Protein AF-0000000077104968 (afdb_homodimer)

Radius of gyration: 28.16 Å; Cα contacts (8 Å, |Δi|>4): 1555; chains: 2; bounding box: 53×91×70 Å

InterPro domains:
  IPR008928 Six-hairpin glycosidase superfamily [SSF48208] (10-389)
  IPR010819 N-acylglucosamine 2-epimerase/Cellobiose 2-epimerase [PF07221] (37-367)
  IPR012341 Six-hairpin glycosidase-like superfamily [G3DSA:1.50.10.10] (2-395)

Secondary structure (DSSP, 8-state):
-HHHHHHHHHHHHHHHHIIIIIHHHHHHHTB-TTT-SB--EE-TTS-EEE--EEHHHHHHHHHHHHHHHHHT---HHHHHHHHHHHHHHHHHSB-TTS-B-SEE-TT--EEE--SS-HHHHHHHHHHHHHHHHH--HHHHHHHHHHHHHHHHHHHSTTSSPPSS-TTS--EEHHHHHHHHHHHHHHHTT---HHHHHHHHHHHHHIIIIIEETTTTEE-SEE-TTS----STTTTEE-HHHHHHHHHHHHHHHHHTT--HHHHHHHHHHHHHHHHHHB-TTT-SB-S-EETT-PPPSSTTTT-EEHHHHHHHHHHHHHHHHHH--THHHHHHHHHHHHHHHHSB-TTTSSB-SEE-TTS-EEE--S--SS-SSSHHHHHHHHHHHHHHHHHHHHHHHHH-/-HHHHHHHHHHHHHHHHIIIIIHHHHHHHTB-TTTSSB---B-TTS-B----EEHHHHHHHHHHHHHHHHHT---HHHHHHHHHHHHHHHHHSB-TTS-B-SEE-TT--EEE--SS-HHHHHHHHHHHHHHHHH--HHHHHHHHHHHHHHHHHHHSTTSSPPSS-TTS--EEHHHHHHHHHHHHHHHTT---HHHHHHHHHHHHHIIIIIEETTTTEE-SEE-TTS----STTTTEE-HHHHHHHHHHHHHHHHHTT--HHHHHHHHHHHHHHHHHHB-TTT-SB-S-EETT-PPPSSTTTT-EEHHHHHHHHHHHHHHHHHH--THHHHHHHHHHHHHHHHSB-TTTSSB-SEE-TTS-EEE--S--SS-SSSHHHHHHHHHHHHHHHHHHHHHHHHH-

Organism: NCBI:txid679189

Sequence (800 aa):
MEIKNYISQWEERYHSDLTNNILPFWLTNGLDKEHGGVYTCLDRDGKLMDTTKSVWFQGRFGFITAYAYNHIEKNPAWLEASKSCIDFIIHHCTNEDGRMYFEVTADGTPLRMRRYLFSECFAAIAMSEYSIASGKQEYAEKALEVFHTIQHYANTPGLLEPKYLPAMKCQGHSLTMILINTASRLREAIDAPELTKQIDLSLEKLEKYFVHPEYKAILETVGLNGELIDTLNGRVINPGHCIETSWFILEEARYRNWDSHLVDLGTKILDWSWDWGWDEKYGGIINFRDCKNFPPQDYSQDMKFWWPQTETIIATLYAYLATGDEKYIEKHKMISEWTYRHFPDKEYGEWYGYLHRDGTVAQPAKGNIFKGPFHIPRMMMKSYLLCKDIMEKENESKSRMEIKNYISQWEERYHSDLTNNILPFWLTNGLDKEHGGVYTCLDRDGKLMDTTKSVWFQGRFGFITAYAYNHIEKNPAWLEASKSCIDFIIHHCTNEDGRMYFEVTADGTPLRMRRYLFSECFAAIAMSEYSIASGKQEYAEKALEVFHTIQHYANTPGLLEPKYLPAMKCQGHSLTMILINTASRLREAIDAPELTKQIDLSLEKLEKYFVHPEYKAILETVGLNGELIDTLNGRVINPGHCIETSWFILEEARYRNWDSHLVDLGTKILDWSWDWGWDEKYGGIINFRDCKNFPPQDYSQDMKFWWPQTETIIATLYAYLATGDEKYIEKHKMISEWTYRHFPDKEYGEWYGYLHRDGTVAQPAKGNIFKGPFHIPRMMMKSYLLCKDIMEKENESKSR

Solvent-accessible surface area (backbone atoms only — not comparable to full-atom values): 39017 Å² total; per-residue (Å²): 106,70,62,56,54,51,40,51,53,48,27,51,47,26,52,48,44,36,69,73,30,43,52,52,50,42,64,70,52,18,52,33,87,84,64,39,24,47,42,29,24,19,33,51,79,39,50,77,67,24,64,48,23,31,35,43,49,21,10,33,34,11,22,46,26,11,45,40,27,66,75,72,46,84,44,64,69,32,44,51,49,14,49,32,9,48,51,35,42,74,74,37,37,53,52,96,85,70,48,43,33,43,31,23,39,59,82,31,51,61,34,33,73,59,67,66,63,57,29,46,44,27,37,20,31,14,31,7,36,34,15,60,57,72,66,41,61,68,34,24,53,49,16,49,52,45,48,51,52,50,49,50,45,74,70,36,89,82,68,43,66,69,91,44,36,86,78,49,64,64,45,55,40,64,64,42,46,49,43,33,52,34,26,56,46,32,46,74,48,40,91,50,71,66,31,59,50,43,30,52,49,28,53,49,46,43,60,66,30,31,50,36,75,94,63,44,42,53,38,46,31,23,28,85,80,29,39,84,36,82,36,69,74,28,32,28,26,40,26,30,62,39,21,40,43,12,34,52,36,35,52,51,12,49,76,54,74,53,35,63,69,38,44,51,52,15,47,50,42,31,54,33,22,45,70,71,13,51,31,86,86,63,48,50,39,33,40,46,45,29,68,84,70,51,71,57,78,57,88,56,25,59,23,33,46,45,52,35,45,31,32,43,44,38,25,23,52,49,46,22,66,74,66,68,46,63,67,28,53,53,48,28,50,54,48,45,55,48,46,65,71,50,33,57,34,88,84,64,45,46,42,40,45,39,24,36,51,78,49,47,76,66,46,58,32,48,20,34,82,87,38,54,71,35,51,62,57,47,28,26,52,55,36,26,52,47,32,52,52,43,48,53,52,55,56,52,59,67,75,99,105,71,61,55,53,51,40,54,53,49,28,51,45,25,50,47,44,37,69,73,30,44,52,52,50,43,63,70,53,16,51,34,88,84,63,40,24,46,43,30,23,18,33,51,79,39,50,77,66,23,64,46,23,30,36,44,50,21,10,32,33,10,22,45,25,11,44,38,28,65,74,72,47,86,43,65,68,31,44,50,49,14,50,33,9,48,51,34,42,73,74,39,38,53,52,97,85,69,49,42,33,43,30,21,38,60,84,31,51,61,34,32,74,58,67,66,63,59,28,46,43,27,37,21,30,13,30,7,34,34,15,61,58,72,66,42,62,67,33,24,53,50,18,50,52,43,46,51,52,51,49,51,46,75,71,36,90,80,69,44,65,69,91,44,36,85,79,50,63,63,45,57,39,64,65,41,47,48,43,33,52,34,26,54,45,31,47,75,49,41,90,51,72,66,31,60,49,46,31,53,50,27,53,49,46,41,60,65,32,31,50,38,74,94,61,45,40,54,38,46,32,22,28,84,80,29,40,85,36,82,35,68,73,28,32,27,26,39,26,30,61,39,21,39,42,14,33,52,38,35,53,51,11,50,75,54,72,53,34,63,69,38,44,50,52,16,47,49,40,32,52,33,23,46,70,72,12,51,31,85,87,60,48,50,38,31,39,46,44,28,67,83,70,51,73,58,79,56,89,55,26,57,23,33,46,45,52,36,46,31,30,42,45,38,26,22,52,51,45,22,66,74,66,68,45,63,67,27,52,52,49,28,50,54,48,45,53,48,45,66,70,50,32,57,34,88,84,66,43,47,43,39,45,38,23,36,52,78,50,47,77,65,45,59,32,47,22,35,80,87,37,56,68,33,51,62,57,48,28,26,52,55,37,26,53,47,32,52,52,43,48,51,50,54,54,52,56,70,73,99

Foldseek 3Di:
DVVLVVLVVLLVVLLCQLPPFAVVLQLVQFADPPQFATHFFAFQQSHHDAQKAFLLVLLQLLLLLLVCCVFPHVDVSSLVNNVRSLVLQVPAAADPLRAGAGMAGNNRHGDGRDLARSSLLSSLLSLQSSCVSVVPLVSLVVSVVSVVSNCCQVPDPPNGDDPDDPVAAKDFLQVLQSLLVSLVSSCVRDPDPVSVVSNVVSVVCQVQAQQDVVLLAGWGMAHPRNHQPPDLNSQKGFLLSLLLSLVSLLVVCVVVVNDVVSLVVSVSSLVSSCVVFADPVQGAGFGIAGSVGDDHPDPRRLKHFLQSLLSLLLSLLSNCLSPVDCVSVVSNVRSVVLNVVAFADPPNGAGQGIGGNNRHHPHNTNGDSPDGPHRSSVSSSSSSVSSVSVSVVVVVVVVD/DVVLVVLVVLLVVLLCQLPPFAVVLQLVQFADPPQFATHFFAAQQSHHDAQKAFLLVLLQLLLLLLVCCVFPHVDVSSLVNNVRSLVLQVPAAADPLRAGAGMAGNNRHGDGRALARSSLLSSLLSLQSSCVSVVPLVSLVVSVVSVVSNCCQVPDPPNGDDPDDPVAAKDFLQVLQSLLVSLVSSCVRDPDPVSVVSNVVSVVCQVQAQQDVVLLAGWGMAHPRNHQPPDLNSQKGFLLSLLLSLVSLLVVCVVVVNDPVSLVVSVSSLVSSCVVFADPVQGAGFGIAGSVGDDHPDPRRLKHFLQSLLSLLLSLLSNCLSPVDCVSVVSNVRSVVLNVVAFADPPNGAGQGIGGNNRHHPHSTNGDSPDGPHRSSVSSSSSSVSSVSVSVVVVVVVVD

Nearest PDB structures (foldseek):
  8bry-assembly1_B  TM=9.789E-01  e=4.643E-44  Pedobacter heparinus
  6f04-assembly1_A-2  TM=9.552E-01  e=4.160E-36  Nostoc sp. KVJ10
  1fp3-assembly1_A  TM=9.524E-01  e=2.574E-34  Sus scrofa
  2gz6-assembly1_B  TM=9.515E-01  e=2.846E-34  Anabaena sp. CH1
  2gz6-assembly1_A  TM=9.500E-01  e=4.048E-34  Anabaena sp. CH1

Structure (mmCIF, N/CA/C/O backbone):
data_AF-0000000077104968-model_v1
#
loop_
_entity.id
_entity.type
_entity.pdbx_description
1 polymer 'N-acylglucosamine 2-epimerase'
#
loop_
_atom_site.group_PDB
_atom_site.id
_atom_site.type_symbol
_atom_site.label_atom_id
_atom_site.label_alt_id
_atom_site.label_comp_id
_atom_site.label_asym_id
_atom_site.label_entity_id
_atom_site.label_seq_id
_atom_site.pdbx_PDB_ins_code
_atom_site.Cartn_x
_atom_site.Cartn_y
_atom_site.Cartn_z
_atom_site.occupancy
_atom_site.B_iso_or_equiv
_atom_site.auth_seq_id
_atom_site.auth_comp_id
_atom_site.auth_asym_id
_atom_site.auth_atom_id
_atom_site.pdbx_PDB_model_num
ATOM 1 N N . MET A 1 1 ? -6.152 23.984 39.312 1 64.81 1 MET A N 1
ATOM 2 C CA . MET A 1 1 ? -4.738 23.828 39.625 1 64.81 1 MET A CA 1
ATOM 3 C C . MET A 1 1 ? -4.176 22.562 39 1 64.81 1 MET A C 1
ATOM 5 O O . MET A 1 1 ? -3.113 22.594 38.375 1 64.81 1 MET A O 1
ATOM 9 N N . GLU A 1 2 ? -5.094 21.594 39 1 88.12 2 GLU A N 1
ATOM 10 C CA . GLU A 1 2 ? -4.57 20.344 38.469 1 88.12 2 GLU A CA 1
ATOM 11 C C . GLU A 1 2 ? -4.441 20.375 36.938 1 88.12 2 GLU A C 1
ATOM 13 O O . GLU A 1 2 ? -3.418 19.969 36.406 1 88.12 2 GLU A O 1
ATOM 18 N N . ILE A 1 3 ? -5.375 21.125 36.344 1 92.94 3 ILE A N 1
ATOM 19 C CA . ILE A 1 3 ? -5.34 21.203 34.875 1 92.94 3 ILE A CA 1
ATOM 20 C C . ILE A 1 3 ? -4.25 22.172 34.438 1 92.94 3 ILE A C 1
ATOM 22 O O . ILE A 1 3 ? -3.525 21.906 33.469 1 92.94 3 ILE A O 1
ATOM 26 N N . LYS A 1 4 ? -4.141 23.297 35.156 1 94.75 4 LYS A N 1
ATOM 27 C CA . LYS A 1 4 ? -3.133 24.297 34.844 1 94.75 4 LYS A CA 1
ATOM 28 C C . LYS A 1 4 ? -1.727 23.719 34.906 1 94.75 4 LYS A C 1
ATOM 30 O O . LYS A 1 4 ? -0.895 23.953 34.031 1 94.75 4 LYS A O 1
ATOM 35 N N . ASN A 1 5 ? -1.483 22.953 35.969 1 96.31 5 ASN A N 1
ATOM 36 C CA . ASN A 1 5 ? -0.185 22.297 36.125 1 96.31 5 ASN A CA 1
ATOM 37 C C . ASN A 1 5 ? 0.073 21.297 35 1 96.31 5 ASN A C 1
ATOM 39 O O . ASN A 1 5 ? 1.182 21.234 34.469 1 96.31 5 ASN A O 1
ATOM 43 N N . TYR A 1 6 ? -0.976 20.562 34.719 1 97.5 6 TYR A N 1
ATOM 44 C CA . TYR A 1 6 ? -0.891 19.578 33.656 1 97.5 6 TYR A CA 1
ATOM 45 C C . TYR A 1 6 ? -0.565 20.234 32.344 1 97.5 6 TYR A C 1
ATOM 47 O O . TYR A 1 6 ? 0.36 19.812 31.625 1 97.5 6 TYR A O 1
ATOM 55 N N . ILE A 1 7 ? -1.271 21.25 32 1 98 7 ILE A N 1
ATOM 56 C CA . ILE A 1 7 ? -1.119 21.953 30.734 1 98 7 ILE A CA 1
ATOM 57 C C . ILE A 1 7 ? 0.256 22.609 30.672 1 98 7 ILE A C 1
ATOM 59 O O . ILE A 1 7 ? 0.904 22.625 29.625 1 98 7 ILE A O 1
ATOM 63 N N . SER A 1 8 ? 0.701 2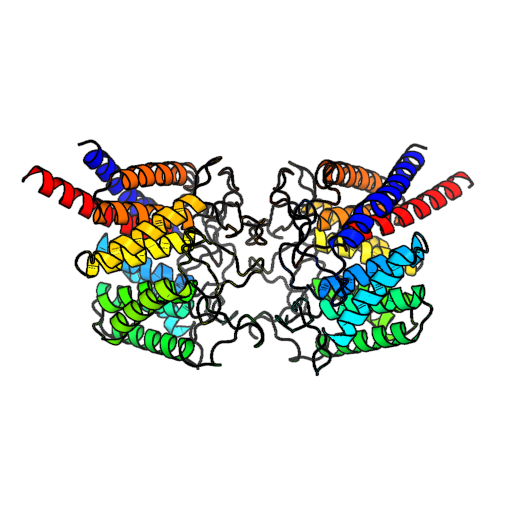3.188 31.75 1 97.62 8 SER A N 1
ATOM 64 C CA . SER A 1 8 ? 2.008 23.828 31.812 1 97.62 8 SER A CA 1
ATOM 65 C C . SER A 1 8 ? 3.129 22.844 31.531 1 97.62 8 SER A C 1
ATOM 67 O O . SER A 1 8 ? 4.098 23.172 30.844 1 97.62 8 SER A O 1
ATOM 69 N N . GLN A 1 9 ? 3.012 21.688 32.062 1 97.94 9 GLN A N 1
ATOM 70 C CA . GLN A 1 9 ? 4.02 20.641 31.859 1 97.94 9 GLN A CA 1
ATOM 71 C C . GLN A 1 9 ? 4.102 20.234 30.391 1 97.94 9 GLN A C 1
ATOM 73 O O . GLN A 1 9 ? 5.199 20.078 29.844 1 97.94 9 GLN A O 1
ATOM 78 N N . TRP A 1 10 ? 2.992 20.078 29.812 1 98.5 10 TRP A N 1
ATOM 79 C CA . TRP A 1 10 ? 2.967 19.688 28.406 1 98.5 10 TRP A CA 1
ATOM 80 C C . TRP A 1 10 ? 3.447 20.828 27.516 1 98.5 10 TRP A C 1
ATOM 82 O O . TRP A 1 10 ? 4.129 20.594 26.516 1 98.5 10 TRP A O 1
ATOM 92 N N . GLU A 1 11 ? 3.027 22.047 27.859 1 98.56 11 GLU A N 1
ATOM 93 C CA . GLU A 1 11 ? 3.516 23.219 27.156 1 98.56 11 GLU A CA 1
ATOM 94 C C . GLU A 1 11 ? 5.039 23.219 27.062 1 98.56 11 GLU A C 1
ATOM 96 O O . GLU A 1 11 ? 5.605 23.391 25.984 1 98.56 11 GLU A O 1
ATOM 101 N N . GLU A 1 12 ? 5.688 23 28.188 1 98.38 12 GLU A N 1
ATOM 102 C CA . GLU A 1 12 ? 7.145 22.984 28.266 1 98.38 12 GLU A CA 1
ATOM 103 C C . GLU A 1 12 ? 7.73 21.828 27.469 1 98.38 12 GLU A C 1
ATOM 105 O O . GLU A 1 12 ? 8.758 21.969 26.797 1 98.38 12 GLU A O 1
ATOM 110 N N . ARG A 1 13 ? 7.113 20.734 27.547 1 98.38 13 ARG A N 1
ATOM 111 C CA . ARG A 1 13 ? 7.59 19.547 26.859 1 98.38 13 ARG A CA 1
ATOM 112 C C . ARG A 1 13 ? 7.551 19.734 25.344 1 98.38 13 ARG A C 1
ATOM 114 O O . ARG A 1 13 ? 8.492 19.359 24.641 1 98.38 13 ARG A O 1
ATOM 121 N N . TYR A 1 14 ? 6.43 20.234 24.828 1 98.81 14 TYR A N 1
ATOM 122 C CA . TYR A 1 14 ? 6.301 20.469 23.406 1 98.81 14 TYR A CA 1
ATOM 123 C C . TYR A 1 14 ? 7.402 21.391 22.906 1 98.81 14 TYR A C 1
ATOM 125 O O . TYR A 1 14 ? 8.047 21.109 21.891 1 98.81 14 TYR A O 1
ATOM 133 N N . HIS A 1 15 ? 7.594 22.484 23.641 1 98.69 15 HIS A N 1
ATOM 134 C CA . HIS A 1 15 ? 8.602 23.469 23.25 1 98.69 15 HIS A CA 1
ATOM 135 C C . HIS A 1 15 ? 10 22.859 23.266 1 98.69 15 HIS A C 1
ATOM 137 O O . HIS A 1 15 ? 10.758 23.016 22.312 1 98.69 15 HIS A O 1
ATOM 143 N N . SER A 1 16 ? 10.32 22.172 24.344 1 98.5 16 SER A N 1
ATOM 144 C CA . SER A 1 16 ? 11.641 21.578 24.516 1 98.5 16 SER A CA 1
ATOM 145 C C . SER A 1 16 ? 11.914 20.516 23.453 1 98.5 16 SER A C 1
ATOM 147 O O . SER A 1 16 ? 12.977 20.516 22.828 1 98.5 16 SER A O 1
ATOM 149 N N . ASP A 1 17 ? 10.953 19.625 23.219 1 98.69 17 ASP A N 1
ATOM 150 C CA . ASP A 1 17 ? 11.125 18.562 22.234 1 98.69 17 ASP A CA 1
ATOM 151 C C . ASP A 1 17 ? 11.305 19.141 20.844 1 98.69 17 ASP A C 1
ATOM 153 O O . ASP A 1 17 ? 12.117 18.641 20.047 1 98.69 17 ASP A O 1
ATOM 157 N N . LEU A 1 18 ? 10.539 20.156 20.5 1 98.81 18 LEU A N 1
ATOM 158 C CA . LEU A 1 18 ? 10.625 20.781 19.188 1 98.81 18 LEU A CA 1
ATOM 159 C C . LEU A 1 18 ? 12.008 21.375 18.969 1 98.81 18 LEU A C 1
ATOM 161 O O . LEU A 1 18 ? 12.641 21.109 17.938 1 98.81 18 LEU A O 1
ATOM 165 N N . THR A 1 19 ? 12.539 22.141 19.938 1 98.62 19 THR A N 1
ATOM 166 C CA . THR A 1 19 ? 13.695 23.016 19.734 1 98.62 19 THR A CA 1
ATOM 167 C C . THR A 1 19 ? 14.992 22.25 20 1 98.62 19 THR A C 1
ATOM 169 O O . THR A 1 19 ? 16.047 22.609 19.469 1 98.62 19 THR A O 1
ATOM 172 N N . ASN A 1 20 ? 14.883 21.172 20.844 1 98.25 20 ASN A N 1
ATOM 173 C CA . ASN A 1 20 ? 16.125 20.516 21.25 1 98.25 20 ASN A CA 1
ATOM 174 C C . ASN A 1 20 ? 16.234 19.125 20.641 1 98.25 20 ASN A C 1
ATOM 176 O O . ASN A 1 20 ? 17.297 18.484 20.75 1 98.25 20 ASN A O 1
ATOM 180 N N . ASN A 1 21 ? 15.18 18.734 19.938 1 98.62 21 ASN A N 1
ATOM 181 C CA . ASN A 1 21 ? 15.219 17.359 19.438 1 98.62 21 ASN A CA 1
ATOM 182 C C . ASN A 1 21 ? 14.766 17.281 17.984 1 98.62 21 ASN A C 1
ATOM 184 O O . ASN A 1 21 ? 15.578 17.047 17.078 1 98.62 21 ASN A O 1
ATOM 188 N N . ILE A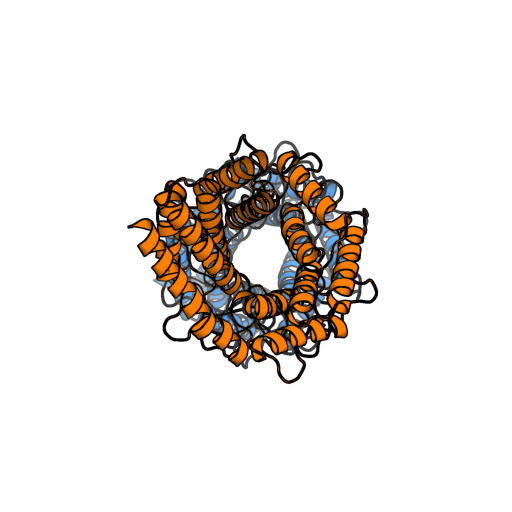 1 22 ? 13.562 17.625 17.703 1 98.81 22 ILE A N 1
ATOM 189 C CA . ILE A 1 22 ? 12.945 17.328 16.406 1 98.81 22 ILE A CA 1
ATOM 190 C C . ILE A 1 22 ? 13.57 18.203 15.328 1 98.81 22 ILE A C 1
ATOM 192 O O . ILE A 1 22 ? 14.102 17.688 14.336 1 98.81 22 ILE A O 1
ATOM 196 N N . LEU A 1 23 ? 13.539 19.547 15.438 1 98.75 23 LEU A N 1
ATOM 197 C CA . LEU A 1 23 ? 14.039 20.438 14.398 1 98.75 23 LEU A CA 1
ATOM 198 C C . LEU A 1 23 ? 15.547 20.281 14.227 1 98.75 23 LEU A C 1
ATOM 200 O O . LEU A 1 23 ? 16.047 20.172 13.102 1 98.75 23 LEU A O 1
ATOM 204 N N . PRO A 1 24 ? 16.344 20.172 15.359 1 98.5 24 PRO A N 1
ATOM 205 C CA . PRO A 1 24 ? 17.781 19.969 15.195 1 98.5 24 PRO A CA 1
ATOM 206 C C . PRO A 1 24 ? 18.109 18.672 14.438 1 98.5 24 PRO A C 1
ATOM 208 O O . PRO A 1 24 ? 19.047 18.641 13.641 1 98.5 24 PRO A O 1
ATOM 211 N N . PHE A 1 25 ? 17.359 17.609 14.641 1 98.69 25 PHE A N 1
ATOM 212 C CA . PHE A 1 25 ? 17.594 16.359 13.938 1 98.69 25 PHE A CA 1
ATOM 213 C C . PHE A 1 25 ? 17.5 16.547 12.43 1 98.69 25 PHE A C 1
ATOM 215 O O . PHE A 1 25 ? 18.375 16.109 11.688 1 98.69 25 PHE A O 1
ATOM 222 N N . TRP A 1 26 ? 16.484 17.203 11.984 1 98.81 26 TRP A N 1
ATOM 223 C CA . TRP A 1 26 ? 16.234 17.344 10.555 1 98.81 26 TRP A CA 1
ATOM 224 C C . TRP A 1 26 ? 17.125 18.406 9.938 1 98.81 26 TRP A C 1
ATOM 226 O O . TRP A 1 26 ? 17.516 18.297 8.781 1 98.81 26 TRP A O 1
ATOM 236 N N . LEU A 1 27 ? 17.469 19.484 10.68 1 98.56 27 LEU A N 1
ATOM 237 C CA . LEU A 1 27 ? 18.391 20.484 10.18 1 98.56 27 LEU A CA 1
ATOM 238 C C . LEU A 1 27 ? 19.781 19.891 9.977 1 98.56 27 LEU A C 1
ATOM 240 O O . LEU A 1 27 ? 20.5 20.281 9.047 1 98.56 27 LEU A O 1
ATOM 244 N N . THR A 1 28 ? 20.109 18.922 10.836 1 98.25 28 THR A N 1
ATOM 245 C CA . THR A 1 28 ? 21.438 18.312 10.789 1 98.25 28 THR A CA 1
ATOM 246 C C . THR A 1 28 ? 21.484 17.219 9.727 1 98.25 28 THR A C 1
ATOM 248 O O . THR A 1 28 ? 22.438 17.172 8.93 1 98.25 28 THR A O 1
ATOM 251 N N . ASN A 1 29 ? 20.438 16.422 9.703 1 98.44 29 ASN A N 1
ATOM 252 C CA . ASN A 1 29 ? 20.547 15.211 8.906 1 98.44 29 ASN A CA 1
ATOM 253 C C . ASN A 1 29 ? 19.75 15.328 7.598 1 98.44 29 ASN A C 1
ATOM 255 O O . ASN A 1 29 ? 20 14.57 6.656 1 98.44 29 ASN A O 1
ATOM 259 N N . GLY A 1 30 ? 18.828 16.25 7.52 1 98.56 30 GLY A N 1
ATOM 260 C CA . GLY A 1 30 ? 17.875 16.25 6.41 1 98.56 30 GLY A CA 1
ATOM 261 C C . GLY A 1 30 ? 18.188 17.297 5.363 1 98.56 30 GLY A C 1
ATOM 262 O O . GLY A 1 30 ? 17.875 17.109 4.184 1 98.56 30 GLY A O 1
ATOM 263 N N . LEU A 1 31 ? 18.797 18.391 5.688 1 98.44 31 LEU A N 1
ATOM 264 C CA . LEU A 1 31 ? 19 19.5 4.758 1 98.44 31 LEU A CA 1
ATOM 265 C C . LEU A 1 31 ? 20.031 19.141 3.699 1 98.44 31 LEU A C 1
ATOM 267 O O . LEU A 1 31 ? 21.094 18.609 4.023 1 98.44 31 LEU A O 1
ATOM 271 N N . ASP A 1 32 ? 19.703 19.328 2.496 1 98.56 32 ASP A N 1
ATOM 272 C CA . ASP A 1 32 ? 20.625 19.156 1.377 1 98.56 32 ASP A CA 1
ATOM 273 C C . ASP A 1 32 ? 21.359 20.453 1.066 1 98.56 32 ASP A C 1
ATOM 275 O O . ASP A 1 32 ? 20.828 21.328 0.364 1 98.56 32 ASP A O 1
ATOM 279 N N . LYS A 1 33 ? 22.531 20.547 1.41 1 96.31 33 LYS A N 1
ATOM 280 C CA . LYS A 1 33 ? 23.312 21.766 1.256 1 96.31 33 LYS A CA 1
ATOM 281 C C . LYS A 1 33 ? 23.859 21.891 -0.163 1 96.31 33 LYS A C 1
ATOM 283 O O . LYS A 1 33 ? 24.312 22.969 -0.564 1 96.31 33 LYS A O 1
ATOM 288 N N . GLU A 1 34 ? 23.75 20.828 -0.854 1 98 34 GLU A N 1
ATOM 289 C CA . GLU A 1 34 ? 24.312 20.828 -2.203 1 98 34 GLU A CA 1
ATOM 290 C C . GLU A 1 34 ? 23.281 21.297 -3.227 1 98 34 GLU A C 1
ATOM 292 O O . GLU A 1 34 ? 23.562 22.219 -4.008 1 98 34 GLU A O 1
ATOM 297 N N . HIS A 1 35 ? 22.078 20.797 -3.184 1 98.38 35 HIS A N 1
ATOM 298 C CA . HIS A 1 35 ? 21.094 21.094 -4.223 1 98.38 35 HIS A CA 1
ATOM 299 C C . HIS A 1 35 ? 19.922 21.891 -3.666 1 98.38 35 HIS A C 1
ATOM 301 O O . HIS A 1 35 ? 19.094 22.391 -4.426 1 98.38 35 HIS A O 1
ATOM 307 N N . GLY A 1 36 ? 19.875 22.016 -2.318 1 98.62 36 GLY A N 1
ATOM 308 C CA . GLY A 1 36 ? 18.734 22.641 -1.68 1 98.62 36 GLY A CA 1
ATOM 309 C C . GLY A 1 36 ? 17.641 21.672 -1.317 1 98.62 36 GLY A C 1
ATOM 310 O O . GLY A 1 36 ? 17.656 20.516 -1.759 1 98.62 36 GLY A O 1
ATOM 311 N N . GLY A 1 37 ? 16.766 22.125 -0.476 1 98.75 37 GLY A N 1
ATOM 312 C CA . GLY A 1 37 ? 15.641 21.297 -0.066 1 98.75 37 GLY A CA 1
ATOM 313 C C . GLY A 1 37 ? 15.977 20.344 1.068 1 98.75 37 GLY A C 1
ATOM 314 O O . GLY A 1 37 ? 16.953 20.547 1.786 1 98.75 37 GLY A O 1
ATOM 315 N N . VAL A 1 38 ? 15.117 19.297 1.199 1 98.88 38 VAL A N 1
ATOM 316 C CA . VAL A 1 38 ? 15.281 18.406 2.346 1 98.88 38 VAL A CA 1
ATOM 317 C C . VAL A 1 38 ? 15.156 16.953 1.9 1 98.88 38 VAL A C 1
ATOM 319 O O . VAL A 1 38 ? 14.32 16.641 1.053 1 98.88 38 VAL A O 1
ATOM 322 N N . TYR A 1 39 ? 16.078 16.109 2.379 1 98.81 39 TYR A N 1
ATOM 323 C CA . TYR A 1 39 ? 15.953 14.664 2.305 1 98.81 39 TYR A CA 1
ATOM 324 C C . TYR A 1 39 ? 15.109 14.125 3.451 1 98.81 39 TYR A C 1
ATOM 326 O O . TYR A 1 39 ? 15.203 14.609 4.582 1 98.81 39 TYR A O 1
ATOM 334 N N . THR A 1 40 ? 14.297 13.117 3.158 1 98.62 40 THR A N 1
ATOM 335 C CA . THR A 1 40 ? 13.492 12.594 4.258 1 98.62 40 THR A CA 1
ATOM 336 C C . THR A 1 40 ? 13.773 11.109 4.477 1 98.62 40 THR A C 1
ATOM 338 O O . THR A 1 40 ? 13.375 10.539 5.496 1 98.62 40 THR A O 1
ATOM 341 N N . CYS A 1 41 ? 14.453 10.406 3.525 1 98.62 41 CYS A N 1
ATOM 342 C CA . CYS A 1 41 ? 14.719 8.977 3.689 1 98.62 41 CYS A CA 1
ATOM 343 C C . CYS A 1 41 ? 15.906 8.75 4.609 1 98.62 41 CYS A C 1
ATOM 345 O O . CYS A 1 41 ? 17 8.391 4.148 1 98.62 41 CYS A O 1
ATOM 347 N N . LEU A 1 42 ? 15.625 8.859 5.855 1 98.75 42 LEU A N 1
ATOM 348 C CA . LEU A 1 42 ? 16.688 8.758 6.852 1 98.75 42 LEU A CA 1
ATOM 349 C C . LEU A 1 42 ? 16.516 7.508 7.703 1 98.75 42 LEU A C 1
ATOM 351 O O . LEU A 1 42 ? 15.398 7.168 8.094 1 98.75 42 LEU A O 1
ATOM 355 N N . ASP A 1 43 ? 17.609 6.832 7.965 1 98.31 43 ASP A N 1
ATOM 356 C CA . ASP A 1 43 ? 17.625 5.695 8.883 1 98.31 43 ASP A CA 1
ATOM 357 C C . ASP A 1 43 ? 17.469 6.16 10.328 1 98.31 43 ASP A C 1
ATOM 359 O O . ASP A 1 43 ? 17.266 7.348 10.586 1 98.31 43 ASP A O 1
ATOM 363 N N . ARG A 1 44 ? 17.609 5.254 11.273 1 98.19 44 ARG A N 1
ATOM 364 C CA . ARG A 1 44 ? 17.344 5.52 12.688 1 98.19 44 ARG A CA 1
ATOM 365 C C . ARG A 1 44 ? 18.281 6.582 13.234 1 98.19 44 ARG A C 1
ATOM 367 O O . ARG A 1 44 ? 17.875 7.457 13.992 1 98.19 44 ARG A O 1
ATOM 374 N N . ASP A 1 45 ? 19.531 6.523 12.805 1 97.81 45 ASP A N 1
ATOM 375 C CA . ASP A 1 45 ? 20.531 7.418 13.375 1 97.81 45 ASP A CA 1
ATOM 376 C C . ASP A 1 45 ? 20.719 8.656 12.5 1 97.81 45 ASP A C 1
ATOM 378 O O . ASP A 1 45 ? 21.656 9.438 12.711 1 97.81 45 ASP A O 1
ATOM 382 N N . GLY A 1 46 ? 19.953 8.75 11.445 1 98 46 GLY A N 1
ATOM 383 C CA . GLY A 1 46 ? 20 9.938 10.602 1 98 46 GLY A CA 1
ATOM 384 C C . GLY A 1 46 ? 20.75 9.719 9.305 1 98 46 GLY A C 1
ATOM 385 O O . GLY A 1 46 ? 20.812 10.617 8.461 1 98 46 GLY A O 1
ATOM 386 N N . LYS A 1 47 ? 21.25 8.5 9.164 1 98 47 LYS A N 1
ATOM 387 C CA . LYS A 1 47 ? 21.938 8.195 7.922 1 98 47 LYS A CA 1
ATOM 388 C C . LYS A 1 47 ? 21 8.25 6.73 1 98 47 LYS A C 1
ATOM 390 O O . LYS A 1 47 ? 19.875 7.75 6.809 1 98 47 LYS A O 1
ATOM 395 N N . LEU A 1 48 ? 21.469 8.875 5.633 1 98.38 48 LEU A N 1
ATOM 396 C CA . LEU A 1 48 ? 20.656 8.992 4.426 1 98.38 48 LEU A CA 1
ATOM 397 C C . LEU A 1 48 ? 20.609 7.656 3.684 1 98.38 48 LEU A C 1
ATOM 399 O O . LEU A 1 48 ? 21.641 7.121 3.285 1 98.38 48 LEU A O 1
ATOM 403 N N . MET A 1 49 ? 19.406 7.121 3.463 1 98.5 49 MET A N 1
ATOM 404 C CA . MET A 1 49 ? 19.219 5.828 2.812 1 98.5 49 MET A CA 1
ATOM 405 C C . MET A 1 49 ? 18.969 6 1.318 1 98.5 49 MET A C 1
ATOM 407 O O . MET A 1 49 ? 19.297 5.121 0.523 1 98.5 49 MET A O 1
ATOM 411 N N . ASP A 1 50 ? 18.297 7.039 0.928 1 98.38 50 ASP A N 1
ATOM 412 C CA . ASP A 1 50 ? 17.781 7.32 -0.41 1 98.38 50 ASP A CA 1
ATOM 413 C C . ASP A 1 50 ? 17.781 8.82 -0.693 1 98.38 50 ASP A C 1
ATOM 415 O O . ASP A 1 50 ? 17.203 9.602 0.068 1 98.38 50 ASP A O 1
ATOM 419 N N . THR A 1 51 ? 18.375 9.242 -1.776 1 98.06 51 THR A N 1
ATOM 420 C CA . THR A 1 51 ? 18.609 10.656 -2.033 1 98.06 51 THR A CA 1
ATOM 421 C C . THR A 1 51 ? 17.438 11.273 -2.799 1 98.06 51 THR A C 1
ATOM 423 O O . THR A 1 51 ? 17.453 12.469 -3.107 1 98.06 51 THR A O 1
ATOM 426 N N . THR A 1 52 ? 16.406 10.461 -3.168 1 98.19 52 THR A N 1
ATOM 427 C CA . THR A 1 52 ? 15.258 11.07 -3.814 1 98.19 52 THR A CA 1
ATOM 428 C C . THR A 1 52 ? 14.516 11.984 -2.842 1 98.19 52 THR A C 1
ATOM 430 O O . THR A 1 52 ? 14.617 11.82 -1.624 1 98.19 52 THR A O 1
ATOM 433 N N . LYS A 1 53 ? 13.844 12.977 -3.389 1 98.75 53 LYS A N 1
ATOM 434 C CA . LYS A 1 53 ? 13.156 13.953 -2.557 1 98.75 53 LYS A CA 1
ATOM 435 C C . LYS A 1 53 ? 11.648 13.906 -2.791 1 98.75 53 LYS A C 1
ATOM 437 O O . LYS A 1 53 ? 11.188 13.938 -3.936 1 98.75 53 LYS A O 1
ATOM 442 N N . SER A 1 54 ? 10.922 13.742 -1.723 1 98.56 54 SER A N 1
ATOM 443 C CA . SER A 1 54 ? 9.477 13.922 -1.756 1 98.56 54 SER A CA 1
ATOM 444 C C . SER A 1 54 ? 9.109 15.398 -1.895 1 98.56 54 SER A C 1
ATOM 446 O O . SER A 1 54 ? 9.477 16.219 -1.049 1 98.56 54 SER A O 1
ATOM 448 N N . VAL A 1 55 ? 8.305 15.711 -2.881 1 98.88 55 VAL A N 1
ATOM 449 C CA . VAL A 1 55 ? 7.922 17.109 -3.07 1 98.88 55 VAL A CA 1
ATOM 450 C C . VAL A 1 55 ? 6.945 17.531 -1.977 1 98.88 55 VAL A C 1
ATOM 452 O O . VAL A 1 55 ? 6.922 18.688 -1.571 1 98.88 55 VAL A O 1
ATOM 455 N N . TRP A 1 56 ? 6.219 16.578 -1.373 1 98.75 56 TRP A N 1
ATOM 456 C CA . TRP A 1 56 ? 5.387 16.859 -0.21 1 98.75 56 TRP A CA 1
ATOM 457 C C . TRP A 1 56 ? 6.195 17.547 0.886 1 98.75 56 TRP A C 1
ATOM 459 O O . TRP A 1 56 ? 5.766 18.562 1.441 1 98.75 56 TRP A O 1
ATOM 469 N N . PHE A 1 57 ? 7.383 17.031 1.056 1 98.81 57 PHE A N 1
ATOM 470 C CA . PHE A 1 57 ? 8.117 17.438 2.246 1 98.81 57 PHE A CA 1
ATOM 471 C C . PHE A 1 57 ? 8.961 18.672 1.96 1 98.81 57 PHE A C 1
ATOM 473 O O . PHE A 1 57 ? 9.43 19.344 2.885 1 98.81 57 PHE A O 1
ATOM 480 N N . GLN A 1 58 ? 9.133 18.984 0.687 1 98.94 58 GLN A N 1
ATOM 481 C CA . GLN A 1 58 ? 9.68 20.312 0.441 1 98.94 58 GLN A CA 1
ATOM 482 C C . GLN A 1 58 ? 8.711 21.391 0.913 1 98.94 58 GLN A C 1
ATOM 484 O O . GLN A 1 58 ? 9.125 22.375 1.535 1 98.94 58 GLN A O 1
ATOM 489 N N . GLY A 1 59 ? 7.465 21.156 0.604 1 98.94 59 GLY A N 1
ATOM 490 C CA . GLY A 1 59 ? 6.453 22.078 1.094 1 98.94 59 GLY A CA 1
ATOM 491 C C . GLY A 1 59 ? 6.23 21.984 2.592 1 98.94 59 GLY A C 1
ATOM 492 O O . GLY A 1 59 ? 6.25 22.984 3.293 1 98.94 59 GLY A O 1
ATOM 493 N N . ARG A 1 60 ? 6.098 20.766 3.145 1 98.94 60 ARG A N 1
ATOM 494 C CA . ARG A 1 60 ? 5.77 20.516 4.543 1 98.94 60 ARG A CA 1
ATOM 495 C C . ARG A 1 60 ? 6.867 21.031 5.465 1 98.94 60 ARG A C 1
ATOM 497 O O . ARG A 1 60 ? 6.582 21.734 6.438 1 98.94 60 ARG A O 1
ATOM 504 N N . PHE A 1 61 ? 8.102 20.688 5.156 1 98.94 61 PHE A N 1
ATOM 505 C CA . PHE A 1 61 ? 9.18 21.156 6.016 1 98.94 61 PHE A CA 1
ATOM 506 C C . PHE A 1 61 ? 9.391 22.656 5.859 1 98.94 61 PHE A C 1
ATOM 508 O O . PHE A 1 61 ? 9.711 23.344 6.832 1 98.94 61 PHE A O 1
ATOM 515 N N . GLY A 1 62 ? 9.266 23.172 4.574 1 98.94 62 GLY A N 1
ATOM 516 C CA . GLY A 1 62 ? 9.281 24.609 4.391 1 98.94 62 GLY A CA 1
ATOM 517 C C . GLY A 1 62 ? 8.266 25.328 5.262 1 98.94 62 GLY A C 1
ATOM 518 O O . GLY A 1 62 ? 8.578 26.359 5.871 1 98.94 62 GLY A O 1
ATOM 519 N N . PHE A 1 63 ? 7.113 24.828 5.281 1 98.94 63 PHE A N 1
ATOM 520 C CA . PHE A 1 63 ? 6.07 25.391 6.129 1 98.94 63 PHE A CA 1
ATOM 521 C C . PHE A 1 63 ? 6.469 25.328 7.598 1 98.94 63 PHE A C 1
ATOM 523 O O . PHE A 1 63 ? 6.367 26.312 8.328 1 98.94 63 PHE A O 1
ATOM 530 N N . ILE A 1 64 ? 6.922 24.172 8.039 1 98.94 64 ILE A N 1
ATOM 531 C CA . ILE A 1 64 ? 7.211 23.891 9.438 1 98.94 64 ILE A CA 1
ATOM 532 C C . ILE A 1 64 ? 8.266 24.875 9.953 1 98.94 64 ILE A C 1
ATOM 534 O O . ILE A 1 64 ? 8.102 25.469 11.016 1 98.94 64 ILE A O 1
ATOM 538 N N . THR A 1 65 ? 9.336 25.062 9.203 1 98.94 65 THR A N 1
ATOM 539 C CA . THR A 1 65 ? 10.438 25.891 9.68 1 98.94 65 THR A CA 1
ATOM 540 C C . THR A 1 65 ? 10.055 27.359 9.648 1 98.94 65 THR A C 1
ATOM 542 O O . THR A 1 65 ? 10.438 28.125 10.531 1 98.94 65 THR A O 1
ATOM 545 N N . ALA A 1 66 ? 9.281 27.75 8.664 1 98.94 66 ALA A N 1
ATOM 546 C CA . ALA A 1 66 ? 8.773 29.109 8.664 1 98.94 66 ALA A CA 1
ATOM 547 C C . ALA A 1 66 ? 7.816 29.344 9.828 1 98.94 66 ALA A C 1
ATOM 549 O O . ALA A 1 66 ? 7.852 30.391 10.477 1 98.94 66 ALA A O 1
ATOM 550 N N . TYR A 1 67 ? 6.941 28.391 10.07 1 98.94 67 TYR A N 1
ATOM 551 C CA . TYR A 1 67 ? 5.98 28.5 11.164 1 98.94 67 TYR A CA 1
ATOM 552 C C . TYR A 1 67 ? 6.691 28.562 12.508 1 98.94 67 TYR A C 1
ATOM 554 O O . TYR A 1 67 ? 6.301 29.344 13.383 1 98.94 67 TYR A O 1
ATOM 562 N N . ALA A 1 68 ? 7.711 27.734 12.656 1 98.94 68 ALA A N 1
ATOM 563 C CA . ALA A 1 68 ? 8.516 27.781 13.875 1 98.94 68 ALA A CA 1
ATOM 564 C C . ALA A 1 68 ? 9.148 29.156 14.055 1 98.94 68 ALA A C 1
ATOM 566 O O . ALA A 1 68 ? 9.141 29.719 15.156 1 98.94 68 ALA A O 1
ATOM 567 N N . TYR A 1 69 ? 9.688 29.703 12.992 1 98.88 69 TYR A N 1
ATOM 568 C CA . TYR A 1 69 ? 10.281 31.031 13.023 1 98.88 69 TYR A CA 1
ATOM 569 C C . TYR A 1 69 ? 9.266 32.062 13.477 1 98.88 69 TYR A C 1
ATOM 571 O O . TYR A 1 69 ? 9.586 32.969 14.273 1 98.88 69 TYR A O 1
ATOM 579 N N . ASN A 1 70 ? 8.078 31.953 12.945 1 98.81 70 ASN A N 1
ATOM 580 C CA . ASN A 1 70 ? 7.039 32.938 13.195 1 98.81 70 ASN A CA 1
ATOM 581 C C . ASN A 1 70 ? 6.488 32.844 14.617 1 98.81 70 ASN A C 1
ATOM 583 O O . ASN A 1 70 ? 6.109 33.844 15.219 1 98.81 70 ASN A O 1
ATOM 587 N N . HIS A 1 71 ? 6.402 31.609 15.227 1 98.44 71 HIS A N 1
ATOM 588 C CA . HIS A 1 71 ? 5.523 31.422 16.375 1 98.44 71 HIS A CA 1
ATOM 589 C C . HIS A 1 71 ? 6.301 30.906 17.578 1 98.44 71 HIS A C 1
ATOM 591 O O . HIS A 1 71 ? 5.797 30.938 18.703 1 98.44 71 HIS A O 1
ATOM 597 N N . ILE A 1 72 ? 7.535 30.453 17.312 1 98.31 72 ILE A N 1
ATOM 598 C CA . ILE A 1 72 ? 8.305 29.875 18.422 1 98.31 72 ILE A CA 1
ATOM 599 C C . ILE A 1 72 ? 9.492 30.781 18.75 1 98.31 72 ILE A C 1
ATOM 601 O O . ILE A 1 72 ? 9.617 31.266 19.875 1 98.31 72 ILE A O 1
ATOM 605 N N . GLU A 1 73 ? 10.344 30.906 17.797 1 97.5 73 GLU A N 1
ATOM 606 C CA . GLU A 1 73 ? 11.523 31.75 17.938 1 97.5 73 GLU A CA 1
ATOM 607 C C . GLU A 1 73 ? 12.039 32.219 16.562 1 97.5 73 GLU A C 1
ATOM 609 O O . GLU A 1 73 ? 11.977 31.453 15.594 1 97.5 73 GLU A O 1
ATOM 614 N N . LYS A 1 74 ? 12.648 33.438 16.562 1 98.38 74 LYS A N 1
ATOM 615 C CA . LYS A 1 74 ? 13.195 33.969 15.312 1 98.38 74 LYS A CA 1
ATOM 616 C C . LYS A 1 74 ? 14.586 33.406 15.047 1 98.38 74 LYS A C 1
ATOM 618 O O . LYS A 1 74 ? 15.57 34.125 15.023 1 98.38 74 LYS A O 1
ATOM 623 N N . ASN A 1 75 ? 14.664 32.156 14.781 1 98.25 75 ASN A N 1
ATOM 624 C CA . ASN A 1 75 ? 15.906 31.484 14.453 1 98.25 75 ASN A CA 1
ATOM 625 C C . ASN A 1 75 ? 16.219 31.547 12.961 1 98.25 75 ASN A C 1
ATOM 627 O O . ASN A 1 75 ? 15.523 30.938 12.148 1 98.25 75 ASN A O 1
ATOM 631 N N . PRO A 1 76 ? 17.281 32.188 12.57 1 98.31 76 PRO A N 1
ATOM 632 C CA . PRO A 1 76 ? 17.578 32.375 11.148 1 98.31 76 PRO A CA 1
ATOM 633 C C . PRO A 1 76 ? 17.781 31.062 10.414 1 98.31 76 PRO A C 1
ATOM 635 O O . PRO A 1 76 ? 17.469 30.969 9.219 1 98.31 76 PRO A O 1
ATOM 638 N N . ALA A 1 77 ? 18.234 30.078 11.102 1 98.38 77 ALA A N 1
ATOM 639 C CA . ALA A 1 77 ? 18.453 28.781 10.469 1 98.38 77 ALA A CA 1
ATOM 640 C C . ALA A 1 77 ? 17.141 28.188 9.992 1 98.38 77 ALA A C 1
ATOM 642 O O . ALA A 1 77 ? 17.094 27.484 8.969 1 98.38 77 ALA A O 1
ATOM 643 N N . TRP A 1 78 ? 16.062 28.406 10.758 1 98.81 78 TRP A N 1
ATOM 644 C CA . TRP A 1 78 ? 14.75 27.906 10.375 1 98.81 78 TRP A CA 1
ATOM 645 C C . TRP A 1 78 ? 14.234 28.641 9.133 1 98.81 78 TRP A C 1
ATOM 647 O O . TRP A 1 78 ? 13.703 28 8.211 1 98.81 78 TRP A O 1
ATOM 657 N N . LEU A 1 79 ? 14.422 29.922 9.117 1 98.81 79 LEU A N 1
ATOM 658 C CA . LEU A 1 79 ? 13.992 30.719 7.977 1 98.81 79 LEU A CA 1
ATOM 659 C C . LEU A 1 79 ? 14.766 30.312 6.719 1 98.81 79 LEU A C 1
ATOM 661 O O . LEU A 1 79 ? 14.188 30.234 5.637 1 98.81 79 LEU A O 1
ATOM 665 N N . GLU A 1 80 ? 16.062 30.125 6.891 1 98.75 80 GLU A N 1
ATOM 666 C CA . GLU A 1 80 ? 16.906 29.703 5.773 1 98.75 80 GLU A CA 1
ATOM 667 C C . GLU A 1 80 ? 16.469 28.328 5.25 1 98.75 80 GLU A C 1
ATOM 669 O O . GLU A 1 80 ? 16.484 28.094 4.039 1 98.75 80 GLU A O 1
ATOM 674 N N . ALA A 1 81 ? 16.141 27.453 6.152 1 98.81 81 ALA A N 1
ATOM 675 C CA . ALA A 1 81 ? 15.68 26.125 5.754 1 98.81 81 ALA A CA 1
ATOM 676 C C . ALA A 1 81 ? 14.383 26.219 4.953 1 98.81 81 ALA A C 1
ATOM 678 O O . ALA A 1 81 ? 14.219 25.516 3.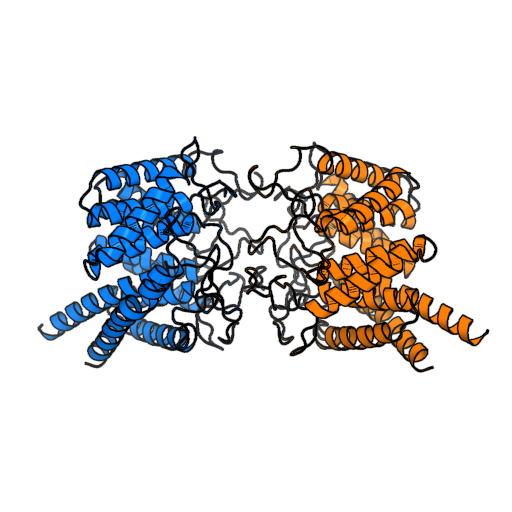947 1 98.81 81 ALA A O 1
ATOM 679 N N . SER A 1 82 ? 13.492 27.031 5.418 1 98.88 82 SER A N 1
ATOM 680 C CA . SER A 1 82 ? 12.234 27.25 4.703 1 98.88 82 SER A CA 1
ATOM 681 C C . SER A 1 82 ? 12.484 27.75 3.287 1 98.88 82 SER A C 1
ATOM 683 O O . SER A 1 82 ? 11.93 27.219 2.324 1 98.88 82 SER A O 1
ATOM 685 N N . LYS A 1 83 ? 13.352 28.766 3.18 1 98.88 83 LYS A N 1
ATOM 686 C CA . LYS A 1 83 ? 13.672 29.344 1.877 1 98.88 83 LYS A CA 1
ATOM 687 C C . LYS A 1 83 ? 14.289 28.297 0.951 1 98.88 83 LYS A C 1
ATOM 689 O O . LYS A 1 83 ? 14 28.281 -0.248 1 98.88 83 LYS A O 1
ATOM 694 N N . SER A 1 84 ? 15.164 27.531 1.527 1 98.88 84 SER A N 1
ATOM 695 C CA . SER A 1 84 ? 15.812 26.484 0.746 1 98.88 84 SER A CA 1
ATOM 696 C C . SER A 1 84 ? 14.789 25.531 0.132 1 98.88 84 SER A C 1
ATOM 698 O O . SER A 1 84 ? 14.883 25.188 -1.05 1 98.88 84 SER A O 1
ATOM 700 N N . CYS A 1 85 ? 13.812 25.094 0.927 1 98.88 85 CYS A N 1
ATOM 701 C CA . CYS A 1 85 ? 12.766 24.188 0.46 1 98.88 85 CYS A CA 1
ATOM 702 C C . CYS A 1 85 ? 11.906 24.844 -0.609 1 98.88 85 CYS A C 1
ATOM 704 O O . CYS A 1 85 ? 11.617 24.25 -1.644 1 98.88 85 CYS A O 1
ATOM 706 N N . ILE A 1 86 ? 11.539 26.062 -0.414 1 98.88 86 ILE A N 1
ATOM 707 C CA . ILE A 1 86 ? 10.656 26.781 -1.32 1 98.88 86 ILE A CA 1
ATOM 708 C C . ILE A 1 86 ? 11.383 27.047 -2.641 1 98.88 86 ILE A C 1
ATOM 710 O O . ILE A 1 86 ? 10.805 26.875 -3.717 1 98.88 86 ILE A O 1
ATOM 714 N N . ASP A 1 87 ? 12.656 27.484 -2.539 1 98.81 87 ASP A N 1
ATOM 715 C CA . ASP A 1 87 ? 13.445 27.688 -3.75 1 98.81 87 ASP A CA 1
ATOM 716 C C . ASP A 1 87 ? 13.555 26.391 -4.559 1 98.81 87 ASP A C 1
ATOM 718 O O . ASP A 1 87 ? 13.461 26.406 -5.785 1 98.81 87 ASP A O 1
ATOM 722 N N . PHE A 1 88 ? 13.766 25.297 -3.893 1 98.88 88 PHE A N 1
ATOM 723 C CA . PHE A 1 88 ? 13.859 24.016 -4.566 1 98.88 88 PHE A CA 1
ATOM 724 C C . PHE A 1 88 ? 12.562 23.688 -5.297 1 98.88 88 PHE A C 1
ATOM 726 O O . PHE A 1 88 ? 12.586 23.203 -6.43 1 98.88 88 PHE A O 1
ATOM 733 N N . ILE A 1 89 ? 11.414 23.922 -4.652 1 98.81 89 ILE A N 1
ATOM 734 C CA . ILE A 1 89 ? 10.117 23.688 -5.277 1 98.81 89 ILE A CA 1
ATOM 735 C C . ILE A 1 89 ? 9.992 24.531 -6.543 1 98.81 89 ILE A C 1
ATOM 737 O O . ILE A 1 89 ? 9.664 24.016 -7.609 1 98.81 89 ILE A O 1
ATOM 741 N N . ILE A 1 90 ? 10.305 25.812 -6.426 1 98.06 90 ILE A N 1
ATOM 742 C CA . ILE A 1 90 ? 10.117 26.781 -7.504 1 98.06 90 ILE A CA 1
ATOM 743 C C . ILE A 1 90 ? 10.992 26.406 -8.695 1 98.06 90 ILE A C 1
ATOM 745 O O . ILE A 1 90 ? 10.547 26.453 -9.844 1 98.06 90 ILE A O 1
ATOM 749 N N . HIS A 1 91 ? 12.125 25.922 -8.43 1 98.12 91 HIS A N 1
ATOM 750 C CA . HIS A 1 91 ? 13.102 25.734 -9.508 1 98.12 91 HIS A CA 1
ATOM 751 C C . HIS A 1 91 ? 12.992 24.344 -10.109 1 98.12 91 HIS A C 1
ATOM 753 O O . HIS A 1 91 ? 13.32 24.141 -11.281 1 98.12 91 HIS A O 1
ATOM 759 N N . HIS A 1 92 ? 12.469 23.359 -9.312 1 98.44 92 HIS A N 1
ATOM 760 C CA . HIS A 1 92 ? 12.703 22.016 -9.797 1 98.44 92 HIS A CA 1
ATOM 761 C C . HIS A 1 92 ? 11.422 21.188 -9.773 1 98.44 92 HIS A C 1
ATOM 763 O O . HIS A 1 92 ? 11.336 20.141 -10.43 1 98.44 92 HIS A O 1
ATOM 769 N N . CYS A 1 93 ? 10.367 21.562 -9.086 1 98.62 93 CYS A N 1
ATOM 770 C CA . CYS A 1 93 ? 9.352 20.578 -8.75 1 98.62 93 CYS A CA 1
ATOM 771 C C . CYS A 1 93 ? 8.055 20.844 -9.516 1 98.62 93 CYS A C 1
ATOM 773 O O . CYS A 1 93 ? 7.051 20.172 -9.289 1 98.62 93 CYS A O 1
ATOM 775 N N . THR A 1 94 ? 8.047 21.812 -10.406 1 97.81 94 THR A N 1
ATOM 776 C CA . THR A 1 94 ? 6.836 22.188 -11.125 1 97.81 94 THR A CA 1
ATOM 777 C C . THR A 1 94 ? 6.98 21.922 -12.617 1 97.81 94 THR A C 1
ATOM 779 O O . THR A 1 94 ? 8.008 22.25 -13.219 1 97.81 94 THR A O 1
ATOM 782 N N . ASN A 1 95 ? 5.992 21.281 -13.219 1 96.62 95 ASN A N 1
ATOM 783 C CA . ASN A 1 95 ? 6.043 21.031 -14.656 1 96.62 95 ASN A CA 1
ATOM 784 C C . ASN A 1 95 ? 5.492 22.219 -15.445 1 96.62 95 ASN A C 1
ATOM 786 O O . ASN A 1 95 ? 5.199 23.266 -14.883 1 96.62 95 ASN A O 1
ATOM 790 N N . GLU A 1 96 ? 5.348 22.062 -16.75 1 95.12 96 GLU A N 1
ATOM 791 C CA . GLU A 1 96 ? 4.992 23.156 -17.641 1 95.12 96 GLU A CA 1
ATOM 792 C C . GLU A 1 96 ? 3.541 23.578 -17.438 1 95.12 96 GLU A C 1
ATOM 794 O O . GLU A 1 96 ? 3.182 24.734 -17.719 1 95.12 96 GLU A O 1
ATOM 799 N N . ASP A 1 97 ? 2.693 22.75 -16.891 1 94.94 97 ASP A N 1
ATOM 800 C CA . ASP A 1 97 ? 1.273 23.031 -16.703 1 94.94 97 ASP A CA 1
ATOM 801 C C . ASP A 1 97 ? 0.999 23.578 -15.305 1 94.94 97 ASP A C 1
ATOM 803 O O . ASP A 1 97 ? -0.157 23.781 -14.93 1 94.94 97 ASP A O 1
ATOM 807 N N . GLY A 1 98 ? 2.004 23.734 -14.508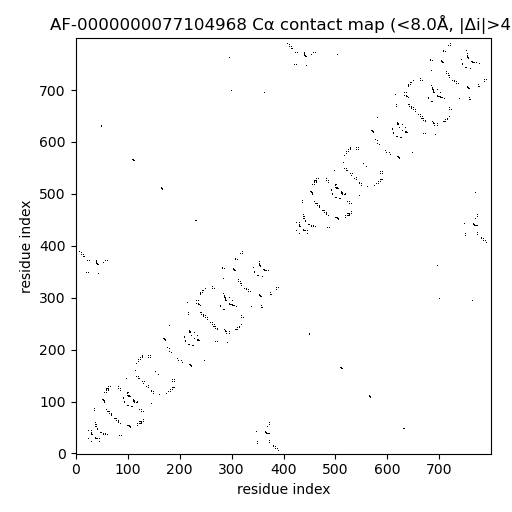 1 96 98 GLY A N 1
ATOM 808 C CA . GLY A 1 98 ? 1.856 24.266 -13.156 1 96 98 GLY A CA 1
ATOM 809 C C . GLY A 1 98 ? 1.64 23.188 -12.117 1 96 98 GLY A C 1
ATOM 810 O O . GLY A 1 98 ? 1.554 23.469 -10.922 1 96 98 GLY A O 1
ATOM 811 N N . ARG A 1 99 ? 1.554 21.938 -12.578 1 97.5 99 ARG A N 1
ATOM 812 C CA . ARG A 1 99 ? 1.423 20.797 -11.672 1 97.5 99 ARG A CA 1
ATOM 813 C C . ARG A 1 99 ? 2.758 20.469 -11.016 1 97.5 99 ARG A C 1
ATOM 815 O O . ARG A 1 99 ? 3.816 20.672 -11.609 1 97.5 99 ARG A O 1
ATOM 822 N N . MET A 1 100 ? 2.678 19.953 -9.836 1 98.69 100 MET A N 1
ATOM 823 C CA . MET A 1 100 ? 3.918 19.609 -9.148 1 98.69 100 MET A CA 1
ATOM 824 C C . MET A 1 100 ? 4.098 18.109 -9.07 1 98.69 100 MET A C 1
ATOM 826 O O . MET A 1 100 ? 3.125 17.359 -8.883 1 98.69 100 MET A O 1
ATOM 830 N N . TYR A 1 101 ? 5.336 17.656 -9.195 1 98.69 101 TYR A N 1
ATOM 831 C CA . TYR A 1 101 ? 5.703 16.25 -9.102 1 98.69 101 TYR A CA 1
ATOM 832 C C . TYR A 1 101 ? 5.52 15.734 -7.684 1 98.69 101 TYR A C 1
ATOM 834 O O . TYR A 1 101 ? 5.367 16.516 -6.742 1 98.69 101 TYR A O 1
ATOM 842 N N . PHE A 1 102 ? 5.484 14.438 -7.516 1 98.44 102 PHE A N 1
ATOM 843 C CA . PHE A 1 102 ? 5.438 13.781 -6.215 1 98.44 102 PHE A CA 1
ATOM 844 C C . PHE A 1 102 ? 6.848 13.492 -5.703 1 98.44 102 PHE A C 1
ATOM 846 O O . PHE A 1 102 ? 7.129 13.672 -4.516 1 98.44 102 PHE A O 1
ATOM 853 N N . GLU A 1 103 ? 7.688 13.055 -6.594 1 98.5 103 GLU A N 1
ATOM 854 C CA . GLU A 1 103 ? 9.039 12.609 -6.277 1 98.5 103 GLU A CA 1
ATOM 855 C C . GLU A 1 103 ? 10.031 13.062 -7.34 1 98.5 103 GLU A C 1
ATOM 857 O O . GLU A 1 103 ? 9.734 13.016 -8.539 1 98.5 103 GLU A O 1
ATOM 862 N N . VAL A 1 104 ? 11.211 13.539 -6.945 1 98.75 104 VAL A N 1
ATOM 863 C CA . VAL A 1 104 ? 12.289 13.961 -7.84 1 98.75 104 VAL A CA 1
ATOM 864 C C . VAL A 1 104 ? 13.625 13.43 -7.328 1 98.75 104 VAL A C 1
ATOM 866 O O . VAL A 1 104 ? 13.719 12.961 -6.188 1 98.75 104 VAL A O 1
ATOM 869 N N . THR A 1 105 ? 14.648 13.469 -8.133 1 98.31 105 THR A N 1
ATOM 870 C CA . THR A 1 105 ? 16 13.117 -7.707 1 98.31 105 THR A CA 1
ATOM 871 C C . THR A 1 105 ? 16.578 14.203 -6.809 1 98.31 105 THR A C 1
ATOM 873 O O . THR A 1 105 ? 15.961 15.25 -6.594 1 98.31 105 THR A O 1
ATOM 876 N N . ALA A 1 106 ? 17.797 13.961 -6.309 1 98.31 106 ALA A N 1
ATOM 877 C CA . ALA A 1 106 ? 18.484 14.922 -5.441 1 98.31 106 ALA A CA 1
ATOM 878 C C . ALA A 1 106 ? 18.609 16.281 -6.117 1 98.31 106 ALA A C 1
ATOM 880 O O . ALA A 1 106 ? 18.391 17.312 -5.48 1 98.31 106 ALA A O 1
ATOM 881 N N . ASP A 1 107 ? 18.859 16.266 -7.383 1 98.25 107 ASP A N 1
ATOM 882 C CA . ASP A 1 107 ? 19.094 17.516 -8.102 1 98.25 107 ASP A CA 1
ATOM 883 C C . ASP A 1 107 ? 17.812 18.078 -8.688 1 98.25 107 ASP A C 1
ATOM 885 O O . ASP A 1 107 ? 17.828 19.062 -9.414 1 98.25 107 ASP A O 1
ATOM 889 N N . GLY A 1 108 ? 16.703 17.375 -8.5 1 98.44 108 GLY A N 1
ATOM 890 C CA . GLY A 1 108 ? 15.414 17.938 -8.875 1 98.44 108 GLY A CA 1
ATOM 891 C C . GLY A 1 108 ? 14.867 17.359 -10.172 1 98.44 108 GLY A C 1
ATOM 892 O O . GLY A 1 108 ? 13.891 17.875 -10.719 1 98.44 108 GLY A O 1
ATOM 893 N N . THR A 1 109 ? 15.469 16.281 -10.695 1 98.44 109 THR A N 1
ATOM 894 C CA . THR A 1 109 ? 14.945 15.617 -11.891 1 98.44 109 THR A CA 1
ATOM 895 C C . THR A 1 109 ? 13.656 14.859 -11.57 1 98.44 109 THR A C 1
ATOM 897 O O . THR A 1 109 ? 13.625 14.047 -10.641 1 98.44 109 THR A O 1
ATOM 900 N N . PRO A 1 110 ? 12.594 15.109 -12.344 1 98.25 110 PRO A N 1
ATOM 901 C CA . PRO A 1 110 ? 11.297 14.508 -12.023 1 98.25 110 PRO A CA 1
ATOM 902 C C . PRO A 1 110 ? 11.312 12.984 -12.117 1 98.25 110 PRO A C 1
ATOM 904 O O . PRO A 1 110 ? 11.852 12.43 -13.086 1 98.25 110 PRO A O 1
ATOM 907 N N . LEU A 1 111 ? 10.688 12.297 -11.156 1 97.94 111 LEU A N 1
ATOM 908 C CA . LEU A 1 111 ? 10.641 10.836 -11.141 1 97.94 111 LEU A CA 1
ATOM 909 C C . LEU A 1 111 ? 9.195 10.344 -11.188 1 97.94 111 LEU A C 1
ATOM 911 O O . LEU A 1 111 ? 8.914 9.312 -11.797 1 97.94 111 LEU A O 1
ATOM 915 N N . ARG A 1 112 ? 8.297 11.031 -10.508 1 97.12 112 ARG A N 1
ATOM 916 C CA . ARG A 1 112 ? 6.91 10.586 -10.422 1 97.12 112 ARG A CA 1
ATOM 917 C C . ARG A 1 112 ? 5.953 11.766 -10.344 1 97.12 112 ARG A C 1
ATOM 919 O O . ARG A 1 112 ? 6.242 12.766 -9.672 1 97.12 112 ARG A O 1
ATOM 926 N N . MET A 1 113 ? 4.855 11.594 -11.023 1 95.94 113 MET A N 1
ATOM 927 C CA . MET A 1 113 ? 3.707 12.492 -10.922 1 95.94 113 MET A CA 1
ATOM 928 C C . MET A 1 113 ? 2.48 11.75 -10.406 1 95.94 113 MET A C 1
ATOM 930 O O . MET A 1 113 ? 2.234 10.609 -10.797 1 95.94 113 MET A O 1
ATOM 934 N N . ARG A 1 114 ? 1.77 12.328 -9.453 1 94.81 114 ARG A N 1
ATOM 935 C CA . ARG A 1 114 ? 0.559 11.703 -8.93 1 94.81 114 ARG A CA 1
ATOM 936 C C . ARG A 1 114 ? -0.688 12.445 -9.398 1 94.81 114 ARG A C 1
ATOM 938 O O . ARG A 1 114 ? -0.604 13.594 -9.828 1 94.81 114 ARG A O 1
ATOM 945 N N . ARG A 1 115 ? -1.819 11.773 -9.242 1 92.38 115 ARG A N 1
ATOM 946 C CA . ARG A 1 115 ? -3.08 12.273 -9.773 1 92.38 115 ARG A CA 1
ATOM 947 C C . ARG A 1 115 ? -3.691 13.32 -8.844 1 92.38 115 ARG A C 1
ATOM 949 O O . ARG A 1 115 ? -4.738 13.891 -9.148 1 92.38 115 ARG A O 1
ATOM 956 N N . TYR A 1 116 ? -3.09 13.492 -7.648 1 93.06 116 TYR A N 1
ATOM 957 C CA . TYR A 1 116 ? -3.689 14.391 -6.668 1 93.06 116 TYR A CA 1
ATOM 958 C C . TYR A 1 116 ? -2.852 15.648 -6.496 1 93.06 116 TYR A C 1
ATOM 960 O O . TYR A 1 116 ? -1.8 15.789 -7.121 1 93.06 116 TYR A O 1
ATOM 968 N N . LEU A 1 117 ? -3.32 16.578 -5.707 1 98.19 117 LEU A N 1
ATOM 969 C CA . LEU A 1 117 ? -2.807 17.953 -5.695 1 98.19 117 LEU A CA 1
ATOM 970 C C . LEU A 1 117 ? -2.111 18.266 -4.375 1 98.19 117 LEU A C 1
ATOM 972 O O . LEU A 1 117 ? -2.053 19.422 -3.953 1 98.19 117 LEU A O 1
ATOM 976 N N . PHE A 1 118 ? -1.586 17.25 -3.686 1 98.5 118 PHE A N 1
ATOM 977 C CA . PHE A 1 118 ? -1.055 17.453 -2.342 1 98.5 118 PHE A CA 1
ATOM 978 C C . PHE A 1 118 ? 0.275 18.203 -2.391 1 98.5 118 PHE A C 1
ATOM 980 O O . PHE A 1 118 ? 0.566 19.016 -1.517 1 98.5 118 PHE A O 1
ATOM 987 N N . SER A 1 119 ? 1.08 17.906 -3.404 1 98.81 119 SER A N 1
ATOM 988 C CA . SER A 1 119 ? 2.318 18.672 -3.543 1 98.81 119 SER A CA 1
ATOM 989 C C . SER A 1 119 ? 2.043 20.172 -3.648 1 98.81 119 SER A C 1
ATOM 991 O O . SER A 1 119 ? 2.707 20.969 -2.994 1 98.81 119 SER A O 1
ATOM 993 N N . GLU A 1 120 ? 1.048 20.5 -4.465 1 98.88 120 GLU A N 1
ATOM 994 C CA . GLU A 1 120 ? 0.673 21.906 -4.652 1 98.88 120 GLU A CA 1
ATOM 995 C C . GLU A 1 120 ? 0.162 22.516 -3.354 1 98.88 120 GLU A C 1
ATOM 997 O O . GLU A 1 120 ? 0.525 23.641 -3.008 1 98.88 120 GLU A O 1
ATOM 1002 N N . CYS A 1 121 ? -0.638 21.75 -2.645 1 98.88 121 CYS A N 1
ATOM 1003 C CA . CYS A 1 121 ? -1.188 22.25 -1.388 1 98.88 121 CYS A CA 1
ATOM 1004 C C . CYS A 1 121 ? -0.077 22.562 -0.395 1 98.88 121 CYS A C 1
ATOM 1006 O O . CYS A 1 121 ? -0.061 23.641 0.198 1 98.88 121 CYS A O 1
ATOM 1008 N N . PHE A 1 122 ? 0.881 21.672 -0.247 1 98.94 122 PHE A N 1
ATOM 1009 C CA . PHE A 1 122 ? 1.936 21.844 0.746 1 98.94 122 PHE A CA 1
ATOM 1010 C C . PHE A 1 122 ? 2.906 22.938 0.323 1 98.94 122 PHE A C 1
ATOM 1012 O O . PHE A 1 122 ? 3.428 23.672 1.165 1 98.94 122 PHE A O 1
ATOM 1019 N N . ALA A 1 123 ? 3.096 23.062 -0.969 1 98.94 123 ALA A N 1
ATOM 1020 C CA . ALA A 1 123 ? 3.908 24.172 -1.464 1 98.94 123 ALA A CA 1
ATOM 1021 C C . ALA A 1 123 ? 3.256 25.5 -1.142 1 98.94 123 ALA A C 1
ATOM 1023 O O . ALA A 1 123 ? 3.93 26.438 -0.704 1 98.94 123 ALA A O 1
ATOM 1024 N N . ALA A 1 124 ? 1.972 25.594 -1.36 1 98.94 124 ALA A N 1
ATOM 1025 C CA . ALA A 1 124 ? 1.242 26.844 -1.145 1 98.94 124 ALA A CA 1
ATOM 1026 C C . ALA A 1 124 ? 1.333 27.281 0.313 1 98.94 124 ALA A C 1
ATOM 1028 O O . ALA A 1 124 ? 1.589 28.453 0.597 1 98.94 124 ALA A O 1
ATOM 1029 N N . ILE A 1 125 ? 1.2 26.344 1.217 1 98.94 125 ILE A N 1
ATOM 1030 C CA . ILE A 1 125 ? 1.207 26.75 2.617 1 98.94 125 ILE A CA 1
ATOM 1031 C C . ILE A 1 125 ? 2.623 27.141 3.031 1 98.94 125 ILE A C 1
ATOM 1033 O O . ILE A 1 125 ? 2.809 28.047 3.859 1 98.94 125 ILE A O 1
ATOM 1037 N N . ALA A 1 126 ? 3.623 26.484 2.473 1 98.94 126 ALA A N 1
ATOM 1038 C CA . ALA A 1 126 ? 5.008 26.859 2.75 1 98.94 126 ALA A CA 1
ATOM 1039 C C . ALA A 1 126 ? 5.289 28.297 2.299 1 98.94 126 ALA A C 1
ATOM 1041 O O . ALA A 1 126 ? 5.848 29.094 3.055 1 98.94 126 ALA A O 1
ATOM 1042 N N . MET A 1 127 ? 4.891 28.609 1.082 1 98.94 127 MET A N 1
ATOM 1043 C CA . MET A 1 127 ? 5.121 29.938 0.529 1 98.94 127 MET A CA 1
ATOM 1044 C C . MET A 1 127 ? 4.367 31 1.329 1 98.94 127 MET A C 1
ATOM 1046 O O . MET A 1 127 ? 4.895 32.094 1.585 1 98.94 127 MET A O 1
ATOM 1050 N N . SER A 1 128 ? 3.207 30.656 1.701 1 98.88 128 SER A N 1
ATOM 1051 C CA . SER A 1 128 ? 2.391 31.578 2.494 1 98.88 128 SER A CA 1
ATOM 1052 C C . SER A 1 128 ? 3.053 31.891 3.83 1 98.88 128 SER A C 1
ATOM 1054 O O . SER A 1 128 ? 3.227 33.062 4.184 1 98.88 128 SER A O 1
ATOM 1056 N N . GLU A 1 129 ? 3.404 30.828 4.594 1 98.88 129 GLU A N 1
ATOM 1057 C CA . GLU A 1 129 ? 4.008 31.031 5.91 1 98.88 129 GLU A CA 1
ATOM 1058 C C . GLU A 1 129 ? 5.352 31.734 5.801 1 98.88 129 GLU A C 1
ATOM 1060 O O . GLU A 1 129 ? 5.699 32.562 6.656 1 98.88 129 GLU A O 1
ATOM 1065 N N . TYR A 1 130 ? 6.094 31.406 4.777 1 98.88 130 TYR A N 1
ATOM 1066 C CA . TYR A 1 130 ? 7.379 32.062 4.547 1 98.88 130 TYR A CA 1
ATOM 1067 C C . TYR A 1 130 ? 7.191 33.531 4.258 1 98.88 130 TYR A C 1
ATOM 1069 O O . TYR A 1 130 ? 8.016 34.375 4.656 1 98.88 130 TYR A O 1
ATOM 1077 N N . SER A 1 131 ? 6.191 33.875 3.484 1 98.88 131 SER A N 1
ATOM 1078 C CA . SER A 1 131 ? 5.891 35.281 3.227 1 98.88 131 SER A CA 1
ATOM 1079 C C . SER A 1 131 ? 5.734 36.062 4.527 1 98.88 131 SER A C 1
ATOM 1081 O O . SER A 1 131 ? 6.297 37.125 4.676 1 98.88 131 SER A O 1
ATOM 1083 N N . ILE A 1 132 ? 5.012 35.531 5.449 1 98.81 132 ILE A N 1
ATOM 1084 C CA . ILE A 1 132 ? 4.82 36.156 6.746 1 98.81 132 ILE A CA 1
ATOM 1085 C C . ILE A 1 132 ? 6.164 36.281 7.465 1 98.81 132 ILE A C 1
ATOM 1087 O O . ILE A 1 132 ? 6.5 37.344 8 1 98.81 132 ILE A O 1
ATOM 1091 N N . ALA A 1 133 ? 6.961 35.219 7.465 1 98.75 133 ALA A N 1
ATOM 1092 C CA . ALA A 1 133 ? 8.227 35.156 8.188 1 98.75 133 ALA A CA 1
ATOM 1093 C C . ALA A 1 133 ? 9.242 36.125 7.625 1 98.75 133 ALA A C 1
ATOM 1095 O O . ALA A 1 133 ? 9.969 36.781 8.375 1 98.75 133 ALA A O 1
ATOM 1096 N N . SER A 1 134 ? 9.305 36.25 6.332 1 98.5 134 SER A N 1
ATOM 1097 C CA . SER A 1 134 ? 10.336 37.031 5.66 1 98.5 134 SER A CA 1
ATOM 1098 C C . SER A 1 134 ? 9.891 38.469 5.434 1 98.5 134 SER A C 1
ATOM 1100 O O . SER A 1 134 ? 10.711 39.344 5.152 1 98.5 134 SER A O 1
ATOM 1102 N N . GLY A 1 135 ? 8.57 38.656 5.418 1 98.19 135 GLY A N 1
ATOM 1103 C CA . GLY A 1 135 ? 8.023 39.938 5.078 1 98.19 135 GLY A CA 1
ATOM 1104 C C . GLY A 1 135 ? 7.926 40.188 3.584 1 98.19 135 GLY A C 1
ATOM 1105 O O . GLY A 1 135 ? 7.566 41.281 3.145 1 98.19 135 GLY A O 1
ATOM 1106 N N . LYS A 1 136 ? 8.195 39.188 2.84 1 98.5 136 LYS A N 1
ATOM 1107 C CA . LYS A 1 136 ? 8.18 39.344 1.387 1 98.5 136 LYS A CA 1
ATOM 1108 C C . LYS A 1 136 ? 6.824 38.938 0.812 1 98.5 136 LYS A C 1
ATOM 1110 O O . LYS A 1 136 ? 6.555 37.75 0.606 1 98.5 136 LYS A O 1
ATOM 1115 N N . GLN A 1 137 ? 6.098 39.844 0.326 1 97.94 137 GLN A N 1
ATOM 1116 C CA . GLN A 1 137 ? 4.719 39.656 -0.116 1 97.94 137 GLN A CA 1
ATOM 1117 C C . GLN A 1 137 ? 4.66 38.812 -1.395 1 97.94 137 GLN A C 1
ATOM 1119 O O . GLN A 1 137 ? 3.65 38.156 -1.669 1 97.94 137 GLN A O 1
ATOM 1124 N N . GLU A 1 138 ? 5.723 38.875 -2.139 1 98.31 138 GLU A N 1
ATOM 1125 C CA . GLU A 1 138 ? 5.754 38.125 -3.402 1 98.31 138 GLU A CA 1
ATOM 1126 C C . GLU A 1 138 ? 5.488 36.656 -3.186 1 98.31 138 GLU A C 1
ATOM 1128 O O . GLU A 1 138 ? 4.918 35.969 -4.051 1 98.31 138 GLU A O 1
ATOM 1133 N N . TYR A 1 139 ? 5.875 36.156 -2.033 1 98.75 139 TYR A N 1
ATOM 1134 C CA . TYR A 1 139 ? 5.664 34.719 -1.763 1 98.75 139 TYR A CA 1
ATOM 1135 C C . TYR A 1 139 ? 4.203 34.438 -1.429 1 98.75 139 TYR A C 1
ATOM 1137 O O . TYR A 1 139 ? 3.697 33.344 -1.699 1 98.75 139 TYR A O 1
ATOM 1145 N N . ALA A 1 140 ? 3.504 35.312 -0.816 1 98.81 140 ALA A N 1
ATOM 1146 C CA . ALA A 1 140 ? 2.061 35.188 -0.629 1 98.81 140 ALA A CA 1
ATOM 1147 C C . ALA A 1 140 ? 1.331 35.188 -1.969 1 98.81 140 ALA A C 1
ATOM 1149 O O . ALA A 1 140 ? 0.373 34.438 -2.162 1 98.81 140 ALA A O 1
ATOM 1150 N N . GLU A 1 141 ? 1.8 36.062 -2.834 1 98.62 141 GLU A N 1
ATOM 1151 C CA . GLU A 1 141 ? 1.214 36.125 -4.172 1 98.62 141 GLU A CA 1
ATOM 1152 C C . GLU A 1 141 ? 1.454 34.812 -4.934 1 98.62 141 GLU A C 1
ATOM 1154 O O . GLU A 1 141 ? 0.561 34.344 -5.625 1 98.62 141 GLU A O 1
ATOM 1159 N N . LYS A 1 142 ? 2.631 34.312 -4.797 1 98.44 142 LYS A N 1
ATOM 1160 C CA . LYS A 1 142 ? 2.945 33.031 -5.418 1 98.44 142 LYS A CA 1
ATOM 1161 C C . LYS A 1 142 ? 2.078 31.906 -4.844 1 98.44 142 LYS A C 1
ATOM 1163 O O . LYS A 1 142 ? 1.659 31 -5.574 1 98.44 142 LYS A O 1
ATOM 1168 N N . ALA A 1 143 ? 1.918 31.906 -3.529 1 98.81 143 ALA A N 1
ATOM 1169 C CA . ALA A 1 143 ? 1.056 30.922 -2.873 1 98.81 143 ALA A CA 1
ATOM 1170 C C . ALA A 1 143 ? -0.361 30.969 -3.439 1 98.81 143 ALA A C 1
ATOM 1172 O O . ALA A 1 143 ? -0.974 29.938 -3.691 1 98.81 143 ALA A O 1
ATOM 1173 N N . LEU A 1 144 ? -0.846 32.156 -3.646 1 98.81 144 LEU A N 1
ATOM 1174 C CA . LEU A 1 144 ? -2.189 32.344 -4.184 1 98.81 144 LEU A CA 1
ATOM 1175 C C . LEU A 1 144 ? -2.275 31.828 -5.621 1 98.81 144 LEU A C 1
ATOM 1177 O O . LEU A 1 144 ? -3.291 31.266 -6.023 1 98.81 144 LEU A O 1
ATOM 1181 N N . GLU A 1 145 ? -1.23 32.094 -6.367 1 98.5 145 GLU A N 1
ATOM 1182 C CA . GLU A 1 145 ? -1.18 31.578 -7.73 1 98.5 145 GLU A CA 1
ATOM 1183 C C . GLU A 1 145 ? -1.24 30.047 -7.742 1 98.5 145 GLU A C 1
ATOM 1185 O O . GLU A 1 145 ? -1.947 29.453 -8.562 1 98.5 145 GLU A O 1
ATOM 1190 N N . VAL A 1 146 ? -0.488 29.406 -6.867 1 98.75 146 VAL A N 1
ATOM 1191 C CA . VAL A 1 146 ? -0.521 27.953 -6.742 1 98.75 146 VAL A CA 1
ATOM 1192 C C . VAL A 1 146 ? -1.927 27.5 -6.352 1 98.75 146 VAL A C 1
ATOM 1194 O O . VAL A 1 146 ? -2.434 26.516 -6.879 1 98.75 146 VAL A O 1
ATOM 1197 N N . PHE A 1 147 ? -2.543 28.234 -5.496 1 98.75 147 PHE A N 1
ATOM 1198 C CA . PHE A 1 147 ? -3.895 27.922 -5.059 1 98.75 147 PHE A CA 1
ATOM 1199 C C . PHE A 1 147 ? -4.871 27.969 -6.23 1 98.75 147 PHE A C 1
ATOM 1201 O O . PHE A 1 147 ? -5.746 27.109 -6.355 1 98.75 147 PHE A O 1
ATOM 1208 N N . HIS A 1 148 ? -4.711 28.969 -7.07 1 98.5 148 HIS A N 1
ATOM 1209 C CA . HIS A 1 148 ? -5.543 29.047 -8.266 1 98.5 148 HIS A CA 1
ATOM 1210 C C . HIS A 1 148 ? -5.352 27.828 -9.164 1 98.5 148 HIS A C 1
ATOM 1212 O O . HIS A 1 148 ? -6.312 27.344 -9.758 1 98.5 148 HIS A O 1
ATOM 1218 N N . THR A 1 149 ? -4.156 27.391 -9.273 1 98.38 149 THR A N 1
ATOM 1219 C CA . THR A 1 149 ? -3.871 26.172 -10.031 1 98.38 149 THR A CA 1
ATOM 1220 C C . THR A 1 149 ? -4.594 24.969 -9.422 1 98.38 149 THR A C 1
ATOM 1222 O O . THR A 1 149 ? -5.176 24.156 -10.141 1 98.38 149 THR A O 1
ATOM 1225 N N . ILE A 1 150 ? -4.57 24.844 -8.094 1 98.56 150 ILE A N 1
ATOM 1226 C CA . ILE A 1 150 ? -5.266 23.766 -7.383 1 98.56 150 ILE A CA 1
ATOM 1227 C C . ILE A 1 150 ? -6.758 23.812 -7.711 1 98.56 150 ILE A C 1
ATOM 1229 O O . ILE A 1 150 ? -7.352 22.797 -8.078 1 98.56 150 ILE A O 1
ATOM 1233 N N . GLN A 1 151 ? -7.32 25.016 -7.629 1 97.88 151 GLN A N 1
ATOM 1234 C CA . GLN A 1 151 ? -8.742 25.172 -7.891 1 97.88 151 GLN A CA 1
ATOM 1235 C C . GLN A 1 151 ? -9.086 24.812 -9.336 1 97.88 151 GLN A C 1
ATOM 1237 O O . GLN A 1 151 ? -10.117 24.188 -9.594 1 97.88 151 GLN A O 1
ATOM 1242 N N . HIS A 1 152 ? -8.25 25.234 -10.219 1 97.88 152 HIS A N 1
ATOM 1243 C CA . HIS A 1 152 ? -8.461 24.938 -11.633 1 97.88 152 HIS A CA 1
ATOM 1244 C C . HIS A 1 152 ? -8.516 23.438 -11.883 1 97.88 152 HIS A C 1
ATOM 1246 O O . HIS A 1 152 ? -9.461 22.938 -12.5 1 97.88 152 HIS A O 1
ATOM 1252 N N . TYR A 1 153 ? -7.562 22.703 -11.352 1 97.44 153 TYR A N 1
ATOM 1253 C CA . TYR A 1 153 ? -7.496 21.266 -11.578 1 97.44 153 TYR A CA 1
ATOM 1254 C C . TYR A 1 153 ? -8.578 20.531 -10.797 1 97.44 153 TYR A C 1
ATOM 1256 O O . TYR A 1 153 ? -9.172 19.578 -11.289 1 97.44 153 TYR A O 1
ATOM 1264 N N . ALA A 1 154 ? -8.844 20.984 -9.594 1 96.19 154 ALA A N 1
ATOM 1265 C CA . ALA A 1 154 ? -9.836 20.328 -8.734 1 96.19 154 ALA A CA 1
ATOM 1266 C C . ALA A 1 154 ? -11.242 20.484 -9.297 1 96.19 154 ALA A C 1
ATOM 1268 O O . ALA A 1 154 ? -12.086 19.609 -9.141 1 96.19 154 ALA A O 1
ATOM 1269 N N . ASN A 1 155 ? -11.477 21.625 -9.992 1 95.31 155 ASN A N 1
ATOM 1270 C CA . ASN A 1 155 ? -12.852 21.969 -10.344 1 95.31 155 ASN A CA 1
ATOM 1271 C C . ASN A 1 155 ? -13.117 21.797 -11.836 1 95.31 155 ASN A C 1
ATOM 1273 O O . ASN A 1 155 ? -14.242 22 -12.297 1 95.31 155 ASN A O 1
ATOM 1277 N N . THR A 1 156 ? -12.148 21.453 -12.625 1 95.75 156 THR A N 1
ATOM 1278 C CA . THR A 1 156 ? -12.352 21.234 -14.055 1 95.75 156 THR A CA 1
ATOM 1279 C C . THR A 1 156 ? -12.391 19.75 -14.383 1 95.75 156 THR A C 1
ATOM 1281 O O . THR A 1 156 ? -11.359 19.078 -14.359 1 95.75 156 THR A O 1
ATOM 1284 N N . PRO A 1 157 ? -13.555 19.266 -14.781 1 90.94 157 PRO A N 1
ATOM 1285 C CA . PRO A 1 157 ? -13.688 17.844 -15.07 1 90.94 157 PRO A CA 1
ATOM 1286 C C . PRO A 1 157 ? -12.727 17.359 -16.156 1 90.94 157 PRO A C 1
ATOM 1288 O O . PRO A 1 157 ? -12.531 18.047 -17.156 1 90.94 157 PRO A O 1
ATOM 1291 N N . GLY A 1 158 ? -12.055 16.234 -15.898 1 91.5 158 GLY A N 1
ATOM 1292 C CA . GLY A 1 158 ? -11.234 15.602 -16.906 1 91.5 158 GLY A CA 1
ATOM 1293 C C . GLY A 1 158 ? -9.773 15.992 -16.828 1 91.5 158 GLY A C 1
ATOM 1294 O O . GLY A 1 158 ? -8.914 15.352 -17.438 1 91.5 158 GLY A O 1
ATOM 1295 N N . LEU A 1 159 ? -9.391 16.984 -15.969 1 93.88 159 LEU A N 1
ATOM 1296 C CA . LEU A 1 159 ? -8.008 17.438 -15.906 1 93.88 159 LEU A CA 1
ATOM 1297 C C . LEU A 1 159 ? -7.172 16.516 -15.023 1 93.88 159 LEU A C 1
ATOM 1299 O O . LEU A 1 159 ? -5.992 16.281 -15.297 1 93.88 159 LEU A O 1
ATOM 1303 N N . LEU A 1 160 ? -7.781 16.062 -13.938 1 92.62 160 LEU A N 1
ATOM 1304 C CA . LEU A 1 160 ? -7.105 15.086 -13.102 1 92.62 160 LEU A CA 1
ATOM 1305 C C . LEU A 1 160 ? -7.555 13.664 -13.445 1 92.62 160 LEU A C 1
ATOM 1307 O O . LEU A 1 160 ? -8.742 13.422 -13.672 1 92.62 160 LEU A O 1
ATOM 1311 N N . GLU A 1 161 ? -6.59 12.797 -13.586 1 89.88 161 GLU A N 1
ATOM 1312 C CA . GLU A 1 161 ? -6.926 11.406 -13.844 1 89.88 161 GLU A CA 1
ATOM 1313 C C . GLU A 1 161 ? -7.719 10.805 -12.688 1 89.88 161 GLU A C 1
ATOM 1315 O O . GLU A 1 161 ? -7.289 10.867 -11.531 1 89.88 161 GLU A O 1
ATOM 1320 N N . PRO A 1 162 ? -8.867 10.195 -13.062 1 89.56 162 PRO A N 1
ATOM 1321 C CA . PRO A 1 162 ? -9.656 9.578 -12 1 89.56 162 PRO A CA 1
ATOM 1322 C C . PRO A 1 162 ? -9.039 8.281 -11.484 1 89.56 162 PRO A C 1
ATOM 1324 O O . PRO A 1 162 ? -8.273 7.629 -12.203 1 89.56 162 PRO A O 1
ATOM 1327 N N . LYS A 1 163 ? -9.391 7.961 -10.258 1 88.69 163 LYS A N 1
ATOM 1328 C CA . LYS A 1 163 ? -8.953 6.699 -9.664 1 88.69 163 LYS A CA 1
ATOM 1329 C C . LYS A 1 163 ? -9.672 5.516 -10.312 1 88.69 163 LYS A C 1
ATOM 1331 O O . LYS A 1 163 ? -9.086 4.441 -10.477 1 88.69 163 LYS A O 1
ATOM 1336 N N . TYR A 1 164 ? -10.914 5.648 -10.602 1 94 164 TYR A N 1
ATOM 1337 C CA . TYR A 1 164 ? -11.758 4.598 -11.156 1 94 164 TYR A CA 1
ATOM 1338 C C . TYR A 1 164 ? -12.203 4.949 -12.57 1 94 164 TYR A C 1
ATOM 1340 O O . TYR A 1 164 ? -12.188 6.117 -12.961 1 94 164 TYR A O 1
ATOM 1348 N N . LEU A 1 165 ? -12.578 3.906 -13.305 1 94.94 165 LEU A N 1
ATOM 1349 C CA . LEU A 1 165 ? -13.195 4.082 -14.617 1 94.94 165 LEU A CA 1
ATOM 1350 C C . LEU A 1 165 ? -14.57 4.734 -14.484 1 94.94 165 LEU A C 1
ATOM 1352 O O . LEU A 1 165 ? -15.102 4.855 -13.383 1 94.94 165 LEU A O 1
ATOM 1356 N N . PRO A 1 166 ? -15.234 5.176 -15.508 1 92.88 166 PRO A N 1
ATOM 1357 C CA . PRO A 1 166 ? -16.406 6.062 -15.484 1 92.88 166 PRO A CA 1
ATOM 1358 C C . PRO A 1 166 ? -17.609 5.43 -14.797 1 92.88 166 PRO A C 1
ATOM 1360 O O . PRO A 1 166 ? -18.5 6.145 -14.328 1 92.88 166 PRO A O 1
ATOM 1363 N N . ALA A 1 167 ? -17.641 4.133 -14.695 1 92.44 167 ALA A N 1
ATOM 1364 C CA . ALA A 1 167 ? -18.781 3.469 -14.094 1 92.44 167 ALA A CA 1
ATOM 1365 C C . ALA A 1 167 ? -18.844 3.732 -12.586 1 92.44 167 ALA A C 1
ATOM 1367 O O . ALA A 1 167 ? -19.891 3.58 -11.969 1 92.44 167 ALA A O 1
ATOM 1368 N N . MET A 1 168 ? -17.781 4.078 -12.047 1 92.94 168 MET A N 1
ATOM 1369 C C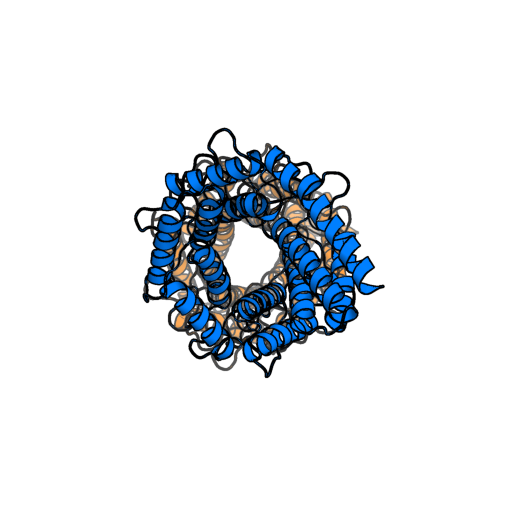A . MET A 1 168 ? -17.719 4.422 -10.625 1 92.94 168 MET A CA 1
ATOM 1370 C C . MET A 1 168 ? -17.25 5.859 -10.43 1 92.94 168 MET A C 1
ATOM 1372 O O . MET A 1 168 ? -16.047 6.117 -10.367 1 92.94 168 MET A O 1
ATOM 1376 N N . LYS A 1 169 ? -18.141 6.727 -10.266 1 91.44 169 LYS A N 1
ATOM 1377 C CA . LYS A 1 169 ? -17.844 8.117 -9.93 1 91.44 169 LYS A CA 1
ATOM 1378 C C . LYS A 1 169 ? -17.859 8.336 -8.422 1 91.44 169 LYS A C 1
ATOM 1380 O O . LYS A 1 169 ? -18.812 7.953 -7.738 1 91.44 169 LYS A O 1
ATOM 1385 N N . CYS A 1 170 ? -16.766 8.875 -7.938 1 95.62 170 CYS A N 1
ATOM 1386 C CA . CYS A 1 170 ? -16.656 9.062 -6.496 1 95.62 170 CYS A CA 1
ATOM 1387 C C . CYS A 1 170 ? -15.859 10.328 -6.176 1 95.62 170 CYS A C 1
ATOM 1389 O O . CYS A 1 170 ? -15.297 10.961 -7.07 1 95.62 170 CYS A O 1
ATOM 1391 N N . GLN A 1 171 ? -15.961 10.812 -5.004 1 95.5 171 GLN A N 1
ATOM 1392 C CA . GLN A 1 171 ? -15.164 11.914 -4.488 1 95.5 171 GLN A CA 1
ATOM 1393 C C . GLN A 1 171 ? -14.492 11.539 -3.17 1 95.5 171 GLN A C 1
ATOM 1395 O O . GLN A 1 171 ? -14.977 10.664 -2.451 1 95.5 171 GLN A O 1
ATOM 1400 N N . GLY A 1 172 ? -13.398 12.219 -2.891 1 96.69 172 GLY A N 1
ATOM 1401 C CA . GLY A 1 172 ? -12.57 11.828 -1.759 1 96.69 172 GLY A CA 1
ATOM 1402 C C . GLY A 1 172 ? -12.578 12.852 -0.639 1 96.69 172 GLY A C 1
ATOM 1403 O O . GLY A 1 172 ? -12.617 14.055 -0.892 1 96.69 172 GLY A O 1
ATOM 1404 N N . HIS A 1 173 ? -12.438 12.359 0.56 1 98.06 173 HIS A N 1
ATOM 1405 C CA . HIS A 1 173 ? -12.398 13.133 1.794 1 98.06 173 HIS A CA 1
ATOM 1406 C C . HIS A 1 173 ? -11.109 13.945 1.894 1 98.06 173 HIS A C 1
ATOM 1408 O O . HIS A 1 173 ? -11.125 15.086 2.355 1 98.06 173 HIS A O 1
ATOM 1414 N N . SER A 1 174 ? -9.992 13.438 1.443 1 97.38 174 SER A N 1
ATOM 1415 C CA . SER A 1 174 ? -8.664 13.984 1.69 1 97.38 174 SER A CA 1
ATOM 1416 C C . SER A 1 174 ? -8.5 15.359 1.055 1 97.38 174 SER A C 1
ATOM 1418 O O . SER A 1 174 ? -7.996 16.281 1.69 1 97.38 174 SER A O 1
ATOM 1420 N N . LEU A 1 175 ? -8.906 15.477 -0.206 1 96.75 175 LEU A N 1
ATOM 1421 C CA . LEU A 1 175 ? -8.766 16.766 -0.871 1 96.75 175 LEU A CA 1
ATOM 1422 C C . LEU A 1 175 ? -9.695 17.812 -0.244 1 96.75 175 LEU A C 1
ATOM 1424 O O . LEU A 1 175 ? -9.312 18.969 -0.077 1 96.75 175 LEU A O 1
ATOM 1428 N N . THR A 1 176 ? -10.883 17.328 0.122 1 97.81 176 THR A N 1
ATOM 1429 C CA . THR A 1 176 ? -11.859 18.219 0.759 1 97.81 176 THR A CA 1
ATOM 1430 C C . THR A 1 176 ? -11.312 18.766 2.072 1 97.81 176 THR A C 1
ATOM 1432 O O . THR A 1 176 ? -11.406 19.969 2.338 1 97.81 176 THR A O 1
ATOM 1435 N N . MET A 1 177 ? -10.703 17.922 2.793 1 98.38 177 MET A N 1
ATOM 1436 C CA . MET A 1 177 ? -10.18 18.312 4.098 1 98.38 177 MET A CA 1
ATOM 1437 C C . MET A 1 177 ? -8.953 19.203 3.949 1 98.38 177 MET A C 1
ATOM 1439 O O . MET A 1 177 ? -8.852 20.234 4.617 1 98.38 177 MET A O 1
ATOM 1443 N N . ILE A 1 178 ? -8.008 18.891 3.076 1 98.62 178 ILE A N 1
ATOM 1444 C CA . ILE A 1 178 ? -6.727 19.578 3.025 1 98.62 178 ILE A CA 1
ATOM 1445 C C . ILE A 1 178 ? -6.918 21 2.498 1 98.62 178 ILE A C 1
ATOM 1447 O O . ILE A 1 178 ? -6.148 21.906 2.834 1 98.62 178 ILE A O 1
ATOM 1451 N N . LEU A 1 179 ? -7.984 21.172 1.705 1 98.69 179 LEU A N 1
ATOM 1452 C CA . LEU A 1 179 ? -8.234 22.5 1.149 1 98.69 179 LEU A CA 1
ATOM 1453 C C . LEU A 1 179 ? -8.719 23.453 2.23 1 98.69 179 LEU A C 1
ATOM 1455 O O . LEU A 1 179 ? -8.57 24.672 2.1 1 98.69 179 LEU A O 1
ATOM 1459 N N . ILE A 1 180 ? -9.297 22.906 3.309 1 98.75 180 ILE A N 1
ATOM 1460 C CA . ILE A 1 180 ? -9.617 23.766 4.445 1 98.75 180 ILE A CA 1
ATOM 1461 C C . ILE A 1 180 ? -8.328 24.328 5.043 1 98.75 180 ILE A C 1
ATOM 1463 O O . ILE A 1 180 ? -8.195 25.531 5.215 1 98.75 180 ILE A O 1
ATOM 1467 N N . ASN A 1 181 ? -7.418 23.422 5.293 1 98.5 181 ASN A N 1
ATOM 1468 C CA . ASN A 1 181 ? -6.152 23.812 5.91 1 98.5 181 ASN A CA 1
ATOM 1469 C C . ASN A 1 181 ? -5.332 24.703 4.984 1 98.5 181 ASN A C 1
ATOM 1471 O O . ASN A 1 181 ? -4.742 25.703 5.426 1 98.5 181 ASN A O 1
ATOM 1475 N N . THR A 1 182 ? -5.285 24.359 3.697 1 98.81 182 THR A N 1
ATOM 1476 C CA . THR A 1 182 ? -4.512 25.125 2.727 1 98.81 182 THR A CA 1
ATOM 1477 C C . THR A 1 182 ? -5.031 26.562 2.629 1 98.81 182 THR A C 1
ATOM 1479 O O . THR A 1 182 ? -4.258 27.516 2.744 1 98.81 182 THR A O 1
ATOM 1482 N N . ALA A 1 183 ? -6.324 26.672 2.471 1 98.88 183 ALA A N 1
ATOM 1483 C CA . ALA A 1 183 ? -6.926 28 2.33 1 98.88 183 ALA A CA 1
ATOM 1484 C C . ALA A 1 183 ? -6.777 28.812 3.613 1 98.88 183 ALA A C 1
ATOM 1486 O O . ALA A 1 183 ? -6.52 30.016 3.564 1 98.88 183 ALA A O 1
ATOM 1487 N N . SER A 1 184 ? -6.957 28.141 4.742 1 98.5 184 SER A N 1
ATOM 1488 C CA . SER A 1 184 ? -6.836 28.828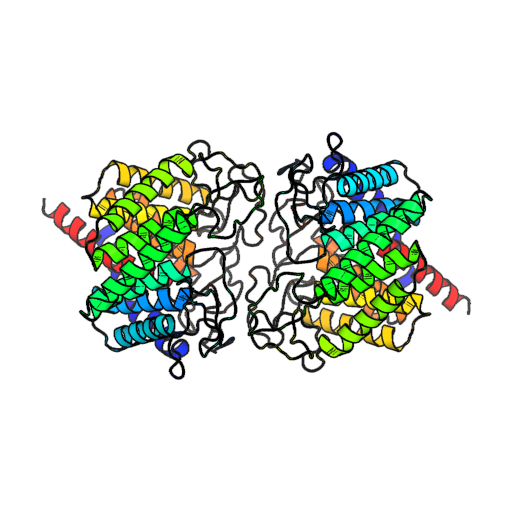 6.02 1 98.5 184 SER A CA 1
ATOM 1489 C C . SER A 1 184 ? -5.426 29.375 6.223 1 98.5 184 SER A C 1
ATOM 1491 O O . SER A 1 184 ? -5.246 30.5 6.711 1 98.5 184 SER A O 1
ATOM 1493 N N . ARG A 1 185 ? -4.406 28.609 5.852 1 98.5 185 ARG A N 1
ATOM 1494 C CA . ARG A 1 185 ? -3.021 29.047 5.992 1 98.5 185 ARG A CA 1
ATOM 1495 C C . ARG A 1 185 ? -2.709 30.203 5.055 1 98.5 185 ARG A C 1
ATOM 1497 O O . ARG A 1 185 ? -2.027 31.156 5.438 1 98.5 185 ARG A O 1
ATOM 1504 N N . LEU A 1 186 ? -3.221 30.109 3.828 1 98.88 186 LEU A N 1
ATOM 1505 C CA . LEU A 1 186 ? -2.984 31.188 2.865 1 98.88 186 LEU A CA 1
ATOM 1506 C C . LEU A 1 186 ? -3.648 32.469 3.32 1 98.88 186 LEU A C 1
ATOM 1508 O O . LEU A 1 186 ? -3.09 33.562 3.143 1 98.88 186 LEU A O 1
ATOM 1512 N N . ARG A 1 187 ? -4.824 32.344 3.891 1 98.31 187 ARG A N 1
ATOM 1513 C CA . ARG A 1 187 ? -5.59 33.531 4.328 1 98.31 187 ARG A CA 1
ATOM 1514 C C . ARG A 1 187 ? -4.824 34.312 5.383 1 98.31 187 ARG A C 1
ATOM 1516 O O . ARG A 1 187 ? -5.016 35.531 5.52 1 98.31 187 ARG A O 1
ATOM 1523 N N . GLU A 1 188 ? -3.936 33.656 6.109 1 97.56 188 GLU A N 1
ATOM 1524 C CA . GLU A 1 188 ? -3.123 34.344 7.117 1 97.56 188 GLU A CA 1
ATOM 1525 C C . GLU A 1 188 ? -2.133 35.312 6.469 1 97.56 188 GLU A C 1
ATOM 1527 O O . GLU A 1 188 ? -1.718 36.281 7.086 1 97.56 188 GLU A O 1
ATOM 1532 N N . ALA A 1 189 ? -1.745 35.094 5.223 1 98.19 189 ALA A N 1
ATOM 1533 C CA . ALA A 1 189 ? -0.682 35.844 4.578 1 98.19 189 ALA A CA 1
ATOM 1534 C C . ALA A 1 189 ? -1.255 36.844 3.564 1 98.19 189 ALA A C 1
ATOM 1536 O O . ALA A 1 189 ? -0.626 37.844 3.252 1 98.19 189 ALA A O 1
ATOM 1537 N N . ILE A 1 190 ? -2.414 36.469 3.047 1 97.62 190 ILE A N 1
ATOM 1538 C CA . ILE A 1 190 ? -2.988 37.312 1.991 1 97.62 190 ILE A CA 1
ATOM 1539 C C . ILE A 1 190 ? -4.512 37.25 2.055 1 97.62 190 ILE A C 1
ATOM 1541 O O . ILE A 1 190 ? -5.086 36.156 2.225 1 97.62 190 ILE A O 1
ATOM 1545 N N . ASP A 1 191 ? -5.117 38.375 1.987 1 93.56 191 ASP A N 1
ATOM 1546 C CA . ASP A 1 191 ? -6.578 38.406 1.994 1 93.56 191 ASP A CA 1
ATOM 1547 C C . ASP A 1 191 ? -7.141 38.219 0.589 1 93.56 191 ASP A C 1
ATOM 1549 O O . ASP A 1 191 ? -6.902 39.062 -0.299 1 93.56 191 ASP A O 1
ATOM 1553 N N . ALA A 1 192 ? -7.754 37.188 0.315 1 96.75 192 ALA A N 1
ATOM 1554 C CA . ALA A 1 192 ? -8.438 36.875 -0.937 1 96.75 192 ALA A CA 1
ATOM 1555 C C . ALA A 1 192 ? -9.75 36.156 -0.674 1 96.75 192 ALA A C 1
ATOM 1557 O O . ALA A 1 192 ? -9.773 35.125 0.009 1 96.75 192 ALA A O 1
ATOM 1558 N N . PRO A 1 193 ? -10.859 36.656 -1.246 1 97 193 PRO A N 1
ATOM 1559 C CA . PRO A 1 193 ? -12.18 36.094 -0.941 1 97 193 PRO A CA 1
ATOM 1560 C C . PRO A 1 193 ? -12.297 34.625 -1.322 1 97 193 PRO A C 1
ATOM 1562 O O . PRO A 1 193 ? -13.047 33.875 -0.687 1 97 193 PRO A O 1
ATOM 1565 N N . GLU A 1 194 ? -11.617 34.219 -2.299 1 97.5 194 GLU A N 1
ATOM 1566 C CA . GLU A 1 194 ? -11.719 32.844 -2.773 1 97.5 194 GLU A CA 1
ATOM 1567 C C . GLU A 1 194 ? -11.219 31.875 -1.72 1 97.5 194 GLU A C 1
ATOM 1569 O O . GLU A 1 194 ? -11.586 30.688 -1.738 1 97.5 194 GLU A O 1
ATOM 1574 N N . LEU A 1 195 ? -10.328 32.312 -0.849 1 98.62 195 LEU A N 1
ATOM 1575 C CA . LEU A 1 195 ? -9.812 31.438 0.195 1 98.62 195 LEU A CA 1
ATOM 1576 C C . LEU A 1 195 ? -10.906 31.078 1.197 1 98.62 195 LEU A C 1
ATOM 1578 O O . LEU A 1 195 ? -11.141 29.906 1.477 1 98.62 195 LEU A O 1
ATOM 1582 N N . THR A 1 196 ? -11.594 32.062 1.724 1 98.25 196 THR A N 1
ATOM 1583 C CA . THR A 1 196 ? -12.703 31.828 2.639 1 98.25 196 THR A CA 1
ATOM 1584 C C . THR A 1 196 ? -13.82 31.062 1.94 1 98.25 196 THR A C 1
ATOM 1586 O O . THR A 1 196 ? -14.445 30.172 2.539 1 98.25 196 THR A O 1
ATOM 1589 N N . LYS A 1 197 ? -14.07 31.391 0.676 1 98.44 197 LYS A N 1
ATOM 1590 C CA . LYS A 1 197 ? -15.078 30.688 -0.103 1 98.44 197 LYS A CA 1
ATOM 1591 C C . LYS A 1 197 ? -14.75 29.203 -0.201 1 98.44 197 LYS A C 1
ATOM 1593 O O . LYS A 1 197 ? -15.641 28.344 -0.113 1 98.44 197 LYS A O 1
ATOM 1598 N N . GLN A 1 198 ? -13.5 28.906 -0.424 1 98.62 198 GLN A N 1
ATOM 1599 C CA . GLN A 1 198 ? -13.07 27.516 -0.498 1 98.62 198 GLN A CA 1
ATOM 1600 C C . GLN A 1 198 ? -13.281 26.797 0.833 1 98.62 198 GLN A C 1
ATOM 1602 O O . GLN A 1 198 ? -13.703 25.641 0.861 1 98.62 198 GLN A O 1
ATOM 1607 N N . ILE A 1 199 ? -12.922 27.422 1.948 1 98.75 199 ILE A N 1
ATOM 1608 C CA . ILE A 1 199 ? -13.133 26.844 3.27 1 98.75 199 ILE A CA 1
ATOM 1609 C C . ILE A 1 199 ? -14.609 26.531 3.465 1 98.75 199 ILE A C 1
ATOM 1611 O O . ILE A 1 199 ? -14.969 25.422 3.877 1 98.75 199 ILE A O 1
ATOM 1615 N N . ASP A 1 200 ? -15.492 27.484 3.094 1 98.69 200 ASP A N 1
ATOM 1616 C CA . ASP A 1 200 ? -16.938 27.297 3.221 1 98.69 200 ASP A CA 1
ATOM 1617 C C . ASP A 1 200 ? -17.406 26.125 2.369 1 98.69 200 ASP A C 1
ATOM 1619 O O . ASP A 1 200 ? -18.203 25.297 2.83 1 98.69 200 ASP A O 1
ATOM 1623 N N . LEU A 1 201 ? -16.906 26.094 1.179 1 98.44 201 LEU A N 1
ATOM 1624 C CA . LEU A 1 201 ? -17.281 25.031 0.263 1 98.44 201 LEU A CA 1
ATOM 1625 C C . LEU A 1 201 ? -16.859 23.672 0.813 1 98.44 201 LEU A C 1
ATOM 1627 O O . LEU A 1 201 ? -17.641 22.703 0.752 1 98.44 201 LEU A O 1
ATOM 1631 N N . SER A 1 202 ? -15.656 23.562 1.314 1 98.75 202 SER A N 1
ATOM 1632 C CA . SER A 1 202 ? -15.156 22.312 1.872 1 98.75 202 SER A CA 1
ATOM 1633 C C . SER A 1 202 ? -15.969 21.875 3.088 1 98.75 202 SER A C 1
ATOM 1635 O O . SER A 1 202 ? -16.281 20.703 3.25 1 98.75 202 SER A O 1
ATOM 1637 N N . LEU A 1 203 ? -16.266 22.828 3.943 1 98.75 203 LEU A N 1
ATOM 1638 C CA . LEU A 1 203 ? -17.062 22.531 5.125 1 98.75 203 LEU A CA 1
ATOM 1639 C C . LEU A 1 203 ? -18.438 22.031 4.723 1 98.75 203 LEU A C 1
ATOM 1641 O O . LEU A 1 203 ? -18.953 21.062 5.309 1 98.75 203 LEU A O 1
ATOM 1645 N N . GLU A 1 204 ? -19.031 22.688 3.756 1 98.44 204 GLU A N 1
ATOM 1646 C CA . GLU A 1 204 ? -20.328 22.266 3.256 1 98.44 204 GLU A CA 1
ATOM 1647 C C . GLU A 1 204 ? -20.281 20.859 2.684 1 98.44 204 GLU A C 1
ATOM 1649 O O . GLU A 1 204 ? -21.156 20.031 2.969 1 98.44 204 GLU A O 1
ATOM 1654 N N . LYS A 1 205 ? -19.281 20.578 1.877 1 98.31 205 LYS A N 1
ATOM 1655 C CA . LYS A 1 205 ? -19.125 19.266 1.271 1 98.31 205 LYS A CA 1
ATOM 1656 C C . LYS A 1 205 ? -18.922 18.188 2.336 1 98.31 205 LYS A C 1
ATOM 1658 O O . LYS A 1 205 ? -19.484 17.094 2.24 1 98.31 205 LYS A O 1
ATOM 1663 N N . LEU A 1 206 ? -18.078 18.5 3.305 1 98.5 206 LEU A N 1
ATOM 1664 C CA . LEU A 1 206 ? -17.812 17.547 4.387 1 98.5 206 LEU A CA 1
ATOM 1665 C C . LEU A 1 206 ? -19.125 17.141 5.07 1 98.5 206 LEU A C 1
ATOM 1667 O O . LEU A 1 206 ? -19.391 15.945 5.238 1 98.5 206 LEU A O 1
ATOM 1671 N N . GLU A 1 207 ? -19.906 18.078 5.434 1 98 207 GLU A N 1
ATOM 1672 C CA . GLU A 1 207 ? -21.141 17.828 6.172 1 98 207 GLU A CA 1
ATOM 1673 C C . GLU A 1 207 ? -22.172 17.125 5.293 1 98 207 GLU A C 1
ATOM 1675 O O . GLU A 1 207 ? -22.906 16.25 5.762 1 98 207 GLU A O 1
ATOM 1680 N N . LYS A 1 208 ? -22.219 17.531 4.074 1 98 208 LYS A N 1
ATOM 1681 C CA . LYS A 1 208 ? -23.25 17.047 3.178 1 98 208 LYS A CA 1
ATOM 1682 C C . LYS A 1 208 ? -22.938 15.648 2.672 1 98 208 LYS A C 1
ATOM 1684 O O . LYS A 1 208 ? -23.844 14.82 2.527 1 98 208 LYS A O 1
ATOM 1689 N N . TYR A 1 209 ? -21.688 15.43 2.391 1 98.5 209 TYR A N 1
ATOM 1690 C CA . TYR A 1 209 ? -21.391 14.227 1.61 1 98.5 209 TYR A CA 1
ATOM 1691 C C . TYR A 1 209 ? -20.625 13.211 2.441 1 98.5 209 TYR A C 1
ATOM 1693 O O . TYR A 1 209 ? -20.766 12 2.236 1 98.5 209 TYR A O 1
ATOM 1701 N N . PHE A 1 210 ? -19.781 13.594 3.355 1 98.75 210 PHE A N 1
ATOM 1702 C CA . PHE A 1 210 ? -18.812 12.672 3.926 1 98.75 210 PHE A CA 1
ATOM 1703 C C . PHE A 1 210 ? -19.219 12.258 5.336 1 98.75 210 PHE A C 1
ATOM 1705 O O . PHE A 1 210 ? -18.766 11.227 5.844 1 98.75 210 PHE A O 1
ATOM 1712 N N . VAL A 1 211 ? -19.969 13.094 6.043 1 98.5 211 VAL A N 1
ATOM 1713 C CA . VAL A 1 211 ? -20.469 12.758 7.371 1 98.5 211 VAL A CA 1
ATOM 1714 C C . VAL A 1 211 ? -21.641 11.773 7.246 1 98.5 211 VAL A C 1
ATOM 1716 O O . VAL A 1 211 ? -22.672 12.109 6.684 1 98.5 211 VAL A O 1
ATOM 1719 N N . HIS A 1 212 ? -21.469 10.609 7.789 1 98.5 212 HIS A N 1
ATOM 1720 C CA . HIS A 1 212 ? -22.5 9.578 7.762 1 98.5 212 HIS A CA 1
ATOM 1721 C C . HIS A 1 212 ? -22.938 9.203 9.172 1 98.5 212 HIS A C 1
ATOM 1723 O O . HIS A 1 212 ? -22.375 8.305 9.797 1 98.5 212 HIS A O 1
ATOM 1729 N N . PRO A 1 213 ? -24 9.766 9.656 1 98.19 213 PRO A N 1
ATOM 1730 C CA . PRO A 1 213 ? -24.438 9.562 11.039 1 98.19 213 PRO A CA 1
ATOM 1731 C C . PRO A 1 213 ? -24.828 8.117 11.328 1 98.19 213 PRO A C 1
ATOM 1733 O O . PRO A 1 213 ? -24.672 7.645 12.461 1 98.19 213 PRO A O 1
ATOM 1736 N N . GLU A 1 214 ? -25.297 7.398 10.289 1 98.06 214 GLU A N 1
ATOM 1737 C CA . GLU A 1 214 ? -25.703 6.012 10.484 1 98.06 214 GLU A CA 1
ATOM 1738 C C . GLU A 1 214 ? -24.531 5.141 10.906 1 98.06 214 GLU A C 1
ATOM 1740 O O . GLU A 1 214 ? -24.703 4.105 11.547 1 98.06 214 GLU A O 1
ATOM 1745 N N . TYR A 1 215 ? -23.344 5.578 10.547 1 98.5 215 TYR A N 1
ATOM 1746 C CA . TYR A 1 215 ? -22.141 4.855 10.922 1 98.5 215 TYR A CA 1
ATOM 1747 C C . TYR A 1 215 ? -21.359 5.609 12 1 98.5 215 TYR A C 1
ATOM 1749 O O . TYR A 1 215 ? -20.359 5.117 12.508 1 98.5 215 TYR A O 1
ATOM 1757 N N . LYS A 1 216 ? -21.781 6.871 12.305 1 98.69 216 LYS A N 1
ATOM 1758 C CA . LYS A 1 216 ? -21.047 7.766 13.195 1 98.69 216 LYS A CA 1
ATOM 1759 C C . LYS A 1 216 ? -19.594 7.918 12.742 1 98.69 216 LYS A C 1
ATOM 1761 O O . LYS A 1 216 ? -18.672 7.703 13.523 1 98.69 216 LYS A O 1
ATOM 1766 N N . ALA A 1 217 ? -19.484 8.297 11.422 1 98.56 217 ALA A N 1
ATOM 1767 C CA . ALA A 1 217 ? -18.141 8.352 10.859 1 98.56 217 ALA A CA 1
ATOM 1768 C C . ALA A 1 217 ? -18.094 9.273 9.641 1 98.56 217 ALA A C 1
ATOM 1770 O O . ALA A 1 217 ? -19.141 9.602 9.07 1 98.56 217 ALA A O 1
ATOM 1771 N N . ILE A 1 218 ? -16.906 9.711 9.383 1 98.62 218 ILE A N 1
ATOM 1772 C CA . ILE A 1 218 ? -16.562 10.25 8.07 1 98.62 218 ILE A CA 1
ATOM 1773 C C . ILE A 1 218 ? -15.961 9.156 7.203 1 98.62 218 ILE A C 1
ATOM 1775 O O . ILE A 1 218 ? -15.047 8.445 7.637 1 98.62 218 ILE A O 1
ATOM 1779 N N . LEU A 1 219 ? -16.5 9.023 6.023 1 98.69 219 LEU A N 1
ATOM 1780 C CA . LEU A 1 219 ? -15.977 8.016 5.105 1 98.69 219 LEU A CA 1
ATOM 1781 C C . LEU A 1 219 ? -14.953 8.625 4.16 1 98.69 219 LEU A C 1
ATOM 1783 O O . LEU A 1 219 ? -15.117 9.766 3.709 1 98.69 219 LEU A O 1
ATOM 1787 N N . GLU A 1 220 ? -13.898 7.863 3.812 1 98.25 220 GLU A N 1
ATOM 1788 C CA . GLU A 1 220 ? -12.781 8.344 3.006 1 98.25 220 GLU A CA 1
ATOM 1789 C C . GLU A 1 220 ? -13.219 8.617 1.568 1 98.25 220 GLU A C 1
ATOM 1791 O O . GLU A 1 220 ? -12.641 9.477 0.893 1 98.25 220 GLU A O 1
ATOM 1796 N N . THR A 1 221 ? -14.086 7.797 1.069 1 98.06 221 THR A N 1
ATOM 1797 C CA . THR A 1 221 ? -14.57 7.898 -0.305 1 98.06 221 THR A CA 1
ATOM 1798 C C . THR A 1 221 ? -16.078 7.668 -0.372 1 98.06 221 THR A C 1
ATOM 1800 O O . THR A 1 221 ? -16.594 6.727 0.233 1 98.06 221 THR A O 1
ATOM 1803 N N . VAL A 1 222 ? -16.781 8.555 -1.062 1 98.38 222 VAL A N 1
ATOM 1804 C CA . VAL A 1 222 ? -18.219 8.438 -1.205 1 98.38 222 VAL A CA 1
ATOM 1805 C C . VAL A 1 222 ? -18.625 8.695 -2.654 1 98.38 222 VAL A C 1
ATOM 1807 O O . VAL A 1 222 ? -17.797 9.133 -3.463 1 98.38 222 VAL A O 1
ATOM 1810 N N . GLY A 1 223 ? -19.891 8.344 -3.006 1 97.12 223 GLY A N 1
ATOM 1811 C CA . GLY A 1 223 ? -20.422 8.75 -4.297 1 97.12 223 GLY A CA 1
ATOM 1812 C C . GLY A 1 223 ? -20.531 10.25 -4.457 1 97.12 223 GLY A C 1
ATOM 1813 O O . GLY A 1 223 ? -20.281 11 -3.512 1 97.12 223 GLY A O 1
ATOM 1814 N N . LEU A 1 224 ? -20.922 10.781 -5.59 1 95.44 224 LEU A N 1
ATOM 1815 C CA . LEU A 1 224 ? -20.938 12.203 -5.918 1 95.44 224 LEU A CA 1
ATOM 1816 C C . LEU A 1 224 ? -21.969 12.938 -5.062 1 95.44 224 LEU A C 1
ATOM 1818 O O . LEU A 1 224 ? -21.828 14.141 -4.828 1 95.44 224 LEU A O 1
ATOM 1822 N N . ASN A 1 225 ? -22.953 12.188 -4.574 1 96.81 225 ASN A N 1
ATOM 1823 C CA . ASN A 1 225 ? -23.969 12.797 -3.723 1 96.81 225 ASN A CA 1
ATOM 1824 C C . ASN A 1 225 ? -23.891 12.266 -2.293 1 96.81 225 ASN A C 1
ATOM 1826 O O . ASN A 1 225 ? -24.891 12.266 -1.569 1 96.81 225 ASN A O 1
ATOM 1830 N N . GLY A 1 226 ? -22.719 11.68 -1.979 1 97.62 226 GLY A N 1
ATOM 1831 C CA . GLY A 1 226 ? -22.484 11.227 -0.617 1 97.62 226 GLY A CA 1
ATOM 1832 C C . GLY A 1 226 ? -22.922 9.797 -0.381 1 97.62 226 GLY A C 1
ATOM 1833 O O . GLY A 1 226 ? -22.891 9.312 0.752 1 97.62 226 GLY A O 1
ATOM 1834 N N . GLU A 1 227 ? -23.25 9.062 -1.424 1 97.69 227 GLU A N 1
ATOM 1835 C CA . GLU A 1 227 ? -23.719 7.684 -1.286 1 97.69 227 GLU A CA 1
ATOM 1836 C C . GLU A 1 227 ? -22.594 6.781 -0.768 1 97.69 227 GLU A C 1
ATOM 1838 O O . GLU A 1 227 ? -21.438 6.934 -1.152 1 97.69 227 GLU A O 1
ATOM 1843 N N . LEU A 1 228 ? -23.062 5.824 0.107 1 98.06 228 LEU A N 1
ATOM 1844 C CA . LEU A 1 228 ? -22.125 4.766 0.472 1 98.06 228 LEU A CA 1
ATOM 1845 C C . LEU A 1 228 ? -21.734 3.939 -0.749 1 98.06 228 LEU A C 1
ATOM 1847 O O . LEU A 1 228 ? -22.609 3.52 -1.521 1 98.06 228 LEU A O 1
ATOM 1851 N N . ILE A 1 229 ? -20.516 3.795 -1.011 1 97.5 229 ILE A N 1
ATOM 1852 C CA . ILE A 1 229 ? -20 2.787 -1.933 1 97.5 229 ILE A CA 1
ATOM 1853 C C . ILE A 1 229 ? -19.703 1.494 -1.174 1 97.5 229 ILE A C 1
ATOM 1855 O O . ILE A 1 229 ? -18.688 1.39 -0.481 1 97.5 229 ILE A O 1
ATOM 1859 N N . ASP A 1 230 ? -20.516 0.503 -1.306 1 97.31 230 ASP A N 1
ATOM 1860 C CA . ASP A 1 230 ? -20.516 -0.66 -0.423 1 97.31 230 ASP A CA 1
ATOM 1861 C C . ASP A 1 230 ? -19.5 -1.698 -0.892 1 97.31 230 ASP A C 1
ATOM 1863 O O . ASP A 1 230 ? -19.859 -2.834 -1.202 1 97.31 230 ASP A O 1
ATOM 1867 N N . THR A 1 231 ? -18.266 -1.328 -0.958 1 97.25 231 THR A N 1
ATOM 1868 C CA . THR A 1 231 ? -17.094 -2.156 -1.234 1 97.25 231 THR A CA 1
ATOM 1869 C C . THR A 1 231 ? -16.078 -2.037 -0.108 1 97.25 231 THR A C 1
ATOM 1871 O O . THR A 1 231 ? -16.203 -1.184 0.771 1 97.25 231 THR A O 1
ATOM 1874 N N . LEU A 1 232 ? -15.055 -2.893 -0.105 1 97.31 232 LEU A N 1
ATOM 1875 C CA . LEU A 1 232 ? -14 -2.848 0.905 1 97.31 232 LEU A CA 1
ATOM 1876 C C . LEU A 1 232 ? -13.336 -1.475 0.937 1 97.31 232 LEU A C 1
ATOM 1878 O O . LEU A 1 232 ? -13.047 -0.946 2.012 1 97.31 232 LEU A O 1
ATOM 1882 N N . ASN A 1 233 ? -13.18 -0.889 -0.225 1 95.31 233 ASN A N 1
ATOM 1883 C CA . ASN A 1 233 ? -12.516 0.41 -0.306 1 95.31 233 ASN A CA 1
ATOM 1884 C C . ASN A 1 233 ? -13.484 1.55 0.005 1 95.31 233 ASN A C 1
ATOM 1886 O O . ASN A 1 233 ? -13.078 2.588 0.528 1 95.31 233 ASN A O 1
ATOM 1890 N N . GLY A 1 234 ? -14.734 1.32 -0.302 1 96.88 234 GLY A N 1
ATOM 1891 C CA . GLY A 1 234 ? -15.719 2.369 -0.119 1 96.88 234 GLY A CA 1
ATOM 1892 C C . GLY A 1 234 ? -16.172 2.527 1.323 1 96.88 234 GLY A C 1
ATOM 1893 O O . GLY A 1 234 ? -16.75 3.551 1.692 1 96.88 234 GLY A O 1
ATOM 1894 N N . ARG A 1 235 ? -15.852 1.567 2.207 1 98.38 235 ARG A N 1
ATOM 1895 C CA . ARG A 1 235 ? -16.328 1.562 3.588 1 98.38 235 ARG A CA 1
ATOM 1896 C C . ARG A 1 235 ? -15.227 2.014 4.547 1 98.38 235 ARG A C 1
ATOM 1898 O O . ARG A 1 235 ? -15.398 1.966 5.766 1 98.38 235 ARG A O 1
ATOM 1905 N N . VAL A 1 236 ? -14.156 2.533 4.055 1 98.56 236 VAL A N 1
ATOM 1906 C CA . VAL A 1 236 ? -12.969 2.807 4.852 1 98.56 236 VAL A CA 1
ATOM 1907 C C . VAL A 1 236 ? -13.203 4.031 5.734 1 98.56 236 VAL A C 1
ATOM 1909 O O . VAL A 1 236 ? -13.648 5.074 5.25 1 98.56 236 VAL A O 1
ATOM 1912 N N . ILE A 1 237 ? -12.945 3.836 6.984 1 98.75 237 ILE A N 1
ATOM 1913 C CA . ILE A 1 237 ? -12.781 4.914 7.957 1 98.75 237 ILE A CA 1
ATOM 1914 C C . ILE A 1 237 ? -11.297 5.07 8.305 1 98.75 237 ILE A C 1
ATOM 1916 O O . ILE A 1 237 ? -10.633 4.09 8.648 1 98.75 237 ILE A O 1
ATOM 1920 N N . ASN A 1 238 ? -10.773 6.184 8.102 1 98.81 238 ASN A N 1
ATOM 1921 C CA . ASN A 1 238 ? -9.445 6.562 8.57 1 98.81 238 ASN A CA 1
ATOM 1922 C C . ASN A 1 238 ? -9.516 7.48 9.789 1 98.81 238 ASN A C 1
ATOM 1924 O O . ASN A 1 238 ? -9.594 8.703 9.648 1 98.81 238 ASN A O 1
ATOM 1928 N N . PRO A 1 239 ? -9.414 6.934 10.969 1 98.75 239 PRO A N 1
ATOM 1929 C CA . PRO A 1 239 ? -9.578 7.758 12.164 1 98.75 239 PRO A CA 1
ATOM 1930 C C . PRO A 1 239 ? -8.617 8.938 12.211 1 98.75 239 PRO A C 1
ATOM 1932 O O . PRO A 1 239 ? -8.992 10.031 12.648 1 98.75 239 PRO A O 1
ATOM 1935 N N . GLY A 1 240 ? -7.41 8.727 11.797 1 98.81 240 GLY A N 1
ATOM 1936 C CA . GLY A 1 240 ? -6.445 9.812 11.773 1 98.81 240 GLY A CA 1
ATOM 1937 C C . GLY A 1 240 ? -6.883 10.977 10.906 1 98.81 240 GLY A C 1
ATOM 1938 O O . GLY A 1 240 ? -6.84 12.133 11.344 1 98.81 240 GLY A O 1
ATOM 1939 N N . HIS A 1 241 ? -7.328 10.703 9.664 1 98.81 241 HIS A N 1
ATOM 1940 C CA . HIS A 1 241 ? -7.836 11.742 8.773 1 98.81 241 HIS A CA 1
ATOM 1941 C C . HIS A 1 241 ? -9.055 12.438 9.367 1 98.81 241 HIS A C 1
ATOM 1943 O O . HIS A 1 241 ? -9.203 13.656 9.242 1 98.81 241 HIS A O 1
ATOM 1949 N N . CYS A 1 242 ? -9.891 11.664 9.969 1 98.88 242 CYS A N 1
ATOM 1950 C CA . CYS A 1 242 ? -11.109 12.211 10.562 1 98.88 242 CYS A CA 1
ATOM 1951 C C . CYS A 1 242 ? -10.773 13.148 11.719 1 98.88 242 CYS A C 1
ATOM 1953 O O . CYS A 1 242 ? -11.344 14.234 11.828 1 98.88 242 CYS A O 1
ATOM 1955 N N . ILE A 1 243 ? -9.867 12.727 12.516 1 98.94 243 ILE A N 1
ATOM 1956 C CA . ILE A 1 243 ? -9.469 13.523 13.672 1 98.94 243 ILE A CA 1
ATOM 1957 C C . ILE A 1 243 ? -8.773 14.797 13.203 1 98.94 243 ILE A C 1
ATOM 1959 O O . ILE A 1 243 ? -9 15.875 13.75 1 98.94 243 ILE A O 1
ATOM 1963 N N . GLU A 1 244 ? -7.93 14.648 12.188 1 98.88 244 GLU A N 1
ATOM 1964 C CA . GLU A 1 244 ? -7.301 15.82 11.586 1 98.88 244 GLU A CA 1
ATOM 1965 C C . GLU A 1 244 ? -8.344 16.797 11.062 1 98.88 244 GLU A C 1
ATOM 1967 O O . GLU A 1 244 ? -8.227 18.016 11.258 1 98.88 244 GLU A O 1
ATOM 1972 N N . THR A 1 245 ? -9.359 16.25 10.43 1 98.88 245 THR A N 1
ATOM 1973 C CA . THR A 1 245 ? -10.461 17.062 9.945 1 98.88 245 THR A CA 1
ATOM 1974 C C . THR A 1 245 ? -11.141 17.797 11.102 1 98.88 245 THR A C 1
ATOM 1976 O O . THR A 1 245 ? -11.492 18.969 10.977 1 98.88 245 THR A O 1
ATOM 1979 N N . SER A 1 246 ? -11.312 17.109 12.188 1 98.88 246 SER A N 1
ATOM 1980 C CA . SER A 1 246 ? -11.945 17.688 13.367 1 98.88 246 SER A CA 1
ATOM 1981 C C . SER A 1 246 ? -11.227 18.953 13.82 1 98.88 246 SER A C 1
ATOM 1983 O O . SER A 1 246 ? -11.859 19.984 14.031 1 98.88 246 SER A O 1
ATOM 1985 N N . TRP A 1 247 ? -9.914 18.844 13.961 1 98.81 247 TRP A N 1
ATOM 1986 C CA . TRP A 1 247 ? -9.281 20.031 14.531 1 98.81 247 TRP A CA 1
ATOM 1987 C C . TRP A 1 247 ? -9.109 21.109 13.477 1 98.81 247 TRP A C 1
ATOM 1989 O O . TRP A 1 247 ? -8.992 22.297 13.805 1 98.81 247 TRP A O 1
ATOM 1999 N N . PHE A 1 248 ? -9.117 20.812 12.078 1 98.88 248 PHE A N 1
ATOM 2000 C CA . PHE A 1 248 ? -9.227 21.844 11.047 1 98.88 248 PHE A CA 1
ATOM 2001 C C . PHE A 1 248 ? -10.523 22.641 11.211 1 98.88 248 PHE A C 1
ATOM 2003 O O . PHE A 1 248 ? -10.523 23.859 11.102 1 98.88 248 PHE A O 1
ATOM 2010 N N . ILE A 1 249 ? -11.609 21.906 11.484 1 98.88 249 ILE A N 1
ATOM 2011 C CA . ILE A 1 249 ? -12.914 22.531 11.672 1 98.88 249 ILE A CA 1
ATOM 2012 C C . ILE A 1 249 ? -12.898 23.391 12.93 1 98.88 249 ILE A C 1
ATOM 2014 O O . ILE A 1 249 ? -13.383 24.531 12.922 1 98.88 249 ILE A O 1
ATOM 2018 N N . LEU A 1 250 ? -12.344 22.875 13.992 1 98.94 250 LEU A N 1
ATOM 2019 C CA . LEU A 1 250 ? -12.305 23.609 15.25 1 98.94 250 LEU A CA 1
ATOM 2020 C C . LEU A 1 250 ? -11.43 24.859 15.125 1 98.94 250 LEU A C 1
ATOM 2022 O O . LEU A 1 250 ? -11.734 25.906 15.711 1 98.94 250 LEU A O 1
ATOM 2026 N N . GLU A 1 251 ? -10.336 24.703 14.383 1 98.81 251 GLU A N 1
ATOM 2027 C CA . GLU A 1 251 ? -9.516 25.891 14.125 1 98.81 251 GLU A CA 1
ATOM 2028 C C . GLU A 1 251 ? -10.297 26.953 13.367 1 98.81 251 GLU A C 1
ATOM 2030 O O . GLU A 1 251 ? -10.188 28.141 13.672 1 98.81 251 GLU A O 1
ATOM 2035 N N . GLU A 1 252 ? -11.047 26.547 12.367 1 98.81 252 GLU A N 1
ATOM 2036 C CA . GLU A 1 252 ? -11.891 27.484 11.641 1 98.81 252 GLU A CA 1
ATOM 2037 C C . GLU A 1 252 ? -12.977 28.062 12.555 1 98.81 252 GLU A C 1
ATOM 2039 O O . GLU A 1 252 ? -13.305 29.25 12.453 1 98.81 252 GLU A O 1
ATOM 2044 N N . ALA A 1 253 ? -13.555 27.203 13.43 1 98.81 253 ALA A N 1
ATOM 2045 C CA . ALA A 1 253 ? -14.539 27.688 14.398 1 98.81 253 ALA A CA 1
ATOM 2046 C C . ALA A 1 253 ? -13.961 28.812 15.258 1 98.81 253 ALA A C 1
ATOM 2048 O O . ALA A 1 253 ? -14.625 29.812 15.5 1 98.81 253 ALA A O 1
ATOM 2049 N N . ARG A 1 254 ? -12.797 28.594 15.711 1 98.56 254 ARG A N 1
ATOM 2050 C CA . ARG A 1 254 ? -12.117 29.609 16.516 1 98.56 254 ARG A CA 1
ATOM 2051 C C . ARG A 1 254 ? -11.969 30.922 15.75 1 98.56 254 ARG A C 1
ATOM 2053 O O . ARG A 1 254 ? -12.227 32 16.281 1 98.56 254 ARG A O 1
ATOM 2060 N N . TYR A 1 255 ? -11.5 30.781 14.469 1 97.94 255 TYR A N 1
ATOM 2061 C CA . TYR A 1 255 ? -11.352 31.953 13.609 1 97.94 255 TYR A CA 1
ATOM 2062 C C . TYR A 1 255 ? -12.672 32.688 13.484 1 97.94 255 TYR A C 1
ATOM 2064 O O . TYR A 1 255 ? -12.688 33.938 13.383 1 97.94 255 TYR A O 1
ATOM 2072 N N . ARG A 1 256 ? -13.719 31.969 13.578 1 98.25 256 ARG A N 1
ATOM 2073 C CA . ARG A 1 256 ? -15.055 32.562 13.445 1 98.25 256 ARG A CA 1
ATOM 2074 C C . ARG A 1 256 ? -15.703 32.75 14.812 1 98.25 256 ARG A C 1
ATOM 2076 O O . ARG A 1 256 ? -16.906 32.531 14.977 1 98.25 256 ARG A O 1
ATOM 2083 N N . ASN A 1 257 ? -14.93 33.062 15.766 1 98.06 257 ASN A N 1
ATOM 2084 C CA . ASN A 1 257 ? -15.383 33.375 17.125 1 98.06 257 ASN A CA 1
ATOM 2085 C C . ASN A 1 257 ? -16.172 32.219 17.719 1 98.06 257 ASN A C 1
ATOM 2087 O O . ASN A 1 257 ? -17.25 32.406 18.266 1 98.06 257 ASN A O 1
ATOM 2091 N N . TRP A 1 258 ? -15.672 31.062 17.5 1 98.31 258 TRP A N 1
ATOM 2092 C CA . TRP A 1 258 ? -16.203 29.812 18.031 1 98.31 258 TRP A CA 1
ATOM 2093 C C . TRP A 1 258 ? -17.656 29.625 17.625 1 98.31 258 TRP A C 1
ATOM 2095 O O . TRP A 1 258 ? -18.516 29.328 18.453 1 98.31 258 TRP A O 1
ATOM 2105 N N . ASP A 1 259 ? -17.875 29.75 16.297 1 98.31 259 ASP A N 1
ATOM 2106 C CA . ASP A 1 259 ? -19.172 29.438 15.719 1 98.31 259 ASP A CA 1
ATOM 2107 C C . ASP A 1 259 ? -19.703 28.109 16.266 1 98.31 259 ASP A C 1
ATOM 2109 O O . ASP A 1 259 ? -19.047 27.078 16.156 1 98.31 259 ASP A O 1
ATOM 2113 N N . SER A 1 260 ? -20.906 28.062 16.828 1 98.5 260 SER A N 1
ATOM 2114 C CA . SER A 1 260 ? -21.438 26.938 17.578 1 98.5 260 SER A CA 1
ATOM 2115 C C . SER A 1 260 ? -21.641 25.719 16.672 1 98.5 260 SER A C 1
ATOM 2117 O O . SER A 1 260 ? -21.422 24.578 17.094 1 98.5 260 SER A O 1
ATOM 2119 N N . HIS A 1 261 ? -22.094 26.031 15.469 1 98.62 261 HIS A N 1
ATOM 2120 C CA . HIS A 1 261 ? -22.297 24.938 14.531 1 98.62 261 HIS A CA 1
ATOM 2121 C C . HIS A 1 261 ? -21 24.219 14.227 1 98.62 261 HIS A C 1
ATOM 2123 O O . HIS A 1 261 ? -20.953 22.984 14.227 1 98.62 261 HIS A O 1
ATOM 2129 N N . LEU A 1 262 ? -19.922 24.938 13.992 1 98.81 262 LEU A N 1
ATOM 2130 C CA . LEU A 1 262 ? -18.625 24.359 13.68 1 98.81 262 LEU A CA 1
ATOM 2131 C C . LEU A 1 262 ? -18.031 23.656 14.898 1 98.81 262 LEU A C 1
ATOM 2133 O O . LEU A 1 262 ? -17.375 22.609 14.758 1 98.81 262 LEU A O 1
ATOM 2137 N N . VAL A 1 263 ? -18.219 24.25 16.094 1 98.88 263 VAL A N 1
ATOM 2138 C CA . VAL A 1 263 ? -17.75 23.594 17.312 1 98.88 263 VAL A CA 1
ATOM 2139 C C . VAL A 1 263 ? -18.438 22.234 17.469 1 98.88 263 VAL A C 1
ATOM 2141 O O . VAL A 1 263 ? -17.781 21.234 17.75 1 98.88 263 VAL A O 1
ATOM 2144 N N . ASP A 1 264 ? -19.766 22.234 17.219 1 98.81 264 ASP A N 1
ATOM 2145 C CA . ASP A 1 264 ? -20.531 21 17.344 1 98.81 264 ASP A CA 1
ATOM 2146 C C . ASP A 1 264 ? -20.062 19.969 16.312 1 98.81 264 ASP A C 1
ATOM 2148 O O . ASP A 1 264 ? -19.891 18.797 16.641 1 98.81 264 ASP A O 1
ATOM 2152 N N . LEU A 1 265 ? -19.875 20.406 15.078 1 98.75 265 LEU A N 1
ATOM 2153 C CA . LEU A 1 265 ? -19.453 19.516 14.016 1 98.75 265 LEU A CA 1
ATOM 2154 C C . LEU A 1 265 ? -18.062 18.938 14.312 1 98.75 265 LEU A C 1
ATOM 2156 O O . LEU A 1 265 ? -17.844 17.734 14.203 1 98.75 265 LEU A O 1
ATOM 2160 N N . GLY A 1 266 ? -17.109 19.828 14.672 1 98.88 266 GLY A N 1
ATOM 2161 C CA . GLY A 1 266 ? -15.742 19.391 14.961 1 98.88 266 GLY A CA 1
ATOM 2162 C C . GLY A 1 266 ? -15.656 18.422 16.109 1 98.88 266 GLY A C 1
ATOM 2163 O O . GLY A 1 266 ? -14.969 17.406 16.016 1 98.88 266 GLY A O 1
ATOM 2164 N N . THR A 1 267 ? -16.391 18.672 17.219 1 98.94 267 THR A N 1
ATOM 2165 C CA . THR A 1 267 ? -16.328 17.812 18.391 1 98.94 267 THR A CA 1
ATOM 2166 C C . THR A 1 267 ? -17.047 16.484 18.141 1 98.94 267 THR A C 1
ATOM 2168 O O . THR A 1 267 ? -16.641 15.438 18.625 1 98.94 267 THR A O 1
ATOM 2171 N N . LYS A 1 268 ? -18.125 16.547 17.359 1 98.81 268 LYS A N 1
ATOM 2172 C CA . LYS A 1 268 ? -18.844 15.336 16.984 1 98.81 268 LYS A CA 1
ATOM 2173 C C . LYS A 1 268 ? -17.938 14.391 16.203 1 98.81 268 LYS A C 1
ATOM 2175 O O . LYS A 1 268 ? -17.859 13.195 16.5 1 98.81 268 LYS A O 1
ATOM 2180 N N . ILE A 1 269 ? -17.234 14.914 15.227 1 98.88 269 ILE A N 1
ATOM 2181 C CA . ILE A 1 269 ? -16.328 14.125 14.398 1 98.88 269 ILE A CA 1
ATOM 2182 C C . ILE A 1 269 ? -15.203 13.555 15.266 1 98.88 269 ILE A C 1
ATOM 2184 O O . ILE A 1 269 ? -14.828 12.391 15.117 1 98.88 269 ILE A O 1
ATOM 2188 N N . LEU A 1 270 ? -14.672 14.359 16.156 1 98.94 270 LEU A N 1
ATOM 2189 C CA . LEU A 1 270 ? -13.625 13.891 17.047 1 98.94 270 LEU A CA 1
ATOM 2190 C C . LEU A 1 270 ? -14.117 12.727 17.906 1 98.94 270 LEU A C 1
ATOM 2192 O O . LEU A 1 270 ? -13.445 11.695 18 1 98.94 270 LEU A O 1
ATOM 2196 N N . ASP A 1 271 ? -15.273 12.906 18.5 1 98.94 271 ASP A N 1
ATOM 2197 C CA . ASP A 1 271 ? -15.812 11.875 19.375 1 98.94 271 ASP A CA 1
ATOM 2198 C C . ASP A 1 271 ? -16.062 10.578 18.625 1 98.94 271 ASP A C 1
ATOM 2200 O O . ASP A 1 271 ? -15.68 9.5 19.078 1 98.94 271 ASP A O 1
ATOM 2204 N N . TRP A 1 272 ? -16.719 10.711 17.453 1 98.88 272 TRP A N 1
ATOM 2205 C CA . TRP A 1 272 ? -16.953 9.539 16.609 1 98.88 272 TRP A CA 1
ATOM 2206 C C . TRP A 1 272 ? -15.633 8.859 16.25 1 98.88 272 TRP A C 1
ATOM 2208 O O . TRP A 1 272 ? -15.523 7.633 16.281 1 98.88 272 TRP A O 1
ATOM 2218 N N . SER A 1 273 ? -14.672 9.617 15.883 1 98.88 273 SER A N 1
ATOM 2219 C CA . SER A 1 273 ? -13.398 9.094 15.398 1 98.88 273 SER A CA 1
ATOM 2220 C C . SER A 1 273 ? -12.594 8.461 16.531 1 98.88 273 SER A C 1
ATOM 2222 O O . SER A 1 273 ? -11.875 7.488 16.312 1 98.88 273 SER A O 1
ATOM 2224 N N . TRP A 1 274 ? -12.695 9.031 17.734 1 98.88 274 TRP A N 1
ATOM 2225 C CA . TRP A 1 274 ? -12.109 8.406 18.922 1 98.88 274 TRP A CA 1
ATOM 2226 C C . TRP A 1 274 ? -12.703 7.02 19.156 1 98.88 274 TRP A C 1
ATOM 2228 O O . TRP A 1 274 ? -11.977 6.062 19.438 1 98.88 274 TRP A O 1
ATOM 2238 N N . ASP A 1 275 ? -13.984 6.941 19.031 1 98.75 275 ASP A N 1
ATOM 2239 C CA . ASP A 1 275 ? -14.672 5.672 19.266 1 98.75 275 ASP A CA 1
ATOM 2240 C C . ASP A 1 275 ? -14.227 4.621 18.234 1 98.75 275 ASP A C 1
ATOM 2242 O O . ASP A 1 275 ? -14.07 3.447 18.578 1 98.75 275 ASP A O 1
ATOM 2246 N N . TRP A 1 276 ? -13.977 5.051 17.031 1 98.75 276 TRP A N 1
ATOM 2247 C CA . TRP A 1 276 ? -13.531 4.145 15.977 1 98.75 276 TRP A CA 1
ATOM 2248 C C . TRP A 1 276 ? -12.039 3.85 16.109 1 98.75 276 TRP A C 1
ATOM 2250 O O . TRP A 1 276 ? -11.578 2.762 15.75 1 98.75 276 TRP A O 1
ATOM 2260 N N . GLY A 1 277 ? -11.336 4.809 16.547 1 98.75 277 GLY A N 1
ATOM 2261 C CA . GLY A 1 277 ? -9.891 4.77 16.375 1 98.75 277 GLY A CA 1
ATOM 2262 C C . GLY A 1 277 ? -9.148 4.289 17.609 1 98.75 277 GLY A C 1
ATOM 2263 O O . GLY A 1 277 ? -8.094 3.658 17.5 1 98.75 277 GLY A O 1
ATOM 2264 N N . TRP A 1 278 ? -9.602 4.605 18.844 1 98.88 278 TRP A N 1
ATOM 2265 C CA . TRP A 1 278 ? -8.883 4.23 20.047 1 98.88 278 TRP A CA 1
ATOM 2266 C C . TRP A 1 278 ? -8.875 2.715 20.234 1 98.88 278 TRP A C 1
ATOM 2268 O O . TRP A 1 278 ? -9.938 2.086 20.266 1 98.88 278 TRP A O 1
ATOM 2278 N N . ASP A 1 279 ? -7.699 2.178 20.281 1 98.5 279 ASP A N 1
ATOM 2279 C CA . ASP A 1 279 ? -7.527 0.746 20.516 1 98.5 279 ASP A CA 1
ATOM 2280 C C . ASP A 1 279 ? -7.656 0.406 21.984 1 98.5 279 ASP A C 1
ATOM 2282 O O . ASP A 1 279 ? -6.707 0.581 22.766 1 98.5 279 ASP A O 1
ATOM 2286 N N . GLU A 1 280 ? -8.719 -0.14 22.375 1 97.88 280 GLU A N 1
ATOM 2287 C CA . GLU A 1 280 ? -9 -0.416 23.781 1 97.88 280 GLU A CA 1
ATOM 2288 C C . GLU A 1 280 ? -8.008 -1.423 24.359 1 97.88 280 GLU A C 1
ATOM 2290 O O . GLU A 1 280 ? -7.695 -1.382 25.547 1 97.88 280 GLU A O 1
ATOM 2295 N N . LYS A 1 281 ? -7.539 -2.26 23.5 1 97.44 281 LYS A N 1
ATOM 2296 C CA . LYS A 1 281 ? -6.66 -3.332 23.953 1 97.44 281 LYS A CA 1
ATOM 2297 C C . LYS A 1 281 ? -5.238 -2.826 24.172 1 97.44 281 LYS A C 1
ATOM 2299 O O . LYS A 1 281 ? -4.602 -3.148 25.172 1 97.44 281 LYS A O 1
ATOM 2304 N N . TYR A 1 282 ? -4.707 -2.041 23.266 1 98.31 282 TYR A N 1
ATOM 2305 C CA . TYR A 1 282 ? -3.285 -1.716 23.312 1 98.31 282 TYR A CA 1
ATOM 2306 C C . TYR A 1 282 ? -3.074 -0.21 23.422 1 98.31 282 TYR A C 1
ATOM 2308 O O . TYR A 1 282 ? -1.946 0.252 23.609 1 98.31 282 TYR A O 1
ATOM 2316 N N . GLY A 1 283 ? -4.137 0.558 23.297 1 98.69 283 GLY A N 1
ATOM 2317 C CA . GLY A 1 283 ? -4.012 2.006 23.266 1 98.69 283 GLY A CA 1
ATOM 2318 C C . GLY A 1 283 ? -3.588 2.543 21.922 1 98.69 283 GLY A C 1
ATOM 2319 O O . GLY A 1 283 ? -3.297 1.771 21 1 98.69 283 GLY A O 1
ATOM 2320 N N . GLY A 1 284 ? -3.678 3.867 21.812 1 98.81 284 GLY A N 1
ATOM 2321 C CA . GLY A 1 284 ? -3.311 4.523 20.562 1 98.81 284 GLY A CA 1
ATOM 2322 C C . GLY A 1 284 ? -4.414 4.492 19.531 1 98.81 284 GLY A C 1
ATOM 2323 O O . GLY A 1 284 ? -5.414 3.789 19.688 1 98.81 284 GLY A O 1
ATOM 2324 N N . ILE A 1 285 ? -4.246 5.258 18.5 1 98.94 285 ILE A N 1
ATOM 2325 C CA . ILE A 1 285 ? -5.219 5.359 17.422 1 98.94 285 ILE A CA 1
ATOM 2326 C C . ILE A 1 285 ? -4.855 4.379 16.312 1 98.94 285 ILE A C 1
ATOM 2328 O O . ILE A 1 285 ? -3.76 4.438 15.75 1 98.94 285 ILE A O 1
ATOM 2332 N N . ILE A 1 286 ? -5.766 3.502 15.93 1 98 286 ILE A N 1
ATOM 2333 C CA . ILE A 1 286 ? -5.555 2.506 14.883 1 98 286 ILE A CA 1
ATOM 2334 C C . ILE A 1 286 ? -5.621 3.176 13.508 1 98 286 ILE A C 1
ATOM 2336 O O . ILE A 1 286 ? -6.172 4.27 13.375 1 98 286 ILE A O 1
ATOM 2340 N N . ASN A 1 287 ? -5.168 2.535 12.508 1 97.88 287 ASN A N 1
ATOM 2341 C CA . ASN A 1 287 ? -4.992 3.156 11.195 1 97.88 287 ASN A CA 1
ATOM 2342 C C . ASN A 1 287 ? -6.297 3.186 10.406 1 97.88 287 ASN A C 1
ATOM 2344 O O . ASN A 1 287 ? -6.707 4.238 9.914 1 97.88 287 ASN A O 1
ATOM 2348 N N . PHE A 1 288 ? -6.969 1.982 10.219 1 98.5 288 PHE A N 1
ATOM 2349 C CA . PHE A 1 288 ? -8.164 1.948 9.391 1 98.5 288 PHE A CA 1
ATOM 2350 C C . PHE A 1 288 ? -9.234 1.058 10.016 1 98.5 288 PHE A C 1
ATOM 2352 O O . PHE A 1 288 ? -8.914 0.096 10.711 1 98.5 288 PHE A O 1
ATOM 2359 N N . ARG A 1 289 ? -10.453 1.405 9.773 1 98.38 289 ARG A N 1
ATOM 2360 C CA . ARG A 1 289 ? -11.633 0.623 10.125 1 98.38 289 ARG A CA 1
ATOM 2361 C C . ARG A 1 289 ? -12.586 0.513 8.938 1 98.38 289 ARG A C 1
ATOM 2363 O O . ARG A 1 289 ? -12.438 1.227 7.945 1 98.38 289 ARG A O 1
ATOM 2370 N N . ASP A 1 290 ? -13.469 -0.418 8.969 1 98.5 290 ASP A N 1
ATOM 2371 C CA . ASP A 1 290 ? -14.578 -0.586 8.031 1 98.5 290 ASP A CA 1
ATOM 2372 C C . ASP A 1 290 ? -15.906 -0.224 8.68 1 98.5 290 ASP A C 1
ATOM 2374 O O . ASP A 1 290 ? -16.25 -0.745 9.742 1 98.5 290 ASP A O 1
ATOM 2378 N N . CYS A 1 291 ? -16.672 0.614 8 1 98.62 291 CYS A N 1
ATOM 2379 C CA . CYS A 1 291 ? -17.844 1.179 8.656 1 98.62 291 CYS A CA 1
ATOM 2380 C C . CYS A 1 291 ? -18.891 0.104 8.914 1 98.62 291 CYS A C 1
ATOM 2382 O O . CYS A 1 291 ? -19.844 0.326 9.672 1 98.62 291 CYS A O 1
ATOM 2384 N N . LYS A 1 292 ? -18.812 -1.055 8.32 1 98.06 292 LYS A N 1
ATOM 2385 C CA . LYS A 1 292 ? -19.703 -2.178 8.602 1 98.06 292 LYS A CA 1
ATOM 2386 C C . LYS A 1 292 ? -18.984 -3.25 9.422 1 98.06 292 LYS A C 1
ATOM 2388 O O . LYS A 1 292 ? -19.469 -4.379 9.539 1 98.06 292 LYS A O 1
ATOM 2393 N N . ASN A 1 293 ? -17.812 -2.98 9.867 1 97.38 293 ASN A N 1
ATOM 2394 C CA . ASN A 1 293 ? -17.016 -3.789 10.781 1 97.38 293 ASN A CA 1
ATOM 2395 C C . ASN A 1 293 ? -16.484 -5.051 10.102 1 97.38 293 ASN A C 1
ATOM 2397 O O . ASN A 1 293 ? -16.25 -6.062 10.766 1 97.38 293 ASN A O 1
ATOM 2401 N N . PHE A 1 294 ? -16.344 -5.051 8.758 1 97.94 294 PHE A N 1
ATOM 2402 C CA . PHE A 1 294 ? -15.617 -6.102 8.055 1 97.94 294 PHE A CA 1
ATOM 2403 C C . PHE A 1 294 ? -14.109 -5.895 8.172 1 97.94 294 PHE A C 1
ATOM 2405 O O . PHE A 1 294 ? -13.648 -4.797 8.484 1 97.94 294 PHE A O 1
ATOM 2412 N N . PRO A 1 295 ? -13.359 -6.973 8.031 1 96.25 295 PRO A N 1
ATOM 2413 C CA . PRO A 1 295 ? -11.906 -6.789 8 1 96.25 295 PRO A CA 1
ATOM 2414 C C . PRO A 1 295 ? -11.445 -5.871 6.871 1 96.25 295 PRO A C 1
ATOM 2416 O O . PRO A 1 295 ? -11.781 -6.109 5.707 1 96.25 295 PRO A O 1
ATOM 2419 N N . PRO A 1 296 ? -10.719 -4.832 7.242 1 95 296 PRO A N 1
ATOM 2420 C CA . PRO A 1 296 ? -10.227 -3.938 6.188 1 95 296 PRO A CA 1
ATOM 2421 C C . PRO A 1 296 ? -9.234 -4.621 5.25 1 95 296 PRO A C 1
ATOM 2423 O O . PRO A 1 296 ? -8.5 -5.527 5.668 1 95 296 PRO A O 1
ATOM 2426 N N . GLN A 1 297 ? -9.148 -4.133 4.016 1 93.12 297 GLN A N 1
ATOM 2427 C CA . GLN A 1 297 ? -8.273 -4.707 3.006 1 93.12 297 GLN A CA 1
ATOM 2428 C C . GLN A 1 297 ? -6.828 -4.254 3.211 1 93.12 297 GLN A C 1
ATOM 2430 O O . GLN A 1 297 ? -5.891 -5.008 2.938 1 93.12 297 GLN A O 1
ATOM 2435 N N . ASP A 1 298 ? -6.66 -3.072 3.734 1 95.5 298 ASP A N 1
ATOM 2436 C CA . ASP A 1 298 ? -5.312 -2.537 3.896 1 95.5 298 ASP A CA 1
ATOM 2437 C C . ASP A 1 298 ? -4.543 -3.305 4.969 1 95.5 298 ASP A C 1
ATOM 2439 O O . ASP A 1 298 ? -5.023 -3.463 6.094 1 95.5 298 ASP A O 1
ATOM 2443 N N . TYR A 1 299 ? -3.252 -3.6 4.629 1 93.38 299 TYR A N 1
ATOM 2444 C CA . TYR A 1 299 ? -2.449 -4.469 5.484 1 93.38 299 TYR A CA 1
ATOM 2445 C C . TYR A 1 299 ? -2.061 -3.754 6.773 1 93.38 299 TYR A C 1
ATOM 2447 O O . TYR A 1 299 ? -1.717 -4.398 7.77 1 93.38 299 TYR A O 1
ATOM 2455 N N . SER A 1 300 ? -2.096 -2.471 6.738 1 96.31 300 SER A N 1
ATOM 2456 C CA . SER A 1 300 ? -1.654 -1.705 7.898 1 96.31 300 SER A CA 1
ATOM 2457 C C . SER A 1 300 ? -2.832 -1.313 8.781 1 96.31 300 SER A C 1
ATOM 2459 O O . SER A 1 300 ? -2.723 -0.4 9.602 1 96.31 300 SER A O 1
ATOM 2461 N N . GLN A 1 301 ? -3.963 -1.975 8.641 1 97.12 301 GLN A N 1
ATOM 2462 C CA . GLN A 1 301 ? -5.219 -1.546 9.242 1 97.12 301 GLN A CA 1
ATOM 2463 C C . GLN A 1 301 ? -5.102 -1.454 10.758 1 97.12 301 GLN A C 1
ATOM 2465 O O . GLN A 1 301 ? -5.711 -0.583 11.383 1 97.12 301 GLN A O 1
ATOM 2470 N N . ASP A 1 302 ? -4.246 -2.301 11.391 1 96.94 302 ASP A N 1
ATOM 2471 C CA . ASP A 1 302 ? -4.219 -2.262 12.852 1 96.94 302 ASP A CA 1
ATOM 2472 C C . ASP A 1 302 ? -2.877 -1.746 13.359 1 96.94 302 ASP A C 1
ATOM 2474 O O . ASP A 1 302 ? -2.561 -1.895 14.547 1 96.94 302 ASP A O 1
ATOM 2478 N N . MET A 1 303 ? -2.055 -1.251 12.461 1 98.06 303 MET A N 1
ATOM 2479 C CA . MET A 1 303 ? -0.8 -0.629 12.875 1 98.06 303 MET A CA 1
ATOM 2480 C C . MET A 1 303 ? -1.055 0.715 13.547 1 98.06 303 MET A C 1
ATOM 2482 O O . MET A 1 303 ? -2.162 1.253 13.477 1 98.06 303 MET A O 1
ATOM 2486 N N . LYS A 1 304 ? -0.009 1.146 14.273 1 98.56 304 LYS A N 1
ATOM 2487 C CA . LYS A 1 304 ? -0.023 2.48 14.859 1 98.56 304 LYS A CA 1
ATOM 2488 C C . LYS A 1 304 ? 0.968 3.404 14.164 1 98.56 304 LYS A C 1
ATOM 2490 O O . LYS A 1 304 ? 2.166 3.371 14.445 1 98.56 304 LYS A O 1
ATOM 2495 N N . PHE A 1 305 ? 0.467 4.254 13.266 1 98.62 305 PHE A N 1
ATOM 2496 C CA . PHE A 1 305 ? 1.295 5.262 12.609 1 98.62 305 PHE A CA 1
ATOM 2497 C C . PHE A 1 305 ? 1.465 6.484 13.508 1 98.62 305 PHE A C 1
ATOM 2499 O O . PHE A 1 305 ? 0.596 6.785 14.328 1 98.62 305 PHE A O 1
ATOM 2506 N N . TRP A 1 306 ? 2.48 7.23 13.297 1 98.75 306 TRP A N 1
ATOM 2507 C CA . TRP A 1 306 ? 2.811 8.359 14.164 1 98.75 306 TRP A CA 1
ATOM 2508 C C . TRP A 1 306 ? 1.791 9.484 14.008 1 98.75 306 TRP A C 1
ATOM 2510 O O . TRP A 1 306 ? 1.357 10.078 14.992 1 98.75 306 TRP A O 1
ATOM 2520 N N . TRP A 1 307 ? 1.359 9.75 12.789 1 98.75 307 TRP A N 1
ATOM 2521 C CA . TRP A 1 307 ? 0.666 11 12.484 1 98.75 307 TRP A CA 1
ATOM 2522 C C . TRP A 1 307 ? -0.762 10.969 13.023 1 98.75 307 TRP A C 1
ATOM 2524 O O . TRP A 1 307 ? -1.266 11.977 13.516 1 98.75 307 TRP A O 1
ATOM 2534 N N . PRO A 1 308 ? -1.48 9.797 13 1 98.88 308 PRO A N 1
ATOM 2535 C CA . PRO A 1 308 ? -2.793 9.812 13.648 1 98.88 308 PRO A CA 1
ATOM 2536 C C . PRO A 1 308 ? -2.717 10.195 15.125 1 98.88 308 PRO A C 1
ATOM 2538 O O . PRO A 1 308 ? -3.627 10.852 15.641 1 98.88 308 PRO A O 1
ATOM 2541 N N . GLN A 1 309 ? -1.649 9.766 15.797 1 98.94 309 GLN A N 1
ATOM 2542 C CA . GLN A 1 309 ? -1.474 10.094 17.203 1 98.94 309 GLN A CA 1
ATOM 2543 C C . GLN A 1 309 ? -1.256 11.594 17.391 1 98.94 309 GLN A C 1
ATOM 2545 O O . GLN A 1 309 ? -1.868 12.211 18.266 1 98.94 309 GLN A O 1
ATOM 2550 N N . THR A 1 310 ? -0.404 12.141 16.531 1 98.94 310 THR A N 1
ATOM 2551 C CA . THR A 1 310 ? -0.096 13.562 16.641 1 98.94 310 THR A CA 1
ATOM 2552 C C . THR A 1 310 ? -1.337 14.406 16.359 1 98.94 310 THR A C 1
ATOM 2554 O O . THR A 1 310 ? -1.586 15.398 17.047 1 98.94 310 THR A O 1
ATOM 2557 N N . GLU A 1 311 ? -2.107 14.016 15.359 1 98.94 311 GLU A N 1
ATOM 2558 C CA . GLU A 1 311 ? -3.334 14.742 15.039 1 98.94 311 GLU A CA 1
ATOM 2559 C C . GLU A 1 311 ? -4.324 14.688 16.203 1 98.94 311 GLU A C 1
ATOM 2561 O O . GLU A 1 311 ? -5.051 15.648 16.453 1 98.94 311 GLU A O 1
ATOM 2566 N N . THR A 1 312 ? -4.355 13.602 16.875 1 99 312 THR A N 1
ATOM 2567 C CA . THR A 1 312 ? -5.273 13.414 18 1 99 312 THR A CA 1
ATOM 2568 C C . THR A 1 312 ? -4.883 14.312 19.172 1 99 312 THR A C 1
ATOM 2570 O O . THR A 1 312 ? -5.75 14.875 19.844 1 99 312 THR A O 1
ATOM 2573 N N . ILE A 1 313 ? -3.631 14.422 19.406 1 98.94 313 ILE A N 1
ATOM 2574 C CA . ILE A 1 313 ? -3.135 15.305 20.469 1 98.94 313 ILE A CA 1
ATOM 2575 C C . ILE A 1 313 ? -3.59 16.734 20.203 1 98.94 313 ILE A C 1
ATOM 2577 O O . ILE A 1 313 ? -4.125 17.391 21.094 1 98.94 313 ILE A O 1
ATOM 2581 N N . ILE A 1 314 ? -3.479 17.203 19 1 98.94 314 ILE A N 1
ATOM 2582 C CA . ILE A 1 314 ? -3.898 18.562 18.641 1 98.94 314 ILE A CA 1
ATOM 2583 C C . ILE A 1 314 ? -5.41 18.688 18.828 1 98.94 314 ILE A C 1
ATOM 2585 O O . ILE A 1 314 ? -5.879 19.656 19.453 1 98.94 314 ILE A O 1
ATOM 2589 N N . ALA A 1 315 ? -6.129 17.719 18.344 1 99 315 ALA A N 1
ATOM 2590 C CA . ALA A 1 315 ? -7.586 17.797 18.281 1 99 315 ALA A CA 1
ATOM 2591 C C . ALA A 1 315 ? -8.188 17.859 19.688 1 99 315 ALA A C 1
ATOM 2593 O O . ALA A 1 315 ? -9.148 18.594 19.922 1 99 315 ALA A O 1
ATOM 2594 N N . THR A 1 316 ? -7.629 17.109 20.625 1 98.94 316 THR A N 1
ATOM 2595 C CA . THR A 1 316 ? -8.164 17.062 21.984 1 98.94 316 THR A CA 1
ATOM 2596 C C . THR A 1 316 ? -7.941 18.406 22.688 1 98.94 316 THR A C 1
ATOM 2598 O O . THR A 1 316 ? -8.797 18.859 23.438 1 98.94 316 THR A O 1
ATOM 2601 N N . LEU A 1 317 ? -6.832 19.016 22.438 1 98.94 317 LEU A N 1
ATOM 2602 C CA . LEU A 1 317 ? -6.582 20.328 23.016 1 98.94 317 LEU A CA 1
ATOM 2603 C C . LEU A 1 317 ? -7.523 21.375 22.422 1 98.94 317 LEU A C 1
ATOM 2605 O O . LEU A 1 317 ? -8.07 22.203 23.156 1 98.94 317 LEU A O 1
ATOM 2609 N N . TYR A 1 318 ? -7.719 21.328 21.094 1 98.88 318 TYR A N 1
ATOM 2610 C CA . TYR A 1 318 ? -8.656 22.234 20.438 1 98.88 318 TYR A CA 1
ATOM 2611 C C . TYR A 1 318 ? -10.055 22.078 21.016 1 98.88 318 TYR A C 1
ATOM 2613 O O . TYR A 1 318 ? -10.75 23.062 21.266 1 98.88 318 TYR A O 1
ATOM 2621 N N . ALA A 1 319 ? -10.469 20.828 21.156 1 98.94 319 ALA A N 1
ATOM 2622 C CA . ALA A 1 319 ? -11.812 20.547 21.656 1 98.94 319 ALA A CA 1
ATOM 2623 C C . ALA A 1 319 ? -12 21.078 23.062 1 98.94 319 ALA A C 1
ATOM 2625 O O . ALA A 1 319 ? -13.047 21.641 23.391 1 98.94 319 ALA A O 1
ATOM 2626 N N . TYR A 1 320 ? -11 20.859 23.906 1 98.75 320 TYR A N 1
ATOM 2627 C CA . TYR A 1 320 ? -11.078 21.391 25.266 1 98.75 320 TYR A CA 1
ATOM 2628 C C . TYR A 1 320 ? -11.148 22.906 25.25 1 98.75 320 TYR A C 1
ATOM 2630 O O . TYR A 1 320 ? -11.953 23.516 25.969 1 98.75 320 TYR A O 1
ATOM 2638 N N . LEU A 1 321 ? -10.289 23.5 24.469 1 98.62 321 LEU A N 1
ATOM 2639 C CA . LEU A 1 321 ? -10.281 24.953 24.375 1 98.62 321 LEU A CA 1
ATOM 2640 C C . LEU A 1 321 ? -11.648 25.469 23.938 1 98.62 321 LEU A C 1
ATOM 2642 O O . LEU A 1 321 ? -12.117 26.5 24.438 1 98.62 321 LEU A O 1
ATOM 2646 N N . ALA A 1 322 ? -12.281 24.781 23.031 1 98.69 322 ALA A N 1
ATOM 2647 C CA . ALA A 1 322 ? -13.547 25.203 22.438 1 98.69 322 ALA A CA 1
ATOM 2648 C C . ALA A 1 322 ? -14.703 25.016 23.422 1 98.69 322 ALA A C 1
ATOM 2650 O O . ALA A 1 322 ? -15.633 25.812 23.453 1 98.69 322 ALA A O 1
ATOM 2651 N N . THR A 1 323 ? -14.641 23.922 24.266 1 98.44 323 THR A N 1
ATOM 2652 C CA . THR A 1 323 ? -15.852 23.516 24.969 1 98.44 323 THR A CA 1
ATOM 2653 C C . THR A 1 323 ? -15.688 23.656 26.469 1 98.44 323 THR A C 1
ATOM 2655 O O . THR A 1 323 ? -16.672 23.703 27.219 1 98.44 323 THR A O 1
ATOM 2658 N N . GLY A 1 324 ? -14.477 23.562 26.938 1 97.06 324 GLY A N 1
ATOM 2659 C CA . GLY A 1 324 ? -14.227 23.516 28.359 1 97.06 324 GLY A CA 1
ATOM 2660 C C . GLY A 1 324 ? -14.547 22.156 28.984 1 97.06 324 GLY A C 1
ATOM 2661 O O . GLY A 1 324 ? -14.43 21.984 30.188 1 97.06 324 GLY A O 1
ATOM 2662 N N . ASP A 1 325 ? -14.953 21.219 28.172 1 98 325 ASP A N 1
ATOM 2663 C CA . ASP A 1 325 ? -15.312 19.891 28.656 1 98 325 ASP A CA 1
ATOM 2664 C C . ASP A 1 325 ? -14.062 19.094 29.047 1 98 325 ASP A C 1
ATOM 2666 O O . ASP A 1 325 ? -13.234 18.781 28.188 1 98 325 ASP A O 1
ATOM 2670 N N . GLU A 1 326 ? -13.945 18.594 30.234 1 97.44 326 GLU A N 1
ATOM 2671 C CA . GLU A 1 326 ? -12.758 17.953 30.781 1 97.44 326 GLU A CA 1
ATOM 2672 C C . GLU A 1 326 ? -12.539 16.578 30.156 1 97.44 326 GLU A C 1
ATOM 2674 O O . GLU A 1 326 ? -11.445 16.016 30.266 1 97.44 326 GLU A O 1
ATOM 2679 N N . LYS A 1 327 ? -13.555 16.062 29.5 1 98.44 327 LYS A N 1
ATOM 2680 C CA . LYS A 1 327 ? -13.367 14.773 28.844 1 98.44 327 LYS A CA 1
ATOM 2681 C C . LYS A 1 327 ? -12.273 14.852 27.781 1 98.44 327 LYS A C 1
ATOM 2683 O O . LYS A 1 327 ? -11.594 13.859 27.516 1 98.44 327 LYS A O 1
ATOM 2688 N N . TYR A 1 328 ? -12.125 15.984 27.234 1 98.75 328 TYR A N 1
ATOM 2689 C CA . TYR A 1 328 ? -11.125 16.125 26.172 1 98.75 328 TYR A CA 1
ATOM 2690 C C . TYR A 1 328 ? -9.719 16.219 26.766 1 98.75 328 TYR A C 1
ATOM 2692 O O . TYR A 1 328 ? -8.75 15.828 26.109 1 98.75 328 TYR A O 1
ATOM 2700 N N . ILE A 1 329 ? -9.539 16.781 27.969 1 98.25 329 ILE A N 1
ATOM 2701 C CA . ILE A 1 329 ? -8.25 16.734 28.656 1 98.25 329 ILE A CA 1
ATOM 2702 C C . ILE A 1 329 ? -7.91 15.297 29.031 1 98.25 329 ILE A C 1
ATOM 2704 O O . ILE A 1 329 ? -6.75 14.891 28.953 1 98.25 329 ILE A O 1
ATOM 2708 N N . GLU A 1 330 ? -8.922 14.602 29.469 1 98.44 330 GLU A N 1
ATOM 2709 C CA . GLU A 1 330 ? -8.703 13.195 29.766 1 98.44 330 GLU A CA 1
ATOM 2710 C C . GLU A 1 330 ? -8.25 12.422 28.531 1 98.44 330 GLU A C 1
ATOM 2712 O O . GLU A 1 330 ? -7.352 11.586 28.609 1 98.44 330 GLU A O 1
ATOM 2717 N N . LYS A 1 331 ? -8.891 12.703 27.406 1 98.81 331 LYS A N 1
ATOM 2718 C CA . LYS A 1 331 ? -8.477 12.078 26.156 1 98.81 331 LYS A CA 1
ATOM 2719 C C . LYS A 1 331 ? -7.066 12.508 25.766 1 98.81 331 LYS A C 1
ATOM 2721 O O . LYS A 1 331 ? -6.281 11.695 25.266 1 98.81 331 LYS A O 1
ATOM 2726 N N . HIS A 1 332 ? -6.793 13.797 25.984 1 98.88 332 HIS A N 1
ATOM 2727 C CA . HIS A 1 332 ? -5.441 14.281 25.719 1 98.88 332 HIS A CA 1
ATOM 2728 C C . HIS A 1 332 ? -4.414 13.516 26.547 1 98.88 332 HIS A C 1
ATOM 2730 O O . HIS A 1 332 ? -3.344 13.164 26.047 1 98.88 332 HIS A O 1
ATOM 2736 N N . LYS A 1 333 ? -4.723 13.297 27.797 1 98.69 333 LYS A N 1
ATOM 2737 C CA . LYS A 1 333 ? -3.836 12.555 28.688 1 98.69 333 LYS A CA 1
ATOM 2738 C C . LYS A 1 333 ? -3.605 11.133 28.172 1 98.69 333 LYS A C 1
ATOM 2740 O O . LYS A 1 333 ? -2.467 10.664 28.109 1 98.69 333 LYS A O 1
ATOM 2745 N N . MET A 1 334 ? -4.668 10.484 27.781 1 98.81 334 MET A N 1
ATOM 2746 C CA . MET A 1 334 ? -4.586 9.109 27.297 1 98.81 334 MET A CA 1
ATOM 2747 C C . MET A 1 334 ? -3.707 9.023 26.047 1 98.81 334 MET A C 1
ATOM 2749 O O . MET A 1 334 ? -2.764 8.234 26 1 98.81 334 MET A O 1
ATOM 2753 N N . ILE A 1 335 ? -3.973 9.859 25.062 1 98.94 335 ILE A N 1
ATOM 2754 C CA . ILE A 1 335 ? -3.262 9.789 23.781 1 98.94 335 ILE A CA 1
ATOM 2755 C C . ILE A 1 335 ? -1.813 10.234 23.984 1 98.94 335 ILE A C 1
ATOM 2757 O O . ILE A 1 335 ? -0.897 9.664 23.391 1 98.94 335 ILE A O 1
ATOM 2761 N N . SER A 1 336 ? -1.586 11.258 24.75 1 98.81 336 SER A N 1
ATOM 2762 C CA . SER A 1 336 ? -0.24 11.781 24.953 1 98.81 336 SER A CA 1
ATOM 2763 C C . SER A 1 336 ? 0.644 10.781 25.688 1 98.81 336 SER A C 1
ATOM 2765 O O . SER A 1 336 ? 1.782 10.531 25.281 1 98.81 336 SER A O 1
ATOM 2767 N N . GLU A 1 337 ? 0.108 10.219 26.781 1 98.44 337 GLU A N 1
ATOM 2768 C CA . GLU A 1 337 ? 0.879 9.242 27.547 1 98.44 337 GLU A CA 1
ATOM 2769 C C . GLU A 1 337 ? 1.258 8.047 26.672 1 98.44 337 GLU A C 1
ATOM 2771 O O . GLU A 1 337 ? 2.402 7.586 26.703 1 98.44 337 GLU A O 1
ATOM 2776 N N . TRP A 1 338 ? 0.329 7.578 25.922 1 98.81 338 TRP A N 1
ATOM 2777 C CA . TRP A 1 338 ? 0.604 6.438 25.062 1 98.81 338 TRP A CA 1
ATOM 2778 C C . TRP A 1 338 ? 1.636 6.797 24 1 98.81 338 TRP A C 1
ATOM 2780 O O . TRP A 1 338 ? 2.604 6.062 23.781 1 98.81 338 TRP A O 1
ATOM 2790 N N . THR A 1 339 ? 1.418 7.883 23.297 1 98.88 339 THR A N 1
ATOM 2791 C CA . THR A 1 339 ? 2.264 8.32 22.188 1 98.88 339 THR A CA 1
ATOM 2792 C C . THR A 1 339 ? 3.701 8.523 22.656 1 98.88 339 THR A C 1
ATOM 2794 O O . THR A 1 339 ? 4.641 8.031 22.031 1 98.88 339 THR A O 1
ATOM 2797 N N . TYR A 1 340 ? 3.881 9.195 23.766 1 98.69 340 TYR A N 1
ATOM 2798 C CA . TYR A 1 340 ? 5.211 9.555 24.25 1 98.69 340 TYR A CA 1
ATOM 2799 C C . TYR A 1 340 ? 5.918 8.344 24.844 1 98.69 340 TYR A C 1
ATOM 2801 O O . TYR A 1 340 ? 7.141 8.336 24.984 1 98.69 340 TYR A O 1
ATOM 2809 N N . ARG A 1 341 ? 5.16 7.371 25.203 1 98.56 341 ARG A N 1
ATOM 2810 C CA . ARG A 1 341 ? 5.75 6.125 25.688 1 98.56 341 ARG A CA 1
ATOM 2811 C C . ARG A 1 341 ? 6.328 5.312 24.531 1 98.56 341 ARG A C 1
ATOM 2813 O O . ARG A 1 341 ? 7.32 4.602 24.703 1 98.56 341 ARG A O 1
ATOM 2820 N N . HIS A 1 342 ? 5.805 5.477 23.328 1 98.81 342 HIS A N 1
ATOM 2821 C CA . HIS A 1 342 ? 6.09 4.477 22.312 1 98.81 342 HIS A CA 1
ATOM 2822 C C . HIS A 1 342 ? 6.863 5.082 21.141 1 98.81 342 HIS A C 1
ATOM 2824 O O . HIS A 1 342 ? 7.723 4.426 20.562 1 98.81 342 HIS A O 1
ATOM 2830 N N . PHE A 1 343 ? 6.699 6.266 20.75 1 98.81 343 PHE A N 1
ATOM 2831 C CA . PHE A 1 343 ? 7.164 6.758 19.453 1 98.81 343 PHE A CA 1
ATOM 2832 C C . PHE A 1 343 ? 8.523 7.434 19.594 1 98.81 343 PHE A C 1
ATOM 2834 O O . PHE A 1 343 ? 9.383 7.281 18.719 1 98.81 343 PHE A O 1
ATOM 2841 N N . PRO A 1 344 ? 8.781 8.219 20.672 1 98.75 344 PRO A N 1
ATOM 2842 C CA . PRO A 1 344 ? 10.078 8.898 20.734 1 98.75 344 PRO A CA 1
ATOM 2843 C C . PRO A 1 344 ? 11.25 7.918 20.828 1 98.75 344 PRO A C 1
ATOM 2845 O O . PRO A 1 344 ? 11.18 6.938 21.578 1 98.75 344 PRO A O 1
ATOM 2848 N N . ASP A 1 345 ? 12.227 8.078 20 1 98.5 345 ASP A N 1
ATOM 2849 C CA . ASP A 1 345 ? 13.5 7.367 20.125 1 98.5 345 ASP A CA 1
ATOM 2850 C C . ASP A 1 345 ? 14.445 8.086 21.078 1 98.5 345 ASP A C 1
ATOM 2852 O O . ASP A 1 345 ? 15.109 9.055 20.688 1 98.5 345 ASP A O 1
ATOM 2856 N N . LYS A 1 346 ? 14.609 7.617 22.203 1 96.25 346 LYS A N 1
ATOM 2857 C CA . LYS A 1 346 ? 15.359 8.273 23.266 1 96.25 346 LYS A CA 1
ATOM 2858 C C . LYS A 1 346 ? 16.859 8.195 23 1 96.25 346 LYS A C 1
ATOM 2860 O O . LYS A 1 346 ? 17.641 8.977 23.562 1 96.25 346 LYS A O 1
ATOM 2865 N N . GLU A 1 347 ? 17.203 7.301 22.156 1 97.81 347 GLU A N 1
ATOM 2866 C CA . GLU A 1 347 ? 18.625 7.082 21.906 1 97.81 347 GLU A CA 1
ATOM 2867 C C . GLU A 1 347 ? 19.141 7.98 20.781 1 97.81 347 GLU A C 1
ATOM 2869 O O . GLU A 1 347 ? 20.188 8.617 20.922 1 97.81 347 GLU A O 1
ATOM 2874 N N . TYR A 1 348 ? 18.406 8.102 19.641 1 98 348 TYR A N 1
ATOM 2875 C CA . TYR A 1 348 ? 18.953 8.797 18.484 1 98 348 TYR A CA 1
ATOM 2876 C C . TYR A 1 348 ? 18.156 10.047 18.172 1 98 348 TYR A C 1
ATOM 2878 O O . TYR A 1 348 ? 18.516 10.812 17.266 1 98 348 TYR A O 1
ATOM 2886 N N . GLY A 1 349 ? 17.094 10.266 18.922 1 98.06 349 GLY A N 1
ATOM 2887 C CA . GLY A 1 349 ? 16.25 11.422 18.656 1 98.06 349 GLY A CA 1
ATOM 2888 C C . GLY A 1 349 ? 15.156 11.156 17.641 1 98.06 349 GLY A C 1
ATOM 2889 O O . GLY A 1 349 ? 15.055 10.047 17.109 1 98.06 349 GLY A O 1
ATOM 2890 N N . GLU A 1 350 ? 14.312 12.211 17.484 1 98.69 350 GLU A N 1
ATOM 2891 C CA . GLU A 1 350 ? 13.156 12.094 16.594 1 98.69 350 GLU A CA 1
ATOM 2892 C C . GLU A 1 350 ? 12.25 10.945 17.016 1 98.69 350 GLU A C 1
ATOM 2894 O O . GLU A 1 350 ? 12.422 10.375 18.094 1 98.69 350 GLU A O 1
ATOM 2899 N N . TRP A 1 351 ? 11.18 10.68 16.25 1 98.88 351 TRP A N 1
ATOM 2900 C CA . TRP A 1 351 ? 10.211 9.641 16.562 1 98.88 351 TRP A CA 1
ATOM 2901 C C . TRP A 1 351 ? 10.227 8.547 15.5 1 98.88 351 TRP A C 1
ATOM 2903 O O . TRP A 1 351 ? 10.5 8.805 14.328 1 98.88 351 TRP A O 1
ATOM 2913 N N . TYR A 1 352 ? 9.969 7.305 15.93 1 98.56 352 TYR A N 1
ATOM 2914 C CA . TYR A 1 352 ? 9.641 6.25 14.977 1 98.56 352 TYR A CA 1
ATOM 2915 C C . TYR A 1 352 ? 8.359 6.586 14.219 1 98.56 352 TYR A C 1
ATOM 2917 O O . TYR A 1 352 ? 7.527 7.359 14.695 1 98.56 352 TYR A O 1
ATOM 2925 N N . GLY A 1 353 ? 8.266 6.059 13.016 1 97.94 353 GLY A N 1
ATOM 2926 C CA . GLY A 1 353 ? 7.105 6.375 12.203 1 97.94 353 GLY A CA 1
ATOM 2927 C C . GLY A 1 353 ? 6.047 5.289 12.219 1 97.94 353 GLY A C 1
ATOM 2928 O O . GLY A 1 353 ? 4.863 5.566 12.008 1 97.94 353 GLY A O 1
ATOM 2929 N N . TYR A 1 354 ? 6.473 4.039 12.445 1 97.94 354 TYR A N 1
ATOM 2930 C CA . TYR A 1 354 ? 5.578 2.904 12.25 1 97.94 354 TYR A CA 1
ATOM 2931 C C . TYR A 1 354 ? 5.742 1.881 13.367 1 97.94 354 TYR A C 1
ATOM 2933 O O . TYR A 1 354 ? 6.832 1.347 13.578 1 97.94 354 TYR A O 1
ATOM 2941 N N . LEU A 1 355 ? 4.645 1.629 14.055 1 98.44 355 LEU A N 1
ATOM 2942 C CA . LEU A 1 355 ? 4.625 0.63 15.117 1 98.44 355 LEU A CA 1
ATOM 2943 C C . LEU A 1 355 ? 3.65 -0.495 14.789 1 98.44 355 LEU A C 1
ATOM 2945 O O . LEU A 1 355 ? 2.689 -0.29 14.039 1 98.44 355 LEU A O 1
ATOM 2949 N N . HIS A 1 356 ? 3.967 -1.691 15.328 1 98 356 HIS A N 1
ATOM 2950 C CA . HIS A 1 356 ? 2.951 -2.736 15.359 1 98 356 HIS A CA 1
ATOM 2951 C C . HIS A 1 356 ? 1.78 -2.342 16.25 1 98 356 HIS A C 1
ATOM 2953 O O . HIS A 1 356 ? 1.861 -1.356 16.984 1 98 356 HIS A O 1
ATOM 2959 N N . ARG A 1 357 ? 0.722 -3.113 16.234 1 97.75 357 ARG A N 1
ATOM 2960 C CA . ARG A 1 357 ? -0.483 -2.803 17 1 97.75 357 ARG A CA 1
ATOM 2961 C C . ARG A 1 357 ? -0.174 -2.689 18.484 1 97.75 357 ARG A C 1
ATOM 2963 O O . ARG A 1 357 ? -0.726 -1.831 19.172 1 97.75 357 ARG A O 1
ATOM 2970 N N . ASP A 1 358 ? 0.752 -3.434 18.969 1 97.5 358 ASP A N 1
ATOM 2971 C CA . ASP A 1 358 ? 1.031 -3.504 20.406 1 97.5 358 ASP A CA 1
ATOM 2972 C C . ASP A 1 358 ? 1.995 -2.398 20.828 1 97.5 358 ASP A C 1
ATOM 2974 O O . ASP A 1 358 ? 2.406 -2.342 21.984 1 97.5 358 ASP A O 1
ATOM 2978 N N . GLY A 1 359 ? 2.432 -1.611 19.891 1 98 359 GLY A N 1
ATOM 2979 C CA . GLY A 1 359 ? 3.262 -0.464 20.219 1 98 359 GLY A CA 1
ATOM 2980 C C . GLY A 1 359 ? 4.742 -0.718 20 1 98 359 GLY A C 1
ATOM 2981 O O . GLY A 1 359 ? 5.562 0.185 20.172 1 98 359 GLY A O 1
ATOM 2982 N N . THR A 1 360 ? 5.105 -1.955 19.641 1 97.75 360 THR A N 1
ATOM 2983 C CA . THR A 1 360 ? 6.508 -2.215 19.344 1 97.75 360 THR A CA 1
ATOM 2984 C C . THR A 1 360 ? 6.891 -1.634 17.984 1 97.75 360 THR A C 1
ATOM 2986 O O . THR A 1 360 ? 6.043 -1.501 17.109 1 97.75 360 THR A O 1
ATOM 2989 N N . VAL A 1 361 ? 8.164 -1.312 17.828 1 97.75 361 VAL A N 1
ATOM 2990 C CA . VAL A 1 361 ? 8.656 -0.669 16.609 1 97.75 361 VAL A CA 1
ATOM 2991 C C . VAL A 1 361 ? 8.609 -1.66 15.445 1 97.75 361 VAL A C 1
ATOM 2993 O O . VAL A 1 361 ? 9.188 -2.748 15.531 1 97.75 361 VAL A O 1
ATOM 2996 N N . ALA A 1 362 ? 7.914 -1.322 14.367 1 96.94 362 ALA A N 1
ATOM 2997 C CA . ALA A 1 362 ? 7.836 -2.156 13.172 1 96.94 362 ALA A CA 1
ATOM 2998 C C . ALA A 1 362 ? 9.078 -1.985 12.305 1 96.94 362 ALA A C 1
ATOM 3000 O O . ALA A 1 362 ? 9.625 -2.965 11.789 1 96.94 362 ALA A O 1
ATOM 3001 N N . GLN A 1 363 ? 9.508 -0.768 12.086 1 95.38 363 GLN A N 1
ATOM 3002 C CA . GLN A 1 363 ? 10.773 -0.438 11.445 1 95.38 363 GLN A CA 1
ATOM 3003 C C . GLN A 1 363 ? 11.359 0.854 12.008 1 95.38 363 GLN A C 1
ATOM 3005 O O . GLN A 1 363 ? 10.617 1.752 12.414 1 95.38 363 GLN A O 1
ATOM 3010 N N . PRO A 1 364 ? 12.602 0.994 11.969 1 97 364 PRO A N 1
ATOM 3011 C CA . PRO A 1 364 ? 13.227 2.012 12.812 1 97 364 PRO A CA 1
ATOM 3012 C C . PRO A 1 364 ? 13.531 3.303 12.062 1 97 364 PRO A C 1
ATOM 3014 O O . PRO A 1 364 ? 13.961 4.293 12.664 1 97 364 PRO A O 1
ATOM 3017 N N . ALA A 1 365 ? 13.297 3.385 10.75 1 97.88 365 ALA A N 1
ATOM 3018 C CA . ALA A 1 365 ? 13.633 4.586 9.984 1 97.88 365 ALA A CA 1
ATOM 3019 C C . ALA A 1 365 ? 12.906 5.809 10.547 1 97.88 365 ALA A C 1
ATOM 3021 O O . ALA A 1 365 ? 11.758 5.711 10.984 1 97.88 365 ALA A O 1
ATOM 3022 N N . LYS A 1 366 ? 13.609 6.973 10.492 1 98.5 366 LYS A N 1
ATOM 3023 C CA . LYS A 1 366 ? 13.016 8.219 10.977 1 98.5 366 LYS A CA 1
ATOM 3024 C C . LYS A 1 366 ? 12.234 8.922 9.875 1 98.5 366 LYS A C 1
ATOM 3026 O O . LYS A 1 366 ? 11.445 9.828 10.148 1 98.5 366 LYS A O 1
ATOM 3031 N N . GLY A 1 367 ? 12.477 8.445 8.648 1 98.19 367 GLY A N 1
ATOM 3032 C CA . GLY A 1 367 ? 11.719 9.016 7.547 1 98.19 367 GLY A CA 1
ATOM 3033 C C . GLY A 1 367 ? 11.836 8.211 6.266 1 98.19 367 GLY A C 1
ATOM 3034 O O . GLY A 1 367 ? 12.711 7.348 6.145 1 98.19 367 GLY A O 1
ATOM 3035 N N . ASN A 1 368 ? 10.953 8.391 5.363 1 97.88 368 ASN A N 1
ATOM 3036 C CA . ASN A 1 368 ? 10.906 7.883 3.998 1 97.88 368 ASN A CA 1
ATOM 3037 C C . ASN A 1 368 ? 10.188 8.859 3.066 1 97.88 368 ASN A C 1
ATOM 3039 O O . ASN A 1 368 ? 10.141 10.062 3.33 1 97.88 368 ASN A O 1
ATOM 3043 N N . ILE A 1 369 ? 9.617 8.391 1.996 1 96.88 369 ILE A N 1
ATOM 3044 C CA . ILE A 1 369 ? 9.039 9.305 1.019 1 96.88 369 ILE A CA 1
ATOM 3045 C C . ILE A 1 369 ? 7.699 9.828 1.532 1 96.88 369 ILE A C 1
ATOM 3047 O O . ILE A 1 369 ? 7.188 10.836 1.041 1 96.88 369 ILE A O 1
ATOM 3051 N N . PHE A 1 370 ? 7.199 9.18 2.654 1 97.19 370 PHE A N 1
ATOM 3052 C CA . PHE A 1 370 ? 5.875 9.547 3.145 1 97.19 370 PHE A CA 1
ATOM 3053 C C . PHE A 1 370 ? 5.953 10.055 4.582 1 97.19 370 PHE A C 1
ATOM 3055 O O . PHE A 1 370 ? 4.973 10.586 5.113 1 97.19 370 PHE A O 1
ATOM 3062 N N . LYS A 1 371 ? 7.035 9.836 5.238 1 98 371 LYS A N 1
ATOM 3063 C CA . LYS A 1 371 ? 7.254 10.352 6.59 1 98 371 LYS A CA 1
ATOM 3064 C C . LYS A 1 371 ? 8.422 11.336 6.621 1 98 371 LYS A C 1
ATOM 3066 O O . LYS A 1 371 ? 9.492 11.055 6.074 1 98 371 LYS A O 1
ATOM 3071 N N . GLY A 1 372 ? 8.258 12.414 7.176 1 98.12 372 GLY A N 1
ATOM 3072 C CA . GLY A 1 372 ? 9.25 13.461 7.371 1 98.12 372 GLY A CA 1
ATOM 3073 C C . GLY A 1 372 ? 8.82 14.508 8.383 1 98.12 372 GLY A C 1
ATOM 3074 O O . GLY A 1 372 ? 7.914 14.273 9.18 1 98.12 372 GLY A O 1
ATOM 3075 N N . PRO A 1 373 ? 9.531 15.539 8.398 1 98.56 373 PRO A N 1
ATOM 3076 C CA . PRO A 1 373 ? 9.328 16.547 9.445 1 98.56 373 PRO A CA 1
ATOM 3077 C C . PRO A 1 373 ? 8.125 17.438 9.164 1 98.56 373 PRO A C 1
ATOM 3079 O O . PRO A 1 373 ? 8.289 18.578 8.727 1 98.56 373 PRO A O 1
ATOM 3082 N N . PHE A 1 374 ? 6.91 16.906 9.5 1 98.88 374 PHE A N 1
ATOM 3083 C CA . PHE A 1 374 ? 5.699 17.703 9.32 1 98.88 374 PHE A CA 1
ATOM 3084 C C . PHE A 1 374 ? 4.742 17.5 10.492 1 98.88 374 PHE A C 1
ATOM 3086 O O . PHE A 1 374 ? 4.605 18.375 11.352 1 98.88 374 PHE A O 1
ATOM 3093 N N . HIS A 1 375 ? 4.215 16.281 10.703 1 98.94 375 HIS A N 1
ATOM 3094 C CA . HIS A 1 375 ? 3.166 16.031 11.688 1 98.94 375 HIS A CA 1
ATOM 3095 C C . HIS A 1 375 ? 3.689 16.203 13.109 1 98.94 375 HIS A C 1
ATOM 3097 O O . HIS A 1 375 ? 2.998 16.75 13.969 1 98.94 375 HIS A O 1
ATOM 3103 N N . ILE A 1 376 ? 4.859 15.734 13.367 1 98.94 376 ILE A N 1
ATOM 3104 C CA . ILE A 1 376 ? 5.414 15.781 14.719 1 98.94 376 ILE A CA 1
ATOM 3105 C C . ILE A 1 376 ? 5.691 17.234 15.109 1 98.94 376 ILE A C 1
ATOM 3107 O O . ILE A 1 376 ? 5.16 17.719 16.109 1 98.94 376 ILE A O 1
ATOM 3111 N N . PRO A 1 377 ? 6.484 17.922 14.312 1 98.94 377 PRO A N 1
ATOM 3112 C CA . PRO A 1 377 ? 6.707 19.312 14.719 1 98.94 377 PRO A CA 1
ATOM 3113 C C . PRO A 1 377 ? 5.438 20.156 14.656 1 98.94 377 PRO A C 1
ATOM 3115 O O . PRO A 1 377 ? 5.27 21.094 15.438 1 98.94 377 PRO A O 1
ATOM 3118 N N . ARG A 1 378 ? 4.539 19.875 13.719 1 98.94 378 ARG A N 1
ATOM 3119 C CA . ARG A 1 378 ? 3.27 20.594 13.703 1 98.94 378 ARG A CA 1
ATOM 3120 C C . ARG A 1 378 ? 2.496 20.359 15 1 98.94 378 ARG A C 1
ATOM 3122 O O . ARG A 1 378 ? 1.941 21.297 15.57 1 98.94 378 ARG A O 1
ATOM 3129 N N . MET A 1 379 ? 2.457 19.125 15.383 1 98.94 379 MET A N 1
ATOM 3130 C CA . MET A 1 379 ? 1.773 18.797 16.625 1 98.94 379 MET A CA 1
ATOM 3131 C C . MET A 1 379 ? 2.398 19.547 17.797 1 98.94 379 MET A C 1
ATOM 3133 O O . MET A 1 379 ? 1.686 20.125 18.625 1 98.94 379 MET A O 1
ATOM 3137 N N . MET A 1 380 ? 3.682 19.609 17.859 1 98.94 380 MET A N 1
ATOM 3138 C CA . MET A 1 380 ? 4.371 20.234 18.984 1 98.94 380 MET A CA 1
ATOM 3139 C C . MET A 1 380 ? 4.125 21.75 18.984 1 98.94 380 MET A C 1
ATOM 3141 O O . MET A 1 380 ? 3.846 22.328 20.031 1 98.94 380 MET A O 1
ATOM 3145 N N . MET A 1 381 ? 4.168 22.359 17.859 1 98.88 381 MET A N 1
ATOM 3146 C CA . MET A 1 381 ? 3.973 23.797 17.797 1 98.88 381 MET A CA 1
ATOM 3147 C C . MET A 1 381 ? 2.518 24.172 18.078 1 98.88 381 MET A C 1
ATOM 3149 O O . MET A 1 381 ? 2.24 25.062 18.891 1 98.88 381 MET A O 1
ATOM 3153 N N . LYS A 1 382 ? 1.59 23.484 17.375 1 98.81 382 LYS A N 1
ATOM 3154 C CA . LYS A 1 382 ? 0.173 23.766 17.594 1 98.81 382 LYS A CA 1
ATOM 3155 C C . LYS A 1 382 ? -0.225 23.516 19.047 1 98.81 382 LYS A C 1
ATOM 3157 O O . LYS A 1 382 ? -0.944 24.328 19.641 1 98.81 382 LYS A O 1
ATOM 3162 N N . SER A 1 383 ? 0.285 22.453 19.594 1 98.88 383 SER A N 1
ATOM 3163 C CA . SER A 1 383 ? -0.068 22.109 20.969 1 98.88 383 SER A CA 1
ATOM 3164 C C . SER A 1 383 ? 0.555 23.078 21.953 1 98.88 383 SER A C 1
ATOM 3166 O O . SER A 1 383 ? -0.058 23.422 22.969 1 98.88 383 SER A O 1
ATOM 3168 N N . TYR A 1 384 ? 1.779 23.438 21.703 1 98.81 384 TYR A N 1
ATOM 3169 C CA . TYR A 1 384 ? 2.426 24.453 22.531 1 98.81 384 TYR A CA 1
ATOM 3170 C C . TYR A 1 384 ? 1.577 25.719 22.609 1 98.81 384 TYR A C 1
ATOM 3172 O O . TYR A 1 384 ? 1.294 26.219 23.688 1 98.81 384 TYR A O 1
ATOM 3180 N N . LEU A 1 385 ? 1.128 26.203 21.484 1 98.69 385 LEU A N 1
ATOM 3181 C CA . LEU A 1 385 ? 0.34 27.422 21.406 1 98.69 385 LEU A CA 1
ATOM 3182 C C . LEU A 1 385 ? -1.037 27.219 22.031 1 98.69 385 LEU A C 1
ATOM 3184 O O . LEU A 1 385 ? -1.551 28.125 22.703 1 98.69 385 LEU A O 1
ATOM 3188 N N . LEU A 1 386 ? -1.619 26.078 21.797 1 98.81 386 LEU A N 1
ATOM 3189 C CA . LEU A 1 386 ? -2.922 25.766 22.375 1 98.81 386 LEU A CA 1
ATOM 3190 C C . LEU A 1 386 ? -2.84 25.719 23.906 1 98.81 386 LEU A C 1
ATOM 3192 O O . LEU A 1 386 ? -3.76 26.172 24.594 1 98.81 386 LEU A O 1
ATOM 3196 N N . CYS A 1 387 ? -1.749 25.125 24.406 1 98.69 387 CYS A N 1
ATOM 3197 C CA . CYS A 1 387 ? -1.554 25.109 25.844 1 98.69 387 CYS A CA 1
ATOM 3198 C C . CYS A 1 387 ? -1.498 26.516 26.422 1 98.69 387 CYS A C 1
ATOM 3200 O O . CYS A 1 387 ? -2.082 26.781 27.469 1 98.69 387 CYS A O 1
ATOM 3202 N N . LYS A 1 388 ? -0.799 27.375 25.719 1 98.12 388 LYS A N 1
ATOM 3203 C CA . LYS A 1 388 ? -0.733 28.766 26.156 1 98.12 388 LYS A CA 1
ATOM 3204 C C . LYS A 1 388 ? -2.121 29.406 26.188 1 98.12 388 LYS A C 1
ATOM 3206 O O . LYS A 1 388 ? -2.469 30.109 27.141 1 98.12 388 LYS A O 1
ATOM 3211 N N . ASP A 1 389 ? -2.893 29.203 25.188 1 98 389 ASP A N 1
ATOM 3212 C CA . ASP A 1 389 ? -4.242 29.75 25.094 1 98 389 ASP A CA 1
ATOM 3213 C C . ASP A 1 389 ? -5.133 29.188 26.203 1 98 389 ASP A C 1
ATOM 3215 O O . ASP A 1 389 ? -5.949 29.922 26.781 1 98 389 ASP A O 1
ATOM 3219 N N . ILE A 1 390 ? -5.023 27.891 26.453 1 97.81 390 ILE A N 1
ATOM 3220 C CA . ILE A 1 390 ? -5.809 27.234 27.5 1 97.81 390 ILE A CA 1
ATOM 3221 C C . ILE A 1 390 ? -5.441 27.828 28.859 1 97.81 390 ILE A C 1
ATOM 3223 O O . ILE A 1 390 ? -6.32 28.094 29.688 1 97.81 390 ILE A O 1
ATOM 3227 N N . MET A 1 391 ? -4.121 28.031 29.078 1 96.25 391 MET A N 1
ATOM 3228 C CA . MET A 1 391 ? -3.656 28.625 30.328 1 96.25 391 MET A CA 1
ATOM 3229 C C . MET A 1 391 ? -4.242 30.016 30.531 1 96.25 391 MET A C 1
ATOM 3231 O O . MET A 1 391 ? -4.668 30.375 31.625 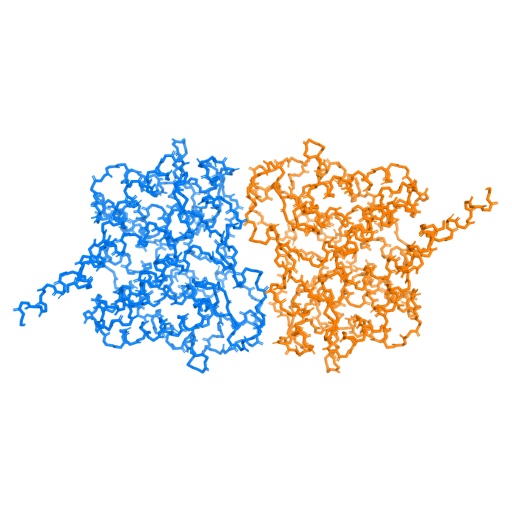1 96.25 391 MET A O 1
ATOM 3235 N N . GLU A 1 392 ? -4.242 30.781 29.453 1 95.44 392 GLU A N 1
ATOM 3236 C CA . GLU A 1 392 ? -4.805 32.125 29.516 1 95.44 392 GLU A CA 1
ATOM 3237 C C . GLU A 1 392 ? -6.297 32.094 29.828 1 95.44 392 GLU A C 1
ATOM 3239 O O . GLU A 1 392 ? -6.785 32.906 30.625 1 95.44 392 GLU A O 1
ATOM 3244 N N . LYS A 1 393 ? -6.961 31.234 29.203 1 93.38 393 LYS A N 1
ATOM 3245 C CA . LYS A 1 393 ? -8.391 31.094 29.438 1 93.38 393 LYS A CA 1
ATOM 3246 C C . LYS A 1 393 ? -8.672 30.656 30.875 1 93.38 393 LYS A C 1
ATOM 3248 O O . LYS A 1 393 ? -9.617 31.141 31.5 1 93.38 393 LYS A O 1
ATOM 3253 N N . GLU A 1 394 ? -7.875 29.75 31.391 1 91.06 394 GLU A N 1
ATOM 3254 C CA . GLU A 1 394 ? -8.039 29.25 32.75 1 91.06 394 GLU A CA 1
ATOM 3255 C C . GLU A 1 394 ? -7.742 30.344 33.781 1 91.06 394 GLU A C 1
ATOM 3257 O O . GLU A 1 394 ? -8.344 30.375 34.844 1 91.06 394 GLU A O 1
ATOM 3262 N N . ASN A 1 395 ? -6.801 31.156 33.469 1 88.38 395 ASN A N 1
ATOM 3263 C CA . ASN A 1 395 ? -6.461 32.281 34.344 1 88.38 395 ASN A CA 1
ATOM 3264 C C . ASN A 1 395 ? -7.559 33.344 34.375 1 88.38 395 ASN A C 1
ATOM 3266 O O . ASN A 1 395 ? -7.777 34 35.375 1 88.38 395 ASN A O 1
ATOM 3270 N N . GLU A 1 396 ? -8.211 33.562 33.312 1 86.69 396 GLU A N 1
ATOM 3271 C CA . GLU A 1 396 ? -9.297 34.531 33.25 1 86.69 396 GLU A CA 1
ATOM 3272 C C . GLU A 1 396 ? -10.547 34 33.969 1 86.69 396 GLU A C 1
ATOM 3274 O O . GLU A 1 396 ? -11.305 34.781 34.531 1 86.69 396 GLU A O 1
ATOM 3279 N N . SER A 1 397 ? -10.938 32.812 33.844 1 76.25 397 SER A N 1
ATOM 3280 C CA . SER A 1 397 ? -12.109 32.25 34.469 1 76.25 397 SER A CA 1
ATOM 3281 C C . SER A 1 397 ? -11.977 32.281 36 1 76.25 397 SER A C 1
ATOM 3283 O O . SER A 1 397 ? -12.977 32.406 36.719 1 76.25 397 SER A O 1
ATOM 3285 N N . LYS A 1 398 ? -10.867 32.156 36.625 1 66.81 398 LYS A N 1
ATOM 3286 C CA . LYS A 1 398 ? -10.703 32.219 38.094 1 66.81 398 LYS A CA 1
ATOM 3287 C C . LYS A 1 398 ? -10.758 33.688 38.562 1 66.81 398 LYS A C 1
ATOM 3289 O O . LYS A 1 398 ? -11.125 33.938 39.719 1 66.81 398 LYS A O 1
ATOM 3294 N N . SER A 1 399 ? -10.273 34.625 37.781 1 57.81 399 SER A N 1
ATOM 3295 C CA . SER A 1 399 ? -10.336 36 38.188 1 57.81 399 SER A CA 1
ATOM 3296 C C . SER A 1 399 ? -11.766 36.531 38.125 1 57.81 399 SER A C 1
ATOM 3298 O O . SER A 1 399 ? -12.062 37.625 38.656 1 57.81 399 SER A O 1
ATOM 3300 N N . ARG A 1 400 ? -12.82 35.812 37.562 1 52.66 400 ARG A N 1
ATOM 3301 C CA . ARG A 1 400 ? -14.211 36.25 37.594 1 52.66 400 ARG A CA 1
ATOM 3302 C C . ARG A 1 400 ? -14.969 35.594 38.719 1 52.66 400 ARG A C 1
ATOM 3304 O O . ARG A 1 400 ? -14.773 34.406 39 1 52.66 400 ARG A O 1
ATOM 3311 N N . MET B 1 1 ? 13.328 -44.656 4.375 1 65.31 1 MET B N 1
ATOM 3312 C CA . MET B 1 1 ? 12.078 -44.969 5.062 1 65.31 1 MET B CA 1
ATOM 3313 C C . MET B 1 1 ? 11.516 -43.75 5.766 1 65.31 1 MET B C 1
ATOM 3315 O O . MET B 1 1 ? 10.336 -43.438 5.637 1 65.31 1 MET B O 1
ATOM 3319 N N . GLU B 1 2 ? 12.531 -43 6.258 1 87.75 2 GLU B N 1
ATOM 3320 C CA . GLU B 1 2 ? 12.039 -41.875 7.016 1 87.75 2 GLU B CA 1
ATOM 3321 C C . GLU B 1 2 ? 11.523 -40.781 6.09 1 87.75 2 GLU B C 1
ATOM 3323 O O . GLU B 1 2 ? 10.453 -40.219 6.32 1 87.75 2 GLU B O 1
ATOM 3328 N N . ILE B 1 3 ? 12.18 -40.719 4.914 1 92.81 3 ILE B N 1
ATOM 3329 C CA . ILE B 1 3 ? 11.766 -39.688 3.973 1 92.81 3 ILE B CA 1
ATOM 3330 C C . ILE B 1 3 ? 10.492 -40.125 3.256 1 92.81 3 ILE B C 1
ATOM 3332 O O . ILE B 1 3 ? 9.586 -39.312 3.047 1 92.81 3 ILE B O 1
ATOM 3336 N N . LYS B 1 4 ? 10.43 -41.406 2.889 1 94.75 4 LYS B N 1
ATOM 3337 C CA . LYS B 1 4 ? 9.258 -41.938 2.195 1 94.75 4 LYS B CA 1
ATOM 3338 C C . LYS B 1 4 ? 8 -41.781 3.045 1 94.75 4 LYS B C 1
ATOM 3340 O O . LYS B 1 4 ? 6.949 -41.375 2.541 1 94.75 4 LYS B O 1
ATOM 3345 N N . ASN B 1 5 ? 8.141 -42.094 4.332 1 96.31 5 ASN B N 1
ATOM 3346 C CA . ASN B 1 5 ? 7.008 -41.938 5.238 1 96.31 5 ASN B CA 1
ATOM 3347 C C . ASN B 1 5 ? 6.59 -40.469 5.355 1 96.31 5 ASN B C 1
ATOM 3349 O O . ASN B 1 5 ? 5.398 -40.156 5.359 1 96.31 5 ASN B O 1
ATOM 3353 N N . TYR B 1 6 ? 7.613 -39.656 5.48 1 97.5 6 TYR B N 1
ATOM 3354 C CA . TYR B 1 6 ? 7.371 -38.25 5.586 1 97.5 6 TYR B CA 1
ATOM 3355 C C . TYR B 1 6 ? 6.641 -37.719 4.352 1 97.5 6 TYR B C 1
ATOM 3357 O O . TYR B 1 6 ? 5.621 -37.031 4.473 1 97.5 6 TYR B O 1
ATOM 3365 N N . ILE B 1 7 ? 7.113 -38.062 3.223 1 98 7 ILE B N 1
ATOM 3366 C CA . ILE B 1 7 ? 6.559 -37.594 1.954 1 98 7 ILE B CA 1
ATOM 3367 C C . ILE B 1 7 ? 5.145 -38.156 1.777 1 98 7 ILE B C 1
ATOM 3369 O O . ILE B 1 7 ? 4.254 -37.438 1.297 1 98 7 ILE B O 1
ATOM 3373 N N . SER B 1 8 ? 4.93 -39.375 2.115 1 97.69 8 SER B N 1
ATOM 3374 C CA . SER B 1 8 ? 3.613 -40 1.999 1 97.69 8 SER B CA 1
ATOM 3375 C C . SER B 1 8 ? 2.582 -39.25 2.855 1 97.69 8 SER B C 1
ATOM 3377 O O . SER B 1 8 ? 1.438 -39.062 2.438 1 97.69 8 SER B O 1
ATOM 3379 N N . GLN B 1 9 ? 2.977 -38.906 4.016 1 97.94 9 GLN B N 1
ATOM 3380 C CA . GLN B 1 9 ? 2.08 -38.188 4.922 1 97.94 9 GLN B CA 1
ATOM 3381 C C . GLN B 1 9 ? 1.67 -36.844 4.348 1 97.94 9 GLN B C 1
ATOM 3383 O O . GLN B 1 9 ? 0.5 -36.438 4.418 1 97.94 9 GLN B O 1
ATOM 3388 N N . TRP B 1 10 ? 2.607 -36.156 3.83 1 98.5 10 TRP B N 1
ATOM 3389 C CA . TRP B 1 10 ? 2.318 -34.844 3.252 1 98.5 10 TRP B CA 1
ATOM 3390 C C . TRP B 1 10 ? 1.492 -35 1.978 1 98.5 10 TRP B C 1
ATOM 3392 O O . TRP B 1 10 ? 0.606 -34.188 1.712 1 98.5 10 TRP B O 1
ATOM 3402 N N . GLU B 1 11 ? 1.833 -36 1.182 1 98.56 11 GLU B N 1
ATOM 3403 C CA . GLU B 1 11 ? 1.039 -36.281 -0.009 1 98.56 11 GLU B CA 1
ATOM 3404 C C . GLU B 1 11 ? -0.444 -36.406 0.332 1 98.56 11 GLU B C 1
ATOM 3406 O O . GLU B 1 11 ? -1.287 -35.781 -0.313 1 98.56 11 GLU B O 1
ATOM 3411 N N . GLU B 1 12 ? -0.748 -37.188 1.348 1 98.44 12 GLU B N 1
ATOM 3412 C CA . GLU B 1 12 ? -2.125 -37.406 1.779 1 98.44 12 GLU B CA 1
ATOM 3413 C C . GLU B 1 12 ? -2.75 -36.125 2.314 1 98.44 12 GLU B C 1
ATOM 3415 O O . GLU B 1 12 ? -3.922 -35.844 2.055 1 98.44 12 GLU B O 1
ATOM 3420 N N . ARG B 1 13 ? -2.008 -35.406 3.02 1 98.44 13 ARG B N 1
ATOM 3421 C CA . ARG B 1 13 ? -2.498 -34.156 3.611 1 98.44 13 ARG B CA 1
ATOM 3422 C C . ARG B 1 13 ? -2.869 -33.156 2.531 1 98.44 13 ARG B C 1
ATOM 3424 O O . ARG B 1 13 ? -3.912 -32.5 2.615 1 98.44 13 ARG B O 1
ATOM 3431 N N . TYR B 1 14 ? -1.985 -32.969 1.557 1 98.81 14 TYR B N 1
ATOM 3432 C CA . TYR B 1 14 ? -2.258 -32.031 0.463 1 98.81 14 TYR B CA 1
ATOM 3433 C C . TYR B 1 14 ? -3.553 -32.406 -0.252 1 98.81 14 TYR B C 1
ATOM 3435 O O . TYR B 1 14 ? -4.398 -31.531 -0.495 1 98.81 14 TYR B O 1
ATOM 3443 N N . HIS B 1 15 ? -3.674 -33.656 -0.565 1 98.69 15 HIS B N 1
ATOM 3444 C CA . HIS B 1 15 ? -4.852 -34.156 -1.276 1 98.69 15 HIS B CA 1
ATOM 3445 C C . HIS B 1 15 ? -6.121 -33.938 -0.457 1 98.69 15 HIS B C 1
ATOM 3447 O O . HIS B 1 15 ? -7.113 -33.406 -0.971 1 98.69 15 HIS B O 1
ATOM 3453 N N . SER B 1 16 ? -6.07 -34.312 0.804 1 98.56 16 SER B N 1
ATOM 3454 C CA . SER B 1 16 ? -7.227 -34.219 1.686 1 98.56 16 SER B CA 1
ATOM 3455 C C . SER B 1 16 ? -7.637 -32.75 1.894 1 98.56 16 SER B C 1
ATOM 3457 O O . SER B 1 16 ? -8.812 -32.406 1.787 1 98.56 16 SER B O 1
ATOM 3459 N N . ASP B 1 17 ? -6.664 -31.906 2.174 1 98.69 17 ASP B N 1
ATOM 3460 C CA . ASP B 1 17 ? -6.953 -30.484 2.408 1 98.69 17 ASP B CA 1
ATOM 3461 C C . ASP B 1 17 ? -7.551 -29.844 1.163 1 98.69 17 ASP B C 1
ATOM 3463 O O . ASP B 1 17 ? -8.469 -29.031 1.263 1 98.69 17 ASP B O 1
ATOM 3467 N N . LEU B 1 18 ? -7.023 -30.156 0.016 1 98.81 18 LEU B N 1
ATOM 3468 C CA . LEU B 1 18 ? -7.512 -29.609 -1.239 1 98.81 18 LEU B CA 1
ATOM 3469 C C . LEU B 1 18 ? -8.969 -29.984 -1.47 1 98.81 18 LEU B C 1
ATOM 3471 O O . LEU B 1 18 ? -9.805 -29.109 -1.733 1 98.81 18 LEU B O 1
ATOM 3475 N N . THR B 1 19 ? -9.328 -31.281 -1.314 1 98.62 19 THR B N 1
ATOM 3476 C CA . THR B 1 19 ? -10.586 -31.828 -1.797 1 98.62 19 THR B CA 1
ATOM 3477 C C . THR B 1 19 ? -11.672 -31.703 -0.734 1 98.62 19 THR B C 1
ATOM 3479 O O . THR B 1 19 ? -12.867 -31.641 -1.058 1 98.62 19 THR B O 1
ATOM 3482 N N . ASN B 1 20 ? -11.227 -31.594 0.551 1 98.31 20 ASN B N 1
ATOM 3483 C CA . ASN B 1 20 ? -12.227 -31.625 1.614 1 98.31 20 ASN B CA 1
ATOM 3484 C C . ASN B 1 20 ? -12.344 -30.266 2.307 1 98.31 20 ASN B C 1
ATOM 3486 O O . ASN B 1 20 ? -13.25 -30.062 3.117 1 98.31 20 ASN B O 1
ATOM 3490 N N . ASN B 1 21 ? -11.453 -29.359 1.896 1 98.62 21 ASN B N 1
ATOM 3491 C CA . ASN B 1 21 ? -11.469 -28.094 2.623 1 98.62 21 ASN B CA 1
ATOM 3492 C C . ASN B 1 21 ? -11.391 -26.906 1.674 1 98.62 21 ASN B C 1
ATOM 3494 O O . ASN B 1 21 ? -12.375 -26.188 1.501 1 98.62 21 ASN B O 1
ATOM 3498 N N . ILE B 1 22 ? -10.344 -26.781 0.946 1 98.81 22 ILE B N 1
ATOM 3499 C CA . ILE B 1 22 ? -10.047 -25.547 0.214 1 98.81 22 ILE B CA 1
ATOM 3500 C C . ILE B 1 22 ? -11.031 -25.391 -0.94 1 98.81 22 ILE B C 1
ATOM 3502 O O . ILE B 1 22 ? -11.734 -24.375 -1.026 1 98.81 22 ILE B O 1
ATOM 3506 N N . LEU B 1 23 ? -11.133 -26.344 -1.882 1 98.75 23 LEU B N 1
ATOM 3507 C CA . LEU B 1 23 ? -11.984 -26.219 -3.057 1 98.75 23 LEU B CA 1
ATOM 3508 C C . LEU B 1 23 ? -13.453 -26.156 -2.656 1 98.75 23 LEU B C 1
ATOM 3510 O O . LEU B 1 23 ? -14.203 -25.312 -3.137 1 98.75 23 LEU B O 1
ATOM 3514 N N . PRO B 1 24 ? -13.922 -27.031 -1.685 1 98.5 24 PRO B N 1
ATOM 3515 C CA . PRO B 1 24 ? -15.32 -26.938 -1.259 1 98.5 24 PRO B CA 1
ATOM 3516 C C . PRO B 1 24 ? -15.672 -25.578 -0.682 1 98.5 24 PRO B C 1
ATOM 3518 O O . PRO B 1 24 ? -16.766 -25.062 -0.909 1 98.5 24 PRO B O 1
ATOM 3521 N N . PHE B 1 25 ? -14.773 -24.938 0.05 1 98.69 25 PHE B N 1
ATOM 3522 C CA . PHE B 1 25 ? -15.023 -23.625 0.62 1 98.69 25 PHE B CA 1
ATOM 3523 C C . PHE B 1 25 ? -15.344 -22.609 -0.474 1 98.69 25 PHE B C 1
ATOM 3525 O O . PHE B 1 25 ? -16.328 -21.875 -0.376 1 98.69 25 PHE B O 1
ATOM 3532 N N . TRP B 1 26 ? -14.57 -22.594 -1.496 1 98.81 26 TRP B N 1
ATOM 3533 C CA . TRP B 1 26 ? -14.703 -21.578 -2.541 1 98.81 26 TRP B CA 1
ATOM 3534 C C . TRP B 1 26 ? -15.852 -21.922 -3.486 1 98.81 26 TRP B C 1
ATOM 3536 O O . TRP B 1 26 ? -16.516 -21.031 -4.02 1 98.81 26 TRP B O 1
ATOM 3546 N N . LEU B 1 27 ? -16.109 -23.219 -3.74 1 98.56 27 LEU B N 1
ATOM 3547 C CA . LEU B 1 27 ? -17.25 -23.609 -4.562 1 98.56 27 LEU B CA 1
ATOM 3548 C C . LEU B 1 27 ? -18.562 -23.234 -3.887 1 98.56 27 LEU B C 1
ATOM 3550 O O . LEU B 1 27 ? -19.531 -22.891 -4.562 1 98.56 27 LEU B O 1
ATOM 3554 N N . THR B 1 28 ? -18.547 -23.281 -2.557 1 98.25 28 THR B N 1
ATOM 3555 C CA . THR B 1 28 ? -19.75 -23 -1.797 1 98.25 28 THR B CA 1
ATOM 3556 C C . THR B 1 28 ? -19.953 -21.5 -1.621 1 98.25 28 THR B C 1
ATOM 3558 O O . THR B 1 28 ? -21.047 -20.984 -1.824 1 98.25 28 THR B O 1
ATOM 3561 N N . ASN B 1 29 ? -18.859 -20.844 -1.301 1 98.44 29 ASN B N 1
ATOM 3562 C CA . ASN B 1 29 ? -19.016 -19.469 -0.856 1 98.44 29 ASN B CA 1
ATOM 3563 C C . ASN B 1 29 ? -18.609 -18.469 -1.944 1 98.44 29 ASN B C 1
ATOM 3565 O O . ASN B 1 29 ? -18.984 -17.297 -1.896 1 98.44 29 ASN B O 1
ATOM 3569 N N . GLY B 1 30 ? -17.844 -18.906 -2.926 1 98.5 30 GLY B N 1
ATOM 3570 C CA . GLY B 1 30 ? -17.219 -17.953 -3.842 1 98.5 30 GLY B CA 1
ATOM 3571 C C . GLY B 1 30 ? -17.891 -17.906 -5.195 1 98.5 30 GLY B C 1
ATOM 3572 O O . GLY B 1 30 ? -17.875 -16.859 -5.867 1 98.5 30 GLY B O 1
ATOM 3573 N N . LEU B 1 31 ? -18.531 -18.922 -5.66 1 98.44 31 LEU B N 1
ATOM 3574 C CA . LEU B 1 31 ? -19.094 -18.984 -7.008 1 98.44 31 LEU B CA 1
ATOM 3575 C C . LEU B 1 31 ? -20.312 -18.078 -7.125 1 98.44 31 LEU B C 1
ATOM 3577 O O . LEU B 1 31 ? -21.188 -18.094 -6.258 1 98.44 31 LEU B O 1
ATOM 3581 N N . ASP B 1 32 ? -20.328 -17.266 -8.086 1 98.5 32 ASP B N 1
ATOM 3582 C CA . ASP B 1 32 ? -21.484 -16.422 -8.414 1 98.5 32 ASP B CA 1
ATOM 3583 C C . ASP B 1 32 ? -22.422 -17.141 -9.383 1 98.5 32 ASP B C 1
ATOM 3585 O O . ASP B 1 32 ? -22.188 -17.125 -10.594 1 98.5 32 ASP B O 1
ATOM 3589 N N . LYS B 1 33 ? -23.469 -17.578 -8.938 1 96.31 33 LYS B N 1
ATOM 3590 C CA . LYS B 1 33 ? -24.406 -18.359 -9.742 1 96.31 33 LYS B CA 1
ATOM 3591 C C . LYS B 1 33 ? -25.297 -17.453 -10.57 1 96.31 33 LYS B C 1
ATOM 3593 O O . LYS B 1 33 ? -25.984 -17.906 -11.492 1 96.31 33 LYS B O 1
ATOM 3598 N N . GLU B 1 34 ? -25.25 -16.219 -10.242 1 97.94 34 GLU B N 1
ATOM 3599 C CA . GLU B 1 34 ? -26.125 -15.266 -10.914 1 97.94 34 GLU B CA 1
ATOM 3600 C C . GLU B 1 34 ? -25.453 -14.695 -12.164 1 97.94 34 GLU B C 1
ATOM 3602 O O . GLU B 1 34 ? -26.031 -14.734 -13.258 1 97.94 34 GLU B O 1
ATOM 3607 N N . HIS B 1 35 ? -24.234 -14.25 -12.078 1 98.38 35 HIS B N 1
ATOM 3608 C CA . HIS B 1 35 ? -23.594 -13.555 -13.188 1 98.38 35 HIS B CA 1
ATOM 3609 C C . HIS B 1 35 ? -22.422 -14.359 -13.742 1 98.38 35 HIS B C 1
ATOM 3611 O O . HIS B 1 35 ? -21.875 -14.016 -14.789 1 98.38 35 HIS B O 1
ATOM 3617 N N . GLY B 1 36 ? -22.047 -15.445 -13 1 98.62 36 GLY B N 1
ATOM 3618 C CA . GLY B 1 36 ? -20.859 -16.203 -13.375 1 98.62 36 GLY B CA 1
ATOM 3619 C C . GLY B 1 36 ? -19.594 -15.695 -12.695 1 98.62 36 GLY B C 1
ATOM 3620 O O . GLY B 1 36 ? -19.594 -14.617 -12.109 1 98.62 36 GLY B O 1
ATOM 3621 N N . GLY B 1 37 ? -18.609 -16.531 -12.742 1 98.75 37 GLY B N 1
ATOM 3622 C CA . GLY B 1 37 ? -17.328 -16.156 -12.156 1 98.75 37 GLY B CA 1
ATOM 3623 C C . GLY B 1 37 ? -17.25 -16.422 -10.672 1 98.75 37 GLY B C 1
ATOM 3624 O O . GLY B 1 37 ? -18.031 -17.219 -10.133 1 98.75 37 GLY B O 1
ATOM 3625 N N . VAL B 1 38 ? -16.266 -15.742 -10.031 1 98.88 38 VAL B N 1
ATOM 3626 C CA . VAL B 1 38 ? -16.031 -16.031 -8.625 1 98.88 38 VAL B CA 1
ATOM 3627 C C . VAL B 1 38 ? -15.844 -14.734 -7.844 1 98.88 38 VAL B C 1
ATOM 3629 O O . VAL B 1 38 ? -15.227 -13.789 -8.336 1 98.88 38 VAL B O 1
ATOM 3632 N N . TYR B 1 39 ? -16.5 -14.641 -6.688 1 98.81 39 TYR B N 1
ATOM 3633 C CA . TYR B 1 39 ? -16.234 -13.625 -5.68 1 98.81 39 TYR B CA 1
ATOM 3634 C C . TYR B 1 39 ? -15.07 -14.031 -4.789 1 98.81 39 TYR B C 1
ATOM 3636 O O . TYR B 1 39 ? -14.93 -15.203 -4.434 1 98.81 39 TYR B O 1
ATOM 3644 N N . THR B 1 40 ? -14.242 -13.047 -4.418 1 98.69 40 THR B N 1
ATOM 3645 C CA . THR B 1 40 ? -13.133 -13.43 -3.555 1 98.69 40 THR B CA 1
ATOM 3646 C C . THR B 1 40 ? -13.172 -12.656 -2.238 1 98.69 40 THR B C 1
ATOM 3648 O O . THR B 1 40 ? -12.469 -13 -1.289 1 98.69 40 THR B O 1
ATOM 3651 N N . CYS B 1 41 ? -13.992 -11.57 -2.125 1 98.62 41 CYS B N 1
ATOM 3652 C CA . CYS B 1 41 ? -14.031 -10.789 -0.895 1 98.62 41 CYS B CA 1
ATOM 3653 C C . CYS B 1 41 ? -14.906 -11.461 0.152 1 98.62 41 CYS B C 1
ATOM 3655 O O . CYS B 1 41 ? -16.031 -11.016 0.417 1 98.62 41 CYS B O 1
ATOM 3657 N N . LEU B 1 42 ? -14.328 -12.43 0.761 1 98.69 42 LEU B N 1
ATOM 3658 C CA . LEU B 1 42 ? -15.078 -13.234 1.721 1 98.69 42 LEU B CA 1
ATOM 3659 C C . LEU B 1 42 ? -14.547 -13.031 3.135 1 98.69 42 LEU B C 1
ATOM 3661 O O . LEU B 1 42 ? -13.328 -12.961 3.338 1 98.69 42 LEU B O 1
ATOM 3665 N N . ASP B 1 43 ? -15.445 -12.93 4.07 1 98.25 43 ASP B N 1
ATOM 3666 C CA . ASP B 1 43 ? -15.086 -12.867 5.488 1 98.25 43 ASP B CA 1
ATOM 3667 C C . ASP B 1 43 ? -14.625 -14.234 5.992 1 98.25 43 ASP B C 1
ATOM 3669 O O . ASP B 1 43 ? -14.5 -15.18 5.215 1 98.25 43 ASP B O 1
ATOM 3673 N N . ARG B 1 44 ? -14.406 -14.352 7.281 1 98.12 44 ARG B N 1
ATOM 3674 C CA . ARG B 1 44 ? -13.82 -15.547 7.879 1 98.12 44 ARG B CA 1
ATOM 3675 C C . ARG B 1 44 ? -14.719 -16.766 7.668 1 98.12 44 ARG B C 1
ATOM 3677 O O . ARG B 1 44 ? -14.234 -17.859 7.379 1 98.12 44 ARG B O 1
ATOM 3684 N N . ASP B 1 45 ? -16 -16.562 7.781 1 97.69 45 ASP B N 1
ATOM 3685 C CA . ASP B 1 45 ? -16.922 -17.688 7.711 1 97.69 45 ASP B CA 1
ATOM 3686 C C . ASP B 1 45 ? -17.484 -17.859 6.301 1 97.69 45 ASP B C 1
ATOM 3688 O O . ASP B 1 45 ? -18.438 -18.625 6.09 1 97.69 45 ASP B O 1
ATOM 3692 N N . GLY B 1 46 ? -17.031 -17.047 5.387 1 97.94 46 GLY B N 1
ATOM 3693 C CA . GLY B 1 46 ? -17.422 -17.203 3.996 1 97.94 46 GLY B CA 1
ATOM 3694 C C . GLY B 1 46 ? -18.453 -16.188 3.553 1 97.94 46 GLY B C 1
ATOM 3695 O O . GLY B 1 46 ? -18.859 -16.156 2.387 1 97.94 46 GLY B O 1
ATOM 3696 N N . LYS B 1 47 ? -18.828 -15.328 4.492 1 97.94 47 LYS B N 1
ATOM 3697 C CA . LYS B 1 47 ? -19.781 -14.281 4.133 1 97.94 47 LYS B CA 1
ATOM 3698 C C . LYS B 1 47 ? -19.172 -13.32 3.117 1 97.94 47 LYS B C 1
ATOM 3700 O O . LYS B 1 47 ? -18.016 -12.914 3.246 1 97.94 47 LYS B O 1
ATOM 3705 N N . LEU B 1 48 ? -20 -12.969 2.088 1 98.38 48 LEU B N 1
ATOM 3706 C CA . LEU B 1 48 ? -19.547 -12.047 1.056 1 98.38 48 LEU B CA 1
ATOM 3707 C C . LEU B 1 48 ? -19.516 -10.617 1.579 1 98.38 48 LEU B C 1
ATOM 3709 O O . LEU B 1 48 ? -20.562 -10.086 1.993 1 98.38 48 LEU B O 1
ATOM 3713 N N . MET B 1 49 ? -18.359 -9.961 1.548 1 98.5 49 MET B N 1
ATOM 3714 C CA . MET B 1 49 ? -18.188 -8.602 2.07 1 98.5 49 MET B CA 1
ATOM 3715 C C . MET B 1 49 ? -18.359 -7.57 0.961 1 98.5 49 MET B C 1
ATOM 3717 O O . MET B 1 49 ? -18.766 -6.438 1.22 1 98.5 49 MET B O 1
ATOM 3721 N N . ASP B 1 50 ? -17.953 -7.879 -0.228 1 98.38 50 ASP B N 1
ATOM 3722 C CA . ASP B 1 50 ? -17.828 -7.004 -1.392 1 98.38 50 ASP B CA 1
ATOM 3723 C C . ASP B 1 50 ? -18.078 -7.773 -2.686 1 98.38 50 ASP B C 1
ATOM 3725 O O . ASP B 1 50 ? -17.438 -8.789 -2.947 1 98.38 50 ASP B O 1
ATOM 3729 N N . THR B 1 51 ? -18.969 -7.312 -3.506 1 98.06 51 THR B N 1
ATOM 3730 C CA . THR B 1 51 ? -19.438 -8.07 -4.66 1 98.06 51 THR B CA 1
ATOM 3731 C C . THR B 1 51 ? -18.578 -7.773 -5.887 1 98.06 51 THR B C 1
ATOM 3733 O O . THR B 1 51 ? -18.812 -8.32 -6.965 1 98.06 51 THR B O 1
ATOM 3736 N N . THR B 1 52 ? -17.578 -6.844 -5.777 1 98.19 52 THR B N 1
ATOM 3737 C CA . THR B 1 52 ? -16.703 -6.629 -6.926 1 98.19 52 THR B CA 1
ATOM 3738 C C . THR B 1 52 ? -15.852 -7.859 -7.199 1 98.19 52 THR B C 1
ATOM 3740 O O . THR B 1 52 ? -15.625 -8.672 -6.301 1 98.19 52 THR B O 1
ATOM 3743 N N . LYS B 1 53 ? -15.469 -8.016 -8.445 1 98.75 53 LYS B N 1
ATOM 3744 C CA . LYS B 1 53 ? -14.711 -9.195 -8.836 1 98.75 53 LYS B CA 1
ATOM 3745 C C . LYS B 1 53 ? -13.312 -8.812 -9.336 1 98.75 53 LYS B C 1
ATOM 3747 O O . LYS B 1 53 ? -13.172 -7.922 -10.172 1 98.75 53 LYS B O 1
ATOM 3752 N N . SER B 1 54 ? -12.328 -9.422 -8.742 1 98.56 54 SER B N 1
ATOM 3753 C CA . SER B 1 54 ? -10.969 -9.336 -9.273 1 98.56 54 SER B CA 1
ATOM 3754 C C . SER B 1 54 ? -10.82 -10.156 -10.547 1 98.56 54 SER B C 1
ATOM 3756 O O . SER B 1 54 ? -11.055 -11.367 -10.547 1 98.56 54 SER B O 1
ATOM 3758 N N . VAL B 1 55 ? -10.344 -9.531 -11.594 1 98.88 55 VAL B N 1
ATOM 3759 C CA . VAL B 1 55 ? -10.188 -10.258 -12.844 1 98.88 55 VAL B CA 1
ATOM 3760 C C . VAL B 1 55 ? -9.023 -11.234 -12.742 1 98.88 55 VAL B C 1
ATOM 3762 O O . VAL B 1 55 ? -9.031 -12.289 -13.367 1 98.88 55 VAL B O 1
ATOM 3765 N N . TRP B 1 56 ? -8.062 -10.969 -11.836 1 98.75 56 TRP B N 1
ATOM 3766 C CA . TRP B 1 56 ? -6.996 -11.93 -11.555 1 98.75 56 TRP B CA 1
ATOM 3767 C C . TRP B 1 56 ? -7.574 -13.289 -11.188 1 98.75 56 TRP B C 1
ATOM 3769 O O . TRP B 1 56 ? -7.141 -14.32 -11.719 1 98.75 56 TRP B O 1
ATOM 3779 N N . PHE B 1 57 ? -8.609 -13.227 -10.391 1 98.81 57 PHE B N 1
ATOM 3780 C CA . PHE B 1 57 ? -9.055 -14.477 -9.781 1 98.81 57 PHE B CA 1
ATOM 3781 C C . PHE B 1 57 ? -10.086 -15.172 -10.672 1 98.81 57 PHE B C 1
ATOM 3783 O O . PHE B 1 57 ? -10.383 -16.344 -10.477 1 98.81 57 PHE B O 1
ATOM 3790 N N . GLN B 1 58 ? -10.609 -14.43 -11.633 1 98.94 58 GLN B N 1
ATOM 3791 C CA . GLN B 1 58 ? -11.352 -15.188 -12.641 1 98.94 58 GLN B CA 1
ATOM 3792 C C . GLN B 1 58 ? -10.43 -16.125 -13.406 1 98.94 58 GLN B C 1
ATOM 3794 O O . GLN B 1 58 ? -10.789 -17.281 -13.648 1 98.94 58 GLN B O 1
ATOM 3799 N N . GLY B 1 59 ? -9.289 -15.586 -13.727 1 98.94 59 GLY B N 1
ATOM 3800 C CA . GLY B 1 59 ? -8.305 -16.438 -14.375 1 98.94 59 GLY B CA 1
ATOM 3801 C C . GLY B 1 59 ? -7.699 -17.469 -13.445 1 98.94 59 GLY B C 1
ATOM 3802 O O . GLY B 1 59 ? -7.652 -18.656 -13.766 1 98.94 59 GLY B O 1
ATOM 3803 N N . ARG B 1 60 ? -7.285 -17.062 -12.234 1 98.94 60 ARG B N 1
ATOM 3804 C CA . ARG B 1 60 ? -6.586 -17.906 -11.266 1 98.94 60 ARG B CA 1
ATOM 3805 C C . ARG B 1 60 ? -7.465 -19.062 -10.812 1 98.94 60 ARG B C 1
ATOM 3807 O O . ARG B 1 60 ? -7.027 -20.219 -10.805 1 98.94 60 ARG B O 1
ATOM 3814 N N . PHE B 1 61 ? -8.688 -18.766 -10.43 1 98.94 61 PHE B N 1
ATOM 3815 C CA . PHE B 1 61 ? -9.562 -19.844 -9.977 1 98.94 61 PHE B CA 1
ATOM 3816 C C . PHE B 1 61 ? -9.977 -20.734 -11.141 1 98.94 61 PHE B C 1
ATOM 3818 O O . PHE B 1 61 ? -10.117 -21.938 -10.977 1 98.94 61 PHE B O 1
ATOM 3825 N N . GLY B 1 62 ? -10.227 -20.094 -12.336 1 98.94 62 GLY B N 1
ATOM 3826 C CA . GLY B 1 62 ? -10.461 -20.906 -13.523 1 98.94 62 GLY B CA 1
ATOM 3827 C C . GLY B 1 62 ? -9.352 -21.906 -13.781 1 98.94 62 GLY B C 1
ATOM 3828 O O . GLY B 1 62 ? -9.617 -23.062 -14.094 1 98.94 62 GLY B O 1
ATOM 3829 N N . PHE B 1 63 ? -8.18 -21.453 -13.688 1 98.94 63 PHE B N 1
ATOM 3830 C CA . PHE B 1 63 ? -7.031 -22.328 -13.859 1 98.94 63 PHE B CA 1
ATOM 3831 C C . PHE B 1 63 ? -7.027 -23.438 -12.797 1 98.94 63 PHE B C 1
ATOM 3833 O O . PHE B 1 63 ? -6.867 -24.609 -13.117 1 98.94 63 PHE B O 1
ATOM 3840 N N . ILE B 1 64 ? -7.223 -23.062 -11.562 1 98.94 64 ILE B N 1
ATOM 3841 C CA . ILE B 1 64 ? -7.109 -23.953 -10.422 1 98.94 64 ILE B CA 1
ATOM 3842 C C . ILE B 1 64 ? -8.109 -25.109 -10.562 1 98.94 64 ILE B C 1
ATOM 3844 O O . ILE B 1 64 ? -7.746 -26.281 -10.406 1 98.94 64 ILE B O 1
ATOM 3848 N N . THR B 1 65 ? -9.344 -24.797 -10.891 1 98.94 65 THR B N 1
ATOM 3849 C CA . THR B 1 65 ? -10.375 -25.828 -10.938 1 98.94 65 THR B CA 1
ATOM 3850 C C . THR B 1 65 ? -10.188 -26.719 -12.164 1 98.94 65 THR B C 1
ATOM 3852 O O . THR B 1 65 ? -10.43 -27.922 -12.102 1 98.94 65 THR B O 1
ATOM 3855 N N . ALA B 1 66 ? -9.742 -26.141 -13.242 1 98.94 66 ALA B N 1
ATOM 3856 C CA . ALA B 1 66 ? -9.414 -26.984 -14.398 1 98.94 66 ALA B CA 1
ATOM 3857 C C . ALA B 1 66 ? -8.227 -27.891 -14.102 1 98.94 66 ALA B C 1
ATOM 3859 O O . ALA B 1 66 ? -8.219 -29.062 -14.477 1 98.94 66 ALA B O 1
ATOM 3860 N N . TYR B 1 67 ? -7.215 -27.344 -13.453 1 98.94 67 TYR B N 1
ATOM 3861 C CA . TYR B 1 67 ? -6.023 -28.109 -13.109 1 98.94 67 TYR B CA 1
ATOM 3862 C C . TYR B 1 67 ? -6.367 -29.25 -12.148 1 98.94 67 TYR B C 1
ATOM 3864 O O . TYR B 1 67 ? -5.863 -30.359 -12.289 1 98.94 67 TYR B O 1
ATOM 3872 N N . ALA B 1 68 ? -7.215 -28.938 -11.188 1 98.94 68 ALA B N 1
ATOM 3873 C CA . ALA B 1 68 ? -7.68 -29.969 -10.266 1 98.94 68 ALA B CA 1
ATOM 3874 C C . ALA B 1 68 ? -8.406 -31.078 -11.023 1 98.94 68 ALA B C 1
ATOM 3876 O O . ALA B 1 68 ? -8.18 -32.281 -10.766 1 98.94 68 ALA B O 1
ATOM 3877 N N . TYR B 1 69 ? -9.25 -30.703 -11.938 1 98.88 69 TYR B N 1
ATOM 3878 C CA . TYR B 1 69 ? -9.977 -31.672 -12.758 1 98.88 69 TYR B CA 1
ATOM 3879 C C . TYR B 1 69 ? -9.008 -32.562 -13.523 1 98.88 69 TYR B C 1
ATOM 3881 O O . TYR B 1 69 ? -9.219 -33.781 -13.609 1 98.88 69 TYR B O 1
ATOM 3889 N N . ASN B 1 70 ? -7.988 -31.953 -14.062 1 98.81 70 ASN B N 1
ATOM 3890 C CA . ASN B 1 70 ? -7.047 -32.656 -14.914 1 98.81 70 ASN B CA 1
ATOM 3891 C C . ASN B 1 70 ? -6.145 -33.594 -14.109 1 98.81 70 ASN B C 1
ATOM 3893 O O . ASN B 1 70 ? -5.742 -34.656 -14.586 1 98.81 70 ASN B O 1
ATOM 3897 N N . HIS B 1 71 ? -5.762 -33.219 -12.828 1 98.44 71 HIS B N 1
ATOM 3898 C CA . HIS B 1 71 ? -4.602 -33.844 -12.211 1 98.44 71 HIS B CA 1
ATOM 3899 C C . HIS B 1 71 ? -4.977 -34.531 -10.883 1 98.44 71 HIS B C 1
ATOM 3901 O O . HIS B 1 71 ? -4.207 -35.312 -10.344 1 98.44 71 HIS B O 1
ATOM 3907 N N . ILE B 1 72 ? -6.172 -34.156 -10.398 1 98.38 72 ILE B N 1
ATOM 3908 C CA . ILE B 1 72 ? -6.559 -34.719 -9.094 1 98.38 72 ILE B CA 1
ATOM 3909 C C . ILE B 1 72 ? -7.723 -35.688 -9.266 1 98.38 72 ILE B C 1
ATOM 3911 O O . ILE B 1 72 ? -7.613 -36.844 -8.898 1 98.38 72 ILE B O 1
ATOM 3915 N N . GLU B 1 73 ? -8.797 -35.156 -9.719 1 97.5 73 GLU B N 1
ATOM 3916 C CA . GLU B 1 73 ? -9.992 -35.938 -9.969 1 97.5 73 GLU B CA 1
ATOM 3917 C C . GLU B 1 73 ? -10.891 -35.281 -11.008 1 97.5 73 GLU B C 1
ATOM 3919 O O . GLU B 1 73 ? -10.992 -34.062 -11.062 1 97.5 73 GLU B O 1
ATOM 3924 N N . LYS B 1 74 ? -11.617 -36.156 -11.773 1 98.31 74 LYS B N 1
ATOM 3925 C CA . LYS B 1 74 ? -12.523 -35.625 -12.789 1 98.31 74 LYS B CA 1
ATOM 3926 C C . LYS B 1 74 ? -13.867 -35.219 -12.188 1 98.31 74 LYS B C 1
ATOM 3928 O O . LYS B 1 74 ? -14.898 -35.812 -12.508 1 98.31 74 LYS B O 1
ATOM 3933 N N . ASN B 1 75 ? -13.859 -34.25 -11.406 1 98.25 75 ASN B N 1
ATOM 3934 C CA . ASN B 1 75 ? -15.062 -33.688 -10.773 1 98.25 75 ASN B CA 1
ATOM 3935 C C . ASN B 1 75 ? -15.75 -32.656 -11.664 1 98.25 75 ASN B C 1
ATOM 3937 O O . ASN B 1 75 ? -15.219 -31.578 -11.891 1 98.25 75 ASN B O 1
ATOM 3941 N N . PRO B 1 76 ? -16.953 -32.938 -12.125 1 98.31 76 PRO B N 1
ATOM 3942 C CA . PRO B 1 76 ? -17.625 -32.031 -13.062 1 98.31 76 PRO B CA 1
ATOM 3943 C C . PRO B 1 76 ? -17.844 -30.641 -12.477 1 98.31 76 PRO B C 1
ATOM 3945 O O . PRO B 1 76 ? -17.844 -29.641 -13.219 1 98.31 76 PRO B O 1
ATOM 3948 N N . ALA B 1 77 ? -17.984 -30.547 -11.211 1 98.38 77 ALA B N 1
ATOM 3949 C CA . ALA B 1 77 ? -18.203 -29.25 -10.57 1 98.38 77 ALA B CA 1
ATOM 3950 C C . ALA B 1 77 ? -17 -28.344 -10.75 1 98.38 77 ALA B C 1
ATOM 3952 O O . ALA B 1 77 ? -17.141 -27.125 -10.875 1 98.38 77 ALA B O 1
ATOM 3953 N N . TRP B 1 78 ? -15.797 -28.938 -10.719 1 98.81 78 TRP B N 1
ATOM 3954 C CA . TRP B 1 78 ? -14.578 -28.172 -10.922 1 98.81 78 TRP B CA 1
ATOM 3955 C C . TRP B 1 78 ? -14.484 -27.672 -12.359 1 98.81 78 TRP B C 1
ATOM 3957 O O . TRP B 1 78 ? -14.141 -26.5 -12.586 1 98.81 78 TRP B O 1
ATOM 3967 N N . LEU B 1 79 ? -14.82 -28.531 -13.281 1 98.81 79 LEU B N 1
ATOM 3968 C CA . LEU B 1 79 ? -14.797 -28.141 -14.688 1 98.81 79 LEU B CA 1
ATOM 3969 C C . LEU B 1 79 ? -15.805 -27.031 -14.961 1 98.81 79 LEU B C 1
ATOM 3971 O O . LEU B 1 79 ? -15.516 -26.094 -15.711 1 98.81 79 LEU B O 1
ATOM 3975 N N . GLU B 1 80 ? -16.984 -27.188 -14.383 1 98.75 80 GLU B N 1
ATOM 3976 C CA . GLU B 1 80 ? -18.031 -26.172 -14.539 1 98.75 80 GLU B CA 1
ATOM 3977 C C . GLU B 1 80 ? -17.594 -24.828 -13.953 1 98.75 80 GLU B C 1
ATOM 3979 O O . GLU B 1 80 ? -17.875 -23.781 -14.516 1 98.75 80 GLU B O 1
ATOM 3984 N N . ALA B 1 81 ? -16.938 -24.891 -12.82 1 98.88 81 ALA B N 1
ATOM 3985 C CA . ALA B 1 81 ? -16.438 -23.672 -12.188 1 98.88 81 ALA B CA 1
ATOM 3986 C C . ALA B 1 81 ? -15.406 -22.984 -13.078 1 98.88 81 ALA B C 1
ATOM 3988 O O . ALA B 1 81 ? -15.422 -21.75 -13.227 1 98.88 81 ALA B O 1
ATOM 3989 N N . SER B 1 82 ? -14.539 -23.766 -13.633 1 98.88 82 SER B N 1
ATOM 3990 C CA . SER B 1 82 ? -13.539 -23.219 -14.555 1 98.88 82 SER B CA 1
ATOM 3991 C C . SER B 1 82 ? -14.203 -22.516 -15.742 1 98.88 82 SER B C 1
ATOM 3993 O O . SER B 1 82 ? -13.852 -21.391 -16.078 1 98.88 82 SER B O 1
ATOM 3995 N N . LYS B 1 83 ? -15.172 -23.203 -16.328 1 98.88 83 LYS B N 1
ATOM 3996 C CA . LYS B 1 83 ? -15.883 -22.641 -17.484 1 98.88 83 LYS B CA 1
ATOM 3997 C C . LYS B 1 83 ? -16.594 -21.344 -17.109 1 98.88 83 LYS B C 1
ATOM 3999 O O . LYS B 1 83 ? -16.609 -20.406 -17.906 1 98.88 83 LYS B O 1
ATOM 4004 N N . SER B 1 84 ? -17.188 -21.375 -15.961 1 98.88 84 SER B N 1
ATOM 4005 C CA . SER B 1 84 ? -17.891 -20.188 -15.492 1 98.88 84 SER B CA 1
ATOM 4006 C C . SER B 1 84 ? -16.953 -18.984 -15.422 1 98.88 84 SER B C 1
ATOM 4008 O O . SER B 1 84 ? -17.312 -17.891 -15.875 1 98.88 84 SER B O 1
ATOM 4010 N N . CYS B 1 85 ? -15.766 -19.172 -14.852 1 98.94 85 CYS B N 1
ATOM 4011 C CA . CYS B 1 85 ? -14.781 -18.094 -14.727 1 98.94 85 CYS B CA 1
ATOM 4012 C C . CYS B 1 85 ? -14.305 -17.641 -16.094 1 98.94 85 CYS B C 1
ATOM 4014 O O . CYS B 1 85 ? -14.219 -16.438 -16.359 1 98.94 85 CYS B O 1
ATOM 4016 N N . ILE B 1 86 ? -14.047 -18.531 -16.984 1 98.88 86 ILE B N 1
ATOM 4017 C CA . ILE B 1 86 ? -13.523 -18.219 -18.312 1 98.88 86 ILE B CA 1
ATOM 4018 C C . ILE B 1 86 ? -14.578 -17.5 -19.125 1 98.88 86 ILE B C 1
ATOM 4020 O O . ILE B 1 86 ? -14.281 -16.516 -19.812 1 98.88 86 ILE B O 1
ATOM 4024 N N . ASP B 1 87 ? -15.82 -18.016 -19.062 1 98.81 87 ASP B N 1
ATOM 4025 C CA . ASP B 1 87 ? -16.922 -17.344 -19.75 1 98.81 87 ASP B CA 1
ATOM 4026 C C . ASP B 1 87 ? -17.062 -15.898 -19.266 1 98.81 87 ASP B C 1
ATOM 4028 O O . ASP B 1 87 ? -17.297 -14.984 -20.047 1 98.81 87 ASP B O 1
ATOM 4032 N N . PHE B 1 88 ? -16.984 -15.703 -17.984 1 98.88 88 PHE B N 1
ATOM 4033 C CA . PHE B 1 88 ? -17.094 -14.367 -17.406 1 98.88 88 PHE B CA 1
ATOM 4034 C C . PHE B 1 88 ? -16 -13.461 -17.938 1 98.88 88 PHE B C 1
ATOM 4036 O O . PHE B 1 88 ? -16.25 -12.297 -18.266 1 98.88 88 PHE B O 1
ATOM 4043 N N . ILE B 1 89 ? -14.758 -13.961 -18.016 1 98.81 89 ILE B N 1
ATOM 4044 C CA . ILE B 1 89 ? -13.641 -13.188 -18.562 1 98.81 89 ILE B CA 1
ATOM 4045 C C . ILE B 1 89 ? -13.953 -12.781 -20 1 98.81 89 ILE B C 1
ATOM 4047 O O . ILE B 1 89 ? -13.844 -11.609 -20.359 1 98.81 89 ILE B O 1
ATOM 4051 N N . ILE B 1 90 ? -14.367 -13.734 -20.797 1 98.06 90 ILE B N 1
ATOM 4052 C CA . ILE B 1 90 ? -14.578 -13.547 -22.234 1 98.06 90 ILE B CA 1
ATOM 4053 C C . ILE B 1 90 ? -15.68 -12.516 -22.453 1 98.06 90 ILE B C 1
ATOM 4055 O O . ILE B 1 90 ? -15.547 -11.633 -23.312 1 98.06 90 ILE B O 1
ATOM 4059 N N . HIS B 1 91 ? -16.641 -12.531 -21.656 1 98.12 91 HIS B N 1
ATOM 4060 C CA . HIS B 1 91 ? -17.828 -11.727 -21.938 1 98.12 91 HIS B CA 1
ATOM 4061 C C . HIS B 1 91 ? -17.719 -10.344 -21.297 1 98.12 91 HIS B C 1
ATOM 4063 O O . HIS B 1 91 ? -18.297 -9.375 -21.781 1 98.12 91 HIS B O 1
ATOM 4069 N N . HIS B 1 92 ? -16.906 -10.234 -20.188 1 98.44 92 HIS B N 1
ATOM 4070 C CA . HIS B 1 92 ? -17.094 -9.016 -19.422 1 98.44 92 HIS B CA 1
ATOM 4071 C C . HIS B 1 92 ? -15.758 -8.344 -19.109 1 98.44 92 HIS B C 1
ATOM 4073 O O . HIS B 1 92 ? -15.727 -7.16 -18.75 1 98.44 92 HIS B O 1
ATOM 4079 N N . CYS B 1 93 ? -14.609 -8.977 -19.25 1 98.62 93 CYS B N 1
ATOM 4080 C CA . CYS B 1 93 ? -13.43 -8.461 -18.562 1 98.62 93 CYS B CA 1
ATOM 4081 C C . CYS B 1 93 ? -12.422 -7.91 -19.562 1 98.62 93 CYS B C 1
ATOM 4083 O O . CYS B 1 93 ? -11.312 -7.52 -19.172 1 98.62 93 CYS B O 1
ATOM 4085 N N . THR B 1 94 ? -12.75 -7.887 -20.828 1 97.94 94 THR B N 1
ATOM 4086 C CA . THR B 1 94 ? -11.82 -7.457 -21.859 1 97.94 94 THR B CA 1
ATOM 4087 C C . THR B 1 94 ? -12.312 -6.184 -22.547 1 97.94 94 THR B C 1
ATOM 4089 O O . THR B 1 94 ? -13.484 -6.082 -22.906 1 97.94 94 THR B O 1
ATOM 4092 N N . ASN B 1 95 ? -11.438 -5.199 -22.688 1 96.62 95 ASN B N 1
ATOM 4093 C CA . ASN B 1 95 ? -11.828 -3.971 -23.375 1 96.62 95 ASN B CA 1
ATOM 4094 C C . ASN B 1 95 ? -11.633 -4.086 -24.891 1 96.62 95 ASN B C 1
ATOM 4096 O O . ASN B 1 95 ? -11.328 -5.164 -25.391 1 96.62 95 ASN B O 1
ATOM 4100 N N . GLU B 1 96 ? -11.82 -3.004 -25.609 1 95.12 96 GLU B N 1
ATOM 4101 C CA . GLU B 1 96 ? -11.836 -3.014 -27.062 1 95.12 96 GLU B CA 1
ATOM 4102 C C . GLU B 1 96 ? -10.445 -3.273 -27.625 1 95.12 96 GLU B C 1
ATOM 4104 O O . GLU B 1 96 ? -10.305 -3.781 -28.75 1 95.12 96 GLU B O 1
ATOM 4109 N N . ASP B 1 97 ? -9.391 -3.039 -26.891 1 95 97 ASP B N 1
ATOM 4110 C CA . ASP B 1 97 ? -8.016 -3.193 -27.359 1 95 97 ASP B CA 1
ATOM 4111 C C . ASP B 1 97 ? -7.453 -4.562 -26.969 1 95 97 ASP B C 1
ATOM 4113 O O . ASP B 1 97 ? -6.273 -4.84 -27.188 1 95 97 ASP B O 1
ATOM 4117 N N . GLY B 1 98 ? -8.234 -5.383 -26.344 1 96.12 98 GLY B N 1
ATOM 4118 C CA . GLY B 1 98 ? -7.809 -6.711 -25.938 1 96.12 98 GLY B CA 1
ATOM 4119 C C . GLY B 1 98 ? -7.207 -6.754 -24.547 1 96.12 98 GLY B C 1
ATOM 4120 O O . GLY B 1 98 ? -6.863 -7.824 -24.047 1 96.12 98 GLY B O 1
ATOM 4121 N N . ARG B 1 99 ? -7.082 -5.574 -23.922 1 97.56 99 ARG B N 1
ATOM 4122 C CA . ARG B 1 99 ? -6.594 -5.488 -22.547 1 97.56 99 ARG B CA 1
ATOM 4123 C C . ARG B 1 99 ? -7.668 -5.918 -21.547 1 97.56 99 ARG B C 1
ATOM 4125 O O . ARG B 1 99 ? -8.859 -5.73 -21.797 1 97.56 99 ARG B O 1
ATOM 4132 N N . MET B 1 100 ? -7.23 -6.457 -20.469 1 98.69 100 MET B N 1
ATOM 4133 C CA . MET B 1 100 ? -8.203 -6.895 -19.469 1 98.69 100 MET B CA 1
ATOM 4134 C C . MET B 1 100 ? -8.18 -5.984 -18.25 1 98.69 100 MET B C 1
ATOM 4136 O O . MET B 1 100 ? -7.113 -5.527 -17.828 1 98.69 100 MET B O 1
ATOM 4140 N N . TYR B 1 101 ? -9.352 -5.75 -17.672 1 98.69 101 TYR B N 1
ATOM 4141 C CA . TYR B 1 101 ? -9.516 -4.938 -16.469 1 98.69 101 TYR B CA 1
ATOM 4142 C C . TYR B 1 101 ? -8.906 -5.633 -15.258 1 98.69 101 TYR B C 1
ATOM 4144 O O . TYR B 1 101 ? -8.609 -6.828 -15.305 1 98.69 101 TYR B O 1
ATOM 4152 N N . PHE B 1 102 ? -8.688 -4.906 -14.203 1 98.44 102 PHE B N 1
ATOM 4153 C CA . PHE B 1 102 ? -8.234 -5.441 -12.922 1 98.44 102 PHE B CA 1
ATOM 4154 C C . PHE B 1 102 ? -9.414 -5.805 -12.031 1 98.44 102 PHE B C 1
ATOM 4156 O O . PHE B 1 102 ? -9.406 -6.84 -11.367 1 98.44 102 PHE B O 1
ATOM 4163 N N . GLU B 1 103 ? -10.391 -4.953 -12.047 1 98.56 103 GLU B N 1
ATOM 4164 C CA . GLU B 1 103 ? -11.555 -5.062 -11.172 1 98.56 103 GLU B CA 1
ATOM 4165 C C . GLU B 1 103 ? -12.836 -4.68 -11.906 1 98.56 103 GLU B C 1
ATOM 4167 O O . GLU B 1 103 ? -12.852 -3.719 -12.68 1 98.56 103 GLU B O 1
ATOM 4172 N N . VAL B 1 104 ? -13.922 -5.422 -11.711 1 98.75 104 VAL B N 1
ATOM 4173 C CA . VAL B 1 104 ? -15.227 -5.156 -12.297 1 98.75 104 VAL B CA 1
ATOM 4174 C C . VAL B 1 104 ? -16.312 -5.352 -11.25 1 98.75 104 VAL B C 1
ATOM 4176 O O . VAL B 1 104 ? -16.062 -5.91 -10.18 1 98.75 104 VAL B O 1
ATOM 4179 N N . THR B 1 105 ? -17.516 -4.898 -11.516 1 98.31 105 THR B N 1
ATOM 4180 C CA . THR B 1 105 ? -18.656 -5.148 -10.648 1 98.31 105 THR B CA 1
ATOM 4181 C C . THR B 1 105 ? -19.125 -6.598 -10.766 1 98.31 105 THR B C 1
ATOM 4183 O O . THR B 1 105 ? -18.594 -7.359 -11.57 1 98.31 105 THR B O 1
ATOM 4186 N N . ALA B 1 106 ? -20.125 -6.957 -9.969 1 98.31 106 ALA B N 1
ATOM 4187 C CA . ALA B 1 106 ? -20.688 -8.312 -9.977 1 98.31 106 ALA B CA 1
ATOM 4188 C C . ALA B 1 106 ? -21.125 -8.711 -11.383 1 98.31 106 ALA B C 1
ATOM 4190 O O . ALA B 1 106 ? -20.891 -9.844 -11.812 1 98.31 106 ALA B O 1
ATOM 4191 N N . ASP B 1 107 ? -21.672 -7.781 -12.078 1 98.25 107 ASP B N 1
ATOM 4192 C CA . ASP B 1 107 ? -22.25 -8.086 -13.391 1 98.25 107 ASP B CA 1
ATOM 4193 C C . ASP B 1 107 ? -21.219 -7.863 -14.5 1 98.25 107 ASP B C 1
ATOM 4195 O O . ASP B 1 107 ? -21.547 -7.977 -15.68 1 98.25 107 ASP B O 1
ATOM 4199 N N . GLY B 1 108 ? -20.031 -7.422 -14.141 1 98.5 108 GLY B N 1
ATOM 4200 C CA . GLY B 1 108 ? -18.953 -7.352 -15.117 1 98.5 108 GLY B CA 1
ATOM 4201 C C . GLY B 1 108 ? -18.703 -5.941 -15.625 1 98.5 108 GLY B C 1
ATOM 4202 O O . GLY B 1 108 ? -17.953 -5.75 -16.594 1 98.5 108 GLY B O 1
ATOM 4203 N N . THR B 1 109 ? -19.297 -4.914 -14.984 1 98.44 109 THR B N 1
ATOM 4204 C CA . THR B 1 109 ? -19.016 -3.531 -15.359 1 98.44 109 THR B CA 1
ATOM 4205 C C . THR B 1 109 ? -17.609 -3.121 -14.922 1 98.44 109 THR B C 1
ATOM 4207 O O . THR B 1 109 ? -17.25 -3.277 -13.75 1 98.44 109 THR B O 1
ATOM 4210 N N . PRO B 1 110 ? -16.828 -2.574 -15.852 1 98.25 110 PRO B N 1
ATOM 4211 C CA . PRO B 1 110 ? -15.422 -2.27 -15.539 1 98.25 110 PRO B CA 1
ATOM 4212 C C . PRO B 1 110 ? -15.281 -1.202 -14.461 1 98.25 110 PRO B C 1
ATOM 4214 O O . PRO B 1 110 ? -15.977 -0.183 -14.5 1 98.25 110 PRO B O 1
ATOM 4217 N N . LEU B 1 111 ? -14.359 -1.407 -13.508 1 98 111 LEU B N 1
ATOM 4218 C CA . LEU B 1 111 ? -14.133 -0.455 -12.422 1 98 111 LEU B CA 1
ATOM 4219 C C . LEU B 1 111 ? -12.703 0.072 -12.453 1 98 111 LEU B C 1
ATOM 4221 O O . LEU B 1 111 ? -12.461 1.239 -12.141 1 98 111 LEU B O 1
ATOM 4225 N N . ARG B 1 112 ? -11.742 -0.778 -12.781 1 97.12 112 ARG B N 1
ATOM 4226 C CA . ARG B 1 112 ? -10.336 -0.383 -12.758 1 97.12 112 ARG B CA 1
ATOM 4227 C C . ARG B 1 112 ? -9.547 -1.107 -13.836 1 97.12 112 ARG B C 1
ATOM 4229 O O . ARG B 1 112 ? -9.773 -2.293 -14.094 1 97.12 112 ARG B O 1
ATOM 4236 N N . MET B 1 113 ? -8.648 -0.363 -14.406 1 96 113 MET B N 1
ATOM 4237 C CA . MET B 1 113 ? -7.629 -0.89 -15.305 1 96 113 MET B CA 1
ATOM 4238 C C . MET B 1 113 ? -6.23 -0.635 -14.758 1 96 113 MET B C 1
ATOM 4240 O O . MET B 1 113 ? -5.957 0.436 -14.211 1 96 113 MET B O 1
ATOM 4244 N N . ARG B 1 114 ? -5.375 -1.639 -14.781 1 94.88 114 ARG B N 1
ATOM 4245 C CA . ARG B 1 114 ? -4.004 -1.467 -14.305 1 94.88 114 ARG B CA 1
ATOM 4246 C C . ARG B 1 114 ? -3.02 -1.459 -15.469 1 94.88 114 ARG B C 1
ATOM 4248 O O . ARG B 1 114 ? -3.344 -1.908 -16.562 1 94.88 114 ARG B O 1
ATOM 4255 N N . ARG B 1 115 ? -1.813 -0.993 -15.148 1 92.44 115 ARG B N 1
ATOM 4256 C CA . ARG B 1 115 ? -0.798 -0.779 -16.172 1 92.44 115 ARG B CA 1
ATOM 4257 C C . ARG B 1 115 ? -0.104 -2.086 -16.547 1 92.44 115 ARG B C 1
ATOM 4259 O O . ARG B 1 115 ? 0.734 -2.121 -17.438 1 92.44 115 ARG B O 1
ATOM 4266 N N . TYR B 1 116 ? -0.382 -3.16 -15.766 1 93.19 116 TYR B N 1
ATOM 4267 C CA . TYR B 1 116 ? 0.339 -4.41 -15.977 1 93.19 116 TYR B CA 1
ATOM 4268 C C . TYR B 1 116 ? -0.567 -5.465 -16.609 1 93.19 116 TYR B C 1
ATOM 4270 O O . TYR B 1 116 ? -1.754 -5.219 -16.828 1 93.19 116 TYR B O 1
ATOM 4278 N N . LEU B 1 117 ? -0.02 -6.609 -16.938 1 98.19 117 LEU B N 1
ATOM 4279 C CA . LEU B 1 117 ? -0.667 -7.57 -17.828 1 98.19 117 LEU B CA 1
ATOM 4280 C C . LEU B 1 117 ? -1.033 -8.844 -17.062 1 98.19 117 LEU B C 1
ATOM 4282 O O . LEU B 1 117 ? -1.122 -9.922 -17.656 1 98.19 117 LEU B O 1
ATOM 4286 N N . PHE B 1 118 ? -1.245 -8.773 -15.766 1 98.5 118 PHE B N 1
ATOM 4287 C CA . PHE B 1 118 ? -1.432 -9.977 -14.953 1 98.5 118 PHE B CA 1
ATOM 4288 C C . PHE B 1 118 ? -2.807 -10.578 -15.195 1 98.5 118 PHE B C 1
ATOM 4290 O O . PHE B 1 118 ? -2.959 -11.805 -15.203 1 98.5 118 PHE B O 1
ATOM 4297 N N . SER B 1 119 ? -3.809 -9.734 -15.398 1 98.81 119 SER B N 1
ATOM 4298 C CA . SER B 1 119 ? -5.121 -10.273 -15.727 1 98.81 119 SER B CA 1
ATOM 4299 C C . SER B 1 119 ? -5.062 -11.141 -16.984 1 98.81 119 SER B C 1
ATOM 4301 O O . SER B 1 119 ? -5.629 -12.234 -17.016 1 98.81 119 SER B O 1
ATOM 4303 N N . GLU B 1 120 ? -4.352 -10.625 -17.984 1 98.88 120 GLU B N 1
ATOM 4304 C CA . GLU B 1 120 ? -4.207 -11.352 -19.234 1 98.88 120 GLU B CA 1
ATOM 4305 C C . GLU B 1 120 ? -3.457 -12.664 -19.031 1 98.88 120 GLU B C 1
ATOM 4307 O O . GLU B 1 120 ? -3.85 -13.703 -19.562 1 98.88 120 GLU B O 1
ATOM 4312 N N . CYS B 1 121 ? -2.414 -12.602 -18.234 1 98.88 121 CYS B N 1
ATOM 4313 C CA . CYS B 1 121 ? -1.623 -13.797 -17.969 1 98.88 121 CYS B CA 1
ATOM 4314 C C . CYS B 1 121 ? -2.473 -14.883 -17.328 1 98.88 121 CYS B C 1
ATOM 4316 O O . CYS B 1 121 ? -2.463 -16.031 -17.766 1 98.88 121 CYS B O 1
ATOM 4318 N N . PHE B 1 122 ? -3.254 -14.523 -16.328 1 98.94 122 PHE B N 1
ATOM 4319 C CA . PHE B 1 122 ? -4.031 -15.508 -15.57 1 98.94 122 PHE B CA 1
ATOM 4320 C C . PHE B 1 122 ? -5.199 -16.016 -16.406 1 98.94 122 PHE B C 1
ATOM 4322 O O . PHE B 1 122 ? -5.574 -17.188 -16.297 1 98.94 122 PHE B O 1
ATOM 4329 N N . ALA B 1 123 ? -5.727 -15.148 -17.234 1 98.94 123 ALA B N 1
ATOM 4330 C CA . ALA B 1 123 ? -6.766 -15.602 -18.156 1 98.94 123 ALA B CA 1
ATOM 4331 C C . ALA B 1 123 ? -6.215 -16.641 -19.125 1 98.94 123 ALA B C 1
ATOM 4333 O O . ALA B 1 123 ? -6.859 -17.656 -19.391 1 98.94 123 ALA B O 1
ATOM 4334 N N . ALA B 1 124 ? -5.043 -16.375 -19.656 1 98.94 124 ALA B N 1
ATOM 4335 C CA . ALA B 1 124 ? -4.438 -17.266 -20.641 1 98.94 124 ALA B CA 1
ATOM 4336 C C . ALA B 1 124 ? -4.199 -18.656 -20.062 1 98.94 124 ALA B C 1
ATOM 4338 O O . ALA B 1 124 ? -4.516 -19.672 -20.688 1 98.94 124 ALA B O 1
ATOM 4339 N N . ILE B 1 125 ? -3.732 -18.703 -18.844 1 98.94 125 ILE B N 1
ATOM 4340 C CA . ILE B 1 125 ? -3.43 -20.016 -18.281 1 98.94 125 ILE B CA 1
ATOM 4341 C C . ILE B 1 125 ? -4.727 -20.766 -17.953 1 98.94 125 ILE B C 1
ATOM 4343 O O . ILE B 1 125 ? -4.801 -21.984 -18.078 1 98.94 125 ILE B O 1
ATOM 4347 N N . ALA B 1 126 ? -5.75 -20.016 -17.547 1 98.94 126 ALA B N 1
ATOM 4348 C CA . ALA B 1 126 ? -7.051 -20.641 -17.297 1 98.94 126 ALA B CA 1
ATOM 4349 C C . ALA B 1 126 ? -7.609 -21.266 -18.578 1 98.94 126 ALA B C 1
ATOM 4351 O O . ALA B 1 126 ? -8.039 -22.422 -18.562 1 98.94 126 ALA B O 1
ATOM 4352 N N . MET B 1 127 ? -7.57 -20.531 -19.656 1 98.94 127 MET B N 1
ATOM 4353 C CA . MET B 1 127 ? -8.094 -21.016 -20.938 1 98.94 127 MET B CA 1
ATOM 4354 C C . MET B 1 127 ? -7.289 -22.219 -21.422 1 98.94 127 MET B C 1
ATOM 4356 O O . MET B 1 127 ? -7.859 -23.172 -21.938 1 98.94 127 MET B O 1
ATOM 4360 N N . SER B 1 128 ? -6.039 -22.125 -21.234 1 98.88 128 SER B N 1
ATOM 4361 C CA . SER B 1 128 ? -5.164 -23.219 -21.641 1 98.88 128 SER B CA 1
ATOM 4362 C C . SER B 1 128 ? -5.492 -24.516 -20.891 1 98.88 128 SER B C 1
ATOM 4364 O O . SER B 1 128 ? -5.711 -25.562 -21.5 1 98.88 128 SER B O 1
ATOM 4366 N N . GLU B 1 129 ? -5.512 -24.438 -19.547 1 98.88 129 GLU B N 1
ATOM 4367 C CA . GLU B 1 129 ? -5.781 -25.609 -18.719 1 98.88 129 GLU B CA 1
ATOM 4368 C C . GLU B 1 129 ? -7.184 -26.156 -18.984 1 98.88 129 GLU B C 1
ATOM 4370 O O . GLU B 1 129 ? -7.395 -27.375 -18.984 1 98.88 129 GLU B O 1
ATOM 4375 N N . TYR B 1 130 ? -8.125 -25.266 -19.172 1 98.94 130 TYR B N 1
ATOM 4376 C CA . TYR B 1 130 ? -9.492 -25.672 -19.469 1 98.94 130 TYR B CA 1
ATOM 4377 C C . TYR B 1 130 ? -9.562 -26.406 -20.812 1 98.94 130 TYR B C 1
ATOM 4379 O O . TYR B 1 130 ? -10.352 -27.344 -20.969 1 98.94 130 TYR B O 1
ATOM 4387 N N . SER B 1 131 ? -8.836 -25.906 -21.781 1 98.88 131 SER B N 1
ATOM 4388 C CA . SER B 1 131 ? -8.781 -26.594 -23.062 1 98.88 131 SER B CA 1
ATOM 4389 C C . SER B 1 131 ? -8.391 -28.062 -22.891 1 98.88 131 SER B C 1
ATOM 4391 O O . SER B 1 131 ? -9.023 -28.953 -23.469 1 98.88 131 SER B O 1
ATOM 4393 N N . ILE B 1 132 ? -7.395 -28.344 -22.125 1 98.81 132 ILE B N 1
ATOM 4394 C CA . ILE B 1 132 ? -6.953 -29.703 -21.844 1 98.81 132 ILE B CA 1
ATOM 4395 C C . ILE B 1 132 ? -8.07 -30.469 -21.156 1 98.81 132 ILE B C 1
ATOM 4397 O O . ILE B 1 132 ? -8.383 -31.609 -21.531 1 98.81 132 ILE B O 1
ATOM 4401 N N . ALA B 1 133 ? -8.719 -29.875 -20.156 1 98.75 133 ALA B N 1
ATOM 4402 C CA . ALA B 1 133 ? -9.734 -30.516 -19.328 1 98.75 133 ALA B CA 1
ATOM 4403 C C . ALA B 1 133 ? -10.969 -30.859 -20.156 1 98.75 133 ALA B C 1
ATOM 4405 O O . ALA B 1 133 ? -11.555 -31.938 -20 1 98.75 133 ALA B O 1
ATOM 4406 N N . SER B 1 134 ? -11.375 -29.969 -21.016 1 98.5 134 SER B N 1
ATOM 4407 C CA . SER B 1 134 ? -12.633 -30.094 -21.734 1 98.5 134 SER B CA 1
ATOM 4408 C C . SER B 1 134 ? -12.43 -30.812 -23.078 1 98.5 134 SER B C 1
ATOM 4410 O O . SER B 1 134 ? -13.398 -31.281 -23.688 1 98.5 134 SER B O 1
ATOM 4412 N N . GLY B 1 135 ? -11.188 -30.766 -23.547 1 98.25 135 GLY B N 1
ATOM 4413 C CA . GLY B 1 135 ? -10.906 -31.297 -24.875 1 98.25 135 GLY B CA 1
ATOM 4414 C C . GLY B 1 135 ? -11.227 -30.328 -25.984 1 98.25 135 GLY B C 1
ATOM 4415 O O . GLY B 1 135 ? -11.125 -30.672 -27.172 1 98.25 135 GLY B O 1
ATOM 4416 N N . LYS B 1 136 ? -11.555 -29.141 -25.641 1 98.5 136 LYS B N 1
ATOM 4417 C CA . LYS B 1 136 ? -11.93 -28.156 -26.641 1 98.5 136 LYS B CA 1
ATOM 4418 C C . LYS B 1 136 ? -10.727 -27.297 -27.031 1 98.5 136 LYS B C 1
ATOM 4420 O O . LYS B 1 136 ? -10.383 -26.344 -26.344 1 98.5 136 LYS B O 1
ATOM 4425 N N . GLN B 1 137 ? -10.258 -27.453 -28.203 1 97.94 137 GLN B N 1
ATOM 4426 C CA . GLN B 1 137 ? -9.023 -26.844 -28.688 1 97.94 137 GLN B CA 1
ATOM 4427 C C . GLN B 1 137 ? -9.195 -25.328 -28.859 1 97.94 137 GLN B C 1
ATOM 4429 O O . GLN B 1 137 ? -8.227 -24.578 -28.812 1 97.94 137 GLN B O 1
ATOM 4434 N N . GLU B 1 138 ? -10.414 -24.922 -29.078 1 98.31 138 GLU B N 1
ATOM 4435 C CA . GLU B 1 138 ? -10.688 -23.5 -29.312 1 98.31 138 GLU B CA 1
ATOM 4436 C C . GLU B 1 138 ? -10.195 -22.656 -28.125 1 98.31 138 GLU B C 1
ATOM 4438 O O . GLU B 1 138 ? -9.797 -21.516 -28.312 1 98.31 138 GLU B O 1
ATOM 4443 N N . TYR B 1 139 ? -10.211 -23.234 -26.953 1 98.75 139 TYR B N 1
ATOM 4444 C CA . TYR B 1 139 ? -9.773 -22.484 -25.781 1 98.75 139 TYR B CA 1
ATOM 4445 C C . TYR B 1 139 ? -8.258 -22.375 -25.734 1 98.75 139 TYR B C 1
ATOM 4447 O O . TYR B 1 139 ? -7.711 -21.406 -25.219 1 98.75 139 TYR B O 1
ATOM 4455 N N . ALA B 1 140 ? -7.531 -23.328 -26.188 1 98.81 140 ALA B N 1
ATOM 4456 C CA . ALA B 1 140 ? -6.082 -23.203 -26.344 1 98.81 140 ALA B CA 1
ATOM 4457 C C . ALA B 1 140 ? -5.727 -22.125 -27.344 1 98.81 140 ALA B C 1
ATOM 4459 O O . ALA B 1 140 ? -4.77 -21.359 -27.156 1 98.81 140 ALA B O 1
ATOM 4460 N N . GLU B 1 141 ? -6.504 -22.109 -28.422 1 98.62 141 GLU B N 1
ATOM 4461 C CA . GLU B 1 141 ? -6.289 -21.078 -29.438 1 98.62 141 GLU B CA 1
ATOM 4462 C C . GLU B 1 141 ? -6.562 -19.688 -28.875 1 98.62 141 GLU B C 1
ATOM 4464 O O . GLU B 1 141 ? -5.824 -18.734 -29.156 1 98.62 141 GLU B O 1
ATOM 4469 N N . LYS B 1 142 ? -7.594 -19.594 -28.094 1 98.44 142 LYS B N 1
ATOM 4470 C CA . LYS B 1 142 ? -7.902 -18.328 -27.438 1 98.44 142 LYS B CA 1
ATOM 4471 C C . LYS B 1 142 ? -6.789 -17.922 -26.469 1 98.44 142 LYS B C 1
ATOM 4473 O O . LYS B 1 142 ? -6.465 -16.734 -26.359 1 98.44 142 LYS B O 1
ATOM 4478 N N . ALA B 1 143 ? -6.301 -18.875 -25.703 1 98.81 143 ALA B N 1
ATOM 4479 C CA . ALA B 1 143 ? -5.191 -18.625 -24.797 1 98.81 143 ALA B CA 1
ATOM 4480 C C . ALA B 1 143 ? -3.982 -18.078 -25.547 1 98.81 143 ALA B C 1
ATOM 4482 O O . ALA B 1 143 ? -3.338 -17.125 -25.078 1 98.81 143 ALA B O 1
ATOM 4483 N N . LEU B 1 144 ? -3.709 -18.641 -26.672 1 98.81 144 LEU B N 1
ATOM 4484 C CA . LEU B 1 144 ? -2.582 -18.203 -27.484 1 98.81 144 LEU B CA 1
ATOM 4485 C C . LEU B 1 144 ? -2.807 -16.781 -28.016 1 98.81 144 LEU B C 1
ATOM 4487 O O . LEU B 1 144 ? -1.867 -15.984 -28.094 1 98.81 144 LEU B O 1
ATOM 4491 N N . GLU B 1 145 ? -4.035 -16.516 -28.406 1 98.5 145 GLU B N 1
ATOM 4492 C CA . GLU B 1 145 ? -4.371 -15.156 -28.844 1 98.5 145 GLU B CA 1
ATOM 4493 C C . GLU B 1 145 ? -4.133 -14.148 -27.719 1 98.5 145 GLU B C 1
ATOM 4495 O O . GLU B 1 145 ? -3.596 -13.062 -27.969 1 98.5 145 GLU B O 1
ATOM 4500 N N . VAL B 1 146 ? -4.547 -14.469 -26.516 1 98.75 146 VAL B N 1
ATOM 4501 C CA . VAL B 1 146 ? -4.312 -13.602 -25.359 1 98.75 146 VAL B CA 1
ATOM 4502 C C . VAL B 1 146 ? -2.811 -13.43 -25.141 1 98.75 146 VAL B C 1
ATOM 4504 O O . VAL B 1 146 ? -2.342 -12.328 -24.844 1 98.75 146 VAL B O 1
ATOM 4507 N N . PHE B 1 147 ? -2.084 -14.492 -25.328 1 98.75 147 PHE B N 1
ATOM 4508 C CA . PHE B 1 147 ? -0.636 -14.445 -25.172 1 98.75 147 PHE B CA 1
ATOM 4509 C C . PHE B 1 147 ? -0.009 -13.492 -26.172 1 98.75 147 PHE B C 1
ATOM 4511 O O . PHE B 1 147 ? 0.902 -12.734 -25.828 1 98.75 147 PHE B O 1
ATOM 4518 N N . HIS B 1 148 ? -0.496 -13.523 -27.391 1 98.5 148 HIS B N 1
ATOM 4519 C CA . HIS B 1 148 ? -0.016 -12.586 -28.406 1 98.5 148 HIS B CA 1
ATOM 4520 C C . HIS B 1 148 ? -0.285 -11.141 -27.984 1 98.5 148 HIS B C 1
ATOM 4522 O O . HIS B 1 148 ? 0.538 -10.258 -28.234 1 98.5 148 HIS B O 1
ATOM 4528 N N . THR B 1 149 ? -1.415 -10.906 -27.406 1 98.38 149 THR B N 1
ATOM 4529 C CA . THR B 1 149 ? -1.738 -9.586 -26.891 1 98.38 149 THR B CA 1
ATOM 4530 C C . THR B 1 149 ? -0.745 -9.172 -25.812 1 98.38 149 THR B C 1
ATOM 4532 O O . THR B 1 149 ? -0.274 -8.031 -25.797 1 98.38 149 THR B O 1
ATOM 4535 N N . ILE B 1 150 ? -0.412 -10.07 -24.891 1 98.56 150 ILE B N 1
ATOM 4536 C CA . ILE B 1 150 ? 0.567 -9.828 -23.844 1 98.56 150 ILE B CA 1
ATOM 4537 C C . ILE B 1 150 ? 1.904 -9.43 -24.469 1 98.56 150 ILE B C 1
ATOM 4539 O O . ILE B 1 150 ? 2.502 -8.422 -24.078 1 98.56 150 ILE B O 1
ATOM 4543 N N . GLN B 1 151 ? 2.324 -10.203 -25.438 1 97.88 151 GLN B N 1
ATOM 4544 C CA . GLN B 1 151 ? 3.605 -9.938 -26.094 1 97.88 151 GLN B CA 1
ATOM 4545 C C . GLN B 1 151 ? 3.605 -8.586 -26.797 1 97.88 151 GLN B C 1
ATOM 4547 O O . GLN B 1 151 ? 4.598 -7.855 -26.75 1 97.88 151 GLN B O 1
ATOM 4552 N N . HIS B 1 152 ? 2.523 -8.297 -27.438 1 97.88 152 HIS B N 1
ATOM 4553 C CA . HIS B 1 152 ? 2.393 -7.023 -28.141 1 97.88 152 HIS B CA 1
ATOM 4554 C C . HIS B 1 152 ? 2.557 -5.848 -27.188 1 97.88 152 HIS B C 1
ATOM 4556 O O . HIS B 1 152 ? 3.365 -4.949 -27.438 1 97.88 152 HIS B O 1
ATOM 4562 N N . TYR B 1 153 ? 1.866 -5.879 -26.062 1 97.44 153 TYR B N 1
ATOM 4563 C CA . TYR B 1 153 ? 1.914 -4.773 -25.109 1 97.44 153 TYR B CA 1
ATOM 4564 C C . TYR B 1 153 ? 3.244 -4.758 -24.359 1 97.44 153 TYR B C 1
ATOM 4566 O O . TYR B 1 153 ? 3.799 -3.688 -24.109 1 97.44 153 TYR B O 1
ATOM 4574 N N . ALA B 1 154 ? 3.76 -5.914 -24.031 1 96.19 154 ALA B N 1
ATOM 4575 C CA . ALA B 1 154 ? 5.004 -6.012 -23.281 1 96.19 154 ALA B CA 1
ATOM 4576 C C . ALA B 1 154 ? 6.191 -5.527 -24.109 1 96.19 154 ALA B C 1
ATOM 4578 O O . ALA B 1 154 ? 7.145 -4.965 -23.562 1 96.19 154 ALA B O 1
ATOM 4579 N N . ASN B 1 155 ? 6.098 -5.723 -25.438 1 95.31 155 ASN B N 1
ATOM 4580 C CA . ASN B 1 155 ? 7.285 -5.527 -26.266 1 95.31 155 ASN B CA 1
ATOM 4581 C C . ASN B 1 155 ? 7.172 -4.27 -27.109 1 95.31 155 ASN B C 1
ATOM 4583 O O . ASN B 1 155 ? 8.109 -3.922 -27.844 1 95.31 155 ASN B O 1
ATOM 4587 N N . THR B 1 156 ? 6.09 -3.559 -27.078 1 95.75 156 THR B N 1
ATOM 4588 C CA . THR B 1 156 ? 5.938 -2.33 -27.859 1 95.75 156 THR B CA 1
ATOM 4589 C C . THR B 1 156 ? 6.07 -1.106 -26.953 1 95.75 156 THR B C 1
ATOM 4591 O O . THR B 1 156 ? 5.172 -0.81 -26.172 1 95.75 156 THR B O 1
ATOM 4594 N N . PRO B 1 157 ? 7.148 -0.368 -27.141 1 90.94 157 PRO B N 1
ATOM 4595 C CA . PRO B 1 157 ? 7.371 0.8 -26.281 1 90.94 157 PRO B CA 1
ATOM 4596 C C . PRO B 1 157 ? 6.219 1.802 -26.344 1 90.94 157 PRO B C 1
ATOM 4598 O O . PRO B 1 157 ? 5.699 2.09 -27.422 1 90.94 157 PRO B O 1
ATOM 4601 N N . GLY B 1 158 ? 5.781 2.268 -25.172 1 91.44 158 GLY B N 1
ATOM 4602 C CA . GLY B 1 158 ? 4.805 3.344 -25.094 1 91.44 158 GLY B CA 1
ATOM 4603 C C . GLY B 1 158 ? 3.379 2.85 -24.953 1 91.44 158 GLY B C 1
ATOM 4604 O O . GLY B 1 158 ? 2.475 3.623 -24.641 1 91.44 158 GLY B O 1
ATOM 4605 N N . LEU B 1 159 ? 3.111 1.51 -25.094 1 93.94 159 LEU B N 1
ATOM 4606 C CA . LEU B 1 159 ? 1.746 1.001 -25.031 1 93.94 159 LEU B CA 1
ATOM 4607 C C . LEU B 1 159 ? 1.281 0.844 -23.594 1 93.94 159 LEU B C 1
ATOM 4609 O O . LEU B 1 159 ? 0.104 1.051 -23.281 1 93.94 159 LEU B O 1
ATOM 4613 N N . LEU B 1 160 ? 2.209 0.396 -22.75 1 92.75 160 LEU B N 1
ATOM 4614 C CA . LEU B 1 160 ? 1.893 0.324 -21.328 1 92.75 160 LEU B CA 1
ATOM 4615 C C . LEU B 1 160 ? 2.396 1.563 -20.594 1 92.75 160 LEU B C 1
ATOM 4617 O O . LEU B 1 160 ? 3.51 2.027 -20.844 1 92.75 160 LEU B O 1
ATOM 4621 N N . GLU B 1 161 ? 1.536 2.125 -19.797 1 89.81 161 GLU B N 1
ATOM 4622 C CA . GLU B 1 161 ? 1.951 3.273 -19 1 89.81 161 GLU B CA 1
ATOM 4623 C C . GLU B 1 161 ? 3.076 2.9 -18.031 1 89.81 161 GLU B C 1
ATOM 4625 O O . GLU B 1 161 ? 2.953 1.94 -17.281 1 89.81 161 GLU B O 1
ATOM 4630 N N . PRO B 1 162 ? 4.145 3.719 -18.109 1 89.56 162 PRO B N 1
ATOM 4631 C CA . PRO B 1 162 ? 5.242 3.426 -17.188 1 89.56 162 PRO B CA 1
ATOM 4632 C C . PRO B 1 162 ? 4.926 3.824 -15.75 1 89.56 162 PRO B C 1
ATOM 4634 O O . PRO B 1 162 ? 4.082 4.695 -15.516 1 89.56 162 PRO B O 1
ATOM 4637 N N . LYS B 1 163 ? 5.605 3.158 -14.836 1 88.75 163 LYS B N 1
ATOM 4638 C CA . LYS B 1 163 ? 5.477 3.506 -13.422 1 88.75 163 LYS B CA 1
ATOM 4639 C C . LYS B 1 163 ? 6.152 4.84 -13.117 1 88.75 163 LYS B C 1
ATOM 4641 O O . LYS B 1 163 ? 5.668 5.613 -12.289 1 88.75 163 LYS B O 1
ATOM 4646 N N . TYR B 1 164 ? 7.273 5.098 -13.719 1 94 164 TYR B N 1
ATOM 4647 C CA . TYR B 1 164 ? 8.078 6.293 -13.5 1 94 164 TYR B CA 1
ATOM 4648 C C . TYR B 1 164 ? 8.117 7.164 -14.75 1 94 164 TYR B C 1
ATOM 4650 O O . TYR B 1 164 ? 7.875 6.684 -15.852 1 94 164 TYR B O 1
ATOM 4658 N N . LEU B 1 165 ? 8.414 8.438 -14.523 1 94.88 165 LEU B N 1
ATOM 4659 C CA . LEU B 1 165 ? 8.656 9.375 -15.617 1 94.88 165 LEU B CA 1
ATOM 4660 C C . LEU B 1 165 ? 9.93 9 -16.375 1 94.88 165 LEU B C 1
ATOM 4662 O O . LEU B 1 165 ? 10.703 8.156 -15.914 1 94.88 165 LEU B O 1
ATOM 4666 N N . PRO B 1 166 ? 10.258 9.547 -17.5 1 92.69 166 PRO B N 1
ATOM 4667 C CA . PRO B 1 166 ? 11.281 9.086 -18.438 1 92.69 166 PRO B CA 1
ATOM 4668 C C . PRO B 1 166 ? 12.688 9.133 -17.844 1 92.69 166 PRO B C 1
ATOM 4670 O O . PRO B 1 166 ? 13.586 8.414 -18.312 1 92.69 166 PRO B O 1
ATOM 4673 N N . ALA B 1 167 ? 12.883 9.914 -16.828 1 92.38 167 ALA B N 1
ATOM 4674 C CA . ALA B 1 167 ? 14.219 10.031 -16.25 1 92.38 167 ALA B CA 1
ATOM 4675 C C . ALA B 1 167 ? 14.617 8.75 -15.531 1 92.38 167 ALA B C 1
ATOM 4677 O O . ALA B 1 167 ? 15.805 8.5 -15.305 1 92.38 167 ALA B O 1
ATOM 4678 N N . MET B 1 168 ? 13.68 7.984 -15.172 1 92.94 168 MET B N 1
ATOM 4679 C CA . MET B 1 168 ? 13.953 6.699 -14.531 1 92.94 168 MET B CA 1
ATOM 4680 C C . MET B 1 168 ? 13.391 5.551 -15.367 1 92.94 168 MET B C 1
ATOM 4682 O O . MET B 1 168 ? 12.25 5.137 -15.172 1 92.94 168 MET B O 1
ATOM 4686 N N . LYS B 1 169 ? 14.188 4.996 -16.172 1 91.5 169 LYS B N 1
ATOM 4687 C CA . LYS B 1 169 ? 13.836 3.805 -16.938 1 91.5 169 LYS B CA 1
ATOM 4688 C C . LYS B 1 169 ? 14.211 2.531 -16.172 1 91.5 169 LYS B C 1
ATOM 4690 O O . LYS B 1 169 ? 15.344 2.385 -15.719 1 91.5 169 LYS B O 1
ATOM 4695 N N . CYS B 1 170 ? 13.227 1.704 -16.016 1 95.56 170 CYS B N 1
ATOM 4696 C CA . CYS B 1 170 ? 13.461 0.487 -15.242 1 95.56 170 CYS B CA 1
ATOM 4697 C C . CYS B 1 170 ? 12.641 -0.673 -15.789 1 95.56 170 CYS B C 1
ATOM 4699 O O . CYS B 1 170 ? 11.805 -0.484 -16.672 1 95.56 170 CYS B O 1
ATOM 4701 N N . GLN B 1 171 ? 12.977 -1.85 -15.445 1 95.5 171 GLN B N 1
ATOM 4702 C CA . GLN B 1 171 ? 12.211 -3.055 -15.75 1 95.5 171 GLN B CA 1
ATOM 4703 C C . GLN B 1 171 ? 11.945 -3.873 -14.492 1 95.5 171 GLN B C 1
ATOM 4705 O O . GLN B 1 171 ? 12.695 -3.777 -13.516 1 95.5 171 GLN B O 1
ATOM 4710 N N . GLY B 1 172 ? 10.883 -4.656 -14.555 1 96.69 172 GLY B N 1
ATOM 4711 C CA . GLY B 1 172 ? 10.422 -5.348 -13.359 1 96.69 172 GLY B CA 1
ATOM 4712 C C . GLY B 1 172 ? 10.594 -6.852 -13.438 1 96.69 172 GLY B C 1
ATOM 4713 O O . GLY B 1 172 ? 10.43 -7.449 -14.5 1 96.69 172 GLY B O 1
ATOM 4714 N N . HIS B 1 173 ? 10.828 -7.434 -12.289 1 98.06 173 HIS B N 1
ATOM 4715 C CA . HIS B 1 173 ? 11.016 -8.867 -12.102 1 98.06 173 HIS B CA 1
ATOM 4716 C C . HIS B 1 173 ? 9.703 -9.625 -12.312 1 98.06 173 HIS B C 1
ATOM 4718 O O . HIS B 1 173 ? 9.703 -10.719 -12.883 1 98.06 173 HIS B O 1
ATOM 4724 N N . SER B 1 174 ? 8.586 -9.094 -11.93 1 97.38 174 SER B N 1
ATOM 4725 C CA . SER B 1 174 ? 7.309 -9.797 -11.844 1 97.38 174 SER B CA 1
ATOM 4726 C C . SER B 1 174 ? 6.828 -10.242 -13.219 1 97.38 174 SER B C 1
ATOM 4728 O O . SER B 1 174 ? 6.402 -11.383 -13.391 1 97.38 174 SER B O 1
ATOM 4730 N N . LEU B 1 175 ? 6.875 -9.328 -14.188 1 96.75 175 LEU B N 1
ATOM 4731 C CA . LEU B 1 175 ? 6.418 -9.695 -15.523 1 96.75 175 LEU B CA 1
ATOM 4732 C C . LEU B 1 175 ? 7.348 -10.734 -16.141 1 96.75 175 LEU B C 1
ATOM 4734 O O . LEU B 1 175 ? 6.887 -11.664 -16.812 1 96.75 175 LEU B O 1
ATOM 4738 N N . THR B 1 176 ? 8.641 -10.547 -15.875 1 97.88 176 THR B N 1
ATOM 4739 C CA . THR B 1 176 ? 9.633 -11.477 -16.391 1 97.88 176 THR B CA 1
ATOM 4740 C C . THR B 1 176 ? 9.375 -12.883 -15.859 1 97.88 176 THR B C 1
ATOM 4742 O O . THR B 1 176 ? 9.406 -13.852 -16.625 1 97.88 176 THR B O 1
ATOM 4745 N N . MET B 1 177 ? 9.078 -12.953 -14.633 1 98.38 177 MET B N 1
ATOM 4746 C CA . MET B 1 177 ? 8.867 -14.25 -13.984 1 98.38 177 MET B CA 1
ATOM 4747 C C . MET B 1 177 ? 7.551 -14.867 -14.43 1 98.38 177 MET B C 1
ATOM 4749 O O . MET B 1 177 ? 7.496 -16.047 -14.766 1 98.38 177 MET B O 1
ATOM 4753 N N . ILE B 1 178 ? 6.457 -14.117 -14.484 1 98.62 178 ILE B N 1
ATOM 4754 C CA . ILE B 1 178 ? 5.129 -14.688 -14.695 1 98.62 178 ILE B CA 1
ATOM 4755 C C . ILE B 1 178 ? 5.012 -15.203 -16.125 1 98.62 178 ILE B C 1
ATOM 4757 O O . ILE B 1 178 ? 4.254 -16.141 -16.391 1 98.62 178 ILE B O 1
ATOM 4761 N N . LEU B 1 179 ? 5.812 -14.594 -17.016 1 98.69 179 LEU B N 1
ATOM 4762 C CA . LEU B 1 179 ? 5.754 -15.016 -18.406 1 98.69 179 LEU B CA 1
ATOM 4763 C C . LEU B 1 179 ? 6.383 -16.391 -18.594 1 98.69 179 LEU B C 1
ATOM 4765 O O . LEU B 1 179 ? 6.066 -17.109 -19.547 1 98.69 179 LEU B O 1
ATOM 4769 N N . ILE B 1 180 ? 7.27 -16.766 -17.672 1 98.75 180 ILE B N 1
ATOM 4770 C CA . ILE B 1 180 ? 7.762 -18.141 -17.688 1 98.75 180 ILE B CA 1
ATOM 4771 C C . ILE B 1 180 ? 6.613 -19.109 -17.406 1 98.75 180 ILE B C 1
ATOM 4773 O O . ILE B 1 180 ? 6.387 -20.047 -18.188 1 98.75 180 ILE B O 1
ATOM 4777 N N . ASN B 1 181 ? 5.914 -18.828 -16.344 1 98.44 181 ASN B N 1
ATOM 4778 C CA . ASN B 1 181 ? 4.812 -19.688 -15.945 1 98.44 181 ASN B CA 1
ATOM 4779 C C . ASN B 1 181 ? 3.684 -19.672 -16.969 1 98.44 181 ASN B C 1
ATOM 4781 O O . ASN B 1 181 ? 3.117 -20.719 -17.281 1 98.44 181 ASN B O 1
ATOM 4785 N N . THR B 1 182 ? 3.352 -18.484 -17.484 1 98.81 182 THR B N 1
ATOM 4786 C CA . THR B 1 182 ? 2.27 -18.359 -18.453 1 98.81 182 THR B CA 1
ATOM 4787 C C . THR B 1 182 ? 2.57 -19.156 -19.719 1 98.81 182 THR B C 1
ATOM 4789 O O . THR B 1 182 ? 1.746 -19.953 -20.172 1 98.81 182 THR B O 1
ATOM 4792 N N . ALA B 1 183 ? 3.764 -18.969 -20.234 1 98.88 183 ALA B N 1
ATOM 4793 C CA . ALA B 1 183 ? 4.148 -19.656 -21.469 1 98.88 183 ALA B CA 1
ATOM 4794 C C . ALA B 1 183 ? 4.238 -21.156 -21.25 1 98.88 183 ALA B C 1
ATOM 4796 O O . ALA B 1 183 ? 3.836 -21.938 -22.109 1 98.88 183 ALA B O 1
ATOM 4797 N N . SER B 1 184 ? 4.773 -21.531 -20.109 1 98.5 184 SER B N 1
ATOM 4798 C CA . SER B 1 184 ? 4.902 -22.953 -19.812 1 98.5 184 SER B CA 1
ATOM 4799 C C . SER B 1 184 ? 3.539 -23.641 -19.734 1 98.5 184 SER B C 1
ATOM 4801 O O . SER B 1 184 ? 3.361 -24.75 -20.219 1 98.5 184 SER B O 1
ATOM 4803 N N . ARG B 1 185 ? 2.553 -22.969 -19.109 1 98.5 185 ARG B N 1
ATOM 4804 C CA . ARG B 1 185 ? 1.21 -23.531 -19 1 98.5 185 ARG B CA 1
ATOM 4805 C C . ARG B 1 185 ? 0.537 -23.625 -20.359 1 98.5 185 ARG B C 1
ATOM 4807 O O . ARG B 1 185 ? -0.124 -24.625 -20.672 1 98.5 185 ARG B O 1
ATOM 4814 N N . LEU B 1 186 ? 0.72 -22.594 -21.188 1 98.88 186 LEU B N 1
ATOM 4815 C CA . LEU B 1 186 ? 0.122 -22.609 -22.516 1 98.88 186 LEU B CA 1
ATOM 4816 C C . LEU B 1 186 ? 0.723 -23.719 -23.375 1 98.88 186 LEU B C 1
ATOM 4818 O O . LEU B 1 186 ? 0.014 -24.359 -24.156 1 98.88 186 LEU B O 1
ATOM 4822 N N . ARG B 1 187 ? 2.01 -23.906 -23.234 1 98.31 187 ARG B N 1
ATOM 4823 C CA . ARG B 1 187 ? 2.719 -24.906 -24.031 1 98.31 187 ARG B CA 1
ATOM 4824 C C . ARG B 1 187 ? 2.162 -26.312 -23.781 1 98.31 187 ARG B C 1
ATOM 4826 O O . ARG B 1 187 ? 2.236 -27.172 -24.641 1 98.31 187 ARG B O 1
ATOM 4833 N N . GLU B 1 188 ? 1.573 -26.547 -22.625 1 97.56 188 GLU B N 1
ATOM 4834 C CA . GLU B 1 188 ? 0.973 -27.844 -22.297 1 97.56 188 GLU B CA 1
ATOM 4835 C C . GLU B 1 188 ? -0.257 -28.094 -23.172 1 97.56 188 GLU B C 1
ATOM 4837 O O . GLU B 1 188 ? -0.613 -29.25 -23.422 1 97.56 188 GLU B O 1
ATOM 4842 N N . ALA B 1 189 ? -0.92 -27.062 -23.656 1 98.12 189 ALA B N 1
ATOM 4843 C CA . ALA B 1 189 ? -2.197 -27.203 -24.344 1 98.12 189 ALA B CA 1
ATOM 4844 C C . ALA B 1 189 ? -2.023 -27.031 -25.859 1 98.12 189 ALA B C 1
ATOM 4846 O O . ALA B 1 189 ? -2.826 -27.531 -26.641 1 98.12 189 ALA B O 1
ATOM 4847 N N . ILE B 1 190 ? -1.004 -26.266 -26.203 1 97.56 190 ILE B N 1
ATOM 4848 C CA . ILE B 1 190 ? -0.82 -25.953 -27.625 1 97.56 190 ILE B CA 1
ATOM 4849 C C . ILE B 1 190 ? 0.666 -25.781 -27.922 1 97.56 190 ILE B C 1
ATOM 4851 O O . ILE B 1 190 ? 1.384 -25.125 -27.156 1 97.56 190 ILE B O 1
ATOM 4855 N N . ASP B 1 191 ? 1.11 -26.391 -28.953 1 93.5 191 ASP B N 1
ATOM 4856 C CA . ASP B 1 191 ? 2.504 -26.25 -29.359 1 93.5 191 ASP B CA 1
ATOM 4857 C C . ASP B 1 191 ? 2.707 -25.016 -30.234 1 93.5 191 ASP B C 1
ATOM 4859 O O . ASP B 1 191 ? 2.15 -24.922 -31.328 1 93.5 191 ASP B O 1
ATOM 4863 N N . ALA B 1 192 ? 3.338 -24.062 -29.781 1 96.69 192 ALA B N 1
ATOM 4864 C CA . ALA B 1 192 ? 3.711 -22.828 -30.484 1 96.69 192 ALA B CA 1
ATOM 4865 C C . ALA B 1 192 ? 5.125 -22.391 -30.125 1 96.69 192 ALA B C 1
ATOM 4867 O O . ALA B 1 192 ? 5.441 -22.234 -28.938 1 96.69 192 ALA B O 1
ATOM 4868 N N . PRO B 1 193 ? 5.977 -22.172 -31.141 1 97 193 PRO B N 1
ATOM 4869 C CA . PRO B 1 193 ? 7.387 -21.875 -30.875 1 97 193 PRO B CA 1
ATOM 4870 C C . PRO B 1 193 ? 7.578 -20.609 -30.047 1 97 193 PRO B C 1
ATOM 4872 O O . PRO B 1 193 ? 8.547 -20.5 -29.297 1 97 193 PRO B O 1
ATOM 4875 N N . GLU B 1 194 ? 6.711 -19.703 -30.172 1 97.5 194 GLU B N 1
ATOM 4876 C CA . GLU B 1 194 ? 6.848 -18.438 -29.453 1 97.5 194 GLU B CA 1
ATOM 4877 C C . GLU B 1 194 ? 6.762 -18.641 -27.938 1 97.5 194 GLU B C 1
ATOM 4879 O O . GLU B 1 194 ? 7.25 -17.812 -27.172 1 97.5 194 GLU B O 1
ATOM 4884 N N . LEU B 1 195 ? 6.082 -19.703 -27.516 1 98.62 195 LEU B N 1
ATOM 4885 C CA . LEU B 1 195 ? 5.957 -19.969 -26.078 1 98.62 195 LEU B CA 1
ATOM 4886 C C . LEU B 1 195 ? 7.305 -20.359 -25.484 1 98.62 195 LEU B C 1
ATOM 4888 O O . LEU B 1 195 ? 7.742 -19.766 -24.5 1 98.62 195 LEU B O 1
ATOM 4892 N N . THR B 1 196 ? 7.988 -21.312 -26.078 1 98.25 196 THR B N 1
ATOM 4893 C CA . THR B 1 196 ? 9.312 -21.703 -25.625 1 98.25 196 THR B CA 1
ATOM 4894 C C . THR B 1 196 ? 10.297 -20.547 -25.766 1 98.25 196 THR B C 1
ATOM 4896 O O . THR B 1 196 ? 11.156 -20.344 -24.891 1 98.25 196 THR B O 1
ATOM 4899 N N . LYS B 1 197 ? 10.172 -19.781 -26.859 1 98.38 197 LYS B N 1
ATOM 4900 C CA . LYS B 1 197 ? 11.023 -18.625 -27.062 1 98.38 197 LYS B CA 1
ATOM 4901 C C . LYS B 1 197 ? 10.859 -17.609 -25.922 1 98.38 197 LYS B C 1
ATOM 4903 O O . LYS B 1 197 ? 11.836 -17.016 -25.469 1 98.38 197 LYS B O 1
ATOM 4908 N N . GLN B 1 198 ? 9.633 -17.406 -25.516 1 98.62 198 GLN B N 1
ATOM 4909 C CA . GLN B 1 198 ? 9.367 -16.484 -24.422 1 98.62 198 GLN B CA 1
ATOM 4910 C C . GLN B 1 198 ? 10 -16.984 -23.125 1 98.62 198 GLN B C 1
ATOM 4912 O O . GLN B 1 198 ? 10.547 -16.203 -22.344 1 98.62 198 GLN B O 1
ATOM 4917 N N . ILE B 1 199 ? 9.867 -18.281 -22.812 1 98.75 199 ILE B N 1
ATOM 4918 C CA . ILE B 1 199 ? 10.477 -18.859 -21.625 1 98.75 199 ILE B CA 1
ATOM 4919 C C . ILE B 1 199 ? 11.984 -18.625 -21.641 1 98.75 199 ILE B C 1
ATOM 4921 O O . ILE B 1 199 ? 12.555 -18.156 -20.656 1 98.75 199 ILE B O 1
ATOM 4925 N N . ASP B 1 200 ? 12.617 -18.875 -22.812 1 98.69 200 ASP B N 1
ATOM 4926 C CA . ASP B 1 200 ? 14.055 -18.672 -22.953 1 98.69 200 ASP B CA 1
ATOM 4927 C C . ASP B 1 200 ? 14.43 -17.203 -22.719 1 98.69 200 ASP B C 1
ATOM 4929 O O . ASP B 1 200 ? 15.406 -16.922 -22.031 1 98.69 200 ASP B O 1
ATOM 4933 N N . LEU B 1 201 ? 13.648 -16.359 -23.312 1 98.44 201 LEU B N 1
ATOM 4934 C CA . LEU B 1 201 ? 13.906 -14.922 -23.172 1 98.44 201 LEU B CA 1
ATOM 4935 C C . LEU B 1 201 ? 13.805 -14.5 -21.703 1 98.44 201 LEU B C 1
ATOM 4937 O O . LEU B 1 201 ? 14.641 -13.727 -21.219 1 98.44 201 LEU B O 1
ATOM 4941 N N . SER B 1 202 ? 12.789 -14.953 -21.016 1 98.75 202 SER B N 1
ATOM 4942 C CA . SER B 1 202 ? 12.594 -14.609 -19.609 1 98.75 202 SER B CA 1
ATOM 4943 C C . SER B 1 202 ? 13.734 -15.141 -18.75 1 98.75 202 SER B C 1
ATOM 4945 O O . SER B 1 202 ? 14.219 -14.453 -17.844 1 98.75 202 SER B O 1
ATOM 4947 N N . LEU B 1 203 ? 14.125 -16.359 -19 1 98.75 203 LEU B N 1
ATOM 4948 C CA . LEU B 1 203 ? 15.234 -16.953 -18.266 1 98.75 203 LEU B CA 1
ATOM 4949 C C . LEU B 1 203 ? 16.516 -16.156 -18.484 1 98.75 203 LEU B C 1
ATOM 4951 O O . LEU B 1 203 ? 17.266 -15.914 -17.531 1 98.75 203 LEU B O 1
ATOM 4955 N N . GLU B 1 204 ? 16.75 -15.797 -19.719 1 98.44 204 GLU B N 1
ATOM 4956 C CA . GLU B 1 204 ? 17.922 -15 -20.047 1 98.44 204 GLU B CA 1
ATOM 4957 C C . GLU B 1 204 ? 17.891 -13.656 -19.328 1 98.44 204 GLU B C 1
ATOM 4959 O O . GLU B 1 204 ? 18.891 -13.227 -18.766 1 98.44 204 GLU B O 1
ATOM 4964 N N . LYS B 1 205 ? 16.766 -12.984 -19.359 1 98.31 205 LYS B N 1
ATOM 4965 C CA . LYS B 1 205 ? 16.609 -11.688 -18.703 1 98.31 205 LYS B CA 1
ATOM 4966 C C . LYS B 1 205 ? 16.812 -11.805 -17.203 1 98.31 205 LYS B C 1
ATOM 4968 O O . LYS B 1 205 ? 17.453 -10.953 -16.594 1 98.31 205 LYS B O 1
ATOM 4973 N N . LEU B 1 206 ? 16.219 -12.836 -16.625 1 98.5 206 LEU B N 1
ATOM 4974 C CA . LEU B 1 206 ? 16.359 -13.055 -15.188 1 98.5 206 LEU B CA 1
ATOM 4975 C C . LEU B 1 206 ? 17.828 -13.141 -14.789 1 98.5 206 LEU B C 1
ATOM 4977 O O . LEU B 1 206 ? 18.281 -12.461 -13.867 1 98.5 206 LEU B O 1
ATOM 4981 N N . GLU B 1 207 ? 18.562 -13.945 -15.477 1 98 207 GLU B N 1
ATOM 4982 C CA . GLU B 1 207 ? 19.969 -14.18 -15.148 1 98 207 GLU B CA 1
ATOM 4983 C C . GLU B 1 207 ? 20.812 -12.945 -15.43 1 98 207 GLU B C 1
ATOM 4985 O O . GLU B 1 207 ? 21.734 -12.633 -14.664 1 98 207 GLU B O 1
ATOM 4990 N N . LYS B 1 208 ? 20.484 -12.289 -16.5 1 98 208 LYS B N 1
ATOM 4991 C CA . LYS B 1 208 ? 21.328 -11.18 -16.953 1 98 208 LYS B CA 1
ATOM 4992 C C . LYS B 1 208 ? 21.047 -9.922 -16.141 1 98 208 LYS B C 1
ATOM 4994 O O . LYS B 1 208 ? 21.969 -9.156 -15.836 1 98 208 LYS B O 1
ATOM 4999 N N . TYR B 1 209 ? 19.797 -9.719 -15.82 1 98.5 209 TYR B N 1
ATOM 5000 C CA . TYR B 1 209 ? 19.469 -8.383 -15.328 1 98.5 209 TYR B CA 1
ATOM 5001 C C . TYR B 1 209 ? 19.062 -8.43 -13.859 1 98.5 209 TYR B C 1
ATOM 5003 O O . TYR B 1 209 ? 19.281 -7.469 -13.117 1 98.5 209 TYR B O 1
ATOM 5011 N N . PHE B 1 210 ? 18.438 -9.453 -13.367 1 98.75 210 PHE B N 1
ATOM 5012 C CA . PHE B 1 210 ? 17.766 -9.391 -12.078 1 98.75 210 PHE B CA 1
ATOM 5013 C C . PHE B 1 210 ? 18.562 -10.125 -11.008 1 98.75 210 PHE B C 1
ATOM 5015 O O . PHE B 1 210 ? 18.359 -9.891 -9.812 1 98.75 210 PHE B O 1
ATOM 5022 N N . VAL B 1 211 ? 19.359 -11.109 -11.391 1 98.5 211 VAL B N 1
ATOM 5023 C CA . VAL B 1 211 ? 20.234 -11.82 -10.453 1 98.5 211 VAL B CA 1
ATOM 5024 C C . VAL B 1 211 ? 21.438 -10.945 -10.094 1 98.5 211 VAL B C 1
ATOM 5026 O O . VAL B 1 211 ? 22.25 -10.617 -10.961 1 98.5 211 VAL B O 1
ATOM 5029 N N . HIS B 1 212 ? 21.547 -10.609 -8.844 1 98.5 212 HIS B N 1
ATOM 5030 C CA . HIS B 1 212 ? 22.656 -9.789 -8.352 1 98.5 212 HIS B CA 1
ATOM 5031 C C . HIS B 1 212 ? 23.484 -10.539 -7.328 1 98.5 212 HIS B C 1
ATOM 5033 O O . HIS B 1 212 ? 23.203 -10.484 -6.125 1 98.5 212 HIS B O 1
ATOM 5039 N N . PRO B 1 213 ? 24.562 -11.133 -7.727 1 98.19 213 PRO B N 1
ATOM 5040 C CA . PRO B 1 213 ? 25.359 -11.977 -6.836 1 98.19 213 PRO B CA 1
ATOM 5041 C C . PRO B 1 213 ? 25.969 -11.203 -5.672 1 98.19 213 PRO B C 1
ATOM 5043 O O . PRO B 1 213 ? 26.172 -11.758 -4.59 1 98.19 213 PRO B O 1
ATOM 5046 N N . GLU B 1 214 ? 26.25 -9.906 -5.895 1 98.06 214 GLU B N 1
ATOM 5047 C CA . GLU B 1 214 ? 26.859 -9.102 -4.84 1 98.06 214 GLU B CA 1
ATOM 5048 C C . GLU B 1 214 ? 25.922 -8.984 -3.631 1 98.06 214 GLU B C 1
ATOM 5050 O O . GLU B 1 214 ? 26.391 -8.766 -2.508 1 98.06 214 GLU B O 1
ATOM 5055 N N . TYR B 1 215 ? 24.641 -9.148 -3.877 1 98.5 215 TYR B N 1
ATOM 5056 C CA . TYR B 1 215 ? 23.656 -9.109 -2.795 1 98.5 215 TYR B CA 1
ATOM 5057 C C . TYR B 1 215 ? 23.109 -10.5 -2.508 1 98.5 215 TYR B C 1
ATOM 5059 O O . TYR B 1 215 ? 22.312 -10.672 -1.571 1 98.5 215 TYR B O 1
ATOM 5067 N N . LYS B 1 216 ? 23.453 -11.5 -3.367 1 98.69 216 LYS B N 1
ATOM 5068 C CA . LYS B 1 216 ? 22.859 -12.836 -3.305 1 98.69 216 LYS B CA 1
ATOM 5069 C C . LYS B 1 216 ? 21.328 -12.766 -3.328 1 98.69 216 LYS B C 1
ATOM 5071 O O . LYS B 1 216 ? 20.672 -13.32 -2.449 1 98.69 216 LYS B O 1
ATOM 5076 N N . ALA B 1 217 ? 20.859 -12.047 -4.383 1 98.56 217 ALA B N 1
ATOM 5077 C CA . ALA B 1 217 ? 19.406 -11.82 -4.43 1 98.56 217 ALA B CA 1
ATOM 5078 C C . ALA B 1 217 ? 18.953 -11.531 -5.855 1 98.56 217 ALA B C 1
ATOM 5080 O O . ALA B 1 217 ? 19.766 -11.195 -6.723 1 98.56 217 ALA B O 1
ATOM 5081 N N . ILE B 1 218 ? 17.688 -11.758 -6.043 1 98.62 218 ILE B N 1
ATOM 5082 C CA . ILE B 1 218 ? 16.953 -11.18 -7.164 1 98.62 218 ILE B CA 1
ATOM 5083 C C . ILE B 1 218 ? 16.281 -9.883 -6.719 1 98.62 218 ILE B C 1
ATOM 5085 O O . ILE B 1 218 ? 15.602 -9.852 -5.691 1 98.62 218 ILE B O 1
ATOM 5089 N N . LEU B 1 219 ? 16.531 -8.852 -7.492 1 98.69 219 LEU B N 1
ATOM 5090 C CA . LEU B 1 219 ? 15.906 -7.574 -7.168 1 98.69 219 LEU B CA 1
ATOM 5091 C C . LEU B 1 219 ? 14.609 -7.391 -7.945 1 98.69 219 LEU B C 1
ATOM 5093 O O . LEU B 1 219 ? 14.516 -7.773 -9.117 1 98.69 219 LEU B O 1
ATOM 5097 N N . GLU B 1 220 ? 13.602 -6.762 -7.32 1 98.25 220 GLU B N 1
ATOM 5098 C CA . GLU B 1 220 ? 12.266 -6.605 -7.887 1 98.25 220 GLU B CA 1
ATOM 5099 C C . GLU B 1 220 ? 12.281 -5.656 -9.086 1 98.25 220 GLU B C 1
ATOM 5101 O O . GLU B 1 220 ? 11.461 -5.781 -9.992 1 98.25 220 GLU B O 1
ATOM 5106 N N . THR B 1 221 ? 13.094 -4.641 -9 1 98.06 221 THR B N 1
ATOM 5107 C CA . THR B 1 221 ? 13.188 -3.621 -10.031 1 98.06 221 THR B CA 1
ATOM 5108 C C . THR B 1 221 ? 14.641 -3.242 -10.289 1 98.06 221 THR B C 1
ATOM 5110 O O . THR B 1 221 ? 15.406 -3.018 -9.352 1 98.06 221 THR B O 1
ATOM 5113 N N . VAL B 1 222 ? 15.031 -3.225 -11.562 1 98.38 222 VAL B N 1
ATOM 5114 C CA . VAL B 1 222 ? 16.406 -2.869 -11.938 1 98.38 222 VAL B CA 1
ATOM 5115 C C . VAL B 1 222 ? 16.375 -1.91 -13.125 1 98.38 222 VAL B C 1
ATOM 5117 O O . VAL B 1 222 ? 15.328 -1.69 -13.734 1 98.38 222 VAL B O 1
ATOM 5120 N N . GLY B 1 223 ? 17.531 -1.268 -13.398 1 97.06 223 GLY B N 1
ATOM 5121 C CA . GLY B 1 223 ? 17.672 -0.499 -14.625 1 97.06 223 GLY B CA 1
ATOM 5122 C C . GLY B 1 223 ? 17.547 -1.349 -15.875 1 97.06 223 GLY B C 1
ATOM 5123 O O . GLY B 1 223 ? 17.469 -2.576 -15.789 1 97.06 223 GLY B O 1
ATOM 5124 N N . LEU B 1 224 ? 17.562 -0.796 -17.062 1 95.38 224 LEU B N 1
ATOM 5125 C CA . LEU B 1 224 ? 17.328 -1.48 -18.328 1 95.38 224 LEU B CA 1
ATOM 5126 C C . LEU B 1 224 ? 18.453 -2.479 -18.609 1 95.38 224 LEU B C 1
ATOM 5128 O O . LEU B 1 224 ? 18.25 -3.451 -19.344 1 95.38 224 LEU B O 1
ATOM 5132 N N . ASN B 1 225 ? 19.609 -2.23 -18 1 96.75 225 ASN B N 1
ATOM 5133 C CA . ASN B 1 225 ? 20.734 -3.143 -18.188 1 96.75 225 ASN B CA 1
ATOM 5134 C C . ASN B 1 225 ? 21.094 -3.875 -16.906 1 96.75 225 ASN B C 1
ATOM 5136 O O . ASN B 1 225 ? 22.234 -4.289 -16.703 1 96.75 225 ASN B O 1
ATOM 5140 N N . GLY B 1 226 ? 20.125 -3.871 -15.977 1 97.69 226 GLY B N 1
ATOM 5141 C CA . GLY B 1 226 ? 20.297 -4.625 -14.742 1 97.69 226 GLY B CA 1
ATOM 5142 C C . GLY B 1 226 ? 20.953 -3.814 -13.641 1 97.69 226 GLY B C 1
ATOM 5143 O O . GLY B 1 226 ? 21.266 -4.352 -12.57 1 97.69 226 GLY B O 1
ATOM 5144 N N . GLU B 1 227 ? 21.094 -2.514 -13.82 1 97.62 227 GLU B N 1
ATOM 5145 C CA . GLU B 1 227 ? 21.734 -1.663 -12.82 1 97.62 227 GLU B CA 1
ATOM 5146 C C . GLU B 1 227 ? 20.906 -1.594 -11.539 1 97.62 227 GLU B C 1
ATOM 5148 O O . GLU B 1 227 ? 19.672 -1.544 -11.594 1 97.62 227 GLU B O 1
ATOM 5153 N N . LEU B 1 228 ? 21.672 -1.571 -10.406 1 98 228 LEU B N 1
ATOM 5154 C CA . LEU B 1 228 ? 21 -1.262 -9.156 1 98 228 LEU B CA 1
ATOM 5155 C C . LEU B 1 228 ? 20.406 0.145 -9.188 1 98 228 LEU B C 1
ATOM 5157 O O . LEU B 1 228 ? 21.094 1.1 -9.562 1 98 228 LEU B O 1
ATOM 5161 N N . ILE B 1 229 ? 19.188 0.284 -8.93 1 97.5 229 ILE B N 1
ATOM 5162 C CA . ILE B 1 229 ? 18.578 1.571 -8.609 1 97.5 229 ILE B CA 1
ATOM 5163 C C . ILE B 1 229 ? 18.641 1.812 -7.102 1 97.5 229 ILE B C 1
ATOM 5165 O O . ILE B 1 229 ? 17.859 1.233 -6.34 1 97.5 229 ILE B O 1
ATOM 5169 N N . ASP B 1 230 ? 19.5 2.668 -6.652 1 97.31 230 ASP B N 1
ATOM 5170 C CA . ASP B 1 230 ? 19.859 2.77 -5.238 1 97.31 230 ASP B CA 1
ATOM 5171 C C . ASP B 1 230 ? 18.875 3.676 -4.492 1 97.31 230 ASP B C 1
ATOM 5173 O O . ASP B 1 230 ? 19.281 4.695 -3.93 1 97.31 230 ASP B O 1
ATOM 5177 N N . THR B 1 231 ? 17.641 3.338 -4.496 1 97.25 231 THR B N 1
ATOM 5178 C CA . THR B 1 231 ? 16.547 3.945 -3.75 1 97.25 231 THR B CA 1
ATOM 5179 C C . THR B 1 231 ? 15.836 2.906 -2.883 1 97.25 231 THR B C 1
ATOM 5181 O O . THR B 1 231 ? 16.094 1.706 -3.014 1 97.25 231 THR B O 1
ATOM 5184 N N . LEU B 1 232 ? 14.953 3.342 -1.989 1 97.31 232 LEU B N 1
ATOM 5185 C CA . LEU B 1 232 ? 14.203 2.434 -1.133 1 97.31 232 LEU B CA 1
ATOM 5186 C C . LEU B 1 232 ? 13.414 1.43 -1.967 1 97.31 232 LEU B C 1
ATOM 5188 O O . LEU B 1 232 ? 13.352 0.247 -1.625 1 97.31 232 LEU B O 1
ATOM 5192 N N . ASN B 1 233 ? 12.891 1.893 -3.072 1 95.31 233 ASN B N 1
ATOM 5193 C CA . ASN B 1 233 ? 12.086 1.021 -3.92 1 95.31 233 ASN B CA 1
ATOM 5194 C C . ASN B 1 233 ? 12.953 0.152 -4.82 1 95.31 233 ASN B C 1
ATOM 5196 O O . ASN B 1 233 ? 12.578 -0.971 -5.16 1 95.31 233 ASN B O 1
ATOM 5200 N N . GLY B 1 234 ? 14.102 0.693 -5.176 1 96.88 234 GLY B N 1
ATOM 5201 C CA . GLY B 1 234 ? 14.969 -0.017 -6.098 1 96.88 234 GLY B CA 1
ATOM 5202 C C . GLY B 1 234 ? 15.742 -1.145 -5.438 1 96.88 234 GLY B C 1
ATOM 5203 O O . GLY B 1 234 ? 16.25 -2.033 -6.121 1 96.88 234 GLY B O 1
ATOM 5204 N N . ARG B 1 235 ? 15.789 -1.203 -4.098 1 98.38 235 ARG B N 1
ATOM 5205 C CA . ARG B 1 235 ? 16.594 -2.174 -3.367 1 98.38 235 ARG B CA 1
ATOM 5206 C C . ARG B 1 235 ? 15.742 -3.314 -2.834 1 98.38 235 ARG B C 1
ATOM 5208 O O . ARG B 1 235 ? 16.234 -4.176 -2.102 1 98.38 235 ARG B O 1
ATOM 5215 N N . VAL B 1 236 ? 14.523 -3.416 -3.244 1 98.56 236 VAL B N 1
ATOM 5216 C CA . VAL B 1 236 ? 13.547 -4.332 -2.656 1 98.56 236 VAL B CA 1
ATOM 5217 C C . VAL B 1 236 ? 13.859 -5.762 -3.09 1 98.56 236 VAL B C 1
ATOM 5219 O O . VAL B 1 236 ? 14.047 -6.031 -4.281 1 98.56 236 VAL B O 1
ATOM 5222 N N . ILE B 1 237 ? 13.961 -6.605 -2.107 1 98.75 237 ILE B N 1
ATOM 5223 C CA . ILE B 1 237 ? 13.922 -8.055 -2.275 1 98.75 237 ILE B CA 1
ATOM 5224 C C . ILE B 1 237 ? 12.578 -8.594 -1.799 1 98.75 237 ILE B C 1
ATOM 5226 O O . ILE B 1 237 ? 12.141 -8.289 -0.687 1 98.75 237 ILE B O 1
ATOM 5230 N N . ASN B 1 238 ? 11.883 -9.234 -2.623 1 98.81 238 ASN B N 1
ATOM 5231 C CA . ASN B 1 238 ? 10.688 -9.992 -2.279 1 98.81 238 ASN B CA 1
ATOM 5232 C C . ASN B 1 238 ? 10.961 -11.492 -2.24 1 98.81 238 ASN B C 1
ATOM 5234 O O . ASN B 1 238 ? 10.867 -12.172 -3.262 1 98.81 238 ASN B O 1
ATOM 5238 N N . PRO B 1 239 ? 11.227 -12.031 -1.072 1 98.75 239 PRO B N 1
ATOM 5239 C CA . PRO B 1 239 ? 11.602 -13.445 -0.993 1 98.75 239 PRO B CA 1
ATOM 5240 C C . PRO B 1 239 ? 10.547 -14.367 -1.6 1 98.75 239 PRO B C 1
ATOM 5242 O O . PRO B 1 239 ? 10.891 -15.359 -2.24 1 98.75 239 PRO B O 1
ATOM 5245 N N . GLY B 1 240 ? 9.312 -14.055 -1.389 1 98.75 240 GLY B N 1
ATOM 5246 C CA . GLY B 1 240 ? 8.25 -14.867 -1.97 1 98.75 240 GLY B CA 1
ATOM 5247 C C . GLY B 1 240 ? 8.312 -14.93 -3.484 1 98.75 240 GLY B C 1
ATOM 5248 O O . GLY B 1 240 ? 8.25 -16.016 -4.066 1 98.75 240 GLY B O 1
ATOM 5249 N N . HIS B 1 241 ? 8.453 -13.766 -4.16 1 98.81 241 HIS B N 1
ATOM 5250 C CA . HIS B 1 241 ? 8.586 -13.711 -5.613 1 98.81 241 HIS B CA 1
ATOM 5251 C C . HIS B 1 241 ? 9.828 -14.469 -6.078 1 98.81 241 HIS B C 1
ATOM 5253 O O . HIS B 1 241 ? 9.789 -15.156 -7.102 1 98.81 241 HIS B O 1
ATOM 5259 N N . CYS B 1 242 ? 10.883 -14.305 -5.344 1 98.88 242 CYS B N 1
ATOM 5260 C CA . CYS B 1 242 ? 12.133 -14.969 -5.699 1 98.88 242 CYS B CA 1
ATOM 5261 C C . CYS B 1 242 ? 11.992 -16.484 -5.605 1 98.88 242 CYS B C 1
ATOM 5263 O O . CYS B 1 242 ? 12.438 -17.203 -6.496 1 98.88 242 CYS B O 1
ATOM 5265 N N . ILE B 1 243 ? 11.383 -16.906 -4.562 1 98.94 243 ILE B N 1
ATOM 5266 C CA . ILE B 1 243 ? 11.195 -18.344 -4.352 1 98.94 243 ILE B CA 1
ATOM 5267 C C . ILE B 1 243 ? 10.258 -18.906 -5.414 1 98.94 243 ILE B C 1
ATOM 5269 O O . ILE B 1 243 ? 10.492 -20 -5.941 1 98.94 243 ILE B O 1
ATOM 5273 N N . GLU B 1 244 ? 9.211 -18.156 -5.703 1 98.88 244 GLU B N 1
ATOM 5274 C CA . GLU B 1 244 ? 8.32 -18.547 -6.789 1 98.88 244 GLU B CA 1
ATOM 5275 C C . GLU B 1 244 ? 9.07 -18.672 -8.109 1 98.88 244 GLU B C 1
ATOM 5277 O O . GLU B 1 244 ? 8.867 -19.625 -8.867 1 98.88 244 GLU B O 1
ATOM 5282 N N . THR B 1 245 ? 9.945 -17.719 -8.344 1 98.88 245 THR B N 1
ATOM 5283 C CA . THR B 1 245 ? 10.789 -17.75 -9.531 1 98.88 245 THR B CA 1
ATOM 5284 C C . THR B 1 245 ? 11.648 -19.016 -9.539 1 98.88 245 THR B C 1
ATOM 5286 O O . THR B 1 245 ? 11.812 -19.656 -10.578 1 98.88 245 THR B O 1
ATOM 5289 N N . SER B 1 246 ? 12.172 -19.359 -8.406 1 98.88 246 SER B N 1
ATOM 5290 C CA . SER B 1 246 ? 13.016 -20.547 -8.273 1 98.88 246 SER B CA 1
ATOM 5291 C C . SER B 1 246 ? 12.289 -21.797 -8.75 1 98.88 246 SER B C 1
ATOM 5293 O O . SER B 1 246 ? 12.828 -22.562 -9.555 1 98.88 246 SER B O 1
ATOM 5295 N N . TRP B 1 247 ? 11.078 -22 -8.266 1 98.81 247 TRP B N 1
ATOM 5296 C CA . TRP B 1 247 ? 10.477 -23.281 -8.641 1 98.81 247 TRP B CA 1
ATOM 5297 C C . TRP B 1 247 ? 9.906 -23.219 -10.055 1 98.81 247 TRP B C 1
ATOM 5299 O O . TRP B 1 247 ? 9.742 -24.25 -10.703 1 98.81 247 TRP B O 1
ATOM 5309 N N . PHE B 1 248 ? 9.594 -21.969 -10.68 1 98.88 248 PHE B N 1
ATOM 5310 C CA . PHE B 1 248 ? 9.32 -21.859 -12.109 1 98.88 248 PHE B CA 1
ATOM 5311 C C . PHE B 1 248 ? 10.508 -22.344 -12.93 1 98.88 248 PHE B C 1
ATOM 5313 O O . PHE B 1 248 ? 10.328 -23.062 -13.914 1 98.88 248 PHE B O 1
ATOM 5320 N N . ILE B 1 249 ? 11.703 -21.938 -12.5 1 98.88 249 ILE B N 1
ATOM 5321 C CA . ILE B 1 249 ? 12.938 -22.328 -13.18 1 98.88 249 ILE B CA 1
ATOM 5322 C C . ILE B 1 249 ? 13.141 -23.844 -13.047 1 98.88 249 ILE B C 1
ATOM 5324 O O . ILE B 1 249 ? 13.469 -24.516 -14.023 1 98.88 249 ILE B O 1
ATOM 5328 N N . LEU B 1 250 ? 12.93 -24.359 -11.875 1 98.94 250 LEU B N 1
ATOM 5329 C CA . LEU B 1 250 ? 13.133 -25.797 -11.641 1 98.94 250 LEU B CA 1
ATOM 5330 C C . LEU B 1 250 ? 12.117 -26.609 -12.43 1 98.94 250 LEU B C 1
ATOM 5332 O O . LEU B 1 250 ? 12.438 -27.703 -12.922 1 98.94 250 LEU B O 1
ATOM 5336 N N . GLU B 1 251 ? 10.898 -26.094 -12.492 1 98.81 251 GLU B N 1
ATOM 5337 C CA . GLU B 1 251 ? 9.898 -26.766 -13.32 1 98.81 251 GLU B CA 1
ATOM 5338 C C . GLU B 1 251 ? 10.336 -26.812 -14.781 1 98.81 251 GLU B C 1
ATOM 5340 O O . GLU B 1 251 ? 10.164 -27.828 -15.453 1 98.81 251 GLU B O 1
ATOM 5345 N N . GLU B 1 252 ? 10.852 -25.703 -15.281 1 98.81 252 GLU B N 1
ATOM 5346 C CA . GLU B 1 252 ? 11.359 -25.672 -16.641 1 98.81 252 GLU B CA 1
ATOM 5347 C C . GLU B 1 252 ? 12.562 -26.609 -16.797 1 98.81 252 GLU B C 1
ATOM 5349 O O . GLU B 1 252 ? 12.719 -27.266 -17.828 1 98.81 252 GLU B O 1
ATOM 5354 N N . ALA B 1 253 ? 13.453 -26.625 -15.766 1 98.81 253 ALA B N 1
ATOM 5355 C CA . ALA B 1 253 ? 14.586 -27.547 -15.773 1 98.81 253 ALA B CA 1
ATOM 5356 C C . ALA B 1 253 ? 14.109 -28.984 -15.938 1 98.81 253 ALA B C 1
ATOM 5358 O O . ALA B 1 253 ? 14.695 -29.75 -16.703 1 98.81 253 ALA B O 1
ATOM 5359 N N . ARG B 1 254 ? 13.133 -29.344 -15.203 1 98.56 254 ARG B N 1
ATOM 5360 C CA . ARG B 1 254 ? 12.578 -30.688 -15.297 1 98.56 254 ARG B CA 1
ATOM 5361 C C . ARG B 1 254 ? 12.078 -30.984 -16.703 1 98.56 254 ARG B C 1
ATOM 5363 O O . ARG B 1 254 ? 12.336 -32.062 -17.25 1 98.56 254 ARG B O 1
ATOM 5370 N N . TYR B 1 255 ? 11.312 -30 -17.266 1 98 255 TYR B N 1
ATOM 5371 C CA . TYR B 1 255 ? 10.82 -30.141 -18.625 1 98 255 TYR B CA 1
ATOM 5372 C C . TYR B 1 255 ? 11.969 -30.375 -19.609 1 98 255 TYR B C 1
ATOM 5374 O O . TYR B 1 255 ? 11.812 -31.109 -20.594 1 98 255 TYR B O 1
ATOM 5382 N N . ARG B 1 256 ? 13.086 -29.844 -19.266 1 98.19 256 ARG B N 1
ATOM 5383 C CA . ARG B 1 256 ? 14.258 -29.969 -20.125 1 98.19 256 ARG B CA 1
ATOM 5384 C C . ARG B 1 256 ? 15.211 -31.031 -19.594 1 98.19 256 ARG B C 1
ATOM 5386 O O . ARG B 1 256 ? 16.438 -30.875 -19.641 1 98.19 256 ARG B O 1
ATOM 5393 N N . ASN B 1 257 ? 14.688 -32.062 -19.047 1 98.12 257 ASN B N 1
ATOM 5394 C CA . ASN B 1 257 ? 15.43 -33.188 -18.562 1 98.12 257 ASN B CA 1
ATOM 5395 C C . ASN B 1 257 ? 16.484 -32.781 -17.531 1 98.12 257 ASN B C 1
ATOM 5397 O O . ASN B 1 257 ? 17.641 -33.188 -17.625 1 98.12 257 ASN B O 1
ATOM 5401 N N . TRP B 1 258 ? 16.078 -31.938 -16.688 1 98.31 258 TRP B N 1
ATOM 5402 C CA . TRP B 1 258 ? 16.875 -31.469 -15.57 1 98.31 258 TRP B CA 1
ATOM 5403 C C . TRP B 1 258 ? 18.188 -30.844 -16.047 1 98.31 258 TRP B C 1
ATOM 5405 O O . TRP B 1 258 ? 19.266 -31.188 -15.539 1 98.31 258 TRP B O 1
ATOM 5415 N N . ASP B 1 259 ? 18.031 -29.922 -17.016 1 98.31 259 ASP B N 1
ATOM 5416 C CA . ASP B 1 259 ? 19.172 -29.125 -17.469 1 98.31 259 ASP B CA 1
ATOM 5417 C C . ASP B 1 259 ? 19.984 -28.594 -16.281 1 98.31 259 ASP B C 1
ATOM 5419 O O . ASP B 1 259 ? 19.438 -27.922 -15.406 1 98.31 259 ASP B O 1
ATOM 5423 N N . SER B 1 260 ? 21.266 -28.859 -16.203 1 98.5 260 SER B N 1
ATOM 5424 C CA . SER B 1 260 ? 22.094 -28.609 -15.039 1 98.5 260 SER B CA 1
ATOM 5425 C C . SER B 1 260 ? 22.203 -27.109 -14.734 1 98.5 260 SER B C 1
ATOM 5427 O O . SER B 1 260 ? 22.234 -26.719 -13.57 1 98.5 260 SER B O 1
ATOM 5429 N N . HIS B 1 261 ? 22.297 -26.359 -15.82 1 98.62 261 HIS B N 1
ATOM 5430 C CA . HIS B 1 261 ? 22.391 -24.906 -15.633 1 98.62 261 HIS B CA 1
ATOM 5431 C C . HIS B 1 261 ? 21.141 -24.375 -14.945 1 98.62 261 HIS B C 1
ATOM 5433 O O . HIS B 1 261 ? 21.25 -23.562 -14.016 1 98.62 261 HIS B O 1
ATOM 5439 N N . LEU B 1 262 ? 19.969 -24.812 -15.352 1 98.81 262 LEU B N 1
ATOM 5440 C CA . LEU B 1 262 ? 18.703 -24.359 -14.781 1 98.81 262 LEU B CA 1
ATOM 5441 C C . LEU B 1 262 ? 18.531 -24.875 -13.352 1 98.81 262 LEU B C 1
ATOM 5443 O O . LEU B 1 262 ? 18 -24.156 -12.492 1 98.81 262 LEU B O 1
ATOM 5447 N N . VAL B 1 263 ? 18.953 -26.125 -13.109 1 98.88 263 VAL B N 1
ATOM 5448 C CA . VAL B 1 263 ? 18.891 -26.656 -11.75 1 98.88 263 VAL B CA 1
ATOM 5449 C C . VAL B 1 263 ? 19.75 -25.812 -10.82 1 98.88 263 VAL B C 1
ATOM 5451 O O . VAL B 1 263 ? 19.312 -25.438 -9.734 1 98.88 263 VAL B O 1
ATOM 5454 N N . ASP B 1 264 ? 20.953 -25.469 -11.32 1 98.81 264 ASP B N 1
ATOM 5455 C CA . ASP B 1 264 ? 21.875 -24.656 -10.523 1 98.81 264 ASP B CA 1
ATOM 5456 C C . ASP B 1 264 ? 21.281 -23.266 -10.266 1 98.81 264 ASP B C 1
ATOM 5458 O O . ASP B 1 264 ? 21.344 -22.766 -9.141 1 98.81 264 ASP B O 1
ATOM 5462 N N . LEU B 1 265 ? 20.734 -22.641 -11.297 1 98.75 265 LEU B N 1
ATOM 5463 C CA . LEU B 1 265 ? 20.156 -21.312 -11.172 1 98.75 265 LEU B CA 1
ATOM 5464 C C . LEU B 1 265 ? 18.969 -21.328 -10.211 1 98.75 265 LEU B C 1
ATOM 5466 O O . LEU B 1 265 ? 18.875 -20.484 -9.312 1 98.75 265 LEU B O 1
ATOM 5470 N N . GLY B 1 266 ? 18.047 -22.297 -10.391 1 98.88 266 GLY B N 1
ATOM 5471 C CA . GLY B 1 266 ? 16.859 -22.406 -9.547 1 98.88 266 GLY B CA 1
ATOM 5472 C C . GLY B 1 266 ? 17.188 -22.625 -8.086 1 98.88 266 GLY B C 1
ATOM 5473 O O . GLY B 1 266 ? 16.625 -21.969 -7.203 1 98.88 266 GLY B O 1
ATOM 5474 N N . THR B 1 267 ? 18.141 -23.531 -7.789 1 98.94 267 THR B N 1
ATOM 5475 C CA . THR B 1 267 ? 18.484 -23.859 -6.406 1 98.94 267 THR B CA 1
ATOM 5476 C C . THR B 1 267 ? 19.266 -22.703 -5.77 1 98.94 267 THR B C 1
ATOM 5478 O O . THR B 1 267 ? 19.125 -22.438 -4.574 1 98.94 267 THR B O 1
ATOM 5481 N N . LYS B 1 268 ? 20.094 -22.047 -6.57 1 98.81 268 LYS B N 1
ATOM 5482 C CA . LYS B 1 268 ? 20.828 -20.875 -6.074 1 98.81 268 LYS B CA 1
ATOM 5483 C C . LYS B 1 268 ? 19.859 -19.781 -5.621 1 98.81 268 LYS B C 1
ATOM 5485 O O . LYS B 1 268 ? 20.016 -19.234 -4.527 1 98.81 268 LYS B O 1
ATOM 5490 N N . ILE B 1 269 ? 18.875 -19.484 -6.426 1 98.88 269 ILE B N 1
ATOM 5491 C CA . ILE B 1 269 ? 17.875 -18.469 -6.113 1 98.88 269 ILE B CA 1
ATOM 5492 C C . ILE B 1 269 ? 17.094 -18.875 -4.867 1 98.88 269 ILE B C 1
ATOM 5494 O O . ILE B 1 269 ? 16.844 -18.047 -3.99 1 98.88 269 ILE B O 1
ATOM 5498 N N . LEU B 1 270 ? 16.734 -20.125 -4.789 1 98.94 270 LEU B N 1
ATOM 5499 C CA . LEU B 1 270 ? 16 -20.609 -3.623 1 98.94 270 LEU B CA 1
ATOM 5500 C C . LEU B 1 270 ? 16.828 -20.422 -2.354 1 98.94 270 LEU B C 1
ATOM 5502 O O . LEU B 1 270 ? 16.328 -19.906 -1.354 1 98.94 270 LEU B O 1
ATOM 5506 N N . ASP B 1 271 ? 18.062 -20.844 -2.41 1 98.94 271 ASP B N 1
ATOM 5507 C CA . ASP B 1 271 ? 18.938 -20.766 -1.238 1 98.94 271 ASP B CA 1
ATOM 5508 C C . ASP B 1 271 ? 19.125 -19.328 -0.796 1 98.94 271 ASP B C 1
ATOM 5510 O O . ASP B 1 271 ? 19 -19 0.389 1 98.94 271 ASP B O 1
ATOM 5514 N N . TRP B 1 272 ? 19.453 -18.453 -1.788 1 98.88 272 TRP B N 1
ATOM 5515 C CA . TRP B 1 272 ? 19.609 -17.031 -1.479 1 98.88 272 TRP B CA 1
ATOM 5516 C C . TRP B 1 272 ? 18.328 -16.469 -0.867 1 98.88 272 TRP B C 1
ATOM 5518 O O . TRP B 1 272 ? 18.375 -15.719 0.104 1 98.88 272 TRP B O 1
ATOM 5528 N N . SER B 1 273 ? 17.219 -16.828 -1.408 1 98.88 273 SER B N 1
ATOM 5529 C CA . SER B 1 273 ? 15.93 -16.266 -0.987 1 98.88 273 SER B CA 1
ATOM 5530 C C . SER B 1 273 ? 15.523 -16.797 0.385 1 98.88 273 SER B C 1
ATOM 5532 O O . SER B 1 273 ? 14.883 -16.094 1.165 1 98.88 273 SER B O 1
ATOM 5534 N N . TRP B 1 274 ? 15.859 -18.062 0.67 1 98.88 274 TRP B N 1
ATOM 5535 C CA . TRP B 1 274 ? 15.672 -18.609 2.014 1 98.88 274 TRP B CA 1
ATOM 5536 C C . TRP B 1 274 ? 16.469 -17.797 3.039 1 98.88 274 TRP B C 1
ATOM 5538 O O . TRP B 1 274 ? 15.953 -17.469 4.113 1 98.88 274 TRP B O 1
ATOM 5548 N N . ASP B 1 275 ? 17.672 -17.5 2.701 1 98.75 275 ASP B N 1
ATOM 5549 C CA . ASP B 1 275 ? 18.531 -16.766 3.613 1 98.75 275 ASP B CA 1
ATOM 5550 C C . ASP B 1 275 ? 17.969 -15.367 3.885 1 98.75 275 ASP B C 1
ATOM 5552 O O . ASP B 1 275 ? 18.047 -14.875 5.012 1 98.75 275 ASP B O 1
ATOM 5556 N N . TRP B 1 276 ? 17.375 -14.766 2.879 1 98.75 276 TRP B N 1
ATOM 5557 C CA . TRP B 1 276 ? 16.781 -13.445 3.025 1 98.75 276 TRP B CA 1
ATOM 5558 C C . TRP B 1 276 ? 15.422 -13.531 3.709 1 98.75 276 TRP B C 1
ATOM 5560 O O . TRP B 1 276 ? 15.016 -12.602 4.418 1 98.75 276 TRP B O 1
ATOM 5570 N N . GLY B 1 277 ? 14.742 -14.57 3.447 1 98.69 277 GLY B N 1
ATOM 5571 C CA . GLY B 1 277 ? 13.312 -14.586 3.732 1 98.69 277 GLY B CA 1
ATOM 5572 C C . GLY B 1 277 ? 12.977 -15.281 5.039 1 98.69 277 GLY B C 1
ATOM 5573 O O . GLY B 1 277 ? 12.008 -14.906 5.711 1 98.69 277 GLY B O 1
ATOM 5574 N N . TRP B 1 278 ? 13.688 -16.344 5.441 1 98.88 278 TRP B N 1
ATOM 5575 C CA . TRP B 1 278 ? 13.352 -17.094 6.648 1 98.88 278 TRP B CA 1
ATOM 5576 C C . TRP B 1 278 ? 13.57 -16.234 7.895 1 98.88 278 TRP B C 1
ATOM 5578 O O . TRP B 1 278 ? 14.672 -15.719 8.109 1 98.88 278 TRP B O 1
ATOM 5588 N N . ASP B 1 279 ? 12.523 -16.062 8.633 1 98.44 279 ASP B N 1
ATOM 5589 C CA . ASP B 1 279 ? 12.586 -15.32 9.883 1 98.44 279 ASP B CA 1
ATOM 5590 C C . ASP B 1 279 ? 13.133 -16.188 11.016 1 98.44 279 ASP B C 1
ATOM 5592 O O . ASP B 1 279 ? 12.398 -16.984 11.602 1 98.44 279 ASP B O 1
ATOM 5596 N N . GLU B 1 280 ? 14.312 -15.984 11.383 1 97.88 280 GLU B N 1
ATOM 5597 C CA . GLU B 1 280 ? 14.977 -16.812 12.383 1 97.88 280 GLU B CA 1
ATOM 5598 C C . GLU B 1 280 ? 14.289 -16.703 13.742 1 97.88 280 GLU B C 1
ATOM 5600 O O . GLU B 1 280 ? 14.297 -17.656 14.523 1 97.88 280 GLU B O 1
ATOM 5605 N N . LYS B 1 281 ? 13.711 -15.578 13.961 1 97.38 281 LYS B N 1
ATOM 5606 C CA . LYS B 1 281 ? 13.117 -15.328 15.266 1 97.38 281 LYS B CA 1
ATOM 5607 C C . LYS B 1 281 ? 11.742 -15.984 15.383 1 97.38 281 LYS B C 1
ATOM 5609 O O . LYS B 1 281 ? 11.422 -16.594 16.406 1 97.38 281 LYS B O 1
ATOM 5614 N N . TYR B 1 282 ? 10.914 -15.891 14.367 1 98.31 282 TYR B N 1
ATOM 5615 C CA . TYR B 1 282 ? 9.523 -16.297 14.516 1 98.31 282 TYR B CA 1
ATOM 5616 C C . TYR B 1 282 ? 9.164 -17.391 13.516 1 98.31 282 TYR B C 1
ATOM 5618 O O . TYR B 1 282 ? 8.07 -17.969 13.578 1 98.31 282 TYR B O 1
ATOM 5626 N N . GLY B 1 283 ? 10.062 -17.672 12.594 1 98.69 283 GLY B N 1
ATOM 5627 C CA . GLY B 1 283 ? 9.758 -18.625 11.523 1 98.69 283 GLY B CA 1
ATOM 5628 C C . GLY B 1 283 ? 8.945 -18 10.398 1 98.69 283 GLY B C 1
ATOM 5629 O O . GLY B 1 283 ? 8.516 -16.859 10.492 1 98.69 283 GLY B O 1
ATOM 5630 N N . GLY B 1 284 ? 8.852 -18.781 9.328 1 98.81 284 GLY B N 1
ATOM 5631 C CA . GLY B 1 284 ? 8.102 -18.328 8.172 1 98.81 284 GLY B CA 1
ATOM 5632 C C . GLY B 1 284 ? 8.898 -17.391 7.273 1 98.81 284 GLY B C 1
ATOM 5633 O O . GLY B 1 284 ? 9.984 -16.938 7.652 1 98.81 284 GLY B O 1
ATOM 5634 N N . ILE B 1 285 ? 8.398 -17.156 6.117 1 98.94 285 ILE B N 1
ATOM 5635 C CA . ILE B 1 285 ? 9.039 -16.297 5.129 1 98.94 285 ILE B CA 1
ATOM 5636 C C . ILE B 1 285 ? 8.531 -14.867 5.273 1 98.94 285 ILE B C 1
ATOM 5638 O O . ILE B 1 285 ? 7.324 -14.617 5.164 1 98.94 285 ILE B O 1
ATOM 5642 N N . ILE B 1 286 ? 9.398 -13.906 5.461 1 97.94 286 ILE B N 1
ATOM 5643 C CA . ILE B 1 286 ? 9.047 -12.5 5.613 1 97.94 286 ILE B CA 1
ATOM 5644 C C . ILE B 1 286 ? 8.688 -11.906 4.254 1 97.94 286 ILE B C 1
ATOM 5646 O O . ILE B 1 286 ? 9.062 -12.445 3.213 1 97.94 286 ILE B O 1
ATOM 5650 N N . ASN B 1 287 ? 8.07 -10.789 4.227 1 97.88 287 ASN B N 1
ATOM 5651 C CA . ASN B 1 287 ? 7.492 -10.242 3.004 1 97.88 287 ASN B CA 1
ATOM 5652 C C . ASN B 1 287 ? 8.539 -9.523 2.164 1 97.88 287 ASN B C 1
ATOM 5654 O O . ASN B 1 287 ? 8.68 -9.789 0.969 1 97.88 287 ASN B O 1
ATOM 5658 N N . PHE B 1 288 ? 9.281 -8.523 2.781 1 98.44 288 PHE B N 1
ATOM 5659 C CA . PHE B 1 288 ? 10.219 -7.734 1.991 1 98.44 288 PHE B CA 1
ATOM 5660 C C . PHE B 1 288 ? 11.508 -7.488 2.768 1 98.44 288 PHE B C 1
ATOM 5662 O O . PHE B 1 288 ? 11.492 -7.414 3.998 1 98.44 288 PHE B O 1
ATOM 5669 N N . ARG B 1 289 ? 12.578 -7.395 2.051 1 98.38 289 ARG B N 1
ATOM 5670 C CA . ARG B 1 289 ? 13.891 -7 2.549 1 98.38 289 ARG B CA 1
ATOM 5671 C C . ARG B 1 289 ? 14.523 -5.934 1.659 1 98.38 289 ARG B C 1
ATOM 5673 O O . ARG B 1 289 ? 14.047 -5.688 0.548 1 98.38 289 ARG B O 1
ATOM 5680 N N . ASP B 1 290 ? 15.477 -5.234 2.15 1 98.5 290 ASP B N 1
ATOM 5681 C CA . ASP B 1 290 ? 16.312 -4.293 1.415 1 98.5 290 ASP B CA 1
ATOM 5682 C C . ASP B 1 290 ? 17.719 -4.852 1.199 1 98.5 290 ASP B C 1
ATOM 5684 O O . ASP B 1 290 ? 18.375 -5.266 2.154 1 98.5 290 ASP B O 1
ATOM 5688 N N . CYS B 1 291 ? 18.188 -4.82 -0.035 1 98.62 291 CYS B N 1
ATOM 5689 C CA . CYS B 1 291 ? 19.406 -5.539 -0.358 1 98.62 291 CYS B CA 1
ATOM 5690 C C . CYS B 1 291 ? 20.609 -4.906 0.342 1 98.62 291 CYS B C 1
ATOM 5692 O O . CYS B 1 291 ? 21.688 -5.504 0.401 1 98.62 291 CYS B O 1
ATOM 5694 N N . LYS B 1 292 ? 20.5 -3.705 0.867 1 98.06 292 LYS B N 1
ATOM 5695 C CA . LYS B 1 292 ? 21.562 -3.08 1.652 1 98.06 292 LYS B CA 1
ATOM 5696 C C . LYS B 1 292 ? 21.219 -3.076 3.139 1 98.06 292 LYS B C 1
ATOM 5698 O O . LYS B 1 292 ? 21.859 -2.371 3.928 1 98.06 292 LYS B O 1
ATOM 5703 N N . ASN B 1 293 ? 20.188 -3.723 3.506 1 97.44 293 ASN B N 1
ATOM 5704 C CA . ASN B 1 293 ? 19.75 -3.975 4.875 1 97.44 293 ASN B CA 1
ATOM 5705 C C . ASN B 1 293 ? 19.219 -2.707 5.539 1 97.44 293 ASN B C 1
ATOM 5707 O O . ASN B 1 293 ? 19.281 -2.568 6.762 1 97.44 293 ASN B O 1
ATOM 5711 N N . PHE B 1 294 ? 18.734 -1.714 4.746 1 97.94 294 PHE B N 1
ATOM 5712 C CA . PHE B 1 294 ? 17.984 -0.587 5.289 1 97.94 294 PHE B CA 1
ATOM 5713 C C . PHE B 1 294 ? 16.547 -0.992 5.598 1 97.94 294 PHE B C 1
ATOM 5715 O O . PHE B 1 294 ? 16.047 -1.997 5.078 1 97.94 294 PHE B O 1
ATOM 5722 N N . PRO B 1 295 ? 15.914 -0.272 6.504 1 96.25 295 PRO B N 1
ATOM 5723 C CA . PRO B 1 295 ? 14.484 -0.539 6.723 1 96.25 295 PRO B CA 1
ATOM 5724 C C . PRO B 1 295 ? 13.648 -0.348 5.461 1 96.25 295 PRO B C 1
ATOM 5726 O O . PRO B 1 295 ? 13.695 0.718 4.844 1 96.25 295 PRO B O 1
ATOM 5729 N N . PRO B 1 296 ? 12.922 -1.396 5.098 1 95 296 PRO B N 1
ATOM 5730 C CA . PRO B 1 296 ? 12.07 -1.251 3.912 1 95 296 PRO B CA 1
ATOM 5731 C C . PRO B 1 296 ? 10.961 -0.224 4.102 1 95 296 PRO B C 1
ATOM 5733 O O . PRO B 1 296 ? 10.469 -0.038 5.219 1 95 296 PRO B O 1
ATOM 5736 N N . GLN B 1 297 ? 10.523 0.373 2.994 1 93.12 297 GLN B N 1
ATOM 5737 C CA . GLN B 1 297 ? 9.492 1.401 3.027 1 93.12 297 GLN B CA 1
ATOM 5738 C C . GLN B 1 297 ? 8.102 0.782 3.184 1 93.12 297 GLN B C 1
ATOM 5740 O O . GLN B 1 297 ? 7.223 1.37 3.814 1 93.12 297 GLN B O 1
ATOM 5745 N N . ASP B 1 298 ? 7.93 -0.41 2.668 1 95.5 298 ASP B N 1
ATOM 5746 C CA . ASP B 1 298 ? 6.613 -1.036 2.711 1 95.5 298 ASP B CA 1
ATOM 5747 C C . ASP B 1 298 ? 6.23 -1.417 4.141 1 95.5 298 ASP B C 1
ATOM 5749 O O . ASP B 1 298 ? 7 -2.088 4.836 1 95.5 298 ASP B O 1
ATOM 5753 N N . TYR B 1 299 ? 4.941 -1.119 4.465 1 93.5 299 TYR B N 1
ATOM 5754 C CA . TYR B 1 299 ? 4.484 -1.279 5.84 1 93.5 299 TYR B CA 1
ATOM 5755 C C . TYR B 1 299 ? 4.352 -2.754 6.203 1 93.5 299 TYR B C 1
ATOM 5757 O O . TYR B 1 299 ? 4.352 -3.111 7.383 1 93.5 299 TYR B O 1
ATOM 5765 N N . SER B 1 300 ? 4.234 -3.564 5.215 1 96.19 300 SER B N 1
ATOM 5766 C CA . SER B 1 300 ? 4.016 -4.984 5.469 1 96.19 300 SER B CA 1
ATOM 5767 C C . SER B 1 300 ? 5.324 -5.762 5.422 1 96.19 300 SER B C 1
ATOM 5769 O O . SER B 1 300 ? 5.32 -6.988 5.27 1 96.19 300 SER B O 1
ATOM 5771 N N . GLN B 1 301 ? 6.445 -5.09 5.543 1 97.06 301 GLN B N 1
ATOM 5772 C CA . GLN B 1 301 ? 7.754 -5.672 5.266 1 97.06 301 GLN B CA 1
ATOM 5773 C C . GLN B 1 301 ? 8.016 -6.883 6.156 1 97.06 301 GLN B C 1
ATOM 5775 O O . GLN B 1 301 ? 8.656 -7.848 5.73 1 97.06 301 GLN B O 1
ATOM 5780 N N . ASP B 1 302 ? 7.461 -6.902 7.395 1 96.81 302 ASP B N 1
ATOM 5781 C CA . ASP B 1 302 ? 7.805 -8.023 8.266 1 96.81 302 ASP B CA 1
ATOM 5782 C C . ASP B 1 302 ? 6.586 -8.898 8.539 1 96.81 302 ASP B C 1
ATOM 5784 O O . ASP B 1 302 ? 6.602 -9.719 9.461 1 96.81 302 ASP B O 1
ATOM 5788 N N . MET B 1 303 ? 5.516 -8.648 7.824 1 98 303 MET B N 1
ATOM 5789 C CA . MET B 1 303 ? 4.344 -9.516 7.934 1 98 303 MET B CA 1
ATOM 5790 C C . MET B 1 303 ? 4.609 -10.867 7.281 1 98 303 MET B C 1
ATOM 5792 O O . MET B 1 303 ? 5.594 -11.031 6.562 1 98 303 MET B O 1
ATOM 5796 N N . LYS B 1 304 ? 3.73 -11.812 7.668 1 98.56 304 LYS B N 1
ATOM 5797 C CA . LYS B 1 304 ? 3.742 -13.133 7.031 1 98.56 304 LYS B CA 1
ATOM 5798 C C . LYS B 1 304 ? 2.504 -13.328 6.164 1 98.56 304 LYS B C 1
ATOM 5800 O O . LYS B 1 304 ? 1.43 -13.656 6.668 1 98.56 304 LYS B O 1
ATOM 5805 N N . PHE B 1 305 ? 2.654 -13.156 4.848 1 98.62 305 PHE B N 1
ATOM 5806 C CA . PHE B 1 305 ? 1.574 -13.43 3.906 1 98.62 305 PHE B CA 1
ATOM 5807 C C . PHE B 1 305 ? 1.498 -14.914 3.586 1 98.62 305 PHE B C 1
ATOM 5809 O O . PHE B 1 305 ? 2.508 -15.617 3.639 1 98.62 305 PHE B O 1
ATOM 5816 N N . TRP B 1 306 ? 0.384 -15.367 3.168 1 98.75 306 TRP B N 1
ATOM 5817 C CA . TRP B 1 306 ? 0.151 -16.781 2.939 1 98.75 306 TRP B CA 1
ATOM 5818 C C . TRP B 1 306 ? 0.958 -17.281 1.745 1 98.75 306 TRP B C 1
ATOM 5820 O O . TRP B 1 306 ? 1.557 -18.359 1.798 1 98.75 306 TRP B O 1
ATOM 5830 N N . TRP B 1 307 ? 1.032 -16.5 0.69 1 98.75 307 TRP B N 1
ATOM 5831 C CA . TRP B 1 307 ? 1.473 -17.016 -0.603 1 98.75 307 TRP B CA 1
ATOM 5832 C C . TRP B 1 307 ? 2.982 -17.234 -0.619 1 98.75 307 TRP B C 1
ATOM 5834 O O . TRP B 1 307 ? 3.475 -18.203 -1.198 1 98.75 307 TRP B O 1
ATOM 5844 N N . PRO B 1 308 ? 3.803 -16.359 0.051 1 98.88 308 PRO B N 1
ATOM 5845 C CA . PRO B 1 308 ? 5.227 -16.688 0.104 1 98.88 308 PRO B CA 1
ATOM 5846 C C . PRO B 1 308 ? 5.484 -18.062 0.738 1 98.88 308 PRO B C 1
ATOM 5848 O O . PRO B 1 308 ? 6.41 -18.766 0.336 1 98.88 308 PRO B O 1
ATOM 5851 N N . GLN B 1 309 ? 4.684 -18.406 1.752 1 98.94 309 GLN B N 1
ATOM 5852 C CA . GLN B 1 309 ? 4.84 -19.688 2.418 1 98.94 309 GLN B CA 1
ATOM 5853 C C . GLN B 1 309 ? 4.5 -20.844 1.475 1 98.94 309 GLN B C 1
ATOM 5855 O O . GLN B 1 309 ? 5.242 -21.828 1.395 1 98.94 309 GLN B O 1
ATOM 5860 N N . THR B 1 310 ? 3.398 -20.656 0.77 1 98.94 310 THR B N 1
ATOM 5861 C CA . THR B 1 310 ? 2.959 -21.703 -0.149 1 98.94 310 THR B CA 1
ATOM 5862 C C . THR B 1 310 ? 3.977 -21.906 -1.269 1 98.94 310 THR B C 1
ATOM 5864 O O . THR B 1 310 ? 4.273 -23.047 -1.653 1 98.94 310 THR B O 1
ATOM 5867 N N . GLU B 1 311 ? 4.5 -20.812 -1.793 1 98.94 311 GLU B N 1
ATOM 5868 C CA . GLU B 1 311 ? 5.508 -20.906 -2.846 1 98.94 311 GLU B CA 1
ATOM 5869 C C . GLU B 1 311 ? 6.766 -21.609 -2.346 1 98.94 311 GLU B C 1
ATOM 5871 O O . GLU B 1 311 ? 7.414 -22.344 -3.1 1 98.94 311 GLU B O 1
ATOM 5876 N N . THR B 1 312 ? 7.094 -21.406 -1.13 1 99 312 THR B N 1
ATOM 5877 C CA . THR B 1 312 ? 8.281 -22 -0.542 1 99 312 THR B CA 1
ATOM 5878 C C . THR B 1 312 ? 8.109 -23.516 -0.394 1 99 312 THR B C 1
ATOM 5880 O O . THR B 1 312 ? 9.047 -24.281 -0.621 1 99 312 THR B O 1
ATOM 5883 N N . ILE B 1 313 ? 6.957 -23.922 -0.01 1 98.94 313 ILE B N 1
ATOM 5884 C CA . ILE B 1 313 ? 6.652 -25.344 0.112 1 98.94 313 ILE B CA 1
ATOM 5885 C C . ILE B 1 313 ? 6.852 -26.031 -1.236 1 98.94 313 ILE B C 1
ATOM 5887 O O . ILE B 1 313 ? 7.516 -27.062 -1.317 1 98.94 313 ILE B O 1
ATOM 5891 N N . ILE B 1 314 ? 6.387 -25.453 -2.289 1 98.94 314 ILE B N 1
ATOM 5892 C CA . ILE B 1 314 ? 6.543 -26.016 -3.625 1 98.94 314 ILE B CA 1
ATOM 5893 C C . ILE B 1 314 ? 8.023 -26.062 -4 1 98.94 314 ILE B C 1
ATOM 5895 O O . ILE B 1 314 ? 8.523 -27.094 -4.457 1 98.94 314 ILE B O 1
ATOM 5899 N N . ALA B 1 315 ? 8.695 -24.969 -3.766 1 99 315 ALA B N 1
ATOM 5900 C CA . ALA B 1 315 ? 10.07 -24.797 -4.227 1 99 315 ALA B CA 1
ATOM 5901 C C . ALA B 1 315 ? 11 -25.828 -3.564 1 99 315 ALA B C 1
ATOM 5903 O O . ALA B 1 315 ? 11.898 -26.359 -4.211 1 99 315 ALA B O 1
ATOM 5904 N N . THR B 1 316 ? 10.789 -26.109 -2.295 1 98.94 316 THR B N 1
ATOM 5905 C CA . THR B 1 316 ? 11.656 -27.031 -1.571 1 98.94 316 THR B CA 1
ATOM 5906 C C . THR B 1 316 ? 11.461 -28.453 -2.072 1 98.94 316 THR B C 1
ATOM 5908 O O . THR B 1 316 ? 12.43 -29.219 -2.178 1 98.94 316 THR B O 1
ATOM 5911 N N . LEU B 1 317 ? 10.266 -28.812 -2.4 1 98.94 317 LEU B N 1
ATOM 5912 C CA . LEU B 1 317 ? 10.016 -30.125 -2.969 1 98.94 317 LEU B CA 1
ATOM 5913 C C . LEU B 1 317 ? 10.648 -30.25 -4.352 1 98.94 317 LEU B C 1
ATOM 5915 O O . LEU B 1 317 ? 11.266 -31.266 -4.672 1 98.94 317 LEU B O 1
ATOM 5919 N N . TYR B 1 318 ? 10.492 -29.188 -5.176 1 98.88 318 TYR B N 1
ATOM 5920 C CA . TYR B 1 318 ? 11.117 -29.188 -6.492 1 98.88 318 TYR B CA 1
ATOM 5921 C C . TYR B 1 318 ? 12.633 -29.344 -6.375 1 98.88 318 TYR B C 1
ATOM 5923 O O . TYR B 1 318 ? 13.242 -30.109 -7.133 1 98.88 318 TYR B O 1
ATOM 5931 N N . ALA B 1 319 ? 13.211 -28.594 -5.469 1 98.94 319 ALA B N 1
ATOM 5932 C CA . ALA B 1 319 ? 14.656 -28.609 -5.293 1 98.94 319 ALA B CA 1
ATOM 5933 C C . ALA B 1 319 ? 15.141 -30 -4.867 1 98.94 319 ALA B C 1
ATOM 5935 O O . ALA B 1 319 ? 16.156 -30.484 -5.355 1 98.94 319 ALA B O 1
ATOM 5936 N N . TYR B 1 320 ? 14.414 -30.609 -3.939 1 98.81 320 TYR B N 1
ATOM 5937 C CA . TYR B 1 320 ? 14.781 -31.953 -3.525 1 98.81 320 TYR B CA 1
ATOM 5938 C C . TYR B 1 320 ? 14.664 -32.938 -4.691 1 98.81 320 TYR B C 1
ATOM 5940 O O . TYR B 1 320 ? 15.547 -33.75 -4.902 1 98.81 320 TYR B O 1
ATOM 5948 N N . LEU B 1 321 ? 13.57 -32.844 -5.383 1 98.62 321 LEU B N 1
ATOM 5949 C CA . LEU B 1 321 ? 13.375 -33.719 -6.523 1 98.62 321 LEU B CA 1
ATOM 5950 C C . LEU B 1 321 ? 14.508 -33.562 -7.531 1 98.62 321 LEU B C 1
ATOM 5952 O O . LEU B 1 321 ? 14.969 -34.562 -8.109 1 98.62 321 LEU B O 1
ATOM 5956 N N . ALA B 1 322 ? 14.961 -32.375 -7.738 1 98.69 322 ALA B N 1
ATOM 5957 C CA . ALA B 1 322 ? 15.977 -32.062 -8.734 1 98.69 322 ALA B CA 1
ATOM 5958 C C . ALA B 1 322 ? 17.359 -32.531 -8.281 1 98.69 322 ALA B C 1
ATOM 5960 O O . ALA B 1 322 ? 18.172 -32.969 -9.102 1 98.69 322 ALA B O 1
ATOM 5961 N N . THR B 1 323 ? 17.641 -32.438 -6.938 1 98.44 323 THR B N 1
ATOM 5962 C CA . THR B 1 323 ? 19.031 -32.562 -6.512 1 98.44 323 THR B CA 1
ATOM 5963 C C . THR B 1 323 ? 19.25 -33.781 -5.652 1 98.44 323 THR B C 1
ATOM 5965 O O . THR B 1 323 ? 20.375 -34.25 -5.492 1 98.44 323 THR B O 1
ATOM 5968 N N . GLY B 1 324 ? 18.219 -34.219 -5 1 97.06 324 GLY B N 1
ATOM 5969 C CA . GLY B 1 324 ? 18.344 -35.281 -4.02 1 97.06 324 GLY B CA 1
ATOM 5970 C C . GLY B 1 324 ? 18.969 -34.812 -2.717 1 97.06 324 GLY B C 1
ATOM 5971 O O . GLY B 1 324 ? 19.188 -35.625 -1.807 1 97.06 324 GLY B O 1
ATOM 5972 N N . ASP B 1 325 ? 19.266 -33.531 -2.609 1 98 325 ASP B N 1
ATOM 5973 C CA . ASP B 1 325 ? 19.891 -33 -1.409 1 98 325 ASP B CA 1
ATOM 5974 C C . ASP B 1 325 ? 18.891 -32.906 -0.259 1 98 325 ASP B C 1
ATOM 5976 O O . ASP B 1 325 ? 17.906 -32.188 -0.333 1 98 325 ASP B O 1
ATOM 5980 N N . GLU B 1 326 ? 19.141 -33.5 0.865 1 97.5 326 GLU B N 1
ATOM 5981 C CA . GLU B 1 326 ? 18.203 -33.625 1.986 1 97.5 326 GLU B CA 1
ATOM 5982 C C . GLU B 1 326 ? 18 -32.281 2.689 1 97.5 326 GLU B C 1
ATOM 5984 O O . GLU B 1 326 ? 17.047 -32.125 3.453 1 97.5 326 GLU B O 1
ATOM 5989 N N . LYS B 1 327 ? 18.875 -31.328 2.418 1 98.44 327 LYS B N 1
ATOM 5990 C CA . LYS B 1 327 ? 18.672 -30.031 3.031 1 98.44 327 LYS B CA 1
ATOM 5991 C C . LYS B 1 327 ? 17.344 -29.406 2.6 1 98.44 327 LYS B C 1
ATOM 5993 O O . LYS B 1 327 ? 16.734 -28.641 3.348 1 98.44 327 LYS B O 1
ATOM 5998 N N . TYR B 1 328 ? 16.922 -29.766 1.456 1 98.75 328 TYR B N 1
ATOM 5999 C CA . TYR B 1 328 ? 15.68 -29.203 0.953 1 98.75 328 TYR B CA 1
ATOM 6000 C C . TYR B 1 328 ? 14.469 -29.859 1.599 1 98.75 328 TYR B C 1
ATOM 6002 O O . TYR B 1 328 ? 13.414 -29.234 1.748 1 98.75 328 TYR B O 1
ATOM 6010 N N . ILE B 1 329 ? 14.539 -31.141 1.98 1 98.25 329 ILE B N 1
ATOM 6011 C CA . ILE B 1 329 ? 13.484 -31.781 2.758 1 98.25 329 ILE B CA 1
ATOM 6012 C C . ILE B 1 329 ? 13.422 -31.156 4.152 1 98.25 329 ILE B C 1
ATOM 6014 O O . ILE B 1 329 ? 12.336 -30.969 4.707 1 98.25 329 ILE B O 1
ATOM 6018 N N . GLU B 1 330 ? 14.578 -30.906 4.68 1 98.44 330 GLU B N 1
ATOM 6019 C CA . GLU B 1 330 ? 14.617 -30.234 5.977 1 98.44 330 GLU B CA 1
ATOM 6020 C C . GLU B 1 330 ? 13.961 -28.859 5.902 1 98.44 330 GLU B C 1
ATOM 6022 O O . GLU B 1 330 ? 13.211 -28.469 6.805 1 98.44 330 GLU B O 1
ATOM 6027 N N . LYS B 1 331 ? 14.25 -28.125 4.836 1 98.81 331 LYS B N 1
ATOM 6028 C CA . LYS B 1 331 ? 13.609 -26.828 4.633 1 98.81 331 LYS B CA 1
ATOM 6029 C C . LYS B 1 331 ? 12.102 -26.984 4.434 1 98.81 331 LYS B C 1
ATOM 6031 O O . LYS B 1 331 ? 11.32 -26.172 4.934 1 98.81 331 LYS B O 1
ATOM 6036 N N . HIS B 1 332 ? 11.742 -28.031 3.684 1 98.94 332 HIS B N 1
ATOM 6037 C CA . HIS B 1 332 ? 10.32 -28.312 3.51 1 98.94 332 HIS B CA 1
ATOM 6038 C C . HIS B 1 332 ? 9.641 -28.547 4.852 1 98.94 332 HIS B C 1
ATOM 6040 O O . HIS B 1 332 ? 8.523 -28.078 5.082 1 98.94 332 HIS B O 1
ATOM 6046 N N . LYS B 1 333 ? 10.281 -29.312 5.688 1 98.69 333 LYS B N 1
ATOM 6047 C CA . LYS B 1 333 ? 9.742 -29.594 7.016 1 98.69 333 LYS B CA 1
ATOM 6048 C C . LYS B 1 333 ? 9.555 -28.297 7.816 1 98.69 333 LYS B C 1
ATOM 6050 O O . LYS B 1 333 ? 8.508 -28.094 8.422 1 98.69 333 LYS B O 1
ATOM 6055 N N . MET B 1 334 ? 10.555 -27.453 7.801 1 98.81 334 MET B N 1
ATOM 6056 C CA . MET B 1 334 ? 10.516 -26.203 8.547 1 98.81 334 MET B CA 1
ATOM 6057 C C . MET B 1 334 ? 9.367 -25.328 8.07 1 98.81 334 MET B C 1
ATOM 6059 O O . MET B 1 334 ? 8.539 -24.891 8.875 1 98.81 334 MET B O 1
ATOM 6063 N N . ILE B 1 335 ? 9.266 -25.094 6.781 1 98.94 335 ILE B N 1
ATOM 6064 C CA . ILE B 1 335 ? 8.266 -24.188 6.234 1 98.94 335 ILE B CA 1
ATOM 6065 C C . ILE B 1 335 ? 6.875 -24.797 6.395 1 98.94 335 ILE B C 1
ATOM 6067 O O . ILE B 1 335 ? 5.91 -24.078 6.68 1 98.94 335 ILE B O 1
ATOM 6071 N N . SER B 1 336 ? 6.734 -26.062 6.164 1 98.81 336 SER B N 1
ATOM 6072 C CA . SER B 1 336 ? 5.434 -26.719 6.238 1 98.81 336 SER B CA 1
ATOM 6073 C C . SER B 1 336 ? 4.891 -26.719 7.664 1 98.81 336 SER B C 1
ATOM 6075 O O . SER B 1 336 ? 3.727 -26.391 7.891 1 98.81 336 SER B O 1
ATOM 6077 N N . GLU B 1 337 ? 5.758 -27.109 8.617 1 98.5 337 GLU B N 1
ATOM 6078 C CA . GLU B 1 337 ? 5.328 -27.125 10.016 1 98.5 337 GLU B CA 1
ATOM 6079 C C . GLU B 1 337 ? 4.879 -25.734 10.469 1 98.5 337 GLU B C 1
ATOM 6081 O O . GLU B 1 337 ? 3.846 -25.594 11.125 1 98.5 337 GLU B O 1
ATOM 6086 N N . TRP B 1 338 ? 5.633 -24.766 10.109 1 98.88 338 TRP B N 1
ATOM 6087 C CA . TRP B 1 338 ? 5.281 -23.406 10.5 1 98.88 338 TRP B CA 1
ATOM 6088 C C . TRP B 1 338 ? 3.977 -22.969 9.844 1 98.88 338 TRP B C 1
ATOM 6090 O O . TRP B 1 338 ? 3.08 -22.453 10.508 1 98.88 338 TRP B O 1
ATOM 6100 N N . THR B 1 339 ? 3.875 -23.141 8.555 1 98.88 339 THR B N 1
ATOM 6101 C CA . THR B 1 339 ? 2.729 -22.703 7.762 1 98.88 339 THR B CA 1
ATOM 6102 C C . THR B 1 339 ? 1.445 -23.359 8.266 1 98.88 339 THR B C 1
ATOM 6104 O O . THR B 1 339 ? 0.443 -22.672 8.492 1 98.88 339 THR B O 1
ATOM 6107 N N . TYR B 1 340 ? 1.477 -24.641 8.5 1 98.69 340 TYR B N 1
ATOM 6108 C CA . TYR B 1 340 ? 0.283 -25.391 8.867 1 98.69 340 TYR B CA 1
ATOM 6109 C C . TYR B 1 340 ? -0.095 -25.141 10.32 1 98.69 340 TYR B C 1
ATOM 6111 O O . TYR B 1 340 ? -1.235 -25.375 10.719 1 98.69 340 TYR B O 1
ATOM 6119 N N . ARG B 1 341 ? 0.841 -24.672 11.07 1 98.56 341 ARG B N 1
ATOM 6120 C CA . ARG B 1 341 ? 0.542 -24.281 12.445 1 98.56 341 ARG B CA 1
ATOM 6121 C C . ARG B 1 341 ? -0.21 -22.953 12.484 1 98.56 341 ARG B C 1
ATOM 6123 O O . ARG B 1 341 ? -1.04 -22.734 13.367 1 98.56 341 ARG B O 1
ATOM 6130 N N . HIS B 1 342 ? -0.032 -22.109 11.492 1 98.81 342 HIS B N 1
ATOM 6131 C CA . HIS B 1 342 ? -0.448 -20.734 11.68 1 98.81 342 HIS B CA 1
ATOM 6132 C C . HIS B 1 342 ? -1.56 -20.344 10.711 1 98.81 342 HIS B C 1
ATOM 6134 O O . HIS B 1 342 ? -2.457 -19.578 11.062 1 98.81 342 HIS B O 1
ATOM 6140 N N . PHE B 1 343 ? -1.656 -20.797 9.547 1 98.88 343 PHE B N 1
ATOM 6141 C CA . PHE B 1 343 ? -2.49 -20.219 8.508 1 98.88 343 PHE B CA 1
ATOM 6142 C C . PHE B 1 343 ? -3.84 -20.922 8.43 1 98.88 343 PHE B C 1
ATOM 6144 O O . PHE B 1 343 ? -4.871 -20.266 8.234 1 98.88 343 PHE B O 1
ATOM 6151 N N . PRO B 1 344 ? -3.898 -22.281 8.57 1 98.81 344 PRO B N 1
ATOM 6152 C CA . PRO B 1 344 ? -5.207 -22.922 8.445 1 98.81 344 PRO B CA 1
ATOM 6153 C C . PRO B 1 344 ? -6.188 -22.484 9.531 1 98.81 344 PRO B C 1
ATOM 6155 O O . PRO B 1 344 ? -5.816 -22.391 10.703 1 98.81 344 PRO B O 1
ATOM 6158 N N . ASP B 1 345 ? -7.359 -22.094 9.148 1 98.5 345 ASP B N 1
ATOM 6159 C CA . ASP B 1 345 ? -8.453 -21.859 10.078 1 98.5 345 ASP B CA 1
ATOM 6160 C C . ASP B 1 345 ? -9.203 -23.172 10.375 1 98.5 345 ASP B C 1
ATOM 6162 O O . ASP B 1 345 ? -10.039 -23.594 9.586 1 98.5 345 ASP B O 1
ATOM 6166 N N . LYS B 1 346 ? -9.016 -23.703 11.453 1 96.31 346 LYS B N 1
ATOM 6167 C CA . LYS B 1 346 ? -9.539 -25.016 11.812 1 96.31 346 LYS B CA 1
ATOM 6168 C C . LYS B 1 346 ? -11.031 -24.953 12.102 1 96.31 346 LYS B C 1
ATOM 6170 O O . LYS B 1 346 ? -11.719 -25.984 12.078 1 96.31 346 LYS B O 1
ATOM 6175 N N . GLU B 1 347 ? -11.477 -23.781 12.328 1 97.81 347 GLU B N 1
ATOM 6176 C CA . GLU B 1 347 ? -12.875 -23.625 12.711 1 97.81 347 GLU B CA 1
ATOM 6177 C C . GLU B 1 347 ? -13.766 -23.438 11.484 1 97.81 347 GLU B C 1
ATOM 6179 O O . GLU B 1 347 ? -14.805 -24.094 11.352 1 97.81 347 GLU B O 1
ATOM 6184 N N . TYR B 1 348 ? -13.375 -22.578 10.5 1 98 348 TYR B N 1
ATOM 6185 C CA . TYR B 1 348 ? -14.281 -22.234 9.406 1 98 348 TYR B CA 1
ATOM 6186 C C . TYR B 1 348 ? -13.742 -22.719 8.07 1 98 348 TYR B C 1
ATOM 6188 O O . TYR B 1 348 ? -14.406 -22.578 7.039 1 98 348 TYR B O 1
ATOM 6196 N N . GLY B 1 349 ? -12.547 -23.297 8.102 1 98.06 349 GLY B N 1
ATOM 6197 C CA . GLY B 1 349 ? -11.945 -23.766 6.863 1 98.06 349 GLY B CA 1
ATOM 6198 C C . GLY B 1 349 ? -11.125 -22.688 6.156 1 98.06 349 GLY B C 1
ATOM 6199 O O . GLY B 1 349 ? -11.039 -21.562 6.633 1 98.06 349 GLY B O 1
ATOM 6200 N N . GLU B 1 350 ? -10.484 -23.156 5.055 1 98.69 350 GLU B N 1
ATOM 6201 C CA . GLU B 1 350 ? -9.594 -22.281 4.297 1 98.69 350 GLU B CA 1
ATOM 6202 C C . GLU B 1 350 ? -8.477 -21.734 5.18 1 98.69 350 GLU B C 1
ATOM 6204 O O . GLU B 1 350 ? -8.289 -22.188 6.312 1 98.69 350 GLU B O 1
ATOM 6209 N N . TRP B 1 351 ? -7.621 -20.875 4.633 1 98.88 351 TRP B N 1
ATOM 6210 C CA . TRP B 1 351 ? -6.484 -20.312 5.352 1 98.88 351 TRP B CA 1
ATOM 6211 C C . TRP B 1 351 ? -6.641 -18.797 5.523 1 98.88 351 TRP B C 1
ATOM 6213 O O . TRP B 1 351 ? -7.238 -18.141 4.676 1 98.88 351 TRP B O 1
ATOM 6223 N N . TYR B 1 352 ? -6.137 -18.281 6.637 1 98.56 352 TYR B N 1
ATOM 6224 C CA . TYR B 1 352 ? -5.941 -16.828 6.754 1 98.56 352 TYR B CA 1
ATOM 6225 C C . TYR B 1 352 ? -4.949 -16.328 5.711 1 98.56 352 TYR B C 1
ATOM 6227 O O . TYR B 1 352 ? -4.121 -17.094 5.215 1 98.56 352 TYR B O 1
ATOM 6235 N N . GLY B 1 353 ? -5.098 -15.078 5.348 1 97.94 353 GLY B N 1
ATOM 6236 C CA . GLY B 1 353 ? -4.23 -14.547 4.312 1 97.94 353 GLY B CA 1
ATOM 6237 C C . GLY B 1 353 ? -3.082 -13.719 4.867 1 97.94 353 GLY B C 1
ATOM 6238 O O . GLY B 1 353 ? -2.033 -13.594 4.227 1 97.94 353 GLY B O 1
ATOM 6239 N N . TYR B 1 354 ? -3.293 -13.125 6.051 1 97.94 354 TYR B N 1
ATOM 6240 C CA . TYR B 1 354 ? -2.354 -12.125 6.551 1 97.94 354 TYR B CA 1
ATOM 6241 C C . TYR B 1 354 ? -2.102 -12.312 8.039 1 97.94 354 TYR B C 1
ATOM 6243 O O . TYR B 1 354 ? -3.031 -12.242 8.852 1 97.94 354 TYR B O 1
ATOM 6251 N N . LEU B 1 355 ? -0.842 -12.531 8.367 1 98.44 355 LEU B N 1
ATOM 6252 C CA . LEU B 1 355 ? -0.43 -12.664 9.766 1 98.44 355 LEU B CA 1
ATOM 6253 C C . LEU B 1 355 ? 0.552 -11.57 10.148 1 98.44 355 LEU B C 1
ATOM 6255 O O . LEU B 1 355 ? 1.258 -11.031 9.297 1 98.44 355 LEU B O 1
ATOM 6259 N N . HIS B 1 356 ? 0.52 -11.227 11.461 1 98 356 HIS B N 1
ATOM 6260 C CA . HIS B 1 356 ? 1.626 -10.438 12 1 98 356 HIS B CA 1
ATOM 6261 C C . HIS B 1 356 ? 2.932 -11.227 11.953 1 98 356 HIS B C 1
ATOM 6263 O O . HIS B 1 356 ? 2.928 -12.43 11.688 1 98 356 HIS B O 1
ATOM 6269 N N . ARG B 1 357 ? 4.031 -10.586 12.25 1 97.75 357 ARG B N 1
ATOM 6270 C CA . ARG B 1 357 ? 5.348 -11.211 12.18 1 97.75 357 ARG B CA 1
ATOM 6271 C C . ARG B 1 357 ? 5.418 -12.438 13.086 1 97.75 357 ARG B C 1
ATOM 6273 O O . ARG B 1 357 ? 6.031 -13.445 12.727 1 97.75 357 ARG B O 1
ATOM 6280 N N . ASP B 1 358 ? 4.746 -12.422 14.18 1 97.44 358 ASP B N 1
ATOM 6281 C CA . ASP B 1 358 ? 4.855 -13.477 15.18 1 97.44 358 ASP B CA 1
ATOM 6282 C C . ASP B 1 358 ? 3.914 -14.633 14.867 1 97.44 358 ASP B C 1
ATOM 6284 O O . ASP B 1 358 ? 3.814 -15.594 15.641 1 97.44 358 ASP B O 1
ATOM 6288 N N . GLY B 1 359 ? 3.158 -14.5 13.805 1 98 359 GLY B N 1
ATOM 6289 C CA . GLY B 1 359 ? 2.314 -15.602 13.359 1 98 359 GLY B CA 1
ATOM 6290 C C . GLY B 1 359 ? 0.869 -15.453 13.797 1 98 359 GLY B C 1
ATOM 6291 O O . GLY B 1 359 ? 0.02 -16.266 13.438 1 98 359 GLY B O 1
ATOM 6292 N N . THR B 1 360 ? 0.578 -14.414 14.602 1 97.75 360 THR B N 1
ATOM 6293 C CA . THR B 1 360 ? -0.815 -14.195 14.969 1 97.75 360 THR B CA 1
ATOM 6294 C C . THR B 1 360 ? -1.599 -13.609 13.797 1 97.75 360 THR B C 1
ATOM 6296 O O . THR B 1 360 ? -1.027 -12.938 12.938 1 97.75 360 THR B O 1
ATOM 6299 N N . VAL B 1 361 ? -2.906 -13.836 13.781 1 97.75 361 VAL B N 1
ATOM 6300 C CA . VAL B 1 361 ? -3.76 -13.406 12.68 1 97.75 361 VAL B CA 1
ATOM 6301 C C . VAL B 1 361 ? -3.896 -11.891 12.695 1 97.75 361 VAL B C 1
ATOM 6303 O O . VAL B 1 361 ? -4.297 -11.305 13.703 1 97.75 361 VAL B O 1
ATOM 6306 N N . ALA B 1 362 ? -3.539 -11.227 11.602 1 97 362 ALA B N 1
ATOM 6307 C CA . ALA B 1 362 ? -3.672 -9.773 11.469 1 97 362 ALA B CA 1
ATOM 6308 C C . ALA B 1 362 ? -5.105 -9.383 11.125 1 97 362 ALA B C 1
ATOM 6310 O O . ALA B 1 362 ? -5.645 -8.422 11.672 1 97 362 ALA B O 1
ATOM 6311 N N . GLN B 1 363 ? -5.715 -10.07 10.18 1 95.44 363 GLN B N 1
ATOM 6312 C CA . GLN B 1 363 ? -7.137 -9.953 9.867 1 95.44 363 GLN B CA 1
ATOM 6313 C C . GLN B 1 363 ? -7.707 -11.289 9.406 1 95.44 363 GLN B C 1
ATOM 6315 O O . GLN B 1 363 ? -7 -12.094 8.789 1 95.44 363 GLN B O 1
ATOM 6320 N N . PRO B 1 364 ? -8.914 -11.5 9.602 1 97 364 PRO B N 1
ATOM 6321 C CA . PRO B 1 364 ? -9.422 -12.875 9.523 1 97 364 PRO B CA 1
ATOM 6322 C C . PRO B 1 364 ? -10.062 -13.188 8.172 1 97 364 PRO B C 1
ATOM 6324 O O . PRO B 1 364 ? -10.445 -14.336 7.918 1 97 364 PRO B O 1
ATOM 6327 N N . ALA B 1 365 ? -10.18 -12.227 7.242 1 97.81 365 ALA B N 1
ATOM 6328 C CA . ALA B 1 365 ? -10.836 -12.484 5.965 1 97.81 365 ALA B CA 1
ATOM 6329 C C . ALA B 1 365 ? -10.156 -13.625 5.211 1 97.81 365 ALA B C 1
ATOM 6331 O O . ALA B 1 365 ? -8.93 -13.75 5.258 1 97.81 365 ALA B O 1
ATOM 6332 N N . LYS B 1 366 ? -10.984 -14.422 4.492 1 98.5 366 LYS B N 1
ATOM 6333 C CA . LYS B 1 366 ? -10.438 -15.523 3.711 1 98.5 366 LYS B CA 1
ATOM 6334 C C . LYS B 1 366 ? -10.055 -15.07 2.305 1 98.5 366 LYS B C 1
ATOM 6336 O O . LYS B 1 366 ? -9.344 -15.781 1.59 1 98.5 366 LYS B O 1
ATOM 6341 N N . GLY B 1 367 ? -10.547 -13.875 1.97 1 98.12 367 GLY B N 1
ATOM 6342 C CA . GLY B 1 367 ? -10.164 -13.336 0.675 1 98.12 367 GLY B CA 1
ATOM 6343 C C . GLY B 1 367 ? -10.508 -11.859 0.521 1 98.12 367 GLY B C 1
ATOM 6344 O O . GLY B 1 367 ? -11.266 -11.312 1.321 1 98.12 367 GLY B O 1
ATOM 6345 N N . ASN B 1 368 ? -9.93 -11.203 -0.401 1 97.88 368 ASN B N 1
ATOM 6346 C CA . ASN B 1 368 ? -10.164 -9.852 -0.88 1 97.88 368 ASN B CA 1
ATOM 6347 C C . ASN B 1 368 ? -9.836 -9.711 -2.363 1 97.88 368 ASN B C 1
ATOM 6349 O O . ASN B 1 368 ? -9.867 -10.695 -3.105 1 97.88 368 ASN B O 1
ATOM 6353 N N . ILE B 1 369 ? -9.5 -8.547 -2.826 1 96.88 369 ILE B N 1
ATOM 6354 C CA . ILE B 1 369 ? -9.305 -8.359 -4.258 1 96.88 369 ILE B CA 1
ATOM 6355 C C . ILE B 1 369 ? -7.945 -8.914 -4.672 1 96.88 369 ILE B C 1
ATOM 6357 O O . ILE B 1 369 ? -7.695 -9.148 -5.855 1 96.88 369 ILE B O 1
ATOM 6361 N N . PHE B 1 370 ? -7.105 -9.266 -3.625 1 97.12 370 PHE B N 1
ATOM 6362 C CA . PHE B 1 370 ? -5.754 -9.711 -3.934 1 97.12 370 PHE B CA 1
ATOM 6363 C C . PHE B 1 370 ? -5.52 -11.125 -3.406 1 97.12 370 PHE B C 1
ATOM 6365 O O . PHE B 1 370 ? -4.496 -11.742 -3.709 1 97.12 370 PHE B O 1
ATOM 6372 N N . LYS B 1 371 ? -6.359 -11.602 -2.561 1 97.94 371 LYS B N 1
ATOM 6373 C CA . LYS B 1 371 ? -6.281 -12.969 -2.061 1 97.94 371 LYS B CA 1
ATOM 6374 C C . LYS B 1 371 ? -7.512 -13.781 -2.471 1 97.94 371 LYS B C 1
ATOM 6376 O O . LYS B 1 371 ? -8.641 -13.32 -2.312 1 97.94 371 LYS B O 1
ATOM 6381 N N . GLY B 1 372 ? -7.34 -14.875 -2.975 1 98.06 372 GLY B N 1
ATOM 6382 C CA . GLY B 1 372 ? -8.367 -15.828 -3.377 1 98.06 372 GLY B CA 1
ATOM 6383 C C . GLY B 1 372 ? -7.816 -17.219 -3.65 1 98.06 372 GLY B C 1
ATOM 6384 O O . GLY B 1 372 ? -6.715 -17.547 -3.213 1 98.06 372 GLY B O 1
ATOM 6385 N N . PRO B 1 373 ? -8.609 -17.984 -4.23 1 98.56 373 PRO B N 1
ATOM 6386 C CA . PRO B 1 373 ? -8.266 -19.406 -4.391 1 98.56 373 PRO B CA 1
ATOM 6387 C C . PRO B 1 373 ? -7.285 -19.641 -5.539 1 98.56 373 PRO B C 1
ATOM 6389 O O . PRO B 1 373 ? -7.688 -20.094 -6.617 1 98.56 373 PRO B O 1
ATOM 6392 N N . PHE B 1 374 ? -5.984 -19.391 -5.258 1 98.88 374 PHE B N 1
ATOM 6393 C CA . PHE B 1 374 ? -4.961 -19.641 -6.27 1 98.88 374 PHE B CA 1
ATOM 6394 C C . PHE B 1 374 ? -3.721 -20.266 -5.641 1 98.88 374 PHE B C 1
ATOM 6396 O O . PHE B 1 374 ? -3.469 -21.469 -5.812 1 98.88 374 PHE B O 1
ATOM 6403 N N . HIS B 1 375 ? -3.018 -19.562 -4.723 1 98.94 375 HIS B N 1
ATOM 6404 C CA . HIS B 1 375 ? -1.729 -20.016 -4.207 1 98.94 375 HIS B CA 1
ATOM 6405 C C . HIS B 1 375 ? -1.886 -21.25 -3.326 1 98.94 375 HIS B C 1
ATOM 6407 O O . HIS B 1 375 ? -1.068 -22.172 -3.389 1 98.94 375 HIS B O 1
ATOM 6413 N N . ILE B 1 376 ? -2.887 -21.266 -2.52 1 98.94 376 ILE B N 1
ATOM 6414 C CA . ILE B 1 376 ? -3.076 -22.375 -1.584 1 98.94 376 ILE B CA 1
ATOM 6415 C C . ILE B 1 376 ? -3.412 -23.656 -2.354 1 98.94 376 ILE B C 1
ATOM 6417 O O . ILE B 1 376 ? -2.705 -24.656 -2.24 1 98.94 376 ILE B O 1
ATOM 6421 N N . PRO B 1 377 ? -4.453 -23.594 -3.156 1 98.94 377 PRO B N 1
ATOM 6422 C CA . PRO B 1 377 ? -4.727 -24.828 -3.889 1 98.94 377 PRO B CA 1
ATOM 6423 C C . PRO B 1 377 ? -3.621 -25.188 -4.883 1 98.94 377 PRO B C 1
ATOM 6425 O O . PRO B 1 377 ? -3.371 -26.359 -5.141 1 98.94 377 PRO B O 1
ATOM 6428 N N . ARG B 1 378 ? -2.971 -24.203 -5.477 1 98.94 378 ARG B N 1
ATOM 6429 C CA . ARG B 1 378 ? -1.838 -24.5 -6.34 1 98.94 378 ARG B CA 1
ATOM 6430 C C . ARG B 1 378 ? -0.741 -25.234 -5.57 1 98.94 378 ARG B C 1
ATOM 6432 O O . ARG B 1 378 ? -0.173 -26.203 -6.062 1 98.94 378 ARG B O 1
ATOM 6439 N N . MET B 1 379 ? -0.464 -24.703 -4.422 1 98.94 379 MET B N 1
ATOM 6440 C CA . MET B 1 379 ? 0.548 -25.359 -3.588 1 98.94 379 MET B CA 1
ATOM 6441 C C . MET B 1 379 ? 0.16 -26.797 -3.27 1 98.94 379 MET B C 1
ATOM 6443 O O . MET B 1 379 ? 0.988 -27.703 -3.367 1 98.94 379 MET B O 1
ATOM 6447 N N . MET B 1 380 ? -1.065 -27.016 -2.951 1 98.94 380 MET B N 1
ATOM 6448 C CA . MET B 1 380 ? -1.515 -28.359 -2.566 1 98.94 380 MET B CA 1
ATOM 6449 C C . MET B 1 380 ? -1.458 -29.312 -3.752 1 98.94 380 MET B C 1
ATOM 6451 O O . MET B 1 380 ? -0.993 -30.438 -3.619 1 98.94 380 MET B O 1
ATOM 6455 N N . MET B 1 381 ? -1.845 -28.875 -4.891 1 98.94 381 MET B N 1
ATOM 6456 C CA . MET B 1 381 ? -1.845 -29.75 -6.059 1 98.94 381 MET B CA 1
ATOM 6457 C C . MET B 1 381 ? -0.422 -30.031 -6.531 1 98.94 381 MET B C 1
ATOM 6459 O O . MET B 1 381 ? -0.053 -31.172 -6.77 1 98.94 381 MET B O 1
ATOM 6463 N N . LYS B 1 382 ? 0.365 -28.938 -6.676 1 98.81 382 LYS B N 1
ATOM 6464 C CA . LYS B 1 382 ? 1.745 -29.125 -7.121 1 98.81 382 LYS B CA 1
ATOM 6465 C C . LYS B 1 382 ? 2.527 -30 -6.148 1 98.81 382 LYS B C 1
ATOM 6467 O O . LYS B 1 382 ? 3.275 -30.891 -6.57 1 98.81 382 LYS B O 1
ATOM 6472 N N . SER B 1 383 ? 2.307 -29.766 -4.887 1 98.88 383 SER B N 1
ATOM 6473 C CA . SER B 1 383 ? 3.039 -30.531 -3.877 1 98.88 383 SER B CA 1
ATOM 6474 C C . SER B 1 383 ? 2.578 -31.984 -3.838 1 98.88 383 SER B C 1
ATOM 6476 O O . SER B 1 383 ? 3.387 -32.875 -3.623 1 98.88 383 SER B O 1
ATOM 6478 N N . TYR B 1 384 ? 1.301 -32.156 -3.949 1 98.81 384 TYR B N 1
ATOM 6479 C CA . TYR B 1 384 ? 0.77 -33.531 -4.039 1 98.81 384 TYR B CA 1
ATOM 6480 C C . TYR B 1 384 ? 1.452 -34.312 -5.156 1 98.81 384 TYR B C 1
ATOM 6482 O O . TYR B 1 384 ? 1.944 -35.406 -4.934 1 98.81 384 TYR B O 1
ATOM 6490 N N . LEU B 1 385 ? 1.537 -33.719 -6.312 1 98.69 385 LEU B N 1
ATOM 6491 C CA . LEU B 1 385 ? 2.127 -34.375 -7.48 1 98.69 385 LEU B CA 1
ATOM 6492 C C . LEU B 1 385 ? 3.631 -34.562 -7.301 1 98.69 385 LEU B C 1
ATOM 6494 O O . LEU B 1 385 ? 4.191 -35.594 -7.688 1 98.69 385 LEU B O 1
ATOM 6498 N N . LEU B 1 386 ? 4.266 -33.562 -6.734 1 98.81 386 LEU B N 1
ATOM 6499 C CA . LEU B 1 386 ? 5.699 -33.625 -6.488 1 98.81 386 LEU B CA 1
ATOM 6500 C C . LEU B 1 386 ? 6.02 -34.75 -5.496 1 98.81 386 LEU B C 1
ATOM 6502 O O . LEU B 1 386 ? 7.023 -35.438 -5.641 1 98.81 386 LEU B O 1
ATOM 6506 N N . CYS B 1 387 ? 5.172 -34.875 -4.465 1 98.69 387 CYS B N 1
ATOM 6507 C CA . CYS B 1 387 ? 5.359 -35.969 -3.51 1 98.69 387 CYS B CA 1
ATOM 6508 C C . CYS B 1 387 ? 5.285 -37.312 -4.199 1 98.69 387 CYS B C 1
ATOM 6510 O O . CYS B 1 387 ? 6.082 -38.219 -3.91 1 98.69 387 CYS B O 1
ATOM 6512 N N . LYS B 1 388 ? 4.344 -37.438 -5.09 1 98.12 388 LYS B N 1
ATOM 6513 C CA . LYS B 1 388 ? 4.227 -38.688 -5.848 1 98.12 388 LYS B CA 1
ATOM 6514 C C . LYS B 1 388 ? 5.492 -38.969 -6.66 1 98.12 388 LYS B C 1
ATOM 6516 O O . LYS B 1 388 ? 5.988 -40.094 -6.691 1 98.12 388 LYS B O 1
ATOM 6521 N N . ASP B 1 389 ? 5.992 -37.969 -7.316 1 98.06 389 ASP B N 1
ATOM 6522 C CA . ASP B 1 389 ? 7.199 -38.094 -8.125 1 98.06 389 ASP B CA 1
ATOM 6523 C C . ASP B 1 389 ? 8.406 -38.469 -7.258 1 98.06 389 ASP B C 1
ATOM 6525 O O . ASP B 1 389 ? 9.242 -39.281 -7.664 1 98.06 389 ASP B O 1
ATOM 6529 N N . ILE B 1 390 ? 8.516 -37.812 -6.102 1 97.88 390 ILE B N 1
ATOM 6530 C CA . ILE B 1 390 ? 9.609 -38.062 -5.18 1 97.88 390 ILE B CA 1
ATOM 6531 C C . ILE B 1 390 ? 9.539 -39.531 -4.691 1 97.88 390 ILE B C 1
ATOM 6533 O O . ILE B 1 390 ? 10.562 -40.219 -4.613 1 97.88 390 ILE B O 1
ATOM 6537 N N . MET B 1 391 ? 8.312 -39.969 -4.371 1 96.31 391 MET B N 1
ATOM 6538 C CA . MET B 1 391 ? 8.117 -41.344 -3.928 1 96.31 391 MET B CA 1
ATOM 6539 C C . MET B 1 391 ? 8.57 -42.344 -5.004 1 96.31 391 MET B C 1
ATOM 6541 O O . MET B 1 391 ? 9.219 -43.344 -4.703 1 96.31 391 MET B O 1
ATOM 6545 N N . GLU B 1 392 ? 8.188 -42.031 -6.238 1 95.5 392 GLU B N 1
ATOM 6546 C CA . GLU B 1 392 ? 8.586 -42.906 -7.352 1 95.5 392 GLU B CA 1
ATOM 6547 C C . GLU B 1 392 ? 10.102 -42.938 -7.508 1 95.5 392 GLU B C 1
ATOM 6549 O O . GLU B 1 392 ? 10.68 -44 -7.742 1 95.5 392 GLU B O 1
ATOM 6554 N N . LYS B 1 393 ? 10.672 -41.812 -7.414 1 93.44 393 LYS B N 1
ATOM 6555 C CA . LYS B 1 393 ? 12.125 -41.719 -7.535 1 93.44 393 LYS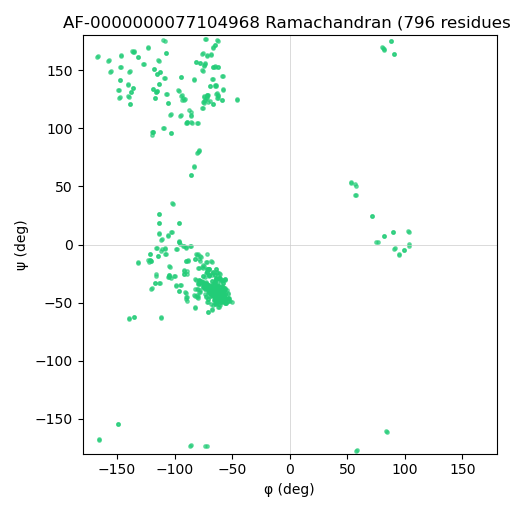 B CA 1
ATOM 6556 C C . LYS B 1 393 ? 12.812 -42.5 -6.402 1 93.44 393 LYS B C 1
ATOM 6558 O O . LYS B 1 393 ? 13.82 -43.156 -6.625 1 93.44 393 LYS B O 1
ATOM 6563 N N . GLU B 1 394 ? 12.266 -42.375 -5.223 1 91.25 394 GLU B N 1
ATOM 6564 C CA . GLU B 1 394 ? 12.836 -43.062 -4.062 1 91.25 394 GLU B CA 1
ATOM 6565 C C . GLU B 1 394 ? 12.68 -44.562 -4.184 1 91.25 394 GLU B C 1
ATOM 6567 O O . GLU B 1 394 ? 13.531 -45.312 -3.709 1 91.25 394 GLU B O 1
ATOM 6572 N N . ASN B 1 395 ? 11.609 -44.938 -4.762 1 88.69 395 ASN B N 1
ATOM 6573 C CA . ASN B 1 395 ? 11.375 -46.375 -4.973 1 88.69 395 ASN B CA 1
ATOM 6574 C C . ASN B 1 395 ? 12.305 -46.938 -6.039 1 88.69 395 ASN B C 1
ATOM 6576 O O . ASN B 1 395 ? 12.688 -48.125 -5.973 1 88.69 395 ASN B O 1
ATOM 6580 N N . GLU B 1 396 ? 12.617 -46.219 -7.008 1 86.81 396 GLU B N 1
ATOM 6581 C CA . GLU B 1 396 ? 13.523 -46.656 -8.062 1 86.81 396 GLU B CA 1
ATOM 6582 C C . GLU B 1 396 ? 14.969 -46.688 -7.57 1 86.81 396 GLU B C 1
ATOM 6584 O O . GLU B 1 396 ? 15.742 -47.562 -7.996 1 86.81 396 GLU B O 1
ATOM 6589 N N . SER B 1 397 ? 15.359 -45.781 -6.785 1 75.69 397 SER B N 1
ATOM 6590 C CA . SER B 1 397 ? 16.719 -45.75 -6.254 1 75.69 397 SER B CA 1
ATOM 6591 C C . SER B 1 397 ? 16.969 -46.938 -5.32 1 75.69 397 SER B C 1
ATOM 6593 O O . SER B 1 397 ? 18.109 -47.406 -5.191 1 75.69 397 SER B O 1
ATOM 6595 N N . LYS B 1 398 ? 16.062 -47.375 -4.582 1 69.62 398 LYS B N 1
ATOM 6596 C CA . LYS B 1 398 ? 16.266 -48.531 -3.705 1 69.62 398 LYS B CA 1
ATOM 6597 C C . LYS B 1 398 ? 16.312 -49.844 -4.504 1 69.62 398 LYS B C 1
ATOM 6599 O O . LYS B 1 398 ? 16.719 -50.875 -3.98 1 69.62 398 LYS B O 1
ATOM 6604 N N . SER B 1 399 ? 15.594 -49.812 -5.688 1 62.88 399 SER B N 1
ATOM 6605 C CA . SER B 1 399 ? 15.602 -51.031 -6.52 1 62.88 399 SER B CA 1
ATOM 6606 C C . SER B 1 399 ? 16.891 -51.125 -7.32 1 62.88 399 SER B C 1
ATOM 6608 O O . SER B 1 399 ? 17.172 -52.188 -7.902 1 62.88 399 SER B O 1
ATOM 6610 N N . ARG B 1 400 ? 17.75 -50.125 -7.355 1 50.34 400 ARG B N 1
ATOM 6611 C CA . ARG B 1 400 ? 19.062 -50.25 -7.969 1 50.34 400 ARG B CA 1
ATOM 6612 C C . ARG B 1 400 ? 20.125 -50.594 -6.926 1 50.34 400 ARG B C 1
ATOM 6614 O O . ARG B 1 400 ? 20.094 -50.094 -5.812 1 50.34 400 ARG B O 1
#

pLDDT: mean 97.45, std 4.26, range [50.34, 99.0]